Protein 4NBU (pdb70)

Structure (mmCIF, N/CA/C/O backbone):
data_4NBU
#
_entry.id   4NBU
#
_cell.length_a   63.412
_cell.length_b   68.774
_cell.length_c   70.000
_cell.angle_alpha   67.85
_cell.angle_beta   88.65
_cell.angle_gamma   62.64
#
_symmetry.space_group_name_H-M   'P 1'
#
loop_
_entity.id
_entity.type
_entity.pdbx_description
1 polymer '3-oxoacyl-(Acyl-carrier-protein) reductase'
2 non-polymer '1,4-DIHYDRONICOTINAMIDE ADENINE DINUCLEOTIDE'
3 non-polymer 'ACETOACETYL-COENZYME A'
4 water water
#
loop_
_atom_site.group_PDB
_atom_site.id
_atom_site.type_symbol
_atom_site.label_atom_id
_atom_site.label_alt_id
_atom_site.label_comp_id
_atom_site.label_asym_id
_atom_site.label_entity_id
_atom_site.label_seq_id
_atom_site.pdbx_PDB_ins_code
_atom_site.Cartn_x
_atom_site.Cartn_y
_atom_site.Cartn_z
_atom_site.occupancy
_atom_site.B_iso_or_equiv
_atom_site.auth_seq_id
_atom_site.auth_comp_id
_atom_site.auth_asym_id
_atom_site.auth_atom_id
_atom_site.pdbx_PDB_model_num
ATOM 1 N N . SER A 1 9 ? 58.915 39.116 46.326 1.00 40.46 9 SER A N 1
ATOM 2 C CA . SER A 1 9 ? 59.664 37.884 46.098 1.00 37.02 9 SER A CA 1
ATOM 3 C C . SER A 1 9 ? 61.106 38.007 46.588 1.00 29.66 9 SER A C 1
ATOM 4 O O . SER A 1 9 ? 62.058 37.733 45.858 1.00 28.90 9 SER A O 1
ATOM 7 N N . ARG A 1 10 ? 61.254 38.421 47.838 1.00 25.93 10 ARG A N 1
ATOM 8 C CA . ARG A 1 10 ? 62.570 38.594 48.441 1.00 23.88 10 ARG A CA 1
ATOM 9 C C . ARG A 1 10 ? 63.332 37.288 48.611 1.00 21.77 10 ARG A C 1
ATOM 10 O O . ARG A 1 10 ? 64.550 37.302 48.797 1.00 22.42 10 ARG A O 1
ATOM 18 N N . LEU A 1 11 ? 62.619 36.165 48.568 1.00 20.39 11 LEU A N 1
ATOM 19 C CA . LEU A 1 11 ? 63.250 34.862 48.755 1.00 19.48 11 LEU A CA 1
ATOM 20 C C . LEU A 1 11 ? 63.023 33.959 47.550 1.00 19.84 11 LEU A C 1
ATOM 21 O O . LEU A 1 11 ? 62.964 32.738 47.693 1.00 21.60 11 LEU A O 1
ATOM 26 N N . GLN A 1 12 ? 62.905 34.556 46.367 1.00 21.74 12 GLN A N 1
ATOM 27 C CA . GLN A 1 12 ? 62.549 33.800 45.170 1.00 23.67 12 GLN A CA 1
ATOM 28 C C . GLN A 1 12 ? 63.445 32.589 44.918 1.00 24.26 12 GLN A C 1
ATOM 29 O O . GLN A 1 12 ? 64.659 32.722 44.763 1.00 27.25 12 GLN A O 1
ATOM 35 N N . ASP A 1 13 ? 62.816 31.415 44.914 1.00 24.52 13 ASP A N 1
ATOM 36 C CA . ASP A 1 13 ? 63.459 30.128 44.628 1.00 29.93 13 ASP A CA 1
ATOM 37 C C . ASP A 1 13 ? 64.482 29.675 45.671 1.00 25.67 13 ASP A C 1
ATOM 38 O O . ASP A 1 13 ? 65.229 28.726 45.441 1.00 28.57 13 ASP A O 1
ATOM 43 N N . LYS A 1 14 ? 64.505 30.344 46.819 1.00 20.67 14 LYS A N 1
ATOM 44 C CA . LYS A 1 14 ? 65.386 29.942 47.905 1.00 18.57 14 LYS A CA 1
ATOM 45 C C . LYS A 1 14 ? 64.786 28.761 48.652 1.00 20.83 14 LYS A C 1
ATOM 46 O O . LYS A 1 14 ? 63.602 28.763 48.977 1.00 24.01 14 LYS A O 1
ATOM 52 N N . VAL A 1 15 ? 65.607 27.758 48.937 1.00 18.67 15 VAL A N 1
ATOM 53 C CA . VAL A 1 15 ? 65.138 26.609 49.712 1.00 20.09 15 VAL A CA 1
ATOM 54 C C . VAL A 1 15 ? 65.334 26.855 51.211 1.00 16.75 15 VAL A C 1
ATOM 55 O O . VAL A 1 15 ? 66.457 27.088 51.675 1.00 18.05 15 VAL A O 1
ATOM 59 N N . ALA A 1 16 ? 64.236 26.838 51.961 1.00 16.36 16 ALA A N 1
ATOM 60 C CA . ALA A 1 16 ? 64.286 27.101 53.400 1.00 15.76 16 ALA A CA 1
ATOM 61 C C . ALA A 1 16 ? 63.746 25.942 54.215 1.00 15.53 16 ALA A C 1
ATOM 62 O O . ALA A 1 16 ? 62.615 25.505 54.018 1.00 18.99 16 ALA A O 1
ATOM 64 N N . ILE A 1 17 ? 64.564 25.449 55.137 1.00 14.84 17 ILE A N 1
ATOM 65 C CA . ILE A 1 17 ? 64.115 24.472 56.118 1.00 15.80 17 ILE A CA 1
ATOM 66 C C . ILE A 1 17 ? 63.766 25.236 57.377 1.00 14.64 17 ILE A C 1
ATOM 67 O O . ILE A 1 17 ? 64.612 25.949 57.921 1.00 14.47 17 ILE A O 1
ATOM 72 N N . ILE A 1 18 ? 62.523 25.112 57.835 1.00 14.04 18 ILE A N 1
ATOM 73 C CA . ILE A 1 18 ? 62.103 25.752 59.071 1.00 13.39 18 ILE A CA 1
ATOM 74 C C . ILE A 1 18 ? 61.707 24.673 60.068 1.00 13.69 18 ILE A C 1
ATOM 75 O O . ILE A 1 18 ? 60.690 23.982 59.900 1.00 14.21 18 ILE A O 1
ATOM 80 N N . THR A 1 19 ? 62.520 24.493 61.099 1.00 13.00 19 THR A N 1
ATOM 81 C CA . THR A 1 19 ? 62.172 23.489 62.087 1.00 13.23 19 THR A CA 1
ATOM 82 C C . THR A 1 19 ? 61.069 24.022 62.992 1.00 13.23 19 THR A C 1
ATOM 83 O O . THR A 1 19 ? 60.987 25.227 63.260 1.00 14.04 19 THR A O 1
ATOM 87 N N . GLY A 1 20 ? 60.221 23.119 63.469 1.00 13.75 20 GLY A N 1
AT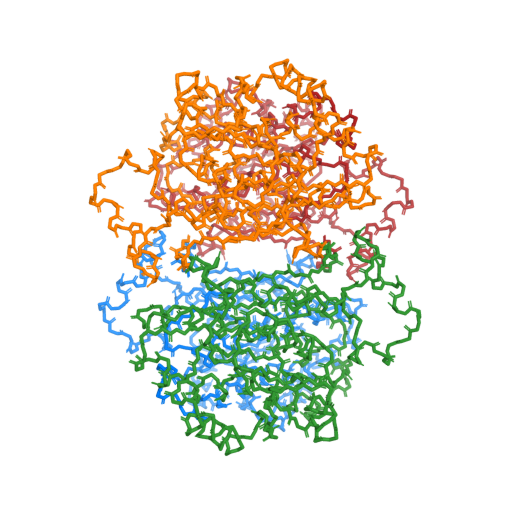OM 88 C CA . GLY A 1 20 ? 59.090 23.511 64.287 1.00 15.95 20 GLY A CA 1
ATOM 89 C C . GLY A 1 20 ? 58.002 24.290 63.575 1.00 15.08 20 GLY A C 1
ATOM 90 O O . GLY A 1 20 ? 57.218 24.980 64.226 1.00 16.25 20 GLY A O 1
ATOM 91 N N . ALA A 1 21 ? 57.912 24.167 62.248 1.00 14.46 21 ALA A N 1
ATOM 92 C CA . ALA A 1 21 ? 56.998 25.013 61.495 1.00 15.12 21 ALA A CA 1
ATOM 93 C C . ALA A 1 21 ? 55.601 24.433 61.283 1.00 16.05 21 ALA A C 1
ATOM 94 O O . ALA A 1 21 ? 54.855 24.933 60.445 1.00 16.30 21 ALA A O 1
ATOM 96 N N . ALA A 1 22 ? 55.233 23.399 62.036 1.00 16.16 22 ALA A N 1
ATOM 97 C CA . ALA A 1 22 ? 53.872 22.880 61.926 1.00 17.17 22 ALA A CA 1
ATOM 98 C C . ALA A 1 22 ? 52.868 23.703 62.741 1.00 17.20 22 ALA A C 1
ATOM 99 O O . ALA A 1 22 ? 51.659 23.579 62.563 1.00 19.83 22 ALA A O 1
ATOM 101 N N . ASN A 1 23 ? 53.382 24.555 63.623 1.00 16.84 23 ASN A N 1
ATOM 102 C CA . ASN A 1 23 ? 52.544 25.366 64.499 1.00 17.00 23 ASN A CA 1
ATOM 103 C C . ASN A 1 23 ? 53.184 26.723 64.747 1.00 15.49 23 ASN A C 1
ATOM 104 O O . ASN A 1 23 ? 54.374 26.899 64.507 1.00 15.36 23 ASN A O 1
ATOM 109 N N . GLY A 1 24 ? 52.382 27.661 65.249 1.00 17.82 24 GLY A N 1
ATOM 110 C CA . GLY A 1 24 ? 52.895 28.877 65.870 1.00 15.84 24 GLY A CA 1
ATOM 111 C C . GLY A 1 24 ? 53.740 29.775 64.992 1.00 16.30 24 GLY A C 1
ATOM 112 O O . GLY A 1 24 ? 53.395 30.043 63.830 1.00 17.57 24 GLY A O 1
ATOM 113 N N . ILE A 1 25 ? 54.838 30.260 65.556 1.00 15.08 25 ILE A N 1
ATOM 114 C CA . ILE A 1 25 ? 55.732 31.159 64.845 1.00 14.86 25 ILE A CA 1
ATOM 115 C C . ILE A 1 25 ? 56.245 30.536 63.545 1.00 15.42 25 ILE A C 1
ATOM 116 O O . ILE A 1 25 ? 56.232 31.170 62.492 1.00 14.97 25 ILE A O 1
ATOM 121 N N . GLY A 1 26 ? 56.684 29.285 63.627 1.00 15.04 26 GLY A N 1
ATOM 122 C CA . GLY A 1 26 ? 57.262 28.605 62.481 1.00 15.09 26 GLY A CA 1
ATOM 123 C C . GLY A 1 26 ? 56.284 28.438 61.334 1.00 14.12 26 GLY A C 1
ATOM 124 O O . GLY A 1 26 ? 56.650 28.615 60.167 1.00 14.70 26 GLY A O 1
ATOM 125 N N . LEU A 1 27 ? 55.040 28.093 61.668 1.00 14.77 27 LEU A N 1
ATOM 126 C CA . LEU A 1 27 ? 53.979 27.962 60.676 1.00 15.73 27 LEU A CA 1
ATOM 127 C C . LEU A 1 27 ? 53.739 29.295 59.975 1.00 16.71 27 LEU A C 1
ATOM 128 O O . LEU A 1 27 ? 53.606 29.352 58.748 1.00 16.65 27 LEU A O 1
ATOM 133 N N . GLU A 1 28 ? 53.692 30.378 60.743 1.00 15.87 28 GLU A N 1
ATOM 134 C CA . GLU A 1 28 ? 53.480 31.681 60.122 1.00 17.99 28 GLU A CA 1
ATOM 135 C C . GLU A 1 28 ? 54.678 32.052 59.249 1.00 16.41 28 GLU A C 1
ATOM 136 O O . GLU A 1 28 ? 54.505 32.614 58.173 1.00 16.83 28 GLU A O 1
ATOM 142 N N . ALA A 1 29 ? 55.887 31.710 59.691 1.00 14.96 29 ALA A N 1
ATOM 143 C CA . ALA A 1 29 ? 57.077 31.929 58.879 1.00 16.00 29 ALA A CA 1
ATOM 144 C C . ALA A 1 29 ? 57.039 31.131 57.570 1.00 16.59 29 ALA A C 1
ATOM 145 O O . ALA A 1 29 ? 57.429 31.646 56.516 1.00 15.11 29 ALA A O 1
ATOM 147 N N . ALA A 1 30 ? 56.566 29.887 57.634 1.00 15.13 30 ALA A N 1
ATOM 148 C CA . ALA A 1 30 ? 56.386 29.097 56.423 1.00 16.45 30 ALA A CA 1
ATOM 149 C C . ALA A 1 30 ? 55.490 29.824 55.436 1.00 19.34 30 ALA A C 1
ATOM 150 O O . ALA A 1 30 ? 55.806 29.924 54.249 1.00 18.63 30 ALA A O 1
ATOM 152 N N . ARG A 1 31 ? 54.376 30.353 55.931 1.00 17.49 31 ARG A N 1
ATOM 153 C CA . ARG A 1 31 ? 53.434 31.080 55.078 1.00 19.33 31 ARG A CA 1
ATOM 154 C C . ARG A 1 31 ? 54.036 32.359 54.484 1.00 19.80 31 ARG A C 1
ATOM 155 O O . ARG A 1 31 ? 53.880 32.640 53.297 1.00 20.49 31 ARG A O 1
ATOM 163 N N . VAL A 1 32 ? 54.726 33.127 55.314 1.00 18.23 32 VAL A N 1
ATOM 164 C CA . VAL A 1 32 ? 55.363 34.356 54.863 1.00 18.44 32 VAL A CA 1
ATOM 165 C C . VAL A 1 32 ? 56.441 34.050 53.827 1.00 18.17 32 VAL A C 1
ATOM 166 O O . VAL A 1 32 ? 56.534 34.721 52.791 1.00 19.52 32 VAL A O 1
ATOM 170 N N . PHE A 1 33 ? 57.244 33.025 54.101 1.00 16.63 33 PHE A N 1
ATOM 171 C CA . PHE A 1 33 ? 58.340 32.674 53.203 1.00 17.61 33 PHE A CA 1
ATOM 172 C C . PHE A 1 33 ? 57.836 32.207 51.843 1.00 18.21 33 PHE A C 1
ATOM 173 O O . PHE A 1 33 ? 58.394 32.570 50.815 1.00 18.90 33 PHE A O 1
ATOM 181 N N . MET A 1 34 ? 56.782 31.398 51.842 1.00 19.91 34 MET A N 1
ATOM 182 C CA . MET A 1 34 ? 56.164 30.975 50.588 1.00 20.42 34 MET A CA 1
ATOM 183 C C . MET A 1 34 ? 55.671 32.155 49.778 1.00 23.47 34 MET A C 1
ATOM 184 O O . MET A 1 34 ? 55.856 32.201 48.561 1.00 22.81 34 MET A O 1
ATOM 189 N N . LYS A 1 35 ? 55.033 33.104 50.458 1.00 22.13 35 LYS A N 1
ATOM 190 C CA . LYS A 1 35 ? 54.516 34.308 49.811 1.00 23.55 35 LYS A CA 1
ATOM 191 C C . LYS A 1 35 ? 55.651 35.063 49.124 1.00 23.62 35 LYS A C 1
ATOM 192 O O . LYS A 1 35 ? 55.464 35.660 48.063 1.00 26.04 35 LYS A O 1
ATOM 198 N N . GLU A 1 36 ? 56.832 35.009 49.734 1.00 21.05 36 GLU A N 1
ATOM 199 C CA . GLU A 1 36 ? 58.017 35.687 49.219 1.00 20.54 36 GLU A CA 1
ATOM 200 C C . GLU A 1 36 ? 58.843 34.843 48.255 1.00 21.72 36 GLU A C 1
ATOM 201 O O . GLU A 1 36 ? 59.983 35.189 47.932 1.00 21.31 36 GLU A O 1
ATOM 207 N N . GLY A 1 37 ? 58.264 33.740 47.790 1.00 20.78 37 GLY A N 1
ATOM 208 C CA . GLY A 1 37 ? 58.856 32.968 46.710 1.00 23.94 37 GLY A CA 1
ATOM 209 C C . GLY A 1 37 ? 59.714 31.782 47.121 1.00 21.06 37 GLY A C 1
ATOM 210 O O . GLY A 1 37 ? 60.259 31.092 46.263 1.00 24.16 37 GLY A O 1
ATOM 211 N N . ALA A 1 38 ? 59.850 31.539 48.419 1.00 19.72 38 ALA A N 1
ATOM 212 C CA . ALA A 1 38 ? 60.692 30.438 48.868 1.00 19.82 38 ALA A CA 1
ATOM 213 C C . ALA A 1 38 ? 60.043 29.074 48.666 1.00 19.61 38 ALA A C 1
ATOM 214 O O . ALA A 1 38 ? 58.822 28.946 48.667 1.00 22.70 38 ALA A O 1
ATOM 216 N N . LYS A 1 39 ? 60.888 28.062 48.503 1.00 19.82 39 LYS A N 1
ATOM 217 C CA . LYS A 1 39 ? 60.475 26.670 48.589 1.00 20.02 39 LYS A CA 1
ATOM 218 C C . LYS A 1 39 ? 60.662 26.261 50.045 1.00 20.49 39 LYS A C 1
ATOM 219 O O . LYS A 1 39 ? 61.794 26.133 50.527 1.00 21.39 39 LYS A O 1
ATOM 225 N N . VAL A 1 40 ? 59.557 26.106 50.762 1.00 18.75 40 VAL A N 1
ATOM 226 C CA . VAL A 1 40 ? 59.608 25.913 52.208 1.00 18.00 40 VAL A CA 1
ATOM 227 C C . VAL A 1 40 ? 59.423 24.456 52.610 1.00 18.14 40 VAL A C 1
ATOM 228 O O . VAL A 1 40 ? 58.481 23.790 52.173 1.00 19.41 40 VAL A O 1
ATOM 232 N N . VAL A 1 41 ? 60.337 23.979 53.449 1.00 17.49 41 VAL A N 1
ATOM 233 C CA . VAL A 1 41 ? 60.214 22.678 54.084 1.00 19.23 41 VAL A CA 1
ATOM 234 C C . VAL A 1 41 ? 59.920 22.883 55.559 1.00 16.92 41 VAL A C 1
ATOM 235 O O . VAL A 1 41 ? 60.738 23.439 56.294 1.00 16.96 41 VAL A O 1
ATOM 239 N N . ILE A 1 42 ? 58.732 22.462 55.976 1.00 17.43 42 ILE A N 1
ATOM 240 C CA . ILE A 1 42 ? 58.370 22.397 57.381 1.00 16.94 42 ILE A CA 1
ATOM 241 C C . ILE A 1 42 ? 58.910 21.091 57.942 1.00 17.03 42 ILE A C 1
ATOM 242 O O . ILE A 1 42 ? 58.573 20.006 57.453 1.00 17.98 42 ILE A O 1
ATOM 247 N N . ALA A 1 43 ? 59.747 21.196 58.966 1.00 16.60 43 ALA A N 1
ATOM 248 C CA . ALA A 1 43 ? 60.349 20.035 59.600 1.00 18.73 43 ALA A CA 1
ATOM 249 C C . ALA A 1 43 ? 59.900 20.009 61.051 1.00 17.79 43 ALA A C 1
ATOM 250 O O . ALA A 1 43 ? 60.278 20.877 61.824 1.00 17.27 43 ALA A O 1
ATOM 252 N N . ASP A 1 44 ? 59.093 19.024 61.423 1.00 17.80 44 ASP A N 1
ATOM 253 C CA . ASP A 1 44 ? 58.432 19.027 62.725 1.00 18.47 44 ASP A CA 1
ATOM 254 C C . ASP A 1 44 ? 58.096 17.577 63.073 1.00 19.14 44 ASP A C 1
ATOM 255 O O . ASP A 1 44 ? 58.003 16.732 62.184 1.00 19.04 44 ASP A O 1
ATOM 260 N N . PHE A 1 45 ? 57.938 17.261 64.358 1.00 18.96 45 PHE A N 1
ATOM 261 C CA . PHE A 1 45 ? 57.534 15.897 64.725 1.00 20.50 45 PHE A CA 1
ATOM 262 C C . PHE A 1 45 ? 56.023 15.696 64.674 1.00 21.40 45 PHE A C 1
ATOM 263 O O . PHE A 1 45 ? 55.536 14.567 64.628 1.00 22.65 45 PHE A O 1
ATOM 271 N N . ASN A 1 46 ? 55.288 16.800 64.730 1.00 20.33 46 ASN A N 1
ATOM 272 C CA . ASN A 1 46 ? 53.837 16.745 64.851 1.00 20.10 46 ASN A CA 1
ATOM 273 C C . ASN A 1 46 ? 53.218 16.478 63.483 1.00 22.07 46 ASN A C 1
ATOM 274 O O . ASN A 1 46 ? 53.011 17.405 62.694 1.00 21.32 46 ASN A O 1
ATOM 279 N N . GLU A 1 47 ? 52.922 15.208 63.220 1.00 22.97 47 GLU A N 1
ATOM 280 C CA . GLU A 1 47 ? 52.465 14.764 61.906 1.00 22.94 47 GLU A CA 1
ATOM 281 C C . GLU A 1 47 ? 51.117 15.337 61.508 1.00 24.63 47 GLU A C 1
ATOM 282 O O . GLU A 1 47 ? 50.945 15.777 60.371 1.00 23.86 47 GLU A O 1
ATOM 288 N N . ALA A 1 48 ? 50.157 15.338 62.426 1.00 23.85 48 ALA A N 1
ATOM 289 C CA . ALA A 1 48 ? 48.822 15.836 62.095 1.00 24.49 48 ALA A CA 1
ATOM 290 C C . ALA A 1 48 ? 48.869 17.326 61.752 1.00 23.53 48 ALA A C 1
ATOM 291 O O . ALA A 1 48 ? 48.221 17.774 60.809 1.00 24.73 48 ALA A O 1
ATOM 293 N N . ALA A 1 49 ? 49.639 18.089 62.513 1.00 22.31 49 ALA A N 1
ATOM 294 C CA . ALA A 1 49 ? 49.771 19.516 62.233 1.00 21.43 49 ALA A CA 1
ATOM 295 C C . ALA A 1 49 ? 50.558 19.759 60.943 1.00 21.12 49 ALA A C 1
ATOM 296 O O . ALA A 1 49 ? 50.232 20.662 60.163 1.00 21.13 49 ALA A O 1
ATOM 298 N N . GLY A 1 50 ? 51.583 18.945 60.706 1.00 20.97 50 GLY A N 1
ATOM 299 C CA . GLY A 1 50 ? 52.386 19.093 59.502 1.00 22.19 50 GLY A CA 1
ATOM 300 C C . GLY A 1 50 ? 51.559 18.821 58.260 1.00 23.75 50 GLY A C 1
ATOM 301 O O . GLY A 1 50 ? 51.615 19.567 57.271 1.00 23.73 50 GLY A O 1
ATOM 302 N N . LYS A 1 51 ? 50.774 17.751 58.300 1.00 23.05 51 LYS A N 1
ATOM 303 C CA . LYS A 1 51 ? 49.916 17.411 57.174 1.00 24.29 51 LYS A CA 1
ATOM 304 C C . LYS A 1 51 ? 48.842 18.472 56.962 1.00 25.32 51 LYS A C 1
ATOM 305 O O . LYS A 1 51 ? 48.505 18.797 55.818 1.00 25.49 51 LYS A O 1
ATOM 311 N N . GLU A 1 52 ? 48.305 19.007 58.055 1.00 24.10 52 GLU A N 1
ATOM 312 C CA . GLU A 1 52 ? 47.319 20.078 57.960 1.00 26.03 52 GLU A CA 1
ATOM 313 C C . GLU A 1 52 ? 47.921 21.311 57.298 1.00 23.49 52 GLU A C 1
ATOM 314 O O . GLU A 1 52 ? 47.268 21.948 56.476 1.00 24.84 52 GLU A O 1
ATOM 320 N N . ALA A 1 53 ? 49.157 21.644 57.665 1.00 22.27 53 ALA A N 1
ATOM 321 C CA . ALA A 1 53 ? 49.865 22.773 57.069 1.00 21.51 53 ALA A CA 1
ATOM 322 C C . ALA A 1 53 ? 49.993 22.597 55.560 1.00 23.53 53 ALA A C 1
ATOM 323 O O . ALA A 1 53 ? 49.803 23.548 54.801 1.00 25.19 53 ALA A O 1
ATOM 325 N N . VAL A 1 54 ? 50.304 21.385 55.118 1.00 23.65 54 VAL A N 1
ATOM 326 C CA . VAL A 1 54 ? 50.418 21.114 53.686 1.00 25.13 54 VAL A CA 1
ATOM 327 C C . VAL A 1 54 ? 49.084 21.311 52.977 1.00 25.36 54 VAL A C 1
ATOM 328 O O . VAL A 1 54 ? 49.025 21.940 51.919 1.00 29.01 54 VAL A O 1
ATOM 332 N N . GLU A 1 55 ? 48.010 20.784 53.556 1.00 25.51 55 GLU A N 1
ATOM 333 C CA . GLU A 1 55 ? 46.687 20.934 52.957 1.00 28.38 55 GLU A CA 1
ATOM 334 C C . GLU A 1 55 ? 46.244 22.397 52.903 1.00 26.53 55 GLU A C 1
ATOM 335 O O . GLU A 1 55 ? 45.603 22.825 51.942 1.00 28.39 55 GLU A O 1
ATOM 341 N N . ALA A 1 56 ? 46.590 23.161 53.931 1.00 25.36 56 ALA A N 1
ATOM 342 C CA . ALA A 1 56 ? 46.148 24.548 54.043 1.00 27.31 56 ALA A CA 1
ATOM 343 C C . ALA A 1 56 ? 47.028 25.509 53.246 1.00 27.35 56 ALA A C 1
ATOM 344 O O . ALA A 1 56 ? 46.634 26.644 52.978 1.00 30.58 56 ALA A O 1
ATOM 346 N N . ASN A 1 57 ? 48.220 25.056 52.879 1.00 26.66 57 ASN A N 1
ATOM 347 C CA . ASN A 1 57 ? 49.203 25.924 52.231 1.00 24.03 57 ASN A CA 1
ATOM 348 C C . ASN A 1 57 ? 49.868 25.213 51.067 1.00 24.61 57 ASN A C 1
ATOM 349 O O . ASN A 1 57 ? 51.031 24.838 51.162 1.00 24.97 57 ASN A O 1
ATOM 354 N N . PRO A 1 58 ? 49.131 25.019 49.965 1.00 26.60 58 PRO A N 1
ATOM 355 C CA . PRO A 1 58 ? 49.685 24.296 48.818 1.00 31.51 58 PRO A CA 1
ATOM 356 C C . PRO A 1 58 ? 51.028 24.871 48.376 1.00 33.46 58 PRO A C 1
ATOM 357 O O . PRO A 1 58 ? 51.181 26.088 48.260 1.00 30.95 58 PRO A O 1
ATOM 361 N N . GLY A 1 59 ? 51.996 23.991 48.150 1.00 28.14 59 GLY A N 1
ATOM 362 C CA . GLY A 1 59 ? 53.329 24.415 47.774 1.00 27.66 59 GLY A CA 1
ATOM 363 C C . GLY A 1 59 ? 54.335 24.120 48.868 1.00 31.67 59 GLY A C 1
ATOM 364 O O . GLY A 1 59 ? 55.521 23.940 48.598 1.00 37.36 59 GLY A O 1
ATOM 365 N N . VAL A 1 60 ? 53.870 24.074 50.111 1.00 28.40 60 VAL A N 1
ATOM 366 C CA . VAL A 1 60 ? 54.771 23.766 51.210 1.00 23.27 60 VAL A CA 1
ATOM 367 C C . VAL A 1 60 ? 55.010 22.261 51.293 1.00 22.25 60 VAL A C 1
ATOM 368 O O . VAL A 1 60 ? 54.148 21.465 50.932 1.00 24.57 60 VAL A O 1
ATOM 372 N N . VAL A 1 61 ? 56.193 21.876 51.755 1.00 22.62 61 VAL A N 1
ATOM 373 C CA . VAL A 1 61 ? 56.532 20.470 51.934 1.00 22.80 61 VAL A CA 1
ATOM 374 C C . VAL A 1 61 ? 56.710 20.172 53.418 1.00 21.65 61 VAL A C 1
ATOM 375 O O . VAL A 1 61 ? 57.303 20.961 54.131 1.00 19.65 61 VAL A O 1
ATOM 379 N N . PHE A 1 62 ? 56.176 19.049 53.885 1.00 21.35 62 PHE A N 1
ATOM 380 C CA . PHE A 1 62 ? 56.365 18.621 55.265 1.00 20.78 62 PHE A CA 1
ATOM 381 C C . PHE A 1 62 ? 57.236 17.378 55.313 1.00 21.39 62 PHE A C 1
ATOM 382 O O . PHE A 1 62 ? 56.967 16.386 54.625 1.00 22.62 62 PHE A O 1
ATOM 390 N N . ILE A 1 63 ? 58.296 17.446 56.111 1.00 22.02 63 ILE A N 1
ATOM 391 C CA . ILE A 1 63 ? 59.114 16.271 56.380 1.00 22.59 63 ILE A CA 1
ATOM 392 C C . ILE A 1 63 ? 59.196 16.089 57.882 1.00 20.11 63 ILE A C 1
ATOM 393 O O . ILE A 1 63 ? 59.552 17.013 58.609 1.00 19.16 63 ILE A O 1
ATOM 398 N N . ARG A 1 64 ? 58.834 14.904 58.349 1.00 21.69 64 ARG A N 1
ATOM 399 C CA . ARG A 1 64 ? 58.857 14.617 59.769 1.00 23.37 64 ARG A CA 1
ATOM 400 C C . ARG A 1 64 ? 60.298 14.582 60.260 1.00 21.35 64 ARG A C 1
ATOM 401 O O . ARG A 1 64 ? 61.170 13.986 59.629 1.00 27.72 64 ARG A O 1
ATOM 409 N N . VAL A 1 65 ? 60.543 15.249 61.381 1.00 20.55 65 VAL A N 1
ATOM 410 C CA . VAL A 1 65 ? 61.850 15.232 62.019 1.00 22.79 65 VAL A CA 1
ATOM 411 C C . VAL A 1 65 ? 61.676 15.377 63.518 1.00 19.43 65 VAL A C 1
ATOM 412 O O . VAL A 1 65 ? 60.740 16.027 63.990 1.00 22.70 65 VAL A O 1
ATOM 416 N N . ASP A 1 66 ? 62.571 14.740 64.260 1.00 18.16 66 ASP A N 1
ATOM 417 C CA . ASP A 1 66 ? 62.787 15.066 65.661 1.00 18.96 66 ASP A CA 1
ATOM 418 C C . ASP A 1 66 ? 64.182 15.678 65.709 1.00 18.29 66 ASP A C 1
ATOM 419 O O . ASP A 1 66 ? 65.168 14.974 65.482 1.00 19.49 66 ASP A O 1
ATOM 424 N N . VAL A 1 67 ? 64.275 16.977 65.984 1.00 15.74 67 VAL A N 1
ATOM 425 C CA . VAL A 1 67 ? 65.576 17.655 65.936 1.00 15.73 67 VAL A CA 1
ATOM 426 C C . VA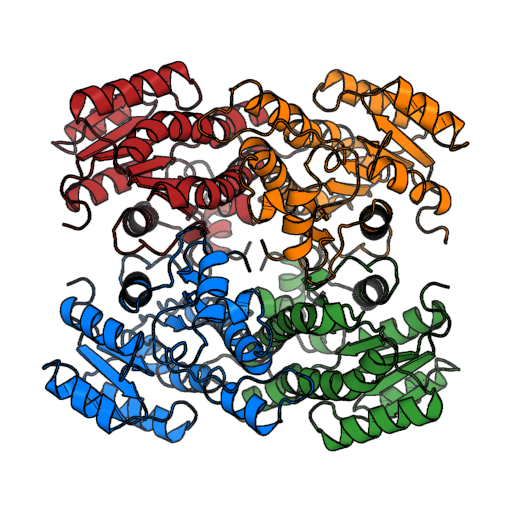L A 1 67 ? 66.564 17.154 66.982 1.00 17.97 67 VAL A C 1
ATOM 427 O O . VAL A 1 67 ? 67.763 17.374 66.854 1.00 17.02 67 VAL A O 1
ATOM 431 N N . SER A 1 68 ? 66.064 16.471 68.006 1.00 16.60 68 SER A N 1
ATOM 432 C CA . SER A 1 68 ? 66.930 15.925 69.043 1.00 19.09 68 SER A CA 1
ATOM 433 C C . SER A 1 68 ? 67.528 14.580 68.619 1.00 19.83 68 SER A C 1
ATOM 434 O O . SER A 1 68 ? 68.407 14.040 69.289 1.00 22.81 68 SER A O 1
ATOM 437 N N . ASP A 1 69 ? 67.034 14.041 67.506 1.00 18.98 69 ASP A N 1
ATOM 438 C CA . ASP A 1 69 ? 67.497 12.762 66.966 1.00 21.98 69 ASP A CA 1
ATOM 439 C C . ASP A 1 69 ? 68.391 13.044 65.759 1.00 23.48 69 ASP A C 1
ATOM 440 O O . ASP A 1 69 ? 67.904 13.392 64.684 1.00 20.60 69 ASP A O 1
ATOM 445 N N . ARG A 1 70 ? 69.697 12.873 65.944 1.00 20.39 70 ARG A N 1
ATOM 446 C CA . ARG A 1 70 ? 70.676 13.192 64.908 1.00 21.21 70 ARG A CA 1
ATOM 447 C C . ARG A 1 70 ? 70.429 12.447 63.601 1.00 21.17 70 ARG A C 1
ATOM 448 O O . ARG A 1 70 ? 70.608 12.999 62.515 1.00 20.81 70 ARG A O 1
ATOM 456 N N . GLU A 1 71 ? 70.020 11.189 63.703 1.00 23.49 71 GLU A N 1
ATOM 457 C CA . GLU A 1 71 ? 69.750 10.399 62.513 1.00 20.67 71 GLU A CA 1
ATOM 458 C C . GLU A 1 71 ? 68.534 10.939 61.760 1.00 20.65 71 GLU A C 1
ATOM 459 O O . GLU A 1 71 ? 68.542 11.017 60.531 1.00 23.55 71 GLU A O 1
ATOM 465 N N . SER A 1 72 ? 67.502 11.320 62.507 1.00 22.30 72 SER A N 1
ATOM 466 C CA . SER A 1 72 ? 66.304 11.909 61.916 1.00 22.35 72 SER A CA 1
ATOM 467 C C . SER A 1 72 ? 66.661 13.190 61.165 1.00 21.06 72 SER A C 1
ATOM 468 O O . SER A 1 72 ? 66.164 13.441 60.065 1.00 20.45 72 SER A O 1
ATOM 471 N N . VAL A 1 73 ? 67.541 13.987 61.767 1.00 20.64 73 VAL A N 1
ATOM 472 C CA . VAL A 1 73 ? 68.001 15.240 61.174 1.00 18.04 73 VAL A CA 1
ATOM 473 C C . VAL A 1 73 ? 68.763 15.004 59.873 1.00 18.39 73 VAL A C 1
ATOM 474 O O . VAL A 1 73 ? 68.549 15.702 58.883 1.00 21.34 73 VAL A O 1
ATOM 478 N N . HIS A 1 74 ? 69.634 14.005 59.855 1.00 20.00 74 HIS A N 1
ATOM 479 C CA . HIS A 1 74 ? 70.390 13.739 58.643 1.00 21.68 74 HIS A CA 1
ATOM 480 C C . HIS A 1 74 ? 69.505 13.219 57.514 1.00 22.37 74 HIS A C 1
ATOM 481 O O . HIS A 1 74 ? 69.694 13.591 56.356 1.00 23.88 74 HIS A O 1
ATOM 488 N N . ARG A 1 75 ? 68.514 12.400 57.854 1.00 21.32 75 ARG A N 1
ATOM 489 C CA . ARG A 1 75 ? 67.533 11.958 56.867 1.00 25.10 75 ARG A CA 1
ATOM 490 C C . ARG A 1 75 ? 66.778 13.158 56.290 1.00 22.46 75 ARG A C 1
ATOM 491 O O . ARG A 1 75 ? 66.542 13.226 55.084 1.00 24.21 75 ARG A O 1
ATOM 499 N N . LEU A 1 76 ? 66.412 14.104 57.150 1.00 22.66 76 LEU A N 1
ATOM 500 C CA . LEU A 1 76 ? 65.725 15.322 56.713 1.00 22.19 76 LEU A CA 1
ATOM 501 C C . LEU A 1 76 ? 66.552 16.085 55.683 1.00 21.24 76 LEU A C 1
ATOM 502 O O . LEU A 1 76 ? 66.082 16.414 54.589 1.00 21.50 76 LEU A O 1
ATOM 507 N N . VAL A 1 77 ? 67.793 16.373 56.044 1.00 20.66 77 VAL A N 1
ATOM 508 C CA . VAL A 1 77 ? 68.653 17.178 55.194 1.00 23.15 77 VAL A CA 1
ATOM 509 C C . VAL A 1 77 ? 68.977 16.475 53.872 1.00 24.11 77 VAL A C 1
ATOM 510 O O . VAL A 1 77 ? 68.997 17.110 52.818 1.00 25.13 77 VAL A O 1
ATOM 514 N N . GLU A 1 78 ? 69.203 15.164 53.923 1.00 24.54 78 GLU A N 1
ATOM 515 C CA . GLU A 1 78 ? 69.444 14.396 52.707 1.00 25.23 78 GLU A CA 1
ATOM 516 C C . GLU A 1 78 ? 68.230 14.463 51.789 1.00 27.98 78 GLU A C 1
ATOM 517 O O . GLU A 1 78 ? 68.364 14.637 50.585 1.00 30.01 78 GLU A O 1
ATOM 523 N N . ASN A 1 79 ? 67.049 14.332 52.382 1.00 25.74 79 ASN A N 1
ATOM 524 C CA . ASN A 1 79 ? 65.786 14.368 51.651 1.00 26.04 79 ASN A CA 1
ATOM 525 C C . ASN A 1 79 ? 65.617 15.712 50.933 1.00 25.14 79 ASN A C 1
ATOM 526 O O . ASN A 1 79 ? 65.323 15.767 49.744 1.00 27.10 79 ASN A O 1
ATOM 531 N N . VAL A 1 80 ? 65.830 16.799 51.665 1.00 21.93 80 VAL A N 1
ATOM 532 C CA . VAL A 1 80 ? 65.717 18.142 51.106 1.00 21.89 80 VAL A CA 1
ATOM 533 C C . VAL A 1 80 ? 66.705 18.384 49.967 1.00 24.88 80 VAL A C 1
ATOM 534 O O . VAL A 1 80 ? 66.341 18.914 48.915 1.00 25.31 80 VAL A O 1
ATOM 538 N N . ALA A 1 81 ? 67.955 17.993 50.182 1.00 26.86 81 ALA A N 1
ATOM 539 C CA . ALA A 1 81 ? 68.994 18.155 49.175 1.00 30.36 81 ALA A CA 1
ATOM 540 C C . ALA A 1 81 ? 68.677 17.364 47.909 1.00 30.15 81 ALA A C 1
ATOM 541 O O . ALA A 1 81 ? 68.871 17.855 46.800 1.00 35.38 81 ALA A O 1
ATOM 543 N N . GLU A 1 82 ? 68.194 16.139 48.077 1.00 29.88 82 GLU A N 1
ATOM 544 C CA . GLU A 1 82 ? 67.875 15.292 46.937 1.00 34.34 82 GLU A CA 1
ATOM 545 C C . GLU A 1 82 ? 66.714 15.863 46.132 1.00 31.36 82 GLU A C 1
ATOM 546 O O . GLU A 1 82 ? 66.668 15.728 44.910 1.00 34.48 82 GLU A O 1
ATOM 552 N N . ARG A 1 83 ? 65.783 16.521 46.814 1.00 25.26 83 ARG A N 1
ATOM 553 C CA . ARG A 1 83 ? 64.596 17.031 46.136 1.00 29.07 83 ARG A CA 1
ATOM 554 C C . ARG A 1 83 ? 64.793 18.412 45.516 1.00 28.92 83 ARG A C 1
ATOM 555 O O . ARG A 1 83 ? 64.279 18.693 44.434 1.00 29.74 83 ARG A O 1
ATOM 563 N N . PHE A 1 84 ? 65.550 19.267 46.194 1.00 26.92 84 PHE A N 1
ATOM 564 C CA . PHE A 1 84 ? 65.681 20.656 45.765 1.00 26.19 84 PHE A CA 1
ATOM 565 C C . PHE A 1 84 ? 67.078 21.036 45.278 1.00 28.04 84 PHE A C 1
ATOM 566 O O . PHE A 1 84 ? 67.253 22.073 44.635 1.00 34.79 84 PHE A O 1
ATOM 574 N N . GLY A 1 85 ? 68.071 20.210 45.590 1.00 27.96 85 GLY A N 1
ATOM 575 C CA . GLY A 1 85 ? 69.421 20.432 45.099 1.00 29.96 85 GLY A CA 1
ATOM 576 C C . GLY A 1 85 ? 70.263 21.425 45.887 1.00 32.59 85 GLY A C 1
ATOM 577 O O . GLY A 1 85 ? 71.446 21.608 45.594 1.00 35.75 85 GLY A O 1
ATOM 578 N N . LYS A 1 86 ? 69.664 22.063 46.888 1.00 26.47 86 LYS A N 1
ATOM 579 C CA . LYS A 1 86 ? 70.351 23.086 47.667 1.00 25.40 86 LYS A CA 1
ATOM 580 C C . LYS A 1 86 ? 69.588 23.357 48.947 1.00 20.35 86 LYS A C 1
ATOM 581 O O . LYS A 1 86 ? 68.407 23.025 49.058 1.00 21.77 86 LYS A O 1
ATOM 587 N N . ILE A 1 87 ? 70.274 23.963 49.908 1.00 19.07 87 ILE A N 1
ATOM 588 C CA . ILE A 1 87 ? 69.649 24.434 51.133 1.00 17.98 87 ILE A CA 1
ATOM 589 C C . ILE A 1 87 ? 70.154 25.851 51.380 1.00 18.48 87 ILE A C 1
ATOM 590 O O . ILE A 1 87 ? 71.321 26.057 51.704 1.00 19.39 87 ILE A O 1
ATOM 595 N N . ASP A 1 88 ? 69.273 26.829 51.212 1.00 17.00 88 ASP A N 1
ATOM 596 C CA . ASP A 1 88 ? 69.689 28.227 51.279 1.00 14.99 88 ASP A CA 1
ATOM 597 C C . ASP A 1 88 ? 69.542 28.836 52.663 1.00 14.74 88 ASP A C 1
ATOM 598 O O . ASP A 1 88 ? 70.341 29.687 53.072 1.00 16.16 88 ASP A O 1
ATOM 603 N N . ILE A 1 89 ? 68.512 28.405 53.381 1.00 14.28 89 ILE A N 1
ATOM 604 C CA . ILE A 1 89 ? 68.139 28.979 54.663 1.00 14.83 89 ILE A CA 1
ATOM 605 C C . ILE A 1 89 ? 67.781 27.867 55.638 1.00 14.58 89 ILE A C 1
ATOM 606 O O . ILE A 1 89 ? 67.040 26.952 55.286 1.00 14.03 89 ILE A O 1
ATOM 611 N N . LEU A 1 90 ? 68.324 27.935 56.848 1.00 12.93 90 LEU A N 1
ATOM 612 C CA . LEU A 1 90 ? 67.882 27.082 57.949 1.00 13.34 90 LEU A CA 1
ATOM 613 C C . LEU A 1 90 ? 67.412 27.961 59.084 1.00 12.95 90 LEU A C 1
ATOM 614 O O . LEU A 1 90 ? 68.158 28.822 59.551 1.00 12.46 90 LEU A O 1
ATOM 619 N N . ILE A 1 91 ? 66.168 27.766 59.506 1.00 13.26 91 ILE A N 1
ATOM 620 C CA A ILE A 1 91 ? 65.655 28.409 60.708 0.66 11.81 91 ILE A CA 1
ATOM 621 C CA B ILE A 1 91 ? 65.671 28.411 60.711 0.34 12.21 91 ILE A CA 1
ATOM 622 C C . ILE A 1 91 ? 65.480 27.368 61.806 1.00 12.17 91 ILE A C 1
ATOM 623 O O . ILE A 1 91 ? 64.624 26.474 61.697 1.00 12.26 91 ILE A O 1
ATOM 632 N N . ASN A 1 92 ? 66.306 27.462 62.840 1.00 11.82 92 ASN A N 1
ATOM 633 C CA . ASN A 1 92 ? 66.237 26.578 63.994 1.00 11.26 92 ASN A CA 1
ATOM 634 C C . ASN A 1 92 ? 65.213 27.123 64.971 1.00 12.28 92 ASN A C 1
ATOM 635 O O . ASN A 1 92 ? 65.560 27.811 65.944 1.00 13.39 92 ASN A O 1
ATOM 640 N N . ASN A 1 93 ? 63.949 26.828 64.694 1.00 12.17 93 ASN A N 1
ATOM 641 C CA . ASN A 1 93 ? 62.811 27.398 65.406 1.00 12.39 93 ASN A CA 1
ATOM 642 C C . ASN A 1 93 ? 62.130 26.391 66.350 1.00 12.39 93 ASN A C 1
ATOM 643 O O . ASN A 1 93 ? 61.424 26.795 67.271 1.00 12.84 93 ASN A O 1
ATOM 648 N N . ALA A 1 94 ? 62.332 25.093 66.123 1.00 13.52 94 ALA A N 1
ATOM 649 C CA . ALA A 1 94 ? 61.749 24.090 67.017 1.00 13.06 94 ALA A CA 1
ATOM 650 C C . ALA A 1 94 ? 62.164 24.329 68.466 1.00 14.15 94 ALA A C 1
ATOM 651 O O . ALA A 1 94 ? 63.324 24.610 68.753 1.00 14.08 94 ALA A O 1
ATOM 653 N N . GLY A 1 95 ? 61.209 24.228 69.383 1.00 12.71 95 GLY A N 1
ATOM 654 C CA . GLY A 1 95 ? 61.535 24.346 70.789 1.00 13.48 95 GLY A CA 1
ATOM 655 C C . GLY A 1 95 ? 60.415 23.852 71.669 1.00 14.92 95 GLY A C 1
ATOM 656 O O . GLY A 1 95 ? 59.266 23.778 71.244 1.00 16.25 95 GLY A O 1
ATOM 657 N N . ILE A 1 96 ? 60.779 23.500 72.904 1.00 13.49 96 ILE A N 1
ATOM 658 C CA . ILE A 1 96 ? 59.835 23.082 73.941 1.00 14.43 96 ILE A CA 1
ATOM 659 C C . ILE A 1 96 ? 60.143 23.768 75.268 1.00 13.00 96 ILE A C 1
ATOM 660 O O . ILE A 1 96 ? 61.240 24.301 75.478 1.00 12.99 96 ILE A O 1
ATOM 665 N N . THR A 1 97 ? 59.162 23.766 76.161 1.00 15.25 97 THR A N 1
ATOM 666 C CA . THR A 1 97 ? 59.405 24.146 77.552 1.00 15.09 97 THR A CA 1
ATOM 667 C C . THR A 1 97 ? 59.048 22.971 78.448 1.00 15.34 97 THR A C 1
ATOM 668 O O . THR A 1 97 ? 58.140 22.190 78.137 1.00 16.95 97 THR A O 1
ATOM 672 N N . ARG A 1 98 ? 59.791 22.825 79.538 1.00 15.05 98 ARG A N 1
ATOM 673 C CA . ARG A 1 98 ? 59.451 21.930 80.632 1.00 14.63 98 ARG A CA 1
ATOM 674 C C . ARG A 1 98 ? 59.751 22.706 81.921 1.00 12.99 98 ARG A C 1
ATOM 675 O O . ARG A 1 98 ? 60.773 22.479 82.584 1.00 14.22 98 ARG A O 1
ATOM 683 N N . ASP A 1 99 ? 58.857 23.631 82.269 1.00 14.15 99 ASP A N 1
ATOM 684 C CA . ASP A 1 99 ? 59.130 24.599 83.337 1.00 14.51 99 ASP A CA 1
ATOM 685 C C . ASP A 1 99 ? 59.060 23.974 84.721 1.00 13.75 99 ASP A C 1
ATOM 686 O O . ASP A 1 99 ? 58.287 23.053 84.959 1.00 15.90 99 ASP A O 1
ATOM 691 N N . SER A 1 100 ? 59.874 24.493 85.632 1.00 14.60 100 SER A N 1
ATOM 692 C CA . SER A 1 100 ? 59.848 24.139 87.045 1.00 14.59 100 SER A CA 1
ATOM 693 C C . SER A 1 100 ? 60.740 25.106 87.794 1.00 12.91 100 SER A C 1
ATOM 694 O O . SER A 1 100 ? 61.740 25.546 87.263 1.00 13.20 100 SER A O 1
ATOM 697 N N . MET A 1 101 ? 60.403 25.404 89.042 1.00 14.85 101 MET A N 1
ATOM 698 C CA . MET A 1 101 ? 61.348 26.110 89.893 1.00 14.72 101 MET A CA 1
ATOM 699 C C . MET A 1 101 ? 62.594 25.245 90.032 1.00 14.16 101 MET A C 1
ATOM 700 O O . MET A 1 101 ? 62.498 24.012 90.007 1.00 15.12 101 MET A O 1
ATOM 705 N N . LEU A 1 102 ? 63.755 25.873 90.188 1.00 14.11 102 LEU A N 1
ATOM 706 C CA . LEU A 1 102 ? 65.008 25.134 90.357 1.00 14.90 102 LEU A CA 1
ATOM 707 C C . LEU A 1 102 ? 64.903 24.062 91.440 1.00 16.24 102 LEU A C 1
ATOM 708 O O . LEU A 1 102 ? 65.379 22.943 91.262 1.00 16.22 102 LEU A O 1
ATOM 713 N N . SER A 1 103 ? 64.248 24.396 92.544 1.00 16.20 103 SER A N 1
ATOM 714 C CA . SER A 1 103 ? 64.172 23.492 93.685 1.00 17.39 103 SER A CA 1
ATOM 715 C C . SER A 1 103 ? 63.467 22.171 93.369 1.00 18.34 103 SER A C 1
ATOM 716 O O . SER A 1 103 ? 63.660 21.181 94.075 1.00 20.81 103 SER A O 1
ATOM 719 N N . LYS A 1 104 ? 62.663 22.160 92.309 1.00 15.41 104 LYS A N 1
ATOM 720 C CA . LYS A 1 104 ? 61.856 21.002 91.955 1.00 17.01 104 LYS A CA 1
ATOM 721 C C . LYS A 1 104 ? 62.164 20.433 90.570 1.00 15.65 104 LYS A C 1
ATOM 722 O O . LYS A 1 104 ? 61.591 19.417 90.184 1.00 17.46 104 LYS A O 1
ATOM 728 N N . MET A 1 105 ? 63.066 21.051 89.826 1.00 14.07 105 MET A N 1
ATOM 729 C CA . MET A 1 105 ? 63.311 20.635 88.448 1.00 12.95 105 MET A CA 1
ATOM 730 C C . MET A 1 105 ? 64.028 19.299 88.395 1.00 15.11 105 MET A C 1
ATOM 731 O O . MET A 1 105 ? 65.009 19.073 89.090 1.00 16.27 105 MET A O 1
ATOM 736 N N . THR A 1 106 ? 63.531 18.397 87.565 1.00 13.91 106 THR A N 1
ATOM 737 C CA . THR A 1 106 ? 64.187 17.109 87.421 1.00 14.75 106 THR A CA 1
ATOM 738 C C . THR A 1 106 ? 65.311 17.173 86.395 1.00 13.42 106 THR A C 1
ATOM 739 O O . THR A 1 106 ? 65.344 18.046 85.524 1.00 13.07 106 THR A O 1
ATOM 743 N N . VAL A 1 107 ? 66.226 16.219 86.502 1.00 14.10 107 VAL A N 1
ATOM 744 C CA . VAL A 1 107 ? 67.253 16.070 85.488 1.00 13.83 107 VAL A CA 1
ATOM 745 C C . VAL A 1 107 ? 66.602 15.772 84.136 1.00 13.44 107 VAL A C 1
ATOM 746 O O . VAL A 1 107 ? 67.036 16.279 83.103 1.00 13.42 107 VAL A O 1
ATOM 750 N N . ASP A 1 108 ? 65.528 14.991 84.152 1.00 15.04 108 ASP A N 1
ATOM 751 C CA . ASP A 1 108 ? 64.794 14.722 82.918 1.00 15.61 108 ASP A CA 1
ATOM 752 C C . ASP A 1 108 ? 64.278 16.001 82.245 1.00 14.11 108 ASP A C 1
ATOM 753 O O . ASP A 1 108 ? 64.448 16.177 81.034 1.00 14.41 108 ASP A O 1
ATOM 758 N N . GLN A 1 109 ? 63.655 16.891 83.016 1.00 12.86 109 GLN A N 1
ATOM 759 C CA . GLN A 1 109 ? 63.158 18.160 82.488 1.00 14.35 109 GLN A CA 1
ATOM 760 C C . GLN A 1 109 ? 64.307 19.002 81.950 1.00 12.11 109 GLN A C 1
ATOM 761 O O . GLN A 1 109 ? 64.185 19.657 80.909 1.00 13.16 109 GLN A O 1
ATOM 767 N N . PHE A 1 110 ? 65.414 19.022 82.689 1.00 12.26 110 PHE A N 1
ATOM 768 C CA . PHE A 1 110 ? 66.541 19.845 82.289 1.00 11.54 110 PHE A CA 1
ATOM 769 C C . PHE A 1 110 ? 67.082 19.314 80.968 1.00 10.63 110 PHE A C 1
ATOM 770 O O . PHE A 1 110 ? 67.225 20.063 79.993 1.00 12.56 110 PHE A O 1
ATOM 778 N N . GLN A 1 111 ? 67.321 18.012 80.918 1.00 13.00 111 GLN A N 1
ATOM 779 C CA . GLN A 1 111 ? 67.961 17.415 79.755 1.00 14.54 111 GLN A CA 1
ATOM 780 C C . GLN A 1 111 ? 67.081 17.381 78.513 1.00 15.75 111 GLN A C 1
ATOM 781 O O . GLN A 1 111 ? 67.593 17.568 77.411 1.00 15.00 111 GLN A O 1
ATOM 787 N N . GLN A 1 112 ? 65.775 17.172 78.672 1.00 14.10 112 GLN A N 1
ATOM 788 C CA . GLN A 1 112 ? 64.870 17.190 77.519 1.00 14.34 112 GLN A CA 1
ATOM 789 C C . GLN A 1 112 ? 64.953 18.530 76.808 1.00 13.36 112 GLN A C 1
ATOM 790 O O . GLN A 1 112 ? 65.028 18.611 75.578 1.00 14.29 112 GLN A O 1
ATOM 796 N N . VAL A 1 113 ? 64.939 19.597 77.591 1.00 11.91 113 VAL A N 1
ATOM 797 C CA . VAL A 1 113 ? 64.956 20.928 77.017 1.00 11.40 113 VAL A CA 1
ATOM 798 C C . VAL A 1 113 ? 66.309 21.246 76.373 1.00 12.89 113 VAL A C 1
ATOM 799 O O . VAL A 1 113 ? 66.362 21.848 75.288 1.00 12.93 113 VAL A O 1
ATOM 803 N N . ILE A 1 114 ? 67.404 20.855 77.019 1.00 12.99 114 ILE A N 1
ATOM 804 C CA . ILE A 1 114 ? 68.708 21.001 76.388 1.00 14.27 114 ILE A CA 1
ATOM 805 C C . ILE A 1 114 ? 68.766 20.219 75.065 1.00 13.09 114 ILE A C 1
ATOM 806 O O . ILE A 1 114 ? 69.221 20.746 74.043 1.00 12.17 114 ILE A O 1
ATOM 811 N N . ASN A 1 115 ? 68.256 18.995 75.061 1.00 13.98 115 ASN A N 1
ATOM 812 C CA A ASN A 1 115 ? 68.335 18.131 73.887 0.47 14.32 115 ASN A CA 1
ATOM 813 C CA B ASN A 1 115 ? 68.360 18.145 73.887 0.53 14.46 115 ASN A CA 1
ATOM 814 C C . ASN A 1 115 ? 67.672 18.746 72.667 1.00 13.74 115 ASN A C 1
ATOM 815 O O . ASN A 1 115 ? 68.216 18.700 71.567 1.00 15.22 115 ASN A O 1
ATOM 824 N N . VAL A 1 116 ? 66.488 19.319 72.871 1.00 12.34 116 VAL A N 1
ATOM 825 C CA . VAL A 1 116 ? 65.719 19.884 71.766 1.00 13.75 116 VAL A CA 1
ATOM 826 C C . VAL A 1 116 ? 66.186 21.294 71.442 1.00 13.04 116 VAL A C 1
ATOM 827 O O . VAL A 1 116 ? 66.462 21.617 70.286 1.00 13.12 116 VAL A O 1
ATOM 831 N N . ASN A 1 117 ? 66.280 22.138 72.465 1.00 12.09 117 ASN A N 1
ATOM 832 C CA . ASN A 1 117 ? 66.456 23.562 72.244 1.00 11.68 117 ASN A CA 1
ATOM 833 C C . ASN A 1 117 ? 67.909 23.976 72.033 1.00 11.77 117 ASN A C 1
ATOM 834 O O . ASN A 1 117 ? 68.171 25.083 71.553 1.00 13.65 117 ASN A O 1
ATOM 839 N N . LEU A 1 118 ? 68.851 23.126 72.423 1.00 11.31 118 LEU A N 1
ATOM 840 C CA . LEU A 1 118 ? 70.271 23.438 72.267 1.00 11.44 118 LEU A CA 1
ATOM 841 C C . LEU A 1 118 ? 70.955 22.428 71.347 1.00 11.63 118 LEU A C 1
ATOM 842 O O . LEU A 1 118 ? 71.409 22.776 70.248 1.00 12.84 118 LEU A O 1
ATOM 847 N N . THR A 1 119 ? 70.992 21.168 71.758 1.00 13.41 119 THR A N 1
ATOM 848 C CA . THR A 1 119 ? 71.658 20.155 70.955 1.00 11.98 119 THR A CA 1
ATOM 849 C C . THR A 1 119 ? 71.000 19.986 69.585 1.00 14.45 119 THR A C 1
ATOM 850 O O . THR A 1 119 ? 71.688 19.768 68.598 1.00 14.27 119 THR A O 1
ATOM 854 N N . GLY A 1 120 ? 69.677 20.114 69.521 1.00 13.77 120 GLY A N 1
ATOM 855 C CA . GLY A 1 120 ? 68.965 20.021 68.249 1.00 14.94 120 GLY A CA 1
ATOM 856 C C . GLY A 1 120 ? 69.400 21.096 67.260 1.00 14.34 120 GLY A C 1
ATOM 857 O O . GLY A 1 120 ? 69.475 20.866 66.049 1.00 15.10 120 GLY A O 1
ATOM 858 N N . VAL A 1 121 ? 69.689 22.285 67.772 1.00 12.73 121 VAL A N 1
ATOM 859 C CA . VAL A 1 121 ? 70.187 23.374 66.940 1.00 12.63 121 VAL A CA 1
ATOM 860 C C . VAL A 1 121 ? 71.574 23.017 66.392 1.00 13.21 121 VAL A C 1
ATOM 861 O O . VAL A 1 121 ? 71.869 23.232 65.210 1.00 13.81 121 VAL A O 1
ATOM 865 N N . PHE A 1 122 ? 72.413 22.447 67.254 1.00 12.73 122 PHE A N 1
ATOM 866 C CA . PHE A 1 122 ? 73.704 21.916 66.842 1.00 11.63 122 PHE A CA 1
ATOM 867 C C . PHE A 1 122 ? 73.543 20.848 65.748 1.00 13.60 122 PHE A C 1
ATOM 868 O O . PHE A 1 122 ? 74.211 20.912 64.718 1.00 14.12 122 PHE A O 1
ATOM 876 N N . HIS A 1 123 ? 72.648 19.882 65.943 1.00 13.36 123 HIS A N 1
ATOM 877 C CA . HIS A 1 123 ? 72.478 18.829 64.949 1.00 13.89 123 HIS A CA 1
ATOM 878 C C . HIS A 1 123 ? 72.075 19.390 63.592 1.00 14.28 123 HIS A C 1
ATOM 879 O O . HIS A 1 123 ? 72.644 19.020 62.557 1.00 15.04 123 HIS A O 1
ATOM 886 N N . CYS A 1 124 ? 71.063 20.248 63.596 1.00 13.86 124 CYS A N 1
ATOM 887 C CA . CYS A 1 124 ? 70.515 20.744 62.339 1.00 13.87 124 CYS A CA 1
ATOM 888 C C . CYS A 1 124 ? 71.524 21.606 61.594 1.00 13.93 124 CYS A C 1
ATOM 889 O O . CYS A 1 124 ? 71.636 21.524 60.364 1.00 15.01 124 CYS A O 1
ATOM 892 N N . THR A 1 125 ? 72.258 22.422 62.334 1.00 13.71 125 THR A N 1
ATOM 893 C CA . THR A 1 125 ? 73.226 23.309 61.714 1.00 13.55 125 THR A CA 1
ATOM 894 C C . THR A 1 125 ? 74.388 22.514 61.126 1.00 14.21 125 THR A C 1
ATOM 895 O O . THR A 1 125 ? 74.819 22.771 60.002 1.00 15.13 125 THR A O 1
ATOM 899 N N . GLN A 1 126 ? 74.892 21.534 61.871 1.00 15.45 126 GLN A N 1
ATOM 900 C CA A GLN A 1 126 ? 75.969 20.682 61.380 0.53 16.80 126 GLN A CA 1
ATOM 901 C CA B GLN A 1 126 ? 75.990 20.738 61.362 0.47 15.27 126 GLN A CA 1
ATOM 902 C C . GLN A 1 126 ? 75.562 19.994 60.094 1.00 16.68 126 GLN A C 1
ATOM 903 O O . GLN A 1 126 ? 76.357 19.830 59.161 1.00 18.55 126 GLN A O 1
ATOM 914 N N . ALA A 1 127 ? 74.307 19.565 60.052 1.00 17.10 127 ALA A N 1
ATOM 915 C CA . ALA A 1 127 ? 73.822 18.800 58.918 1.00 17.51 127 ALA A CA 1
ATOM 916 C C . ALA A 1 127 ? 73.688 19.640 57.647 1.00 17.06 127 ALA A C 1
ATOM 917 O O . ALA A 1 127 ? 73.998 19.156 56.560 1.00 19.56 127 ALA A O 1
ATOM 919 N N . VAL A 1 128 ? 73.237 20.887 57.776 1.00 16.24 128 VAL A N 1
ATOM 920 C CA . VAL A 1 128 ? 73.100 21.742 56.592 1.00 16.02 128 VAL A CA 1
ATOM 921 C C . VAL A 1 128 ? 74.422 22.364 56.142 1.00 17.23 128 VAL A C 1
ATOM 922 O O . VAL A 1 128 ? 74.575 22.718 54.965 1.00 18.53 128 VAL A O 1
ATOM 926 N N . LEU A 1 129 ? 75.367 22.480 57.068 1.00 17.65 129 LEU A N 1
ATOM 927 C CA . LEU A 1 129 ? 76.624 23.184 56.807 1.00 18.31 129 LEU A CA 1
ATOM 928 C C . LEU A 1 129 ? 77.366 22.789 55.522 1.00 18.47 129 LEU A C 1
ATOM 929 O O . LEU A 1 129 ? 77.755 23.669 54.753 1.00 17.97 129 LEU A O 1
ATOM 934 N N . PRO A 1 130 ? 77.552 21.479 55.266 1.00 17.88 130 PRO A N 1
ATOM 935 C CA . PRO A 1 130 ? 78.318 21.135 54.060 1.00 21.11 130 PRO A CA 1
ATOM 936 C C . PRO A 1 130 ? 77.663 21.638 52.776 1.00 22.74 130 PRO A C 1
ATOM 937 O O . PRO A 1 130 ? 78.364 21.949 51.809 1.00 21.94 130 PRO A O 1
ATOM 941 N N . TYR A 1 131 ? 76.336 21.722 52.773 1.00 18.48 131 TYR A N 1
ATOM 942 C CA . TYR A 1 131 ? 75.612 22.193 51.598 1.00 18.70 131 TYR A CA 1
ATOM 943 C C . TYR A 1 131 ? 75.819 23.692 51.415 1.00 18.42 131 TYR A C 1
ATOM 944 O O . TYR A 1 131 ? 76.109 24.155 50.314 1.00 18.64 131 TYR A O 1
ATOM 953 N N . MET A 1 132 ? 75.706 24.445 52.502 1.00 18.10 132 MET A N 1
ATOM 954 C CA . MET A 1 132 ? 75.893 25.885 52.433 1.00 17.62 132 MET A CA 1
ATOM 955 C C . MET A 1 132 ? 77.343 26.228 52.100 1.00 18.38 132 MET A C 1
ATOM 956 O O . MET A 1 132 ? 77.614 27.151 51.325 1.00 20.36 132 MET A O 1
ATOM 961 N N . ALA A 1 133 ? 78.274 25.472 52.673 1.00 18.95 133 ALA A N 1
ATOM 962 C CA . ALA A 1 133 ? 79.687 25.669 52.381 1.00 20.67 133 ALA A CA 1
ATOM 963 C C . ALA A 1 133 ? 79.995 25.429 50.897 1.00 23.17 133 ALA A C 1
ATOM 964 O O . ALA A 1 133 ? 80.778 26.164 50.297 1.00 23.07 133 ALA A O 1
ATOM 966 N N . GLU A 1 134 ? 79.376 24.408 50.306 1.00 22.19 134 GLU A N 1
ATOM 967 C CA . GLU A 1 134 ? 79.561 24.110 48.883 1.00 23.62 134 GLU A CA 1
ATOM 968 C C . GLU A 1 134 ? 79.013 25.231 48.006 1.00 21.55 134 GLU A C 1
ATOM 969 O O . GLU A 1 134 ? 79.614 25.596 46.988 1.00 25.05 134 GLU A O 1
ATOM 975 N N . GLN A 1 135 ? 77.865 25.766 48.408 1.00 20.48 135 GLN A N 1
ATOM 976 C CA . GLN A 1 135 ? 77.210 26.863 47.704 1.00 23.52 135 GLN A CA 1
ATOM 977 C C . GLN A 1 135 ? 77.967 28.174 47.895 1.00 22.46 135 GLN A C 1
ATOM 978 O O . GLN A 1 135 ? 77.843 29.094 47.086 1.00 21.97 135 GLN A O 1
ATOM 984 N N . GLY A 1 136 ? 78.742 28.255 48.972 1.00 22.66 136 GLY A N 1
ATOM 985 C CA . GLY A 1 136 ? 79.406 29.491 49.350 1.00 21.98 136 GLY A CA 1
ATOM 986 C C . GLY A 1 136 ? 78.403 30.551 49.758 1.00 18.63 136 GLY A C 1
ATOM 987 O O . GLY A 1 136 ? 78.651 31.748 49.622 1.00 19.84 136 GLY A O 1
ATOM 988 N N . LYS A 1 137 ? 77.263 30.111 50.274 1.00 20.41 137 LYS A N 1
ATOM 989 C CA . LYS A 1 137 ? 76.175 31.017 50.602 1.00 19.27 137 LYS A CA 1
ATOM 990 C C . LYS A 1 137 ? 75.182 30.284 51.480 1.00 18.99 137 LYS A C 1
ATOM 991 O O . LYS A 1 137 ? 74.915 29.106 51.266 1.00 23.17 137 LYS A O 1
ATOM 997 N N . GLY A 1 138 ? 74.637 30.977 52.466 1.00 16.29 138 GLY A N 1
ATOM 998 C CA . GLY A 1 138 ? 73.607 30.404 53.306 1.00 16.85 138 GLY A CA 1
ATOM 999 C C . GLY A 1 138 ? 73.196 31.368 54.399 1.00 15.62 138 GLY A C 1
ATOM 1000 O O . GLY A 1 138 ? 73.931 32.313 54.720 1.00 15.53 138 GLY A O 1
ATOM 1001 N N . LYS A 1 139 ? 72.010 31.144 54.949 1.00 14.34 139 LYS A N 1
ATOM 1002 C CA . LYS A 1 139 ? 71.488 31.926 56.067 1.00 13.64 139 LYS A CA 1
ATOM 1003 C C . LYS A 1 139 ? 71.061 30.964 57.164 1.00 13.55 139 LYS A C 1
ATOM 1004 O O . LYS A 1 139 ? 70.249 30.059 56.924 1.00 13.70 139 LYS A O 1
ATOM 1010 N N . ILE A 1 140 ? 71.629 31.140 58.348 1.00 12.71 140 ILE A N 1
ATOM 1011 C CA A ILE A 1 140 ? 71.251 30.394 59.543 0.30 11.61 140 ILE A CA 1
ATOM 1012 C CA B ILE A 1 140 ? 71.216 30.385 59.518 0.70 11.70 140 ILE A CA 1
ATOM 1013 C C . ILE A 1 140 ? 70.589 31.360 60.510 1.00 11.69 140 ILE A C 1
ATOM 1014 O O . ILE A 1 140 ? 71.170 32.397 60.844 1.00 12.71 140 ILE A O 1
ATOM 1023 N N . ILE A 1 141 ? 69.383 31.041 60.950 1.00 12.10 141 ILE A N 1
ATOM 1024 C CA . ILE A 1 141 ? 68.656 31.871 61.894 1.00 11.75 141 ILE A CA 1
ATOM 1025 C C . ILE A 1 141 ? 68.277 30.991 63.073 1.00 10.81 141 ILE A C 1
ATOM 1026 O O . ILE A 1 141 ? 67.563 29.997 62.918 1.00 12.06 141 ILE A O 1
ATOM 1031 N N . ASN A 1 142 ? 68.750 31.362 64.256 1.00 10.58 142 ASN A N 1
ATOM 1032 C CA . ASN A 1 142 ? 68.489 30.591 65.463 1.00 10.60 142 ASN A CA 1
ATOM 1033 C C . ASN A 1 142 ? 67.517 31.298 66.389 1.00 11.98 142 ASN A C 1
ATOM 1034 O O . ASN A 1 142 ? 67.692 32.468 66.703 1.00 14.49 142 ASN A O 1
ATOM 1039 N N . THR A 1 143 ? 66.512 30.588 66.871 1.00 11.25 143 THR A N 1
ATOM 1040 C CA . THR A 1 143 ? 65.523 31.197 67.735 1.00 10.98 143 THR A CA 1
ATOM 1041 C C . THR A 1 143 ? 65.949 31.076 69.193 1.00 10.85 143 THR A C 1
ATOM 1042 O O . THR A 1 143 ? 65.992 29.977 69.758 1.00 12.26 143 THR A O 1
ATOM 1046 N N . SER A 1 144 ? 66.294 32.209 69.792 1.00 10.57 144 SER A N 1
ATOM 1047 C CA . SER A 1 144 ? 66.565 32.284 71.215 1.00 10.95 144 SER A CA 1
ATOM 1048 C C . SER A 1 144 ? 65.276 32.733 71.927 1.00 11.96 144 SER A C 1
ATOM 1049 O O . SER A 1 144 ? 64.181 32.305 71.538 1.00 12.44 144 SER A O 1
ATOM 1052 N N . SER A 1 145 ? 65.395 33.586 72.940 1.00 11.18 145 SER A N 1
ATOM 1053 C CA . SER A 1 145 ? 64.247 34.079 73.701 1.00 11.30 145 SER A CA 1
ATOM 1054 C C . SER A 1 145 ? 64.705 35.168 74.648 1.00 10.86 145 SER A C 1
ATOM 1055 O O . SER A 1 145 ? 65.840 35.146 75.107 1.00 11.86 145 SER A O 1
ATOM 1058 N N . VAL A 1 146 ? 63.802 36.086 74.979 1.00 10.47 146 VAL A N 1
ATOM 1059 C CA . VAL A 1 146 ? 64.065 37.010 76.083 1.00 11.83 146 VAL A CA 1
ATOM 1060 C C . VAL A 1 146 ? 64.405 36.260 77.385 1.00 12.25 146 VAL A C 1
ATOM 1061 O O . VAL A 1 146 ? 65.106 36.795 78.248 1.00 12.48 146 VAL A O 1
ATOM 1065 N N . THR A 1 147 ? 63.931 35.025 77.546 1.00 11.02 147 THR A N 1
ATOM 1066 C CA . THR A 1 147 ? 64.286 34.242 78.721 1.00 11.75 147 THR A CA 1
ATOM 1067 C C . THR A 1 147 ? 65.769 33.885 78.719 1.00 11.97 147 THR A C 1
ATOM 1068 O O . THR A 1 147 ? 66.412 33.833 79.767 1.00 12.11 147 THR A O 1
ATOM 1072 N N . GLY A 1 148 ? 66.328 33.669 77.536 1.00 12.29 148 GLY A N 1
ATOM 1073 C CA . GLY A 1 148 ? 67.745 33.391 77.426 1.00 12.91 148 GLY A CA 1
ATOM 1074 C C . GLY A 1 148 ? 68.603 34.613 77.725 1.00 12.20 148 GLY A C 1
ATOM 1075 O O . GLY A 1 148 ? 69.649 34.492 78.359 1.00 14.29 148 GLY A O 1
ATOM 1076 N N . THR A 1 149 ? 68.153 35.790 77.283 1.00 10.99 149 THR A N 1
ATOM 1077 C CA . THR A 1 149 ? 68.933 37.012 77.446 1.00 11.56 149 THR A CA 1
ATOM 1078 C C . THR A 1 149 ? 68.777 37.585 78.847 1.00 12.83 149 THR A C 1
ATOM 1079 O O . THR A 1 149 ? 69.701 38.202 79.357 1.00 14.57 149 THR A O 1
ATOM 1083 N N . TYR A 1 150 ? 67.622 37.379 79.473 1.00 11.73 150 TYR A N 1
ATOM 1084 C CA . TYR A 1 150 ? 67.292 38.071 80.715 1.00 11.83 150 TYR A CA 1
ATOM 1085 C C . TYR A 1 150 ? 66.992 37.169 81.906 1.00 12.44 150 TYR A C 1
ATOM 1086 O O . TYR A 1 150 ? 66.883 37.660 83.030 1.00 13.73 150 TYR A O 1
ATOM 1095 N N . GLY A 1 151 ? 66.824 35.871 81.658 1.00 11.01 151 GLY A N 1
ATOM 1096 C CA . GLY A 1 151 ? 66.388 34.944 82.693 1.00 12.13 151 GLY A CA 1
ATOM 1097 C C . GLY A 1 151 ? 64.888 35.032 82.924 1.00 11.19 151 GLY A C 1
ATOM 1098 O O . GLY A 1 151 ? 64.262 36.051 82.638 1.00 12.71 151 GLY A O 1
ATOM 1099 N N . ASN A 1 152 ? 64.294 33.973 83.462 1.00 12.10 152 ASN A N 1
ATOM 1100 C CA . ASN A 1 152 ? 62.876 34.024 83.794 1.00 12.09 152 ASN A CA 1
ATOM 1101 C C . ASN A 1 152 ? 62.560 32.962 84.831 1.00 12.79 152 ASN A C 1
ATOM 1102 O O . ASN A 1 152 ? 62.971 31.818 84.674 1.00 12.55 152 ASN A O 1
ATOM 1107 N N . VAL A 1 153 ? 61.846 33.349 85.882 1.00 13.27 153 VAL A N 1
ATOM 1108 C CA . VAL A 1 153 ? 61.481 32.416 86.949 1.00 13.51 153 VAL A CA 1
ATOM 1109 C C . VAL A 1 153 ? 60.812 31.166 86.392 1.00 13.65 153 VAL A C 1
ATOM 1110 O O . VAL A 1 153 ? 59.949 31.244 85.506 1.00 13.85 153 VAL A O 1
ATOM 1114 N N . GLY A 1 154 ? 61.251 30.009 86.891 1.00 12.88 154 GLY A N 1
ATOM 1115 C CA . GLY A 1 154 ? 60.690 28.728 86.497 1.00 13.58 154 GLY A CA 1
ATOM 1116 C C . GLY A 1 154 ? 61.281 28.152 85.224 1.00 12.22 154 GLY A C 1
ATOM 1117 O O . GLY A 1 154 ? 60.834 27.098 84.745 1.00 12.64 154 GLY A O 1
ATOM 1118 N N . GLN A 1 155 ? 62.279 28.823 84.657 1.00 12.36 155 GLN A N 1
ATOM 1119 C CA . GLN A 1 155 ? 62.802 28.398 83.370 1.00 11.20 155 GLN A CA 1
ATOM 1120 C C . GLN A 1 155 ? 64.311 28.156 83.315 1.00 11.62 155 GLN A C 1
ATOM 1121 O O . GLN A 1 155 ? 64.941 28.425 82.300 1.00 13.11 155 GLN A O 1
ATOM 1127 N N . THR A 1 156 ? 64.883 27.613 84.387 1.00 11.42 156 THR A N 1
ATOM 1128 C CA . THR A 1 156 ? 66.316 27.296 84.417 1.00 10.98 156 THR A CA 1
ATOM 1129 C C . THR A 1 156 ? 66.811 26.611 83.148 1.00 11.27 156 THR A C 1
ATOM 1130 O O . THR A 1 156 ? 67.822 27.010 82.565 1.00 11.59 156 THR A O 1
ATOM 1134 N N . ASN A 1 157 ? 66.102 25.553 82.748 1.00 11.19 157 ASN A N 1
ATOM 1135 C CA . ASN A 1 157 ? 66.495 24.759 81.596 1.00 11.21 157 ASN A CA 1
ATOM 1136 C C . ASN A 1 157 ? 66.343 25.485 80.259 1.00 11.18 157 ASN A C 1
ATOM 1137 O O . ASN A 1 157 ? 67.238 25.447 79.418 1.00 11.07 157 ASN A O 1
ATOM 1142 N N . TYR A 1 158 ? 65.216 26.159 80.089 1.00 10.74 158 TYR A N 1
ATOM 1143 C CA . TYR A 1 158 ? 64.918 26.882 78.862 1.00 10.91 158 TYR A CA 1
ATOM 1144 C C . TYR A 1 158 ? 65.869 28.076 78.723 1.00 10.93 158 TYR A C 1
ATOM 1145 O O . TYR A 1 158 ? 66.372 28.346 77.631 1.00 10.54 158 TYR A O 1
ATOM 1154 N N . ALA A 1 159 ? 66.132 28.777 79.830 1.00 10.14 159 ALA A N 1
ATOM 1155 C CA . ALA A 1 159 ? 67.094 29.874 79.829 1.00 9.96 159 ALA A CA 1
ATOM 1156 C C . ALA A 1 159 ? 68.487 29.370 79.471 1.00 10.09 159 ALA A C 1
ATOM 1157 O O . ALA A 1 159 ? 69.193 29.998 78.681 1.00 10.36 159 ALA A O 1
ATOM 1159 N N . ALA A 1 160 ? 68.897 28.241 80.046 1.00 10.74 160 ALA A N 1
ATOM 1160 C CA . ALA A 1 160 ? 70.189 27.659 79.704 1.00 10.93 160 ALA A CA 1
ATOM 1161 C C . ALA A 1 160 ? 70.281 27.389 78.210 1.00 11.59 160 ALA A C 1
ATOM 1162 O O . ALA A 1 160 ? 71.256 27.753 77.559 1.00 10.62 160 ALA A O 1
ATOM 1164 N N . ALA A 1 161 ? 69.262 26.733 77.661 1.00 10.39 161 ALA A N 1
ATOM 1165 C CA . ALA A 1 161 ? 69.271 26.400 76.235 1.00 9.38 161 ALA A CA 1
ATOM 1166 C C . ALA A 1 161 ? 69.244 27.627 75.336 1.00 10.11 161 ALA A C 1
ATOM 1167 O O . ALA A 1 161 ? 70.020 27.719 74.395 1.00 10.93 161 ALA A O 1
ATOM 1169 N N . LYS A 1 162 ? 68.359 28.566 75.632 1.00 9.35 162 LYS A N 1
ATOM 1170 C CA . LYS A 1 162 ? 68.191 29.713 74.754 1.00 9.82 162 LYS A CA 1
ATOM 1171 C C . LYS A 1 162 ? 69.384 30.669 74.833 1.00 10.75 162 LYS A C 1
ATOM 1172 O O . LYS A 1 162 ? 69.751 31.288 73.835 1.00 10.88 162 LYS A O 1
ATOM 1178 N N . ALA A 1 163 ? 69.998 30.783 76.007 1.00 9.87 163 ALA A N 1
ATOM 1179 C CA . ALA A 1 163 ? 71.234 31.549 76.107 1.00 8.76 163 ALA A CA 1
ATOM 1180 C C . ALA A 1 163 ? 72.355 30.808 75.388 1.00 10.01 163 ALA A C 1
ATOM 1181 O O . ALA A 1 163 ? 73.139 31.419 74.673 1.00 10.37 163 ALA A O 1
ATOM 1183 N N . GLY A 1 164 ? 72.419 29.485 75.538 1.00 9.78 164 GLY A N 1
ATOM 1184 C CA . GLY A 1 164 ? 73.430 28.707 74.848 1.00 9.67 164 GLY A CA 1
ATOM 1185 C C . GLY A 1 164 ? 73.336 28.855 73.336 1.00 9.68 164 GLY A C 1
ATOM 1186 O O . GLY A 1 164 ? 74.364 28.888 72.651 1.00 11.20 164 GLY A O 1
ATOM 1187 N N . VAL A 1 165 ? 72.112 28.971 72.819 1.00 10.09 165 VAL A N 1
ATOM 1188 C CA . VAL A 1 165 ? 71.893 29.190 71.391 1.00 11.93 165 VAL A CA 1
ATOM 1189 C C . VAL A 1 165 ? 72.588 30.472 70.927 1.00 10.54 165 VAL A C 1
ATOM 1190 O O . VAL A 1 165 ? 73.148 30.513 69.833 1.00 11.35 165 VAL A O 1
ATOM 1194 N N . ILE A 1 166 ? 72.580 31.505 71.764 1.00 9.95 166 ILE A N 1
ATOM 1195 C CA . ILE A 1 166 ? 73.277 32.747 71.440 1.00 10.54 166 ILE A CA 1
ATOM 1196 C C . ILE A 1 166 ? 74.789 32.537 71.407 1.00 10.37 166 ILE A C 1
ATOM 1197 O O . ILE A 1 166 ? 75.475 33.034 70.512 1.00 10.68 166 ILE A O 1
ATOM 1202 N N . GLY A 1 167 ? 75.324 31.804 72.378 1.00 10.54 167 GLY A N 1
ATOM 1203 C CA . GLY A 1 167 ? 76.734 31.467 72.348 1.00 12.13 167 GLY A CA 1
ATOM 1204 C C . GLY A 1 167 ? 77.144 30.775 71.056 1.00 10.55 167 GLY A C 1
ATOM 1205 O O . GLY A 1 167 ? 78.184 31.093 70.458 1.00 10.77 167 GLY A O 1
ATOM 1206 N N . MET A 1 168 ? 76.343 29.802 70.636 1.00 10.60 168 MET A N 1
ATOM 1207 C CA . MET A 1 168 ? 76.625 29.098 69.397 1.00 10.81 168 MET A CA 1
ATOM 1208 C C . MET A 1 168 ? 76.497 30.018 68.192 1.00 11.87 168 MET A C 1
ATOM 1209 O O . MET A 1 168 ? 77.340 29.970 67.298 1.00 12.10 168 MET A O 1
ATOM 1214 N N . THR A 1 169 ? 75.463 30.860 68.185 1.00 10.04 169 THR A N 1
ATOM 1215 C CA . THR A 1 169 ? 75.249 31.821 67.101 1.00 10.30 169 THR A CA 1
ATOM 1216 C C . THR A 1 169 ? 76.481 32.688 66.875 1.00 10.35 169 THR A C 1
ATOM 1217 O O . THR A 1 169 ? 76.935 32.854 65.741 1.00 11.46 169 THR A O 1
ATOM 1221 N N . LYS A 1 170 ? 77.040 33.217 67.957 1.00 9.29 170 LYS A N 1
ATOM 1222 C CA . LYS A 1 170 ? 78.188 34.114 67.856 1.00 10.12 170 LYS A CA 1
ATOM 1223 C C . LYS A 1 170 ? 79.444 33.384 67.387 1.00 12.02 170 LYS A C 1
ATOM 1224 O O . LYS A 1 170 ? 80.252 33.913 66.612 1.00 12.63 170 LYS A O 1
ATOM 1230 N N . THR A 1 171 ? 79.606 32.154 67.861 1.00 11.19 171 THR A N 1
ATOM 1231 C CA . THR A 1 171 ? 80.719 31.325 67.427 1.00 11.09 171 THR A CA 1
ATOM 1232 C C . THR A 1 171 ? 80.625 31.006 65.935 1.00 11.64 171 THR A C 1
ATOM 1233 O O . THR A 1 171 ? 81.607 31.124 65.203 1.00 12.52 171 THR A O 1
ATOM 1237 N N . TRP A 1 172 ? 79.442 30.598 65.502 1.00 11.87 172 TRP A N 1
ATOM 1238 C CA . TRP A 1 172 ? 79.235 30.233 64.108 1.00 12.55 172 TRP A CA 1
ATOM 1239 C C . TRP A 1 172 ? 79.360 31.429 63.178 1.00 12.39 172 TRP A C 1
ATOM 1240 O O . TRP A 1 172 ? 79.876 31.302 62.070 1.00 13.39 172 TRP A O 1
ATOM 1251 N N . ALA A 1 173 ? 78.906 32.597 63.622 1.00 11.94 173 ALA A N 1
ATOM 1252 C CA . ALA A 1 173 ? 79.089 33.788 62.804 1.00 13.66 173 ALA A CA 1
ATOM 1253 C C . ALA A 1 173 ? 80.581 33.987 62.530 1.00 15.40 173 ALA A C 1
ATOM 1254 O O . ALA A 1 173 ? 80.979 34.260 61.398 1.00 17.69 173 ALA A O 1
ATOM 1256 N N . LYS A 1 174 ? 81.412 33.819 63.554 1.00 12.85 174 LYS A N 1
ATOM 1257 C CA . LYS A 1 174 ? 82.855 33.926 63.375 1.00 12.91 174 LYS A CA 1
ATOM 1258 C C . LYS A 1 174 ? 83.456 32.827 62.499 1.00 14.15 174 LYS A C 1
ATOM 1259 O O . LYS A 1 174 ? 84.313 33.104 61.666 1.00 15.73 174 LYS A O 1
ATOM 1265 N N . GLU A 1 175 ? 83.018 31.581 62.681 1.00 13.25 175 GLU A N 1
ATOM 1266 C CA . GLU A 1 175 ? 83.600 30.476 61.922 1.00 14.77 175 GLU A CA 1
ATOM 1267 C C . GLU A 1 175 ? 83.191 30.451 60.465 1.00 13.20 175 GLU A C 1
ATOM 1268 O O . GLU A 1 175 ? 83.968 30.034 59.614 1.00 16.50 175 GLU A O 1
ATOM 1274 N N . LEU A 1 176 ? 81.959 30.859 60.197 1.00 14.36 176 LEU A N 1
ATOM 1275 C CA . LEU A 1 176 ? 81.352 30.611 58.888 1.00 17.18 176 LEU A CA 1
ATOM 1276 C C . LEU A 1 176 ? 81.296 31.838 57.992 1.00 18.96 176 LEU A C 1
ATOM 1277 O O . LEU A 1 176 ? 80.885 31.747 56.833 1.00 19.91 176 LEU A O 1
ATOM 1282 N N . ALA A 1 177 ? 81.720 32.980 58.522 1.00 17.57 177 ALA A N 1
ATOM 1283 C CA . ALA A 1 177 ? 81.596 34.243 57.797 1.00 22.42 177 ALA A CA 1
ATOM 1284 C C . ALA A 1 177 ? 82.256 34.200 56.428 1.00 27.78 177 ALA A C 1
ATOM 1285 O O . ALA A 1 177 ? 81.619 34.498 55.418 1.00 29.99 177 ALA A O 1
ATOM 1287 N N . ARG A 1 178 ? 83.522 33.807 56.378 1.00 24.42 178 ARG A N 1
ATOM 1288 C CA . ARG A 1 178 ? 84.234 33.836 55.104 1.00 23.11 178 ARG A CA 1
ATOM 1289 C C . ARG A 1 178 ? 83.809 32.719 54.144 1.00 28.30 178 ARG A C 1
ATOM 1290 O O . ARG A 1 178 ? 84.397 32.549 53.073 1.00 29.41 178 ARG A O 1
ATOM 1298 N N . LYS A 1 179 ? 82.772 31.981 54.525 1.00 24.78 179 LYS A N 1
ATOM 1299 C CA . LYS A 1 179 ? 82.169 30.980 53.651 1.00 23.17 179 LYS A CA 1
ATOM 1300 C C . LYS A 1 179 ? 80.871 31.490 53.033 1.00 22.31 179 LYS A C 1
ATOM 1301 O O . LYS A 1 179 ? 80.142 30.729 52.392 1.00 21.57 179 LYS A O 1
ATOM 1307 N N . GLY A 1 180 ? 80.577 32.770 53.238 1.00 24.56 180 GLY A N 1
ATOM 1308 C CA . GLY A 1 180 ? 79.397 33.387 52.658 1.00 23.88 180 GLY A CA 1
ATOM 1309 C C . GLY A 1 180 ? 78.121 33.059 53.408 1.00 19.37 180 GLY A C 1
ATOM 1310 O O . GLY A 1 180 ? 77.019 33.213 52.885 1.00 20.25 180 GLY A O 1
ATOM 1311 N N . ILE A 1 181 ? 78.272 32.603 54.646 1.00 17.55 181 ILE A N 1
ATOM 1312 C CA . ILE A 1 181 ? 77.126 32.249 55.476 1.00 17.33 181 ILE A CA 1
ATOM 1313 C C . ILE A 1 181 ? 76.884 33.286 56.575 1.00 16.39 181 ILE A C 1
ATOM 1314 O O . ILE A 1 181 ? 77.821 33.684 57.276 1.00 22.63 181 ILE A O 1
ATOM 1319 N N . ASN A 1 182 ? 75.650 33.771 56.696 1.00 14.03 182 ASN A N 1
ATOM 1320 C CA . ASN A 1 182 ? 75.270 34.637 57.812 1.00 13.90 182 ASN A CA 1
ATOM 1321 C C . ASN A 1 182 ? 74.666 33.785 58.917 1.00 12.21 182 ASN A C 1
ATOM 1322 O O . ASN A 1 182 ? 73.899 32.869 58.633 1.00 14.52 182 ASN A O 1
ATOM 1327 N N . VAL A 1 183 ? 75.007 34.087 60.163 1.00 13.02 183 VAL A N 1
ATOM 1328 C CA . VAL A 1 183 ? 74.394 33.408 61.306 1.00 12.33 183 VAL A CA 1
ATOM 1329 C C . VAL A 1 183 ? 73.913 34.451 62.294 1.00 10.44 183 VAL A C 1
ATOM 1330 O O . VAL A 1 183 ? 74.701 35.266 62.787 1.00 11.03 183 VAL A O 1
ATOM 1334 N N . ASN A 1 184 ? 72.621 34.446 62.583 1.00 11.30 184 ASN A N 1
ATOM 1335 C CA . ASN A 1 184 ? 72.032 35.407 63.498 1.00 10.52 184 ASN A CA 1
ATOM 1336 C C . ASN A 1 184 ? 71.001 34.709 64.362 1.00 10.92 184 ASN A C 1
ATOM 1337 O O . ASN A 1 184 ? 70.585 33.587 64.059 1.00 11.28 184 ASN A O 1
ATOM 1342 N N . ALA A 1 185 ? 70.567 35.405 65.408 1.00 11.87 185 ALA A N 1
ATOM 1343 C CA . ALA A 1 185 ? 69.525 34.882 66.287 1.00 11.25 185 ALA A CA 1
ATOM 1344 C C . ALA A 1 185 ? 68.383 35.874 66.424 1.00 12.13 185 ALA A C 1
ATOM 1345 O O . ALA A 1 185 ? 68.562 37.079 66.223 1.00 11.99 185 ALA A O 1
ATOM 1347 N N . VAL A 1 186 ? 67.207 35.358 66.774 1.00 12.49 186 VAL A N 1
ATOM 1348 C CA . VAL A 1 186 ? 66.068 36.202 67.104 1.00 11.74 186 VAL A CA 1
ATOM 1349 C C . VAL A 1 186 ? 65.714 35.903 68.548 1.00 11.04 186 VAL A C 1
ATOM 1350 O O . VAL A 1 186 ? 65.683 34.741 68.947 1.00 12.76 186 VAL A O 1
ATOM 1354 N N . ALA A 1 187 ? 65.498 36.948 69.341 1.00 11.44 187 ALA A N 1
ATOM 1355 C CA . ALA A 1 187 ? 64.986 36.782 70.692 1.00 11.36 187 ALA A CA 1
ATOM 1356 C C . ALA A 1 187 ? 63.563 37.327 70.726 1.00 11.23 187 ALA A C 1
ATOM 1357 O O . ALA A 1 187 ? 63.350 38.514 70.945 1.00 11.96 187 ALA A O 1
ATOM 1359 N N . PRO A 1 188 ? 62.573 36.447 70.486 1.00 11.80 188 PRO A N 1
ATOM 1360 C CA . PRO A 1 188 ? 61.195 36.903 70.637 1.00 12.63 188 PRO A CA 1
ATOM 1361 C C . PRO A 1 188 ? 60.884 37.202 72.095 1.00 12.09 188 PRO A C 1
ATOM 1362 O O . PRO A 1 188 ? 61.388 36.532 73.018 1.00 12.03 188 PRO A O 1
ATOM 1366 N N . GLY A 1 189 ? 60.034 38.205 72.292 1.00 12.98 189 GLY A N 1
ATOM 1367 C CA . GLY A 1 189 ? 59.378 38.384 73.573 1.00 14.20 189 GLY A CA 1
ATOM 1368 C C . GLY A 1 189 ? 58.202 37.433 73.658 1.00 15.74 189 GLY A C 1
ATOM 1369 O O . GLY A 1 189 ? 58.029 36.556 72.793 1.00 18.08 189 GLY A O 1
ATOM 1370 N N . PHE A 1 190 ? 57.384 37.592 74.687 1.00 14.98 190 PHE A N 1
ATOM 1371 C CA . PHE A 1 190 ? 56.220 36.730 74.839 1.00 17.09 190 PHE A CA 1
ATOM 1372 C C . PHE A 1 190 ? 55.270 36.918 73.663 1.00 17.16 190 PHE A C 1
ATOM 1373 O O . PHE A 1 190 ? 54.912 38.049 73.310 1.00 18.15 190 PHE A O 1
ATOM 1381 N N . THR A 1 191 ? 54.915 35.800 73.037 1.00 17.31 191 THR A N 1
ATOM 1382 C CA . THR A 1 191 ? 54.218 35.796 71.754 1.00 16.63 191 THR A CA 1
ATOM 1383 C C . THR A 1 191 ? 53.047 34.831 71.815 1.00 19.16 191 THR A C 1
ATOM 1384 O O . THR A 1 191 ? 53.164 33.739 72.366 1.00 19.31 191 THR A O 1
ATOM 1388 N N . GLU A 1 192 ? 51.917 35.238 71.244 1.00 19.12 192 GLU A N 1
ATOM 1389 C CA . GLU A 1 192 ? 50.693 34.441 71.261 1.00 23.55 192 GLU A CA 1
ATOM 1390 C C . GLU A 1 192 ? 50.776 33.152 70.439 1.00 26.01 192 GLU A C 1
ATOM 1391 O O . GLU A 1 192 ? 50.420 33.134 69.259 1.00 28.27 192 GLU A O 1
ATOM 1397 N N . THR A 1 193 ? 51.229 32.074 71.078 1.00 23.58 193 THR A N 1
ATOM 1398 C CA . THR A 1 193 ? 51.254 30.739 70.482 1.00 23.43 193 THR A CA 1
ATOM 1399 C C . THR A 1 193 ? 50.850 29.735 71.549 1.00 25.32 193 THR A C 1
ATOM 1400 O O . THR A 1 193 ? 50.543 30.110 72.683 1.00 26.53 193 THR A O 1
ATOM 1404 N N . ALA A 1 194 ? 50.855 28.453 71.192 1.00 24.76 194 ALA A N 1
ATOM 1405 C CA . ALA A 1 194 ? 50.543 27.401 72.148 1.00 26.17 194 ALA A CA 1
ATOM 1406 C C . ALA A 1 194 ? 51.506 27.397 73.333 1.00 26.88 194 ALA A C 1
ATOM 1407 O O . ALA A 1 194 ? 51.150 26.941 74.420 1.00 32.79 194 ALA A O 1
ATOM 1409 N N . MET A 1 195 ? 52.714 27.915 73.131 1.00 30.82 195 MET A N 1
ATOM 1410 C CA . MET A 1 195 ? 53.705 27.929 74.202 1.00 29.08 195 MET A CA 1
ATOM 1411 C C . MET A 1 195 ? 53.258 28.809 75.376 1.00 35.42 195 MET A C 1
ATOM 1412 O O . MET A 1 195 ? 53.649 28.580 76.520 1.00 39.58 195 MET A O 1
ATOM 1417 N N . VAL A 1 196 ? 52.409 29.790 75.085 1.00 35.53 196 VAL A N 1
ATOM 1418 C CA . VAL A 1 196 ? 51.891 30.705 76.099 1.00 38.70 196 VAL A CA 1
ATOM 1419 C C . VAL A 1 196 ? 50.422 30.378 76.430 1.00 45.81 196 VAL A C 1
ATOM 1420 O O . VAL A 1 196 ? 49.849 30.909 77.382 1.00 46.25 196 VAL A O 1
ATOM 1424 N N . ALA A 1 197 ? 49.837 29.462 75.662 1.00 50.58 197 ALA A N 1
ATOM 1425 C CA . ALA A 1 197 ? 48.409 29.130 75.764 1.00 53.87 197 ALA A CA 1
ATOM 1426 C C . ALA A 1 197 ? 47.888 28.790 77.169 1.00 57.73 197 ALA A C 1
ATOM 1427 O O . ALA A 1 197 ? 46.843 29.294 77.582 1.00 61.70 197 ALA A O 1
ATOM 1429 N N . GLU A 1 198 ? 48.601 27.935 77.894 1.00 54.81 198 GLU A N 1
ATOM 1430 C CA . GLU A 1 198 ? 48.136 27.507 79.214 1.00 58.17 198 GLU A CA 1
ATOM 1431 C C . GLU A 1 198 ? 48.635 28.396 80.356 1.00 57.79 198 GLU A C 1
ATOM 1432 O O . GLU A 1 198 ? 48.697 27.967 81.509 1.00 58.96 198 GLU A O 1
ATOM 1438 N N . VAL A 1 199 ? 48.987 29.633 80.027 1.00 51.79 199 VAL A N 1
ATOM 1439 C CA . VAL A 1 199 ? 49.331 30.630 81.032 1.00 49.84 199 VAL A CA 1
ATOM 1440 C C . VAL A 1 199 ? 48.048 31.318 81.493 1.00 52.79 199 VAL A C 1
ATOM 1441 O O . VAL A 1 199 ? 47.253 31.761 80.663 1.00 54.15 199 VAL A O 1
ATOM 1445 N N . PRO A 1 200 ? 47.836 31.396 82.819 1.00 52.43 200 PRO A N 1
ATOM 1446 C CA . PRO A 1 200 ? 46.639 32.024 83.397 1.00 50.92 200 PRO A CA 1
ATOM 1447 C C . PRO A 1 200 ? 46.444 33.454 82.899 1.00 49.52 200 PRO A C 1
ATOM 1448 O O . PRO A 1 200 ? 47.427 34.133 82.605 1.00 45.60 200 PRO A O 1
ATOM 1452 N N . GLU A 1 201 ? 45.195 33.899 82.806 1.00 51.86 201 GLU A N 1
ATOM 1453 C CA . GLU A 1 201 ? 44.898 35.231 82.284 1.00 54.49 201 GLU A CA 1
ATOM 1454 C C . GLU A 1 201 ? 45.527 36.330 83.140 1.00 54.85 201 GLU A C 1
ATOM 1455 O O . GLU A 1 201 ? 45.910 37.384 82.629 1.00 52.46 201 GLU A O 1
ATOM 1461 N N . LYS A 1 202 ? 45.639 36.072 84.439 1.00 55.64 202 LYS A N 1
ATOM 1462 C CA . LYS A 1 202 ? 46.227 37.031 85.368 1.00 54.51 202 LYS A CA 1
ATOM 1463 C C . LYS A 1 202 ? 47.724 37.185 85.110 1.00 51.70 202 LYS A C 1
ATOM 1464 O O . LYS A 1 202 ? 48.283 38.275 85.249 1.00 51.13 202 LYS A O 1
ATOM 1470 N N . VAL A 1 203 ? 48.368 36.088 84.725 1.00 45.48 203 VAL A N 1
ATOM 1471 C CA . VAL A 1 203 ? 49.793 36.104 84.423 1.00 44.39 203 VAL A CA 1
ATOM 1472 C C . VAL A 1 203 ? 50.037 36.712 83.040 1.00 37.96 203 VAL A C 1
ATOM 1473 O O . VAL A 1 203 ? 51.059 37.365 82.804 1.00 39.79 203 VAL A O 1
ATOM 1477 N N . ILE A 1 204 ? 49.091 36.500 82.129 1.00 37.24 204 ILE A N 1
ATOM 1478 C CA . ILE A 1 204 ? 49.154 37.119 80.808 1.00 33.47 204 ILE A CA 1
ATOM 1479 C C . ILE A 1 204 ? 49.158 38.638 80.931 1.00 35.17 204 ILE A C 1
ATOM 1480 O O . ILE A 1 204 ? 49.931 39.319 80.264 1.00 31.06 204 ILE A O 1
ATOM 1485 N N . GLU A 1 205 ? 48.294 39.164 81.793 1.00 35.99 205 GLU A N 1
ATOM 1486 C CA . GLU A 1 205 ? 48.236 40.602 82.017 1.00 41.98 205 GLU A CA 1
ATOM 1487 C C . GLU A 1 205 ? 49.525 41.113 82.656 1.00 42.86 205 GLU A C 1
ATOM 1488 O O . GLU A 1 205 ? 49.960 42.232 82.381 1.00 36.57 205 GLU A O 1
ATOM 1494 N N . LYS A 1 206 ? 50.136 40.283 83.497 1.00 41.42 206 LYS A N 1
ATOM 1495 C CA . LYS A 1 206 ? 51.407 40.626 84.127 1.00 44.21 206 LYS A CA 1
ATOM 1496 C C . LYS A 1 206 ? 52.516 40.746 83.084 1.00 42.87 206 LYS A C 1
ATOM 1497 O O . LYS A 1 206 ? 53.350 41.655 83.148 1.00 40.30 206 LYS A O 1
ATOM 1503 N N . MET A 1 207 ? 52.518 39.828 82.122 1.00 35.91 207 MET A N 1
ATOM 1504 C CA . MET A 1 207 ? 53.489 39.858 81.033 1.00 34.72 207 MET A CA 1
ATOM 1505 C C . MET A 1 207 ? 53.286 41.081 80.146 1.00 30.55 207 MET A C 1
ATOM 1506 O O . MET A 1 207 ? 54.251 41.747 79.760 1.00 27.37 207 MET A O 1
ATOM 1511 N N . LYS A 1 208 ? 52.028 41.379 79.834 1.00 29.55 208 LYS A N 1
ATOM 1512 C CA . LYS A 1 208 ? 51.697 42.556 79.041 1.00 29.33 208 LYS A CA 1
ATOM 1513 C C . LYS A 1 208 ? 52.131 43.832 79.750 1.00 26.34 208 LYS A C 1
ATOM 1514 O O . LYS A 1 208 ? 52.558 44.791 79.111 1.00 24.38 208 LYS A O 1
ATOM 1520 N N . ALA A 1 209 ? 52.019 43.835 81.075 1.00 27.48 209 ALA A N 1
ATOM 1521 C CA . ALA A 1 209 ? 52.367 45.003 81.879 1.00 29.01 209 ALA A CA 1
ATOM 1522 C C . ALA A 1 209 ? 53.854 45.329 81.791 1.00 26.66 209 ALA A C 1
ATOM 1523 O O . ALA A 1 209 ? 54.258 46.473 82.002 1.00 30.29 209 ALA A O 1
ATOM 1525 N N . GLN A 1 210 ? 54.666 44.326 81.475 1.00 22.09 210 GLN A N 1
ATOM 1526 C CA . GLN A 1 210 ? 56.106 44.533 81.325 1.00 22.17 210 GLN A CA 1
ATOM 1527 C C . GLN A 1 210 ? 56.481 45.031 79.925 1.00 17.83 210 GLN A C 1
ATOM 1528 O O . GLN A 1 210 ? 57.629 45.403 79.670 1.00 17.80 210 GLN A O 1
ATOM 1534 N N . VAL A 1 211 ? 55.515 45.027 79.011 1.00 17.85 211 VAL A N 1
ATOM 1535 C CA . VAL A 1 211 ? 55.758 45.460 77.642 1.00 16.59 211 VAL A CA 1
ATOM 1536 C C . VAL A 1 211 ? 55.190 46.859 77.460 1.00 17.26 211 VAL A C 1
ATOM 1537 O O . VAL A 1 211 ? 53.990 47.058 77.582 1.00 18.74 211 VAL A O 1
ATOM 1541 N N . PRO A 1 212 ? 56.050 47.848 77.187 1.00 17.03 212 PRO A N 1
ATOM 1542 C CA . PRO A 1 212 ? 55.493 49.200 77.065 1.00 18.81 212 PRO A CA 1
ATOM 1543 C C . PRO A 1 212 ? 54.478 49.341 75.920 1.00 19.28 212 PRO A C 1
ATOM 1544 O O . PRO A 1 212 ? 53.593 50.191 76.005 1.00 21.44 212 PRO A O 1
ATOM 1548 N N . MET A 1 213 ? 54.595 48.511 74.887 1.00 19.80 213 MET A N 1
ATOM 1549 C CA . MET A 1 213 ? 53.617 48.506 73.798 1.00 19.60 213 MET A CA 1
ATOM 1550 C C . MET A 1 213 ? 52.253 47.934 74.217 1.00 21.54 213 MET A C 1
ATOM 1551 O O . MET A 1 213 ? 51.263 48.098 73.504 1.00 23.25 213 MET A O 1
ATOM 1556 N N . GLY A 1 214 ? 52.208 47.264 75.367 1.00 19.26 214 GLY A N 1
ATOM 1557 C CA . GLY A 1 214 ? 50.949 46.835 75.957 1.00 20.66 214 GLY A CA 1
ATOM 1558 C C . GLY A 1 214 ? 50.299 45.615 75.330 1.00 20.79 214 GLY A C 1
ATOM 1559 O O . GLY A 1 214 ? 49.122 45.336 75.579 1.00 23.50 214 GLY A O 1
ATOM 1560 N N . ARG A 1 215 ? 51.063 44.885 74.529 1.00 19.29 215 ARG A N 1
ATOM 1561 C CA . ARG A 1 215 ? 50.555 43.682 73.889 1.00 19.43 215 ARG A CA 1
ATOM 1562 C C . ARG A 1 215 ? 51.651 42.641 73.803 1.00 18.06 215 ARG A C 1
ATOM 1563 O O . ARG A 1 215 ? 52.835 42.961 73.909 1.00 16.82 215 ARG A O 1
ATOM 1571 N N . LEU A 1 216 ? 51.242 41.387 73.632 1.00 18.49 216 LEU A N 1
ATOM 1572 C CA . LEU A 1 216 ? 52.169 40.314 73.330 1.00 17.40 216 LEU A CA 1
ATOM 1573 C C . LEU A 1 216 ? 52.490 40.323 71.841 1.00 16.39 216 LEU A C 1
ATOM 1574 O O . LEU A 1 216 ? 51.772 40.927 71.041 1.00 17.20 216 LEU A O 1
ATOM 1579 N N . GLY A 1 217 ? 53.559 39.639 71.466 1.00 15.71 217 GLY A N 1
ATOM 1580 C CA . GLY A 1 217 ? 53.891 39.478 70.064 1.00 15.83 217 GLY A CA 1
ATOM 1581 C C . GLY A 1 217 ? 52.896 38.594 69.341 1.00 15.75 217 GLY A C 1
ATOM 1582 O O . GLY A 1 217 ? 52.187 37.797 69.950 1.00 18.39 217 GLY A O 1
ATOM 1583 N N . LYS A 1 218 ? 52.829 38.769 68.027 1.00 19.80 218 LYS A N 1
ATOM 1584 C CA . LYS A 1 218 ? 52.073 37.873 67.174 1.00 19.88 218 LYS A CA 1
ATOM 1585 C C . LYS A 1 218 ? 53.053 37.011 66.402 1.00 15.42 218 LYS A C 1
ATOM 1586 O O . LYS A 1 218 ? 54.168 37.435 66.142 1.00 15.93 218 LYS A O 1
ATOM 1592 N N . PRO A 1 219 ? 52.625 35.792 66.014 1.00 16.47 219 PRO A N 1
ATOM 1593 C CA . PRO A 1 219 ? 53.514 34.961 65.189 1.00 16.87 219 PRO A CA 1
ATOM 1594 C C . PRO A 1 219 ? 54.033 35.715 63.958 1.00 15.76 219 PRO A C 1
ATOM 1595 O O . PRO A 1 219 ? 55.208 35.578 63.622 1.00 16.11 219 PRO A O 1
ATOM 1599 N N . GLU A 1 220 ? 53.184 36.523 63.329 1.00 17.56 220 GLU A N 1
ATOM 1600 C CA . GLU A 1 220 ? 53.621 37.313 62.181 1.00 19.36 220 GLU A CA 1
ATOM 1601 C C . GLU A 1 220 ? 54.773 38.266 62.489 1.00 17.97 220 GLU A C 1
ATOM 1602 O O . GLU A 1 220 ? 55.635 38.487 61.635 1.00 17.25 220 GLU A O 1
ATOM 1608 N N . ASP A 1 221 ? 54.822 38.816 63.706 1.00 15.99 221 ASP A N 1
ATOM 1609 C CA . ASP A 1 221 ? 55.899 39.736 64.063 1.00 14.81 221 ASP A CA 1
ATOM 1610 C C . ASP A 1 221 ? 57.226 38.994 64.034 1.00 14.19 221 ASP A C 1
ATOM 1611 O O . ASP A 1 221 ? 58.234 39.498 63.540 1.00 14.80 221 ASP A O 1
ATOM 1616 N N . ILE A 1 222 ? 57.230 37.783 64.580 1.00 13.76 222 ILE A N 1
ATOM 1617 C CA . ILE A 1 222 ? 58.473 37.033 64.669 1.00 13.71 222 ILE A CA 1
ATOM 1618 C C . ILE A 1 222 ? 58.846 36.518 63.282 1.00 14.07 222 ILE A C 1
ATOM 1619 O O . ILE A 1 222 ? 60.008 36.579 62.881 1.00 14.20 222 ILE A O 1
ATOM 1624 N N . ALA A 1 223 ? 57.855 36.041 62.543 1.00 15.39 223 ALA A N 1
ATOM 1625 C CA . ALA A 1 223 ? 58.072 35.609 61.170 1.00 15.05 223 ALA A CA 1
ATOM 1626 C C . ALA A 1 223 ? 58.690 36.719 60.318 1.00 17.35 223 ALA A C 1
ATOM 1627 O O . ALA A 1 223 ? 59.547 36.452 59.476 1.00 14.94 223 ALA A O 1
ATOM 1629 N N . ASN A 1 224 ? 58.267 37.961 60.550 1.00 13.76 224 ASN A N 1
ATOM 1630 C CA . ASN A 1 224 ? 58.813 39.097 59.804 1.00 14.64 224 ASN A CA 1
ATOM 1631 C C . ASN A 1 224 ? 60.294 39.310 60.088 1.00 15.34 224 ASN A C 1
ATOM 1632 O O . ASN A 1 224 ? 61.053 39.694 59.200 1.00 14.50 224 ASN A O 1
ATOM 1637 N N . ALA A 1 225 ? 60.712 39.047 61.325 1.00 12.55 225 ALA A N 1
ATOM 1638 C CA . ALA A 1 225 ? 62.119 39.141 61.681 1.00 12.98 225 ALA A CA 1
ATOM 1639 C C . ALA A 1 225 ? 62.905 38.012 61.031 1.00 12.89 225 ALA A C 1
ATOM 1640 O O . ALA A 1 225 ? 64.026 38.226 60.566 1.00 13.58 225 ALA A O 1
ATOM 1642 N N . TYR A 1 226 ? 62.330 36.808 61.006 1.00 12.19 226 TYR A N 1
ATOM 1643 C CA . TYR A 1 226 ? 62.966 35.714 60.281 1.00 12.23 226 TYR A CA 1
ATOM 1644 C C . TYR A 1 226 ? 63.170 36.100 58.811 1.00 14.08 226 TYR A C 1
ATOM 1645 O O . TYR A 1 226 ? 64.221 35.827 58.239 1.00 14.28 226 TYR A O 1
ATOM 1654 N N . LEU A 1 227 ? 62.157 36.718 58.207 1.00 12.97 227 LEU A N 1
ATOM 1655 C CA . LEU A 1 227 ? 62.228 37.119 56.803 1.00 13.71 227 LEU A CA 1
ATOM 1656 C C . LEU A 1 227 ? 63.363 38.118 56.586 1.00 14.63 227 LEU A C 1
ATOM 1657 O O . LEU A 1 227 ? 64.140 37.970 55.651 1.00 15.06 227 LEU A O 1
ATOM 1662 N N . PHE A 1 228 ? 63.482 39.098 57.476 1.00 12.31 228 PHE A N 1
ATOM 1663 C CA . PHE A 1 228 ? 64.562 40.083 57.373 1.00 13.12 228 PHE A CA 1
ATOM 1664 C C . PHE A 1 228 ? 65.908 39.378 57.383 1.00 12.71 228 PHE A C 1
ATOM 1665 O O . PHE A 1 228 ? 66.742 39.611 56.494 1.00 14.10 228 PHE A O 1
ATOM 1673 N N . LEU A 1 229 ? 66.103 38.495 58.361 1.00 12.10 229 LEU A N 1
ATOM 1674 C CA . LEU A 1 229 ? 67.381 37.820 58.531 1.00 12.65 229 LEU A CA 1
ATOM 1675 C C . LEU A 1 229 ? 67.676 36.750 57.483 1.00 14.08 229 LEU A C 1
ATOM 1676 O O . LEU A 1 229 ? 68.818 36.304 57.381 1.00 16.34 229 LEU A O 1
ATOM 1681 N N . ALA A 1 230 ? 66.660 36.327 56.728 1.00 13.96 230 ALA A N 1
ATOM 1682 C CA . ALA A 1 230 ? 66.836 35.347 55.660 1.00 14.38 230 ALA A CA 1
ATOM 1683 C C . ALA A 1 230 ? 67.100 35.999 54.310 1.00 14.36 230 ALA A C 1
ATOM 1684 O O . ALA A 1 230 ? 67.520 35.338 53.362 1.00 18.82 230 ALA A O 1
ATOM 1686 N N . SER A 1 231 ? 66.835 37.299 54.219 1.00 15.97 231 SER A N 1
ATOM 1687 C CA . SER A 1 231 ? 66.863 37.979 52.938 1.00 15.22 231 SER A CA 1
ATOM 1688 C C . SER A 1 231 ? 68.175 38.718 52.722 1.00 14.71 231 SER A C 1
ATOM 1689 O O . SER A 1 231 ? 68.970 38.864 53.648 1.00 16.14 231 SER A O 1
ATOM 1692 N N . HIS A 1 232 ? 68.387 39.199 51.505 1.00 16.71 232 HIS A N 1
ATOM 1693 C CA A HIS A 1 232 ? 69.589 39.962 51.184 0.50 17.43 232 HIS A CA 1
ATOM 1694 C CA B HIS A 1 232 ? 69.595 39.954 51.188 0.50 17.43 232 HIS A CA 1
ATOM 1695 C C . HIS A 1 232 ? 69.623 41.293 51.925 1.00 17.57 232 HIS A C 1
ATOM 1696 O O . HIS A 1 232 ? 70.665 41.937 52.012 1.00 17.88 232 HIS A O 1
ATOM 1709 N N . GLU A 1 233 ? 68.479 41.715 52.451 1.00 15.32 233 GLU A N 1
ATOM 1710 C CA . GLU A 1 233 ? 68.420 42.995 53.158 1.00 18.14 233 GLU A CA 1
ATOM 1711 C C . GLU A 1 233 ? 69.145 42.987 54.506 1.00 16.17 233 GLU A C 1
ATOM 1712 O O . GLU A 1 233 ? 69.297 44.033 55.143 1.00 15.55 233 GLU A O 1
ATOM 1718 N N . SER A 1 234 ? 69.607 41.812 54.927 1.00 13.59 234 SER A N 1
ATOM 1719 C CA . SER A 1 234 ? 70.388 41.669 56.153 1.00 12.93 234 SER A CA 1
ATOM 1720 C C . SER A 1 234 ? 71.757 41.037 55.892 1.00 11.27 234 SER A C 1
ATOM 1721 O O . SER A 1 234 ? 72.358 40.477 56.798 1.00 11.71 234 SER A O 1
ATOM 1724 N N . ASP A 1 235 ? 72.260 41.152 54.667 1.00 13.66 235 ASP A N 1
ATOM 1725 C CA . ASP A 1 235 ? 73.531 40.514 54.318 1.00 14.62 235 ASP A CA 1
ATOM 1726 C C . ASP A 1 235 ? 74.736 40.944 55.165 1.00 13.98 235 ASP A C 1
ATOM 1727 O O . ASP A 1 235 ? 75.686 40.178 55.289 1.00 15.51 235 ASP A O 1
ATOM 1732 N N . TYR A 1 236 ? 74.714 42.153 55.734 1.00 13.50 236 TYR A N 1
ATOM 1733 C CA . TYR A 1 236 ? 75.821 42.597 56.595 1.00 13.27 236 TYR A CA 1
ATOM 1734 C C . TYR A 1 236 ? 75.461 42.527 58.080 1.00 12.94 236 TYR A C 1
ATOM 1735 O O . TYR A 1 236 ? 76.201 43.040 58.919 1.00 13.92 236 TYR A O 1
ATOM 1744 N N . VAL A 1 237 ? 74.323 41.918 58.401 1.00 12.40 237 VAL A N 1
ATOM 1745 C CA . VAL A 1 237 ? 73.980 41.629 59.785 1.00 12.17 237 VAL A CA 1
ATOM 1746 C C . VAL A 1 237 ? 74.532 40.240 60.072 1.00 11.14 237 VAL A C 1
ATOM 1747 O O . VAL A 1 237 ? 74.193 39.285 59.382 1.00 11.92 237 VAL A O 1
ATOM 1751 N N . ASN A 1 238 ? 75.408 40.132 61.063 1.00 11.04 238 ASN A N 1
ATOM 1752 C CA . ASN A 1 238 ? 76.005 38.844 61.383 1.00 11.80 238 ASN A CA 1
ATOM 1753 C C . ASN A 1 238 ? 76.341 38.778 62.859 1.00 10.35 238 ASN A C 1
ATOM 1754 O O . ASN A 1 238 ? 76.854 39.742 63.432 1.00 11.14 238 ASN A O 1
ATOM 1759 N N . GLY A 1 239 ? 76.018 37.652 63.476 1.00 9.91 239 GLY A N 1
ATOM 1760 C CA . GLY A 1 239 ? 76.338 37.438 64.879 1.00 11.15 239 GLY A CA 1
ATOM 1761 C C . GLY A 1 239 ? 75.468 38.267 65.788 1.00 12.98 239 GLY A C 1
ATOM 1762 O O . GLY A 1 239 ? 75.826 38.518 66.940 1.00 13.61 239 GLY A O 1
ATOM 1763 N N . HIS A 1 240 ? 74.325 38.703 65.283 1.00 11.37 240 HIS A N 1
ATOM 1764 C CA . HIS A 1 240 ? 73.470 39.617 66.020 1.00 9.93 240 HIS A CA 1
ATOM 1765 C C . HIS A 1 240 ? 72.264 38.903 66.621 1.00 10.69 240 HIS A C 1
ATOM 1766 O O . HIS A 1 240 ? 71.709 37.980 66.015 1.00 12.01 240 HIS A O 1
ATOM 1773 N N . VAL A 1 241 ? 71.854 39.350 67.805 1.00 11.33 241 VAL A N 1
ATOM 1774 C CA . VAL A 1 241 ? 70.625 38.888 68.441 1.00 11.08 241 VAL A CA 1
ATOM 1775 C C . VAL A 1 241 ? 69.559 39.965 68.245 1.00 10.40 241 VAL A C 1
ATOM 1776 O O . VAL A 1 241 ? 69.602 41.026 68.868 1.00 10.95 241 VAL A O 1
ATOM 1780 N N . LEU A 1 242 ? 68.631 39.703 67.334 1.00 11.38 242 LEU A N 1
ATOM 1781 C CA . LEU A 1 242 ? 67.570 40.645 67.024 1.00 10.55 242 LEU A CA 1
ATOM 1782 C C . LEU A 1 242 ? 66.390 40.414 67.961 1.00 10.43 242 LEU A C 1
ATOM 1783 O O . LEU A 1 242 ? 65.715 39.382 67.878 1.00 11.19 242 LEU A O 1
ATOM 1788 N N . HIS A 1 243 ? 66.146 41.370 68.853 1.00 11.20 243 HIS A N 1
ATOM 1789 C CA . HIS A 1 243 ? 65.021 41.270 69.785 1.00 11.59 243 HIS A CA 1
ATOM 1790 C C . HIS A 1 243 ? 63.743 41.726 69.122 1.00 10.76 243 HIS A C 1
ATOM 1791 O O . HIS A 1 243 ? 63.713 42.772 68.471 1.00 11.92 243 HIS A O 1
ATOM 1798 N N . VAL A 1 244 ? 62.687 40.936 69.297 1.00 11.65 244 VAL A N 1
ATOM 1799 C CA . VAL A 1 244 ? 61.353 41.277 68.800 1.00 11.32 244 VAL A CA 1
ATOM 1800 C C . VAL A 1 244 ? 60.431 41.089 69.993 1.00 11.63 244 VAL A C 1
ATOM 1801 O O . VAL A 1 244 ? 59.733 40.077 70.127 1.00 11.91 244 VAL A O 1
ATOM 1805 N N . ASP A 1 245 ? 60.472 42.067 70.889 1.00 11.02 245 ASP A N 1
ATOM 1806 C CA . ASP A 1 245 ? 59.907 41.882 72.222 1.00 11.37 245 ASP A CA 1
ATOM 1807 C C . ASP A 1 245 ? 59.088 43.072 72.724 1.00 11.37 245 ASP A C 1
ATOM 1808 O O . ASP A 1 245 ? 58.752 43.143 73.907 1.00 12.94 245 ASP A O 1
ATOM 1813 N N . GLY A 1 246 ? 58.788 44.016 71.833 1.00 11.45 246 GLY A N 1
ATOM 1814 C CA . GLY A 1 246 ? 58.012 45.184 72.214 1.00 14.19 246 GLY A CA 1
ATOM 1815 C C . GLY A 1 246 ? 58.695 46.118 73.204 1.00 12.51 246 GLY A C 1
ATOM 1816 O O . GLY A 1 246 ? 58.046 47.000 73.778 1.00 14.85 246 GLY A O 1
ATOM 1817 N N . GLY A 1 247 ? 59.998 45.932 73.401 1.00 12.62 247 GLY A N 1
ATOM 1818 C CA . GLY A 1 247 ? 60.744 46.709 74.381 1.00 12.91 247 GLY A CA 1
ATOM 1819 C C . GLY A 1 247 ? 60.511 46.248 75.808 1.00 14.23 247 GLY A C 1
ATOM 1820 O O . GLY A 1 247 ? 60.557 47.046 76.741 1.00 15.07 247 GLY A O 1
ATOM 1821 N N . ILE A 1 248 ? 60.270 44.950 75.978 1.00 15.70 248 ILE A N 1
ATOM 1822 C CA . ILE A 1 248 ? 59.933 44.382 77.285 1.00 14.59 248 ILE A CA 1
ATOM 1823 C C . ILE A 1 248 ? 60.943 44.727 78.381 1.00 15.21 248 ILE A C 1
ATOM 1824 O O . ILE A 1 248 ? 62.151 44.781 78.148 1.00 20.47 248 ILE A O 1
ATOM 1829 N N . MET A 1 249 ? 60.414 45.005 79.564 1.00 14.68 249 MET A N 1
ATOM 1830 C CA . MET A 1 249 ? 61.220 45.261 80.748 1.00 15.36 249 MET A CA 1
ATOM 1831 C C . MET A 1 249 ? 61.311 43.961 81.518 1.00 18.97 249 MET A C 1
ATOM 1832 O O . MET A 1 249 ? 60.303 43.437 81.998 1.00 21.03 249 MET A O 1
ATOM 1837 N N . MET A 1 250 ? 62.525 43.431 81.599 1.00 17.52 250 MET A N 1
ATOM 1838 C CA . MET A 1 250 ? 62.746 42.091 82.115 1.00 20.35 250 MET A CA 1
ATOM 1839 C C . MET A 1 250 ? 64.143 42.032 82.719 1.00 24.14 250 MET A C 1
ATOM 1840 O O . MET A 1 250 ? 64.571 41.023 83.271 1.00 21.86 250 MET A O 1
ATOM 1846 N N . HIS B 1 7 ? 87.194 46.677 108.176 1.00 39.64 7 HIS B N 1
ATOM 1847 C CA . HIS B 1 7 ? 87.871 47.380 107.090 1.00 35.06 7 HIS B CA 1
ATOM 1848 C C . HIS B 1 7 ? 89.325 46.940 106.986 1.00 33.69 7 HIS B C 1
ATOM 1849 O O . HIS B 1 7 ? 89.920 46.491 107.962 1.00 40.93 7 HIS B O 1
ATOM 1856 N N . MET B 1 8 ? 89.889 47.076 105.793 1.00 32.23 8 MET B N 1
ATOM 1857 C CA . MET B 1 8 ? 91.286 46.738 105.564 1.00 34.20 8 MET B CA 1
ATOM 1858 C C . MET B 1 8 ? 92.048 48.015 105.246 1.00 28.96 8 MET B C 1
ATOM 1859 O O . MET B 1 8 ? 91.604 49.104 105.611 1.00 30.22 8 MET B O 1
ATOM 1864 N N . SER B 1 9 ? 93.186 47.884 104.569 1.00 27.14 9 SER B N 1
ATOM 1865 C CA . SER B 1 9 ? 93.963 49.043 104.139 1.00 22.59 9 SER B CA 1
ATOM 1866 C C . SER B 1 9 ? 94.271 48.945 102.645 1.00 23.17 9 SER B C 1
ATOM 1867 O O . SER B 1 9 ? 95.394 49.188 102.201 1.00 24.07 9 SER B O 1
ATOM 1870 N N . ARG B 1 10 ? 93.251 48.594 101.873 1.00 18.74 10 ARG B N 1
ATOM 1871 C CA . ARG B 1 10 ? 93.413 48.318 100.451 1.00 19.30 10 ARG B CA 1
ATOM 1872 C C . ARG B 1 10 ? 93.837 49.512 99.615 1.00 19.03 10 ARG B C 1
ATOM 1873 O O . ARG B 1 10 ? 94.331 49.340 98.498 1.00 19.44 10 ARG B O 1
ATOM 1881 N N . LEU B 1 11 ? 93.623 50.715 100.141 1.00 15.87 11 LEU B N 1
ATOM 1882 C CA . LEU B 1 11 ? 93.962 51.939 99.409 1.00 14.66 11 LEU B CA 1
ATOM 1883 C C . LEU B 1 11 ? 94.995 52.771 100.161 1.00 14.85 11 LEU B C 1
ATOM 1884 O O . LEU B 1 11 ? 95.000 53.994 100.057 1.00 16.02 11 LEU B O 1
ATOM 1889 N N . GLN B 1 12 ? 95.868 52.112 100.913 1.00 17.04 12 GLN B N 1
ATOM 1890 C CA . GLN B 1 12 ? 96.803 52.825 101.780 1.00 16.61 12 GLN B CA 1
ATOM 1891 C C . GLN B 1 12 ? 97.626 53.858 101.017 1.00 20.25 12 GLN B C 1
ATOM 1892 O O . GLN B 1 12 ? 98.324 53.526 100.065 1.00 20.49 12 GLN B O 1
ATOM 1898 N N . ASP B 1 13 ? 97.495 55.108 101.452 1.00 16.53 13 ASP B N 1
ATOM 1899 C CA . ASP B 1 13 ? 98.238 56.261 100.923 1.00 19.08 13 ASP B CA 1
ATOM 1900 C C . ASP B 1 13 ? 97.904 56.646 99.482 1.00 20.21 13 ASP B C 1
ATOM 1901 O O . ASP B 1 13 ? 98.576 57.486 98.888 1.00 20.63 13 ASP B O 1
ATOM 1906 N N . LYS B 1 14 ? 96.856 56.059 98.924 1.00 15.79 14 LYS B N 1
ATOM 1907 C CA . LYS B 1 14 ? 96.420 56.427 97.587 1.00 13.93 14 LYS B CA 1
ATOM 1908 C C . LYS B 1 14 ? 95.616 57.715 97.661 1.00 16.13 14 LYS B C 1
ATOM 1909 O O . LYS B 1 14 ? 94.805 57.896 98.568 1.00 18.99 14 LYS B O 1
ATOM 1915 N N . VAL B 1 15 ? 95.836 58.615 96.705 1.00 13.17 15 VAL B N 1
ATOM 1916 C CA . VAL B 1 15 ? 95.081 59.860 96.655 1.00 13.66 15 VAL B CA 1
ATOM 1917 C C . VAL B 1 15 ? 93.881 59.703 95.737 1.00 12.52 15 VAL B C 1
ATOM 1918 O O . VAL B 1 15 ? 94.033 59.370 94.564 1.00 13.90 15 VAL B O 1
ATOM 1922 N N . ALA B 1 16 ? 92.686 59.913 96.286 1.00 11.65 16 ALA B N 1
ATOM 1923 C CA . ALA B 1 16 ? 91.454 59.722 95.537 1.00 11.75 16 ALA B CA 1
ATOM 1924 C C . ALA B 1 16 ? 90.645 60.997 95.508 1.00 12.90 16 ALA B C 1
ATOM 1925 O O . ALA B 1 16 ? 90.329 61.568 96.549 1.00 15.05 16 ALA B O 1
ATOM 1927 N N . ILE B 1 17 ? 90.323 61.447 94.300 1.00 10.94 17 ILE B N 1
ATOM 1928 C CA . ILE B 1 17 ? 89.400 62.551 94.124 1.00 11.87 17 ILE B CA 1
ATOM 1929 C C . ILE B 1 17 ? 88.049 61.928 93.828 1.00 11.31 17 ILE B C 1
ATOM 1930 O O . ILE B 1 17 ? 87.915 61.154 92.880 1.00 11.64 17 ILE B O 1
ATOM 1935 N N . ILE B 1 18 ? 87.053 62.238 94.649 1.00 11.14 18 ILE B N 1
ATOM 1936 C CA . ILE B 1 18 ? 85.698 61.763 94.424 1.00 11.71 18 ILE B CA 1
ATOM 1937 C C . ILE B 1 18 ? 84.786 62.956 94.194 1.00 10.54 18 ILE B C 1
ATOM 1938 O O . ILE B 1 18 ? 84.537 63.745 95.108 1.00 11.79 18 ILE B O 1
ATOM 1943 N N . THR B 1 19 ? 84.313 63.115 92.962 1.00 10.39 19 THR B N 1
ATOM 1944 C CA . THR B 1 19 ? 83.438 64.251 92.683 1.00 11.15 19 THR B CA 1
ATOM 1945 C C . THR B 1 19 ? 82.051 63.926 93.206 1.00 10.10 19 THR B C 1
ATOM 1946 O O . THR B 1 19 ? 81.638 62.754 93.248 1.00 11.13 19 THR B O 1
ATOM 1950 N N . GLY B 1 20 ? 81.324 64.960 93.617 1.00 11.90 20 GLY B N 1
ATOM 1951 C CA . GLY B 1 20 ? 79.999 64.787 94.181 1.00 12.76 20 GLY B CA 1
ATOM 1952 C C . GLY B 1 20 ? 79.975 64.114 95.546 1.00 12.60 20 GLY B C 1
ATOM 1953 O O . GLY B 1 20 ? 78.944 63.576 95.951 1.00 12.69 20 GLY B O 1
ATOM 1954 N N . ALA B 1 21 ? 81.087 64.162 96.279 1.00 11.19 21 ALA B N 1
ATOM 1955 C CA . ALA B 1 21 ? 81.183 63.382 97.506 1.00 12.09 21 ALA B CA 1
ATOM 1956 C C . ALA B 1 21 ? 80.780 64.114 98.785 1.00 11.87 21 ALA B C 1
ATOM 1957 O O . ALA B 1 21 ? 81.071 63.643 99.874 1.00 12.91 21 ALA B O 1
ATOM 1959 N N . ALA B 1 22 ? 80.075 65.237 98.671 1.00 12.95 22 ALA B N 1
ATOM 1960 C CA . ALA B 1 22 ? 79.573 65.905 99.875 1.00 13.08 22 ALA B CA 1
ATOM 1961 C C . ALA B 1 22 ? 78.255 65.301 100.372 1.00 13.40 22 ALA B C 1
ATOM 1962 O O . ALA B 1 22 ? 77.816 65.584 101.483 1.00 16.76 22 ALA B O 1
ATOM 1964 N N . ASN B 1 23 ? 77.637 64.465 99.539 1.00 13.49 23 ASN B N 1
ATOM 1965 C CA . ASN B 1 23 ? 76.369 63.822 99.872 1.00 15.29 23 ASN B CA 1
ATOM 1966 C C . ASN B 1 23 ? 76.288 62.418 99.290 1.00 12.62 23 ASN B C 1
ATOM 1967 O O . ASN B 1 23 ? 77.069 62.057 98.410 1.00 13.05 23 ASN B O 1
ATOM 1972 N N . GLY B 1 24 ? 75.338 61.642 99.794 1.00 14.94 24 GLY B N 1
ATOM 1973 C CA . GLY B 1 24 ? 74.885 60.448 99.101 1.00 14.37 24 GLY B CA 1
ATOM 1974 C C . GLY B 1 24 ? 75.955 59.400 98.897 1.00 14.60 24 GLY B C 1
ATOM 1975 O O . GLY B 1 24 ? 76.740 59.095 99.806 1.00 14.19 24 GLY B O 1
ATOM 1976 N N . ILE B 1 25 ? 75.943 58.804 97.713 1.00 13.48 25 ILE B N 1
ATOM 1977 C CA . ILE B 1 25 ? 76.865 57.732 97.382 1.00 13.93 25 ILE B CA 1
ATOM 1978 C C . ILE B 1 25 ? 78.307 58.183 97.530 1.00 13.97 25 ILE B C 1
ATOM 1979 O O . ILE B 1 25 ? 79.137 57.476 98.100 1.00 13.61 25 ILE B O 1
ATOM 1984 N N . GLY B 1 26 ? 78.602 59.369 97.020 1.00 11.59 26 GLY B N 1
ATOM 1985 C CA . GLY B 1 26 ? 79.957 59.875 97.074 1.00 12.19 26 GLY B CA 1
ATOM 1986 C C . GLY B 1 26 ? 80.486 60.089 98.482 1.00 11.68 26 GLY B C 1
ATOM 1987 O O . GLY B 1 26 ? 81.649 59.788 98.751 1.00 12.76 26 GLY B O 1
ATOM 1988 N N . LEU B 1 27 ? 79.635 60.606 99.362 1.00 11.82 27 LEU B N 1
ATOM 1989 C CA . LEU B 1 27 ? 80.016 60.802 100.761 1.00 12.48 27 LEU B CA 1
ATOM 1990 C C . LEU B 1 27 ? 80.346 59.467 101.411 1.00 13.18 27 LEU B C 1
ATOM 1991 O O . LEU B 1 27 ? 81.353 59.342 102.114 1.00 14.68 27 LEU B O 1
ATOM 1996 N N . GLU B 1 28 ? 79.508 58.454 101.190 1.00 13.67 28 GLU B N 1
ATOM 1997 C CA . GLU B 1 28 ? 79.774 57.154 101.782 1.00 14.64 28 GLU B CA 1
ATOM 1998 C C . GLU B 1 28 ? 81.068 56.569 101.212 1.00 14.75 28 GLU B C 1
ATOM 1999 O O . GLU B 1 28 ? 81.840 55.940 101.942 1.00 15.33 28 GLU B O 1
ATOM 2005 N N . ALA B 1 29 ? 81.302 56.777 99.921 1.00 13.65 29 ALA B N 1
ATOM 2006 C CA . ALA B 1 29 ? 82.543 56.323 99.310 1.00 12.98 29 ALA B CA 1
ATOM 2007 C C . ALA B 1 29 ? 83.750 57.017 99.935 1.00 13.43 29 ALA B C 1
ATOM 2008 O O . ALA B 1 29 ? 84.773 56.378 100.187 1.00 13.87 29 ALA B O 1
ATOM 2010 N N . ALA B 1 30 ? 83.643 58.321 100.184 1.00 12.42 30 ALA B N 1
ATOM 2011 C CA . ALA B 1 30 ? 84.714 59.026 100.876 1.00 12.29 30 ALA B CA 1
ATOM 2012 C C . ALA B 1 30 ? 85.024 58.380 102.220 1.00 13.64 30 ALA B C 1
ATOM 2013 O O . ALA B 1 30 ? 86.187 58.161 102.563 1.00 13.98 30 ALA B O 1
ATOM 2015 N N . ARG B 1 31 ? 83.984 58.043 102.969 1.00 13.10 31 ARG B N 1
ATOM 2016 C CA A ARG B 1 31 ? 84.167 57.432 104.285 0.57 13.99 31 ARG B CA 1
ATOM 2017 C CA B ARG B 1 31 ? 84.178 57.444 104.278 0.43 14.15 31 ARG B CA 1
ATOM 2018 C C . ARG B 1 31 ? 84.813 56.056 104.183 1.00 15.85 31 ARG B C 1
ATOM 2019 O O . ARG B 1 31 ? 85.729 55.734 104.941 1.00 17.69 31 ARG B O 1
ATOM 2034 N N . VAL B 1 32 ? 84.327 55.241 103.252 1.00 14.63 32 VAL B N 1
ATOM 2035 C CA . VAL B 1 32 ? 84.869 53.903 103.052 1.00 16.24 32 VAL B CA 1
ATOM 2036 C C . VAL B 1 32 ? 86.330 53.986 102.610 1.00 14.20 32 VAL B C 1
ATOM 2037 O O . VAL B 1 32 ? 87.180 53.237 103.108 1.00 15.65 32 VAL B O 1
ATOM 2041 N N . PHE B 1 33 ? 86.624 54.902 101.696 1.00 13.56 33 PHE B N 1
ATOM 2042 C CA . PHE B 1 33 ? 87.983 55.034 101.188 1.00 13.34 33 PHE B CA 1
ATOM 2043 C C . PHE B 1 33 ? 88.949 55.490 102.283 1.00 15.46 33 PHE B C 1
ATOM 2044 O O . PHE B 1 33 ? 90.068 54.996 102.355 1.00 16.06 33 PHE B O 1
ATOM 2052 N N . MET B 1 34 ? 88.508 56.418 103.130 1.00 13.94 34 MET B N 1
ATOM 2053 C CA . MET B 1 34 ? 89.322 56.820 104.282 1.00 14.88 34 MET B CA 1
ATOM 2054 C C . MET B 1 34 ? 89.637 55.654 105.193 1.00 18.72 34 MET B C 1
ATOM 2055 O O . MET B 1 34 ? 90.765 55.507 105.660 1.00 18.66 34 MET B O 1
ATOM 2060 N N . LYS B 1 35 ? 88.642 54.814 105.451 1.00 16.61 35 LYS B N 1
ATOM 2061 C CA . LYS B 1 35 ? 88.842 53.680 106.339 1.00 18.01 35 LYS B CA 1
ATOM 2062 C C . LYS B 1 35 ? 89.818 52.672 105.743 1.00 17.72 35 LYS B C 1
ATOM 2063 O O . LYS B 1 35 ? 90.482 51.933 106.467 1.00 21.84 35 LYS B O 1
ATOM 2069 N N . GLU B 1 36 ? 89.912 52.677 104.415 1.00 16.13 36 GLU B N 1
ATOM 2070 C CA . GLU B 1 36 ? 90.828 51.799 103.706 1.00 17.92 36 GLU B CA 1
ATOM 2071 C C . GLU B 1 36 ? 92.185 52.450 103.432 1.00 17.20 36 GLU B C 1
ATOM 2072 O O . GLU B 1 36 ? 93.003 51.906 102.693 1.00 17.23 36 GLU B O 1
ATOM 2078 N N . GLY B 1 37 ? 92.424 53.601 104.055 1.00 16.68 37 GLY B N 1
ATOM 2079 C CA . GLY B 1 37 ? 93.750 54.196 104.079 1.00 17.65 37 GLY B CA 1
ATOM 2080 C C . GLY B 1 37 ? 94.018 55.260 103.036 1.00 16.60 37 GLY B C 1
ATOM 2081 O O . GLY B 1 37 ? 95.140 55.761 102.951 1.00 17.32 37 GLY B O 1
ATOM 2082 N N . ALA B 1 38 ? 93.008 55.607 102.241 1.00 13.60 38 ALA B N 1
ATOM 2083 C CA . ALA B 1 38 ? 93.193 56.602 101.193 1.00 13.76 38 ALA B CA 1
ATOM 2084 C C . ALA B 1 38 ? 93.240 58.017 101.743 1.00 15.75 38 ALA B C 1
ATOM 2085 O O . ALA B 1 38 ? 92.655 58.319 102.779 1.00 16.67 38 ALA B O 1
ATOM 2087 N N . LYS B 1 39 ? 93.935 58.883 101.012 1.00 15.76 39 LYS B N 1
ATOM 2088 C CA . LYS B 1 39 ? 93.840 60.320 101.213 1.00 16.16 39 LYS B CA 1
ATOM 2089 C C . LYS B 1 39 ? 92.738 60.817 100.289 1.00 13.19 39 LYS B C 1
ATOM 2090 O O . LYS B 1 39 ? 92.879 60.800 99.065 1.00 14.70 39 LYS B O 1
ATOM 2096 N N . VAL B 1 40 ? 91.617 61.221 100.872 1.00 13.93 40 VAL B N 1
ATOM 2097 C CA . VAL B 1 40 ? 90.421 61.479 100.087 1.00 14.06 40 VAL B CA 1
ATOM 2098 C C . VAL B 1 40 ? 90.163 62.970 99.941 1.00 12.37 40 VAL B C 1
ATOM 2099 O O . VAL B 1 40 ? 90.173 63.716 100.910 1.00 13.80 40 VAL B O 1
ATOM 2103 N N . VAL B 1 41 ? 89.919 63.364 98.699 1.00 12.13 41 VAL B N 1
ATOM 2104 C CA . VAL B 1 41 ? 89.468 64.702 98.381 1.00 13.00 41 VAL B CA 1
ATOM 2105 C C . VAL B 1 41 ? 88.025 64.642 97.911 1.00 12.17 41 VAL B C 1
ATOM 2106 O O . VAL B 1 41 ? 87.724 64.040 96.871 1.00 13.63 41 VAL B O 1
ATOM 2110 N N . ILE B 1 42 ? 87.138 65.239 98.698 1.00 12.97 42 ILE B N 1
ATOM 2111 C CA . ILE B 1 42 ? 85.755 65.448 98.298 1.00 13.43 42 ILE B CA 1
ATOM 2112 C C . ILE B 1 42 ? 85.716 66.690 97.424 1.00 11.73 42 ILE B C 1
ATOM 2113 O O . ILE B 1 42 ? 86.125 67.774 97.858 1.00 13.69 42 ILE B O 1
ATOM 2118 N N . ALA B 1 43 ? 85.247 66.535 96.190 1.00 11.89 43 ALA B N 1
ATOM 2119 C CA . ALA B 1 43 ? 85.166 67.665 95.270 1.00 13.02 43 ALA B CA 1
ATOM 2120 C C . ALA B 1 43 ? 83.706 67.853 94.915 1.00 11.89 43 ALA B C 1
ATOM 2121 O O . ALA B 1 43 ? 83.124 67.007 94.231 1.00 14.02 43 ALA B O 1
ATOM 2123 N N . ASP B 1 44 ? 83.098 68.935 95.379 1.00 11.69 44 ASP B N 1
ATOM 2124 C CA . ASP B 1 44 ? 81.648 69.086 95.270 1.00 13.19 44 ASP B CA 1
ATOM 2125 C C . ASP B 1 44 ? 81.319 70.562 95.129 1.00 13.70 44 ASP B C 1
ATOM 2126 O O . ASP B 1 44 ? 82.066 71.424 95.600 1.00 14.22 44 ASP B O 1
ATOM 2131 N N . PHE B 1 45 ? 80.204 70.849 94.470 1.00 13.58 45 PHE B N 1
ATOM 2132 C CA . PHE B 1 45 ? 79.735 72.216 94.267 1.00 15.69 45 PHE B CA 1
ATOM 2133 C C . PHE B 1 45 ? 79.095 72.819 95.517 1.00 15.56 45 PHE B C 1
ATOM 2134 O O . PHE B 1 45 ? 79.035 74.031 95.667 1.00 16.61 45 PHE B O 1
ATOM 2142 N N . ASN B 1 46 ? 78.617 71.954 96.408 1.00 16.06 46 ASN B N 1
ATOM 2143 C CA . ASN B 1 46 ? 77.873 72.366 97.591 1.00 17.66 46 ASN B CA 1
ATOM 2144 C C . ASN B 1 46 ? 78.844 72.656 98.737 1.00 18.14 46 ASN B C 1
ATOM 2145 O O . ASN B 1 46 ? 79.298 71.740 99.425 1.00 18.70 46 ASN B O 1
ATOM 2150 N N . GLU B 1 47 ? 79.155 73.935 98.935 1.00 18.55 47 GLU B N 1
ATOM 2151 C CA . GLU B 1 47 ? 80.117 74.367 99.943 1.00 22.29 47 GLU B CA 1
ATOM 2152 C C . GLU B 1 47 ? 79.738 73.959 101.355 1.00 21.49 47 GLU B C 1
ATOM 2153 O O . GLU B 1 47 ? 80.575 73.471 102.116 1.00 21.61 47 GLU B O 1
ATOM 2159 N N . ALA B 1 48 ? 78.480 74.191 101.710 1.00 19.49 48 ALA B N 1
ATOM 2160 C CA . ALA B 1 48 ? 78.014 73.930 103.063 1.00 21.67 48 ALA B CA 1
ATOM 2161 C C . ALA B 1 48 ? 78.104 72.441 103.362 1.00 19.43 48 ALA B C 1
ATOM 2162 O O . ALA B 1 48 ? 78.561 72.048 104.433 1.00 20.31 48 ALA B O 1
ATOM 2164 N N . ALA B 1 49 ? 77.664 71.619 102.421 1.00 18.40 49 ALA B N 1
ATOM 2165 C CA . ALA B 1 49 ? 77.733 70.175 102.608 1.00 17.46 49 ALA B CA 1
ATOM 2166 C C . ALA B 1 49 ? 79.185 69.709 102.666 1.00 18.68 49 ALA B C 1
ATOM 2167 O O . ALA B 1 49 ? 79.525 68.822 103.446 1.00 17.37 49 ALA B O 1
ATOM 2169 N N . GLY B 1 50 ? 80.046 70.328 101.863 1.00 17.27 50 GLY B N 1
ATOM 2170 C CA . GLY B 1 50 ? 81.456 69.982 101.864 1.00 15.64 50 GLY B CA 1
ATOM 2171 C C . GLY B 1 50 ? 82.095 70.243 103.219 1.00 16.58 50 GLY B C 1
ATOM 2172 O O . GLY B 1 50 ? 82.819 69.388 103.743 1.00 18.37 50 GLY B O 1
ATOM 2173 N N . LYS B 1 51 ? 81.827 71.420 103.778 1.00 18.60 51 LYS B N 1
ATOM 2174 C CA . LYS B 1 51 ? 82.352 71.798 105.083 1.00 18.73 51 LYS B CA 1
ATOM 2175 C C . LYS B 1 51 ? 81.843 70.868 106.177 1.00 20.20 51 LYS B C 1
ATOM 2176 O O . LYS B 1 51 ? 82.581 70.509 107.094 1.00 19.63 51 LYS B O 1
ATOM 2182 N N . GLU B 1 52 ? 80.575 70.485 106.080 1.00 18.64 52 GLU B N 1
ATOM 2183 C CA . GLU B 1 52 ? 79.987 69.582 107.065 1.00 20.92 52 GLU B CA 1
ATOM 2184 C C . GLU B 1 52 ? 80.660 68.215 106.989 1.00 17.86 52 GLU B C 1
ATOM 2185 O O . GLU B 1 52 ? 80.944 67.609 108.022 1.00 18.79 52 GLU B O 1
ATOM 2191 N N . ALA B 1 53 ? 80.933 67.756 105.771 1.00 17.56 53 ALA B N 1
ATOM 2192 C CA . ALA B 1 53 ? 81.621 66.488 105.575 1.00 15.83 53 ALA B CA 1
ATOM 2193 C C . ALA B 1 53 ? 83.015 66.481 106.209 1.00 18.07 53 ALA B C 1
ATOM 2194 O O . ALA B 1 53 ? 83.426 65.491 106.819 1.00 17.64 53 ALA B O 1
ATOM 2196 N N . VAL B 1 54 ? 83.734 67.590 106.089 1.00 16.60 54 VAL B N 1
ATOM 2197 C CA . VAL B 1 54 ? 85.052 67.688 106.697 1.00 18.85 54 VAL B CA 1
ATOM 2198 C C . VAL B 1 54 ? 84.959 67.602 108.219 1.00 20.14 54 VAL B C 1
ATOM 2199 O O . VAL B 1 54 ? 85.723 66.876 108.856 1.00 21.20 54 VAL B O 1
ATOM 2203 N N . GLU B 1 55 ? 84.011 68.328 108.800 1.00 17.93 55 GLU B N 1
ATOM 2204 C CA . GLU B 1 55 ? 83.820 68.297 110.242 1.00 19.45 55 GLU B CA 1
ATOM 2205 C C . GLU B 1 55 ? 83.473 66.894 110.738 1.00 19.38 55 GLU B C 1
ATOM 2206 O O . GLU B 1 55 ? 83.982 66.450 111.772 1.00 21.17 55 GLU B O 1
ATOM 2212 N N . ALA B 1 56 ? 82.619 66.202 109.992 1.00 18.98 56 ALA B N 1
ATOM 2213 C CA . ALA B 1 56 ? 82.143 64.876 110.394 1.00 20.11 56 ALA B CA 1
ATOM 2214 C C . ALA B 1 56 ? 83.142 63.758 110.107 1.00 20.20 56 ALA B C 1
ATOM 2215 O O . ALA B 1 56 ? 82.996 62.641 110.618 1.00 21.69 56 ALA B O 1
ATOM 2217 N N . ASN B 1 57 ? 84.151 64.050 109.295 1.00 19.22 57 ASN B N 1
ATOM 2218 C CA . ASN B 1 57 ? 85.097 63.031 108.844 1.00 17.33 57 ASN B CA 1
ATOM 2219 C C . ASN B 1 57 ? 86.523 63.542 108.867 1.00 21.25 57 ASN B C 1
ATOM 2220 O O . ASN B 1 57 ? 87.101 63.812 107.819 1.00 20.49 57 ASN B O 1
ATOM 2225 N N . PRO B 1 58 ? 87.098 63.674 110.069 1.00 20.88 58 PRO B N 1
ATOM 2226 C CA . PRO B 1 58 ? 88.461 64.192 110.212 1.00 23.68 58 PRO B CA 1
ATOM 2227 C C . PRO B 1 58 ? 89.458 63.462 109.321 1.00 22.46 58 PRO B C 1
ATOM 2228 O O . PRO B 1 58 ? 89.484 62.234 109.292 1.00 24.30 58 PRO B O 1
ATOM 2232 N N . GLY B 1 59 ? 90.266 64.228 108.598 1.00 22.40 59 GLY B N 1
ATOM 2233 C CA . GLY B 1 59 ? 91.237 63.655 107.687 1.00 23.19 59 GLY B CA 1
ATOM 2234 C C . GLY B 1 59 ? 90.831 63.840 106.239 1.00 22.64 59 GLY B C 1
ATOM 2235 O O . GLY B 1 59 ? 91.680 63.829 105.349 1.00 25.00 59 GLY B O 1
ATOM 2236 N N . VAL B 1 60 ? 89.536 63.998 105.990 1.00 18.32 60 VAL B N 1
ATOM 2237 C CA . VAL B 1 60 ? 89.080 64.248 104.627 1.00 16.81 60 VAL B CA 1
ATOM 2238 C C . VAL B 1 60 ? 89.339 65.699 104.241 1.00 16.10 60 VAL B C 1
ATOM 2239 O O . VAL B 1 60 ? 89.343 66.585 105.094 1.00 19.77 60 VAL B O 1
ATOM 2243 N N . VAL B 1 61 ? 89.558 65.921 102.947 1.00 15.37 61 VAL B N 1
ATOM 2244 C CA . VAL B 1 61 ? 89.780 67.264 102.412 1.00 16.37 61 VAL B CA 1
ATOM 2245 C C . VAL B 1 61 ? 88.619 67.614 101.494 1.00 15.62 61 VAL B C 1
ATOM 2246 O O . VAL B 1 61 ? 88.176 66.785 100.714 1.00 15.77 61 VAL B O 1
ATOM 2250 N N . PHE B 1 62 ? 88.104 68.830 101.614 1.00 14.89 62 PHE B N 1
ATOM 2251 C CA . PHE B 1 62 ? 87.085 69.327 100.702 1.00 14.42 62 PHE B CA 1
ATOM 2252 C C . PHE B 1 62 ? 87.648 70.451 99.853 1.00 14.62 62 PHE B C 1
ATOM 2253 O O . PHE B 1 62 ? 88.237 71.400 100.366 1.00 16.70 62 PHE B O 1
ATOM 2261 N N . ILE B 1 63 ? 87.456 70.314 98.542 1.00 13.68 63 ILE B N 1
ATOM 2262 C CA . ILE B 1 63 ? 87.759 71.398 97.609 1.00 15.02 63 ILE B CA 1
ATOM 2263 C C . ILE B 1 63 ? 86.532 71.599 96.731 1.00 12.89 63 ILE B C 1
ATOM 2264 O O . ILE B 1 63 ? 86.037 70.654 96.114 1.00 14.08 63 ILE B O 1
ATOM 2269 N N . ARG B 1 64 ? 86.014 72.816 96.711 1.00 14.97 64 ARG B N 1
ATOM 2270 C CA . ARG B 1 64 ? 84.840 73.108 95.916 1.00 15.55 64 ARG B CA 1
ATOM 2271 C C . ARG B 1 64 ? 85.169 73.001 94.433 1.00 15.24 64 ARG B C 1
ATOM 2272 O O . ARG B 1 64 ? 86.233 73.429 93.990 1.00 17.46 64 ARG B O 1
ATOM 2280 N N . VAL B 1 65 ? 84.259 72.405 93.680 1.00 12.95 65 VAL B N 1
ATOM 2281 C CA . VAL B 1 65 ? 84.391 72.349 92.226 1.00 14.35 65 VAL B CA 1
ATOM 2282 C C . VAL B 1 65 ? 83.010 72.366 91.605 1.00 13.36 65 VAL B C 1
ATOM 2283 O O . VAL B 1 65 ? 82.045 71.882 92.205 1.00 13.82 65 VAL B O 1
ATOM 2287 N N . ASP B 1 66 ? 82.923 72.933 90.413 1.00 12.95 66 ASP B N 1
ATOM 2288 C CA . ASP B 1 66 ? 81.788 72.707 89.520 1.00 14.32 66 ASP B CA 1
ATOM 2289 C C . ASP B 1 66 ? 82.351 71.891 88.361 1.00 12.17 66 ASP B C 1
ATOM 2290 O O . ASP B 1 66 ? 83.107 72.417 87.544 1.00 13.14 66 ASP B O 1
ATOM 2295 N N . VAL B 1 67 ? 81.998 70.607 88.286 1.00 11.79 67 VAL B N 1
ATOM 2296 C CA . VAL B 1 67 ? 82.605 69.750 87.261 1.00 12.45 67 VAL B CA 1
ATOM 2297 C C . VAL B 1 67 ? 82.255 70.161 85.829 1.00 11.39 67 VAL B C 1
ATOM 2298 O O . VAL B 1 67 ? 82.961 69.800 84.888 1.00 13.03 67 VAL B O 1
ATOM 2302 N N . SER B 1 68 ? 81.194 70.944 85.657 1.00 12.18 68 SER B N 1
ATOM 2303 C CA . SER B 1 68 ? 80.816 71.405 84.327 1.00 13.32 68 SER B CA 1
ATOM 2304 C C . SER B 1 68 ? 81.658 72.597 83.878 1.00 14.23 68 SER B C 1
ATOM 2305 O O . SER B 1 68 ? 81.609 72.982 82.725 1.00 17.80 68 SER B O 1
ATOM 2308 N N . ASP B 1 69 ? 82.414 73.172 84.811 1.00 15.16 69 ASP B N 1
ATOM 2309 C CA . ASP B 1 69 ? 83.236 74.339 84.529 1.00 17.32 69 ASP B CA 1
ATOM 2310 C C . ASP B 1 69 ? 84.700 73.926 84.466 1.00 15.29 69 ASP B C 1
ATOM 2311 O O . ASP B 1 69 ? 85.312 73.605 85.482 1.00 14.61 69 ASP B O 1
ATOM 2316 N N . ARG B 1 70 ? 85.262 73.949 83.262 1.00 13.27 70 ARG B N 1
ATOM 2317 C CA . ARG B 1 70 ? 86.602 73.417 83.044 1.00 13.54 70 ARG B CA 1
ATOM 2318 C C . ARG B 1 70 ? 87.659 74.131 83.886 1.00 12.61 70 ARG B C 1
ATOM 2319 O O . ARG B 1 70 ? 88.572 73.496 84.417 1.00 13.37 70 ARG B O 1
ATOM 2327 N N . GLU B 1 71 ? 87.526 75.441 84.030 1.00 13.13 71 GLU B N 1
ATOM 2328 C CA . GLU B 1 71 ? 88.476 76.194 84.820 1.00 14.57 71 GLU B CA 1
ATOM 2329 C C . GLU B 1 71 ? 88.415 75.763 86.290 1.00 15.38 71 GLU B C 1
ATOM 2330 O O . GLU B 1 71 ? 89.455 75.622 86.945 1.00 14.71 71 GLU B O 1
ATOM 2336 N N . SER B 1 72 ? 87.203 75.556 86.798 1.00 14.01 72 SER B N 1
ATOM 2337 C CA . SER B 1 72 ? 87.016 75.057 88.166 1.00 14.25 72 SER B CA 1
ATOM 2338 C C . SER B 1 72 ? 87.679 73.696 88.358 1.00 12.25 72 SER B C 1
ATOM 2339 O O . SER B 1 72 ? 88.335 73.445 89.375 1.00 13.47 72 SER B O 1
ATOM 2342 N N . VAL B 1 73 ? 87.508 72.825 87.373 1.00 12.57 73 VAL B N 1
ATOM 2343 C CA . VAL B 1 73 ? 88.125 71.508 87.394 1.00 11.82 73 VAL B CA 1
ATOM 2344 C C . VAL B 1 73 ? 89.653 71.584 87.451 1.00 12.48 73 VAL B C 1
ATOM 2345 O O . VAL B 1 73 ? 90.296 70.839 88.202 1.00 12.74 73 VAL B O 1
ATOM 2349 N N . HIS B 1 74 ? 90.246 72.484 86.680 1.00 12.64 74 HIS B N 1
ATOM 2350 C CA . HIS B 1 74 ? 91.693 72.603 86.727 1.00 12.66 74 HIS B CA 1
ATOM 2351 C C . HIS B 1 74 ? 92.193 73.207 88.020 1.00 13.19 74 HIS B C 1
ATOM 2352 O O . HIS B 1 74 ? 93.257 72.818 88.490 1.00 14.02 74 HIS B O 1
ATOM 2359 N N . ARG B 1 75 ? 91.431 74.133 88.601 1.00 13.80 75 ARG B N 1
ATOM 2360 C CA . ARG B 1 75 ? 91.746 74.637 89.943 1.00 15.04 75 ARG B CA 1
ATOM 2361 C C . ARG B 1 75 ? 91.793 73.462 90.930 1.00 13.03 75 ARG B C 1
ATOM 2362 O O . ARG B 1 75 ? 92.738 73.324 91.700 1.00 14.35 75 ARG B O 1
ATOM 2370 N N . LEU B 1 76 ? 90.773 72.621 90.893 1.00 12.48 76 LEU B N 1
ATOM 2371 C CA . LEU B 1 76 ? 90.711 71.448 91.771 1.00 13.11 76 LEU B CA 1
ATOM 2372 C C . LEU B 1 76 ? 91.936 70.551 91.610 1.00 12.61 76 LEU B C 1
ATOM 2373 O O . LEU B 1 76 ? 92.615 70.229 92.589 1.00 13.24 76 LEU B O 1
ATOM 2378 N N . VAL B 1 77 ? 92.230 70.148 90.381 1.00 11.82 77 VAL B N 1
ATOM 2379 C CA . VAL B 1 77 ? 93.284 69.174 90.165 1.00 12.52 77 VAL B CA 1
ATOM 2380 C C . VAL B 1 77 ? 94.673 69.730 90.491 1.00 13.29 77 VAL B C 1
ATOM 2381 O O . VAL B 1 77 ? 95.515 69.042 91.077 1.00 13.49 77 VAL B O 1
ATOM 2385 N N . GLU B 1 78 ? 94.920 70.988 90.147 1.00 12.90 78 GLU B N 1
ATOM 2386 C CA . GLU B 1 78 ? 96.199 71.586 90.482 1.00 13.59 78 GLU B CA 1
ATOM 2387 C C . GLU B 1 78 ? 96.361 71.698 91.998 1.00 13.51 78 GLU B C 1
ATOM 2388 O O . GLU B 1 78 ? 97.451 71.508 92.512 1.00 15.95 78 GLU B O 1
ATOM 2394 N N . ASN B 1 79 ? 95.270 71.991 92.703 1.00 14.08 79 ASN B N 1
ATOM 2395 C CA . ASN B 1 79 ? 95.295 72.083 94.170 1.00 15.27 79 ASN B CA 1
ATOM 2396 C C . ASN B 1 79 ? 95.626 70.705 94.767 1.00 14.32 79 ASN B C 1
ATOM 2397 O O . ASN B 1 79 ? 96.463 70.608 95.665 1.00 15.26 79 ASN B O 1
ATOM 2402 N N . VAL B 1 80 ? 94.983 69.656 94.265 1.00 13.06 80 VAL B N 1
ATOM 2403 C CA . VAL B 1 80 ? 95.249 68.310 94.768 1.00 13.31 80 VAL B CA 1
ATOM 2404 C C . VAL B 1 80 ? 96.691 67.907 94.508 1.00 14.15 80 VAL B C 1
ATOM 2405 O O . VAL B 1 80 ? 97.363 67.399 95.402 1.00 14.47 80 VAL B O 1
ATOM 2409 N N . ALA B 1 81 ? 97.180 68.151 93.299 1.00 15.10 81 ALA B N 1
ATOM 2410 C CA . ALA B 1 81 ? 98.565 67.836 92.976 1.00 15.43 81 ALA B CA 1
ATOM 2411 C C . ALA B 1 81 ? 99.553 68.600 93.855 1.00 17.51 81 ALA B C 1
ATOM 2412 O O . ALA B 1 81 ? 100.549 68.038 94.311 1.00 20.15 81 ALA B O 1
ATOM 2414 N N . GLU B 1 82 ? 99.292 69.885 94.085 1.00 17.05 82 GLU B N 1
ATOM 2415 C CA . GLU B 1 82 ? 100.163 70.687 94.938 1.00 18.26 82 GLU B CA 1
ATOM 2416 C C . GLU B 1 82 ? 100.218 70.119 96.354 1.00 18.23 82 GLU B C 1
ATOM 2417 O O . GLU B 1 82 ? 101.285 70.073 96.974 1.00 20.58 82 GLU B O 1
ATOM 2423 N N . ARG B 1 83 ? 99.066 69.685 96.859 1.00 17.11 83 ARG B N 1
ATOM 2424 C CA . ARG B 1 83 ? 98.981 69.225 98.243 1.00 17.60 83 ARG B CA 1
ATOM 2425 C C . ARG B 1 83 ? 99.529 67.812 98.443 1.00 16.33 83 ARG B C 1
ATOM 2426 O O . ARG B 1 83 ? 100.177 67.541 99.458 1.00 18.80 83 ARG B O 1
ATOM 2434 N N . PHE B 1 84 ? 99.280 66.929 97.480 1.00 16.84 84 PHE B N 1
ATOM 2435 C CA . PHE B 1 84 ? 99.540 65.497 97.659 1.00 16.39 84 PHE B CA 1
ATOM 2436 C C . PHE B 1 84 ? 100.572 64.906 96.704 1.00 18.95 84 PHE B C 1
ATOM 2437 O O . PHE B 1 84 ? 101.042 63.786 96.920 1.00 25.64 84 PHE B O 1
ATOM 2445 N N . GLY B 1 85 ? 100.885 65.619 95.631 1.00 18.92 85 GLY B N 1
ATOM 2446 C CA . GLY B 1 85 ? 101.935 65.204 94.717 1.00 20.46 85 GLY B CA 1
ATOM 2447 C C . GLY B 1 85 ? 101.554 64.148 93.692 1.00 20.48 85 GLY B C 1
ATOM 2448 O O . GLY B 1 85 ? 102.342 63.826 92.805 1.00 25.06 85 GLY B O 1
ATOM 2449 N N . LYS B 1 86 ? 100.347 63.605 93.806 1.00 17.62 86 LYS B N 1
ATOM 2450 C CA . LYS B 1 86 ? 99.915 62.519 92.935 1.00 18.94 86 LYS B CA 1
ATOM 2451 C C . LYS B 1 86 ? 98.404 62.430 92.966 1.00 15.23 86 LYS B C 1
ATOM 2452 O O . LYS B 1 86 ? 97.766 62.929 93.893 1.00 16.87 86 LYS B O 1
ATOM 2458 N N . ILE B 1 87 ? 97.832 61.805 91.942 1.00 13.32 87 ILE B N 1
ATOM 2459 C CA . ILE B 1 87 ? 96.414 61.501 91.922 1.00 13.60 87 ILE B CA 1
ATOM 2460 C C . ILE B 1 87 ? 96.296 60.059 91.463 1.00 15.04 87 ILE B C 1
ATOM 2461 O O . ILE B 1 87 ? 96.618 59.738 90.317 1.00 15.83 87 ILE B O 1
ATOM 2466 N N . ASP B 1 88 ? 95.865 59.182 92.359 1.00 13.79 88 ASP B N 1
ATOM 2467 C CA . ASP B 1 88 ? 95.825 57.758 92.049 1.00 12.78 88 ASP B CA 1
ATOM 2468 C C . ASP B 1 88 ? 94.485 57.286 91.527 1.00 14.63 88 ASP B C 1
ATOM 2469 O O . ASP B 1 88 ? 94.420 56.354 90.720 1.00 14.15 88 ASP B O 1
ATOM 2474 N N . ILE B 1 89 ? 93.419 57.917 92.002 1.00 12.63 89 ILE B N 1
ATOM 2475 C CA . ILE B 1 89 ? 92.065 57.467 91.725 1.00 11.73 89 ILE B CA 1
ATOM 2476 C C . ILE B 1 89 ? 91.190 58.682 91.459 1.00 10.67 89 ILE B C 1
ATOM 2477 O O . ILE B 1 89 ? 91.252 59.658 92.213 1.00 12.02 89 ILE B O 1
ATOM 2482 N N . LEU B 1 90 ? 90.409 58.641 90.384 1.00 10.36 90 LEU B N 1
ATOM 2483 C CA . LEU B 1 90 ? 89.364 59.629 90.141 1.00 9.91 90 LEU B CA 1
ATOM 2484 C C . LEU B 1 90 ? 88.039 58.906 90.043 1.00 10.68 90 LEU B C 1
ATOM 2485 O O . LEU B 1 90 ? 87.888 57.971 89.228 1.00 10.73 90 LEU B O 1
ATOM 2490 N N . ILE B 1 91 ? 87.075 59.328 90.851 1.00 9.89 91 ILE B N 1
ATOM 2491 C CA . ILE B 1 91 ? 85.708 58.822 90.748 1.00 11.34 91 ILE B CA 1
ATOM 2492 C C . ILE B 1 91 ? 84.810 59.948 90.266 1.00 10.78 91 ILE B C 1
ATOM 2493 O O . ILE B 1 91 ? 84.611 60.940 90.986 1.00 10.71 91 ILE B O 1
ATOM 2498 N N . ASN B 1 92 ? 84.304 59.802 89.046 1.00 10.08 92 ASN B N 1
ATOM 2499 C CA . ASN B 1 92 ? 83.385 60.762 88.441 1.00 10.00 92 ASN B CA 1
ATOM 2500 C C . ASN B 1 92 ? 81.961 60.466 88.878 1.00 10.38 92 ASN B C 1
ATOM 2501 O O . ASN B 1 92 ? 81.182 59.853 88.132 1.00 11.04 92 ASN B O 1
ATOM 2506 N N . ASN B 1 93 ? 81.631 60.888 90.094 1.00 9.51 93 ASN B N 1
ATOM 2507 C CA . ASN B 1 93 ? 80.382 60.543 90.747 1.00 9.88 93 ASN B CA 1
ATOM 2508 C C . ASN B 1 93 ? 79.384 61.711 90.790 1.00 9.67 93 ASN B C 1
ATOM 2509 O O . ASN B 1 93 ? 78.192 61.495 90.975 1.00 12.05 93 ASN B O 1
ATOM 2514 N N . ALA B 1 94 ? 79.852 62.947 90.603 1.00 10.64 94 ALA B N 1
ATOM 2515 C CA . ALA B 1 94 ? 78.911 64.068 90.595 1.00 11.14 94 ALA B CA 1
ATOM 2516 C C . ALA B 1 94 ? 77.845 63.892 89.520 1.00 12.46 94 ALA B C 1
ATOM 2517 O O . ALA B 1 94 ? 78.141 63.477 88.402 1.00 12.51 94 ALA B O 1
ATOM 2519 N N . GLY B 1 95 ? 76.605 64.232 89.856 1.00 11.70 95 GLY B N 1
ATOM 2520 C CA . GLY B 1 95 ? 75.537 64.150 88.876 1.00 12.24 95 GLY B CA 1
ATOM 2521 C C . GLY B 1 95 ? 74.306 64.904 89.336 1.00 13.99 95 GLY B C 1
ATOM 2522 O O . GLY B 1 95 ? 74.107 65.132 90.528 1.00 15.80 95 GLY B O 1
ATOM 2523 N N . ILE B 1 96 ? 73.488 65.301 88.363 1.00 13.17 96 ILE B N 1
ATOM 2524 C CA . ILE B 1 96 ? 72.196 65.925 88.626 1.00 13.52 96 ILE B CA 1
ATOM 2525 C C . ILE B 1 96 ? 71.118 65.282 87.761 1.00 12.59 96 ILE B C 1
ATOM 2526 O O . ILE B 1 96 ? 71.418 64.600 86.781 1.00 12.65 96 ILE B O 1
ATOM 2531 N N . THR B 1 97 ? 69.867 65.517 88.150 1.00 15.10 97 THR B N 1
ATOM 2532 C CA . THR B 1 97 ? 68.721 65.224 87.296 1.00 14.67 97 THR B CA 1
ATOM 2533 C C . THR B 1 97 ? 67.911 66.490 87.038 1.00 14.64 97 THR B C 1
ATOM 2534 O O . THR B 1 97 ? 67.803 67.366 87.899 1.00 16.22 97 THR B O 1
ATOM 2538 N N . ARG B 1 98 ? 67.346 66.580 85.838 1.00 14.65 98 ARG B N 1
ATOM 2539 C CA . ARG B 1 98 ? 66.372 67.610 85.510 1.00 14.91 98 ARG B CA 1
ATOM 2540 C C . ARG B 1 98 ? 65.301 66.899 84.693 1.00 15.98 98 ARG B C 1
ATOM 2541 O O . ARG B 1 98 ? 65.241 67.028 83.463 1.00 15.38 98 ARG B O 1
ATOM 2549 N N . ASP B 1 99 ? 64.471 66.118 85.381 1.00 15.50 99 ASP B N 1
ATOM 2550 C CA . ASP B 1 99 ? 63.560 65.190 84.711 1.00 14.15 99 ASP B CA 1
ATOM 2551 C C . ASP B 1 99 ? 62.407 65.910 84.025 1.00 16.37 99 ASP B C 1
ATOM 2552 O O . ASP B 1 99 ? 61.899 66.919 84.528 1.00 18.24 99 ASP B O 1
ATOM 2557 N N . SER B 1 100 ? 61.986 65.363 82.889 1.00 15.70 100 SER B N 1
ATOM 2558 C CA . SER B 1 100 ? 60.833 65.864 82.151 1.00 17.06 100 SER B CA 1
ATOM 2559 C C . SER B 1 100 ? 60.484 64.866 81.066 1.00 15.69 100 SER B C 1
ATOM 2560 O O . SER B 1 100 ? 61.366 64.216 80.524 1.00 14.93 100 SER B O 1
ATOM 2563 N N . MET B 1 101 ? 59.201 64.741 80.751 1.00 16.12 101 MET B N 1
ATOM 2564 C CA . MET B 1 101 ? 58.821 63.976 79.578 1.00 17.64 101 MET B CA 1
ATOM 2565 C C . MET B 1 101 ? 59.434 64.664 78.374 1.00 16.74 101 MET B C 1
ATOM 2566 O O . MET B 1 101 ? 59.620 65.888 78.384 1.00 17.37 101 MET B O 1
ATOM 2571 N N . LEU B 1 102 ? 59.758 63.885 77.346 1.00 16.29 102 LEU B N 1
ATOM 2572 C CA . LEU B 1 102 ? 60.320 64.448 76.121 1.00 15.78 102 LEU B CA 1
ATOM 2573 C C . LEU B 1 102 ? 59.484 65.611 75.592 1.00 17.24 102 LEU B C 1
ATOM 2574 O O . LEU B 1 102 ? 60.027 66.640 75.183 1.00 17.81 102 LEU B O 1
ATOM 2579 N N . SER B 1 103 ? 58.163 65.454 75.629 1.00 17.91 103 SER B N 1
ATOM 2580 C CA . SER B 1 103 ? 57.252 66.440 75.059 1.00 19.29 103 SER B CA 1
ATOM 2581 C C . SER B 1 103 ? 57.342 67.811 75.728 1.00 20.12 103 SER B C 1
ATOM 2582 O O . SER B 1 103 ? 56.927 68.814 75.139 1.00 25.85 103 SER B O 1
ATOM 2585 N N . LYS B 1 104 ? 57.877 67.859 76.949 1.00 18.60 104 LYS B N 1
ATOM 2586 C CA . LYS B 1 104 ? 57.928 69.101 77.712 1.00 21.88 104 LYS B CA 1
ATOM 2587 C C . LYS B 1 104 ? 59.337 69.555 78.074 1.00 20.16 104 LYS B C 1
ATOM 2588 O O . LYS B 1 104 ? 59.506 70.624 78.659 1.00 21.73 104 LYS B O 1
ATOM 2594 N N . MET B 1 105 ? 60.342 68.757 77.725 1.00 17.12 105 MET B N 1
ATOM 2595 C CA . MET B 1 105 ? 61.706 69.020 78.188 1.00 15.56 105 MET B CA 1
ATOM 2596 C C . MET B 1 105 ? 62.287 70.256 77.517 1.00 17.32 105 MET B C 1
ATOM 2597 O O . MET B 1 105 ? 62.217 70.407 76.300 1.00 17.95 105 MET B O 1
ATOM 2602 N N . THR B 1 106 ? 62.854 71.154 78.310 1.00 16.74 106 THR B N 1
ATOM 2603 C CA . THR B 1 106 ? 63.438 72.356 77.743 1.00 15.80 106 THR B CA 1
ATOM 2604 C C . THR B 1 106 ? 64.884 72.115 77.332 1.00 16.60 106 THR B C 1
ATOM 2605 O O . THR B 1 106 ? 65.530 71.177 77.792 1.00 15.52 106 THR B O 1
ATOM 2609 N N . VAL B 1 107 ? 65.389 72.972 76.454 1.00 18.60 107 VAL B N 1
ATOM 2610 C CA . VAL B 1 107 ? 66.783 72.876 76.047 1.00 19.36 107 VAL B CA 1
ATOM 2611 C C . VAL B 1 107 ? 67.697 73.052 77.255 1.00 17.16 107 VAL B C 1
ATOM 2612 O O . VAL B 1 107 ? 68.703 72.361 77.377 1.00 17.17 107 VAL B O 1
ATOM 2616 N N . ASP B 1 108 ? 67.328 73.955 78.159 1.00 18.81 108 ASP B N 1
ATOM 2617 C CA A ASP B 1 108 ? 68.102 74.150 79.383 0.59 17.74 108 ASP B CA 1
ATOM 2618 C CA B ASP B 1 108 ? 68.095 74.153 79.386 0.41 18.10 108 ASP B CA 1
ATOM 2619 C C . ASP B 1 108 ? 68.151 72.887 80.243 1.00 17.50 108 ASP B C 1
ATOM 2620 O O . ASP B 1 108 ? 69.206 72.519 80.759 1.00 16.80 108 ASP B O 1
ATOM 2629 N N . GLN B 1 109 ? 67.015 72.212 80.397 1.00 16.75 109 GLN B N 1
ATOM 2630 C CA . GLN B 1 109 ? 67.013 70.973 81.173 1.00 15.17 109 GLN B CA 1
ATOM 2631 C C . GLN B 1 109 ? 67.919 69.929 80.532 1.00 15.04 109 GLN B C 1
ATOM 2632 O O . GLN B 1 109 ? 68.638 69.203 81.219 1.00 14.46 109 GLN B O 1
ATOM 2638 N N . PHE B 1 110 ? 67.870 69.845 79.207 1.00 14.88 110 PHE B N 1
ATOM 2639 C CA . PHE B 1 110 ? 68.681 68.871 78.493 1.00 13.61 110 PHE B CA 1
ATOM 2640 C C . PHE B 1 110 ? 70.156 69.219 78.640 1.00 13.59 110 PHE B C 1
ATOM 2641 O O . PHE B 1 110 ? 70.974 68.388 79.060 1.00 13.23 110 PHE B O 1
ATOM 2649 N N . GLN B 1 111 ? 70.493 70.457 78.311 1.00 14.00 111 GLN B N 1
ATOM 2650 C CA . GLN B 1 111 ? 71.888 70.861 78.296 1.00 14.17 111 GLN B CA 1
ATOM 2651 C C . GLN B 1 111 ? 72.539 70.874 79.671 1.00 13.53 111 GLN B C 1
ATOM 2652 O O . GLN B 1 111 ? 73.711 70.530 79.787 1.00 15.00 111 GLN B O 1
ATOM 2658 N N . GLN B 1 112 ? 71.799 71.262 80.707 1.00 14.44 112 GLN B N 1
ATOM 2659 C CA . GLN B 1 112 ? 72.394 71.291 82.040 1.00 14.18 112 GLN B CA 1
ATOM 2660 C C . GLN B 1 112 ? 72.840 69.902 82.471 1.00 14.40 112 GLN B C 1
ATOM 2661 O O . GLN B 1 112 ? 73.920 69.733 83.032 1.00 14.51 112 GLN B O 1
ATOM 2667 N N . VAL B 1 113 ? 72.015 68.898 82.185 1.00 12.30 113 VAL B N 1
ATOM 2668 C CA . VAL B 1 113 ? 72.339 67.536 82.557 1.00 12.21 113 VAL B CA 1
ATOM 2669 C C . VAL B 1 113 ? 73.506 67.007 81.726 1.00 12.08 113 VAL B C 1
ATOM 2670 O O . VAL B 1 113 ? 74.397 66.339 82.256 1.00 12.03 113 VAL B O 1
ATOM 2674 N N . ILE B 1 114 ? 73.528 67.312 80.429 1.00 11.94 114 ILE B N 1
ATOM 2675 C CA . ILE B 1 114 ? 74.690 66.948 79.620 1.00 11.54 114 ILE B CA 1
ATOM 2676 C C . ILE B 1 114 ? 75.977 67.595 80.170 1.00 11.98 114 ILE B C 1
ATOM 2677 O O . ILE B 1 114 ? 77.012 66.927 80.296 1.00 11.81 114 ILE B O 1
ATOM 2682 N N . ASN B 1 115 ? 75.891 68.878 80.512 1.00 12.58 115 ASN B N 1
ATOM 2683 C CA . ASN B 1 115 ? 77.057 69.626 80.990 1.00 13.21 115 ASN B CA 1
ATOM 2684 C C . ASN B 1 115 ? 77.685 69.008 82.235 1.00 13.20 115 ASN B C 1
ATOM 2685 O O . ASN B 1 115 ? 78.902 68.873 82.316 1.00 13.48 115 ASN B O 1
ATOM 2690 N N . VAL B 1 116 ? 76.848 68.623 83.194 1.00 11.89 116 VAL B N 1
ATOM 2691 C CA . VAL B 1 116 ? 77.344 68.077 84.448 1.00 13.06 116 VAL B CA 1
ATOM 2692 C C . VAL B 1 116 ? 77.672 66.596 84.311 1.00 12.05 116 VAL B C 1
ATOM 2693 O O . VAL B 1 116 ? 78.762 66.146 84.684 1.00 12.37 116 VAL B O 1
ATOM 2697 N N . ASN B 1 117 ? 76.731 65.834 83.757 1.00 10.33 117 ASN B N 1
ATOM 2698 C CA . ASN B 1 117 ? 76.807 64.382 83.827 1.00 10.99 117 ASN B CA 1
ATOM 2699 C C . ASN B 1 117 ? 77.626 63.745 82.713 1.00 11.18 117 ASN B C 1
ATOM 2700 O O . ASN B 1 117 ? 78.007 62.577 82.817 1.00 13.08 117 ASN B O 1
ATOM 2705 N N . LEU B 1 118 ? 77.861 64.485 81.632 1.00 10.07 118 LEU B N 1
ATOM 2706 C CA . LEU B 1 118 ? 78.641 63.951 80.525 1.00 10.31 118 LEU B CA 1
ATOM 2707 C C . LEU B 1 118 ? 79.915 64.782 80.327 1.00 10.64 118 LEU B C 1
ATOM 2708 O O . LEU B 1 118 ? 81.032 64.283 80.502 1.00 11.44 118 LEU B O 1
ATOM 2713 N N . THR B 1 119 ? 79.754 66.051 79.971 1.00 11.07 119 THR B N 1
ATOM 2714 C CA . THR B 1 119 ? 80.923 66.896 79.730 1.00 10.84 119 THR B CA 1
ATOM 2715 C C . THR B 1 119 ? 81.793 67.043 80.985 1.00 12.39 119 THR B C 1
ATOM 2716 O O . THR B 1 119 ? 83.018 67.061 80.888 1.00 12.76 119 THR B O 1
ATOM 2720 N N . GLY B 1 120 ? 81.166 67.102 82.154 1.00 11.22 120 GLY B N 1
ATOM 2721 C CA . GLY B 1 120 ? 81.921 67.195 83.397 1.00 12.13 120 GLY B CA 1
ATOM 2722 C C . GLY B 1 120 ? 82.850 66.007 83.605 1.00 12.26 120 GLY B C 1
ATOM 2723 O O . GLY B 1 120 ? 83.949 66.130 84.135 1.00 12.65 120 GLY B O 1
ATOM 2724 N N . VAL B 1 121 ? 82.397 64.828 83.204 1.00 11.34 121 VAL B N 1
ATOM 2725 C CA . VAL B 1 121 ? 83.218 63.627 83.292 1.00 11.48 121 VAL B CA 1
ATOM 2726 C C . VAL B 1 121 ? 84.424 63.734 82.349 1.00 11.98 121 VAL B C 1
ATOM 2727 O O . VAL B 1 121 ? 85.553 63.374 82.702 1.00 10.76 121 VAL B O 1
ATOM 2731 N N . PHE B 1 122 ? 84.187 64.255 81.150 1.00 10.20 122 PHE B N 1
ATOM 2732 C CA . PHE B 1 122 ? 85.261 64.554 80.222 1.00 10.18 122 PHE B CA 1
ATOM 2733 C C . PHE B 1 122 ? 86.266 65.547 80.818 1.00 10.92 122 PHE B C 1
ATOM 2734 O O . PHE B 1 122 ? 87.477 65.298 80.773 1.00 11.19 122 PHE B O 1
ATOM 2742 N N . HIS B 1 123 ? 85.783 66.648 81.397 1.00 10.82 123 HIS B N 1
ATOM 2743 C CA . HIS B 1 123 ? 86.706 67.649 81.938 1.00 10.42 123 HIS B CA 1
ATOM 2744 C C . HIS B 1 123 ? 87.580 67.058 83.037 1.00 10.96 123 HIS B C 1
ATOM 2745 O O . HIS B 1 123 ? 88.804 67.236 83.043 1.00 11.46 123 HIS B O 1
ATOM 2752 N N . CYS B 1 124 ? 86.957 66.356 83.981 1.00 10.95 124 CYS B N 1
ATOM 2753 C CA . CYS B 1 124 ? 87.716 65.846 85.117 1.00 10.32 124 CYS B CA 1
ATOM 2754 C C . CYS B 1 124 ? 88.732 64.798 84.686 1.00 11.36 124 CYS B C 1
ATOM 2755 O O . CYS B 1 124 ? 89.860 64.775 85.183 1.00 12.13 124 CYS B O 1
ATOM 2758 N N . THR B 1 125 ? 88.329 63.925 83.767 1.00 11.42 125 THR B N 1
ATOM 2759 C CA . THR B 1 125 ? 89.224 62.873 83.312 1.00 11.04 125 THR B CA 1
ATOM 2760 C C . THR B 1 125 ? 90.403 63.451 82.541 1.00 11.86 125 THR B C 1
ATOM 2761 O O . THR B 1 125 ? 91.561 63.073 82.765 1.00 11.89 125 THR B O 1
ATOM 2765 N N . GLN B 1 126 ? 90.136 64.400 81.652 1.00 11.52 126 GLN B N 1
ATOM 2766 C CA A GLN B 1 126 ? 91.229 65.033 80.941 0.51 12.55 126 GLN B CA 1
ATOM 2767 C CA B GLN B 1 126 ? 91.216 65.075 80.942 0.49 13.05 126 GLN B CA 1
ATOM 2768 C C . GLN B 1 126 ? 92.199 65.729 81.898 1.00 12.27 126 GLN B C 1
ATOM 2769 O O . GLN B 1 126 ? 93.405 65.722 81.665 1.00 14.29 126 GLN B O 1
ATOM 2780 N N . ALA B 1 127 ? 91.666 66.306 82.970 1.00 11.42 127 ALA B N 1
ATOM 2781 C CA . ALA B 1 127 ? 92.485 67.066 83.892 1.00 12.34 127 ALA B CA 1
ATOM 2782 C C . ALA B 1 127 ? 93.400 66.165 84.709 1.00 12.99 127 ALA B C 1
ATOM 2783 O O . ALA B 1 127 ? 94.550 66.528 84.976 1.00 14.06 127 ALA B O 1
ATOM 2785 N N . VAL B 1 128 ? 92.904 64.993 85.103 1.00 11.77 128 VAL B N 1
ATOM 2786 C CA . VAL B 1 128 ? 93.737 64.096 85.895 1.00 12.15 128 VAL B CA 1
ATOM 2787 C C . VAL B 1 128 ? 94.691 63.262 85.050 1.00 13.55 128 VAL B C 1
ATOM 2788 O O . VAL B 1 128 ? 95.722 62.811 85.549 1.00 13.53 128 VAL B O 1
ATOM 2792 N N . LEU B 1 129 ? 94.358 63.069 83.772 1.00 12.21 129 LEU B N 1
ATOM 2793 C CA . LEU B 1 129 ? 95.138 62.180 82.912 1.00 12.77 129 LEU B CA 1
ATOM 2794 C C . LEU B 1 129 ? 96.659 62.399 82.905 1.00 14.10 129 LEU B C 1
ATOM 2795 O O . LEU B 1 129 ? 97.414 61.434 83.019 1.00 15.18 129 LEU B O 1
ATOM 2800 N N . PRO B 1 130 ? 97.124 63.658 82.781 1.00 14.11 130 PRO B N 1
ATOM 2801 C CA . PRO B 1 130 ? 98.581 63.828 82.716 1.00 13.86 130 PRO B CA 1
ATOM 2802 C C . PRO B 1 130 ? 99.310 63.323 83.972 1.00 13.31 130 PRO B C 1
ATOM 2803 O O . PRO B 1 130 ? 100.445 62.847 83.875 1.00 16.42 130 PRO B O 1
ATOM 2807 N N . TYR B 1 131 ? 98.660 63.426 85.124 1.00 13.94 131 TYR B N 1
ATOM 2808 C CA . TYR B 1 131 ? 99.239 62.935 86.376 1.00 14.21 131 TYR B CA 1
ATOM 2809 C C . TYR B 1 131 ? 99.336 61.417 86.366 1.00 13.22 131 TYR B C 1
ATOM 2810 O O . TYR B 1 131 ? 100.388 60.850 86.655 1.00 15.15 131 TYR B O 1
ATOM 2819 N N . MET B 1 132 ? 98.239 60.765 86.001 1.00 13.87 132 MET B N 1
ATOM 2820 C CA . MET B 1 132 ? 98.219 59.317 85.927 1.00 14.25 132 MET B CA 1
ATOM 2821 C C . MET B 1 132 ? 99.183 58.785 84.871 1.00 14.32 132 MET B C 1
ATOM 2822 O O . MET B 1 132 ? 99.870 57.791 85.112 1.00 16.41 132 MET B O 1
ATOM 2827 N N . ALA B 1 133 ? 99.245 59.447 83.714 1.00 14.96 133 ALA B N 1
ATOM 2828 C CA . ALA B 1 133 ? 100.157 59.019 82.662 1.00 16.45 133 ALA B CA 1
ATOM 2829 C C . ALA B 1 133 ? 101.610 59.119 83.123 1.00 19.71 133 ALA B C 1
ATOM 2830 O O . ALA B 1 133 ? 102.410 58.214 82.878 1.00 21.01 133 ALA B O 1
ATOM 2832 N N . GLU B 1 134 ? 101.951 60.205 83.814 1.00 18.23 134 GLU B N 1
ATOM 2833 C CA . GLU B 1 134 ? 103.306 60.375 84.331 1.00 21.27 134 GLU B CA 1
ATOM 2834 C C . GLU B 1 134 ? 103.658 59.311 85.381 1.00 21.91 134 GLU B C 1
ATOM 2835 O O . GLU B 1 134 ? 104.794 58.832 85.429 1.00 23.85 134 GLU B O 1
ATOM 2841 N N . GLN B 1 135 ? 102.674 58.952 86.205 1.00 18.29 135 GLN B N 1
ATOM 2842 C CA . GLN B 1 135 ? 102.818 57.932 87.255 1.00 17.98 135 GLN B CA 1
ATOM 2843 C C . GLN B 1 135 ? 102.893 56.528 86.651 1.00 19.04 135 GLN B C 1
ATOM 2844 O O . GLN B 1 135 ? 103.412 55.597 87.271 1.00 22.25 135 GLN B O 1
ATOM 2850 N N . GLY B 1 136 ? 102.345 56.374 85.453 1.00 17.48 136 GLY B N 1
ATOM 2851 C CA . GLY B 1 136 ? 102.201 55.066 84.838 1.00 19.48 136 GLY B CA 1
ATOM 2852 C C . GLY B 1 136 ? 101.187 54.192 85.551 1.00 16.22 136 GLY B C 1
ATOM 2853 O O . GLY B 1 136 ? 101.247 52.966 85.470 1.00 18.36 136 GLY B O 1
ATOM 2854 N N . LYS B 1 137 ? 100.239 54.821 86.236 1.00 16.49 137 LYS B N 1
ATOM 2855 C CA . LYS B 1 137 ? 99.214 54.084 86.968 1.00 15.51 137 LYS B CA 1
ATOM 2856 C C . LYS B 1 137 ? 98.073 55.007 87.360 1.00 15.25 137 LYS B C 1
ATOM 2857 O O . LYS B 1 137 ? 98.271 56.199 87.600 1.00 19.07 137 LYS B O 1
ATOM 2863 N N . GLY B 1 138 ? 96.867 54.467 87.398 1.00 14.47 138 GLY B N 1
ATOM 2864 C CA . GLY B 1 138 ? 95.724 55.243 87.813 1.00 13.95 138 GLY B CA 1
ATOM 2865 C C . GLY B 1 138 ? 94.472 54.413 87.697 1.00 12.88 138 GLY B C 1
ATOM 2866 O O . GLY B 1 138 ? 94.445 53.423 86.963 1.00 14.56 138 GLY B O 1
ATOM 2867 N N . LYS B 1 139 ? 93.441 54.816 88.427 1.00 11.54 139 LYS B N 1
ATOM 2868 C CA . LYS B 1 139 ? 92.124 54.192 88.359 1.00 11.78 139 LYS B CA 1
ATOM 2869 C C . LYS B 1 139 ? 91.105 55.286 88.094 1.00 12.51 139 LYS B C 1
ATOM 2870 O O . LYS B 1 139 ? 91.067 56.299 88.811 1.00 13.33 139 LYS B O 1
ATOM 2876 N N . ILE B 1 140 ? 90.302 55.109 87.054 1.00 11.13 140 ILE B N 1
ATOM 2877 C CA . ILE B 1 140 ? 89.199 56.013 86.758 1.00 10.86 140 ILE B CA 1
ATOM 2878 C C . ILE B 1 140 ? 87.915 55.214 86.873 1.00 11.69 140 ILE B C 1
ATOM 2879 O O . ILE B 1 140 ? 87.797 54.130 86.293 1.00 11.88 140 ILE B O 1
ATOM 2884 N N . ILE B 1 141 ? 86.974 55.720 87.664 1.00 9.56 141 ILE B N 1
ATOM 2885 C CA . ILE B 1 141 ? 85.691 55.055 87.877 1.00 9.33 141 ILE B CA 1
ATOM 2886 C C . ILE B 1 141 ? 84.603 56.053 87.548 1.00 11.07 141 ILE B C 1
ATOM 2887 O O . ILE B 1 141 ? 84.520 57.119 88.168 1.00 10.77 141 ILE B O 1
ATOM 2892 N N . ASN B 1 142 ? 83.783 55.729 86.555 1.00 9.83 142 ASN B N 1
ATOM 2893 C CA . ASN B 1 142 ? 82.740 56.643 86.101 1.00 9.76 142 ASN B CA 1
ATOM 2894 C C . ASN B 1 142 ? 81.371 56.151 86.515 1.00 9.81 142 ASN B C 1
ATOM 2895 O O . ASN B 1 142 ? 81.049 54.981 86.321 1.00 12.38 142 ASN B O 1
ATOM 2900 N N . THR B 1 143 ? 80.538 57.017 87.064 1.00 10.06 143 THR B N 1
ATOM 2901 C CA . THR B 1 143 ? 79.226 56.603 87.525 1.00 10.73 143 THR B CA 1
ATOM 2902 C C . THR B 1 143 ? 78.203 56.780 86.424 1.00 10.20 143 THR B C 1
ATOM 2903 O O . THR B 1 143 ? 77.895 57.905 86.018 1.00 11.62 143 THR B O 1
ATOM 2907 N N . SER B 1 144 ? 77.689 55.658 85.927 1.00 10.14 144 SER B N 1
ATOM 2908 C CA . SER B 1 144 ? 76.594 55.664 84.974 1.00 10.08 144 SER B CA 1
ATOM 2909 C C . SER B 1 144 ? 75.304 55.434 85.774 1.00 10.92 144 SER B C 1
ATOM 2910 O O . SER B 1 144 ? 75.170 55.950 86.892 1.00 12.53 144 SER B O 1
ATOM 2913 N N . SER B 1 145 ? 74.374 54.654 85.230 1.00 10.27 145 SER B N 1
ATOM 2914 C CA . SER B 1 145 ? 73.085 54.400 85.868 1.00 10.90 145 SER B CA 1
ATOM 2915 C C . SER B 1 145 ? 72.350 53.348 85.073 1.00 10.47 145 SER B C 1
ATOM 2916 O O . SER B 1 145 ? 72.522 53.261 83.857 1.00 11.44 145 SER B O 1
ATOM 2919 N N . VAL B 1 146 ? 71.496 52.579 85.741 1.00 11.48 146 VAL B N 1
ATOM 2920 C CA . VAL B 1 146 ? 70.565 51.719 85.020 1.00 10.64 146 VAL B CA 1
ATOM 2921 C C . VAL B 1 146 ? 69.717 52.521 84.018 1.00 12.01 146 VAL B C 1
ATOM 2922 O O . VAL B 1 146 ? 69.259 51.977 83.016 1.00 12.68 146 VAL B O 1
ATOM 2926 N N . THR B 1 147 ? 69.508 53.810 84.264 1.00 11.73 147 THR B N 1
ATOM 2927 C CA . THR B 1 147 ? 68.782 54.619 83.292 1.00 11.75 147 THR B CA 1
ATOM 2928 C C . THR B 1 147 ? 69.578 54.761 81.995 1.00 11.09 147 THR B C 1
ATOM 2929 O O . THR B 1 147 ? 69.004 54.803 80.899 1.00 11.81 147 THR B O 1
ATOM 2933 N N . GLY B 1 148 ? 70.900 54.797 82.107 1.00 12.29 148 GLY B N 1
ATOM 2934 C CA . GLY B 1 148 ? 71.742 54.852 80.923 1.00 12.25 148 GLY B CA 1
ATOM 2935 C C . GLY B 1 148 ? 71.713 53.556 80.127 1.00 12.05 148 GLY B C 1
ATOM 2936 O O . GLY B 1 148 ? 71.701 53.581 78.896 1.00 13.44 148 GLY B O 1
ATOM 2937 N N . THR B 1 149 ? 71.688 52.427 80.827 1.00 12.48 149 THR B N 1
ATOM 2938 C CA . THR B 1 149 ? 71.752 51.134 80.168 1.00 12.13 149 THR B CA 1
ATOM 2939 C C . THR B 1 149 ? 70.391 50.690 79.649 1.00 11.87 149 THR B C 1
ATOM 2940 O O . THR B 1 149 ? 70.326 49.976 78.654 1.00 14.91 149 THR B O 1
ATOM 2944 N N . TYR B 1 150 ? 69.312 51.124 80.300 1.00 11.05 150 TYR B N 1
ATOM 2945 C CA . TYR B 1 150 ? 67.986 50.572 80.018 1.00 12.29 150 TYR B CA 1
ATOM 2946 C C . TYR B 1 150 ? 66.942 51.614 79.601 1.00 12.18 150 TYR B C 1
ATOM 2947 O O . TYR B 1 150 ? 65.844 51.258 79.176 1.00 13.42 150 TYR B O 1
ATOM 2956 N N . GLY B 1 151 ? 67.273 52.891 79.760 1.00 11.83 151 GLY B N 1
ATOM 2957 C CA . GLY B 1 151 ? 66.300 53.956 79.567 1.00 13.46 151 GLY B CA 1
ATOM 2958 C C . GLY B 1 151 ? 65.339 54.073 80.744 1.00 11.97 151 GLY B C 1
ATOM 2959 O O . GLY B 1 151 ? 65.168 53.130 81.526 1.00 13.37 151 GLY B O 1
ATOM 2960 N N . ASN B 1 152 ? 64.697 55.227 80.889 1.00 12.66 152 ASN B N 1
ATOM 2961 C CA . ASN B 1 152 ? 63.717 55.412 81.955 1.00 13.06 152 ASN B CA 1
ATOM 2962 C C . ASN B 1 152 ? 62.833 56.592 81.604 1.00 13.69 152 ASN B C 1
ATOM 2963 O O . ASN B 1 152 ? 63.340 57.647 81.246 1.00 12.76 152 ASN B O 1
ATOM 2968 N N . VAL B 1 153 ? 61.521 56.400 81.697 1.00 13.39 153 VAL B N 1
ATOM 2969 C CA . VAL B 1 153 ? 60.553 57.461 81.405 1.00 13.21 153 VAL B CA 1
ATOM 2970 C C . VAL B 1 153 ? 60.868 58.744 82.174 1.00 16.16 153 VAL B C 1
ATOM 2971 O O . VAL B 1 153 ? 61.176 58.715 83.376 1.00 15.81 153 VAL B O 1
ATOM 2975 N N . GLY B 1 154 ? 60.830 59.865 81.458 1.00 15.15 154 GLY B N 1
ATOM 2976 C CA . GLY B 1 154 ? 61.054 61.169 82.054 1.00 15.79 154 GLY B CA 1
ATOM 2977 C C . GLY B 1 154 ? 62.512 61.562 82.162 1.00 14.24 154 GLY B C 1
ATOM 2978 O O . GLY B 1 154 ? 62.835 62.608 82.737 1.00 14.90 154 GLY B O 1
ATOM 2979 N N . GLN B 1 155 ? 63.405 60.738 81.615 1.00 12.23 155 GLN B N 1
ATOM 2980 C CA . GLN B 1 155 ? 64.834 60.981 81.786 1.00 12.98 155 GLN B CA 1
ATOM 2981 C C . GLN B 1 155 ? 65.643 61.014 80.491 1.00 13.15 155 GLN B C 1
ATOM 2982 O O . GLN B 1 155 ? 66.778 60.549 80.465 1.00 13.02 155 GLN B O 1
ATOM 2988 N N . THR B 1 156 ? 65.076 61.586 79.430 1.00 12.39 156 THR B N 1
ATOM 2989 C CA . THR B 1 156 ? 65.785 61.688 78.155 1.00 12.51 156 THR B CA 1
ATOM 2990 C C . THR B 1 156 ? 67.219 62.186 78.311 1.00 10.84 156 THR B C 1
ATOM 2991 O O . THR B 1 156 ? 68.162 61.599 77.766 1.00 11.58 156 THR B O 1
ATOM 2995 N N . ASN B 1 157 ? 67.373 63.271 79.064 1.00 11.66 157 ASN B N 1
ATOM 2996 C CA . ASN B 1 157 ? 68.668 63.923 79.217 1.00 11.41 157 ASN B CA 1
ATOM 2997 C C . ASN B 1 157 ? 69.650 63.117 80.070 1.00 10.75 157 ASN B C 1
ATOM 2998 O O . ASN B 1 157 ? 70.815 62.931 79.701 1.00 11.61 157 ASN B O 1
ATOM 3003 N N . TYR B 1 158 ? 69.153 62.610 81.191 1.00 11.11 158 TYR B N 1
ATOM 3004 C CA . TYR B 1 158 ? 69.941 61.825 82.122 1.00 11.82 158 TYR B CA 1
ATOM 3005 C C . TYR B 1 158 ? 70.359 60.498 81.484 1.00 11.04 158 TYR B C 1
ATOM 3006 O O . TYR B 1 158 ? 71.500 60.070 81.627 1.00 10.95 158 TYR B O 1
ATOM 3015 N N . ALA B 1 159 ? 69.448 59.863 80.744 1.00 10.97 159 ALA B N 1
ATOM 3016 C CA . ALA B 1 159 ? 69.794 58.652 79.994 1.00 11.56 159 ALA B CA 1
ATOM 3017 C C . ALA B 1 159 ? 70.850 58.923 78.927 1.00 10.39 159 ALA B C 1
ATOM 3018 O O . ALA B 1 159 ? 71.787 58.141 78.761 1.00 10.62 159 ALA B O 1
ATOM 3020 N N . ALA B 1 160 ? 70.714 60.031 78.196 1.00 10.63 160 ALA B N 1
ATOM 3021 C CA . ALA B 1 160 ? 71.727 60.400 77.215 1.00 10.70 160 ALA B CA 1
ATOM 3022 C C . ALA B 1 160 ? 73.091 60.529 77.878 1.00 11.54 160 ALA B C 1
ATOM 3023 O O . ALA B 1 160 ? 74.080 59.976 77.392 1.00 10.58 160 ALA B O 1
ATOM 3025 N N . ALA B 1 161 ? 73.147 61.267 78.984 1.00 10.62 161 ALA B N 1
ATOM 3026 C CA . ALA B 1 161 ? 74.418 61.501 79.647 1.00 11.46 161 ALA B CA 1
ATOM 3027 C C . ALA B 1 161 ? 75.013 60.220 80.213 1.00 10.02 161 ALA B C 1
ATOM 3028 O O . ALA B 1 161 ? 76.192 59.942 80.005 1.00 10.52 161 ALA B O 1
ATOM 3030 N N . LYS B 1 162 ? 74.194 59.433 80.902 1.00 10.11 162 LYS B N 1
ATOM 3031 C CA . LYS B 1 162 ? 74.705 58.245 81.575 1.00 9.90 162 LYS B CA 1
ATOM 3032 C C . LYS B 1 162 ? 75.089 57.146 80.582 1.00 9.68 162 LYS B C 1
ATOM 3033 O O . LYS B 1 162 ? 76.050 56.417 80.804 1.00 10.18 162 LYS B O 1
ATOM 3039 N N . ALA B 1 163 ? 74.372 57.043 79.465 1.00 9.32 163 ALA B N 1
ATOM 3040 C CA . ALA B 1 163 ? 74.789 56.131 78.417 1.00 10.29 163 ALA B CA 1
ATOM 3041 C C . ALA B 1 163 ? 76.074 56.649 77.779 1.00 9.39 163 ALA B C 1
ATOM 3042 O O . ALA B 1 163 ? 77.000 55.884 77.521 1.00 9.54 163 ALA B O 1
ATOM 3044 N N . GLY B 1 164 ? 76.137 57.957 77.539 1.00 9.19 164 GLY B N 1
ATOM 3045 C CA . GLY B 1 164 ? 77.348 58.568 77.001 1.00 9.65 164 GLY B CA 1
ATOM 3046 C C . GLY B 1 164 ? 78.583 58.293 77.842 1.00 8.50 164 GLY B C 1
ATOM 3047 O O . GLY B 1 164 ? 79.670 58.060 77.305 1.00 9.84 164 GLY B O 1
ATOM 3048 N N . VAL B 1 165 ? 78.405 58.283 79.158 1.00 8.73 165 VAL B N 1
ATOM 3049 C CA . VAL B 1 165 ? 79.497 57.979 80.079 1.00 11.29 165 VAL B CA 1
ATOM 3050 C C . VAL B 1 165 ? 80.062 56.583 79.820 1.00 10.92 165 VAL B C 1
ATOM 3051 O O . VAL B 1 165 ? 81.267 56.370 79.914 1.00 10.65 165 VAL B O 1
ATOM 3055 N N . ILE B 1 166 ? 79.202 55.641 79.455 1.00 9.14 166 ILE B N 1
ATOM 3056 C CA . ILE B 1 166 ? 79.673 54.296 79.137 1.00 10.83 166 ILE B CA 1
ATOM 3057 C C . ILE B 1 166 ? 80.486 54.283 77.840 1.00 9.15 166 ILE B C 1
ATOM 3058 O O . ILE B 1 166 ? 81.528 53.639 77.742 1.00 9.62 166 ILE B O 1
ATOM 3063 N N . GLY B 1 167 ? 80.014 55.001 76.824 1.00 9.95 167 GLY B N 1
ATOM 3064 C CA . GLY B 1 167 ? 80.782 55.111 75.603 1.00 10.45 167 GLY B CA 1
ATOM 3065 C C . GLY B 1 167 ? 82.174 55.677 75.836 1.00 7.90 167 GLY B C 1
ATOM 3066 O O . GLY B 1 167 ? 83.159 55.179 75.272 1.00 8.57 167 GLY B O 1
ATOM 3067 N N . MET B 1 168 ? 82.263 56.701 76.676 1.00 9.14 168 MET B N 1
ATOM 3068 C CA . MET B 1 168 ? 83.568 57.271 77.004 1.00 9.88 168 MET B CA 1
ATOM 3069 C C . MET B 1 168 ? 84.410 56.284 77.806 1.00 9.32 168 MET B C 1
ATOM 3070 O O . MET B 1 168 ? 85.593 56.120 77.532 1.00 10.08 168 MET B O 1
ATOM 3075 N N . THR B 1 169 ? 83.775 55.566 78.735 1.00 8.92 169 THR B N 1
ATOM 3076 C CA . THR B 1 169 ? 84.480 54.602 79.571 1.00 11.11 169 THR B CA 1
ATOM 3077 C C . THR B 1 169 ? 85.144 53.536 78.703 1.00 10.47 169 THR B C 1
ATOM 3078 O O . THR B 1 169 ? 86.317 53.209 78.886 1.00 10.19 169 THR B O 1
ATOM 3082 N N . LYS B 1 170 ? 84.407 53.016 77.725 1.00 9.23 170 LYS B N 1
ATOM 3083 C CA . LYS B 1 170 ? 84.956 51.964 76.884 1.00 11.14 170 LYS B CA 1
ATOM 3084 C C . LYS B 1 170 ? 86.073 52.475 75.974 1.00 10.53 170 LYS B C 1
ATOM 3085 O O . LYS B 1 170 ? 87.057 51.785 75.717 1.00 11.27 170 LYS B O 1
ATOM 3091 N N . THR B 1 171 ? 85.911 53.703 75.486 1.00 9.46 171 THR B N 1
ATOM 3092 C CA . THR B 1 171 ? 86.953 54.341 74.697 1.00 11.60 171 THR B CA 1
ATOM 3093 C C . THR B 1 171 ? 88.236 54.539 75.512 1.00 9.55 171 THR B C 1
ATOM 3094 O O . THR B 1 171 ? 89.336 54.210 75.054 1.00 11.01 171 THR B O 1
ATOM 3098 N N . TRP B 1 172 ? 88.077 55.047 76.719 1.00 10.11 172 TRP B N 1
ATOM 3099 C CA . TRP B 1 172 ? 89.222 55.344 77.572 1.00 10.87 172 TRP B CA 1
ATOM 3100 C C . TRP B 1 172 ? 89.933 54.078 78.038 1.00 11.52 172 TRP B C 1
ATOM 3101 O O . TRP B 1 172 ? 91.156 54.046 78.133 1.00 11.78 172 TRP B O 1
ATOM 3112 N N . ALA B 1 173 ? 89.169 53.027 78.300 1.00 10.24 173 ALA B N 1
ATOM 3113 C CA . ALA B 1 173 ? 89.792 51.754 78.646 1.00 11.21 173 ALA B CA 1
ATOM 3114 C C . ALA B 1 173 ? 90.723 51.305 77.519 1.00 13.91 173 ALA B C 1
ATOM 3115 O O . ALA B 1 173 ? 91.831 50.827 77.770 1.00 19.27 173 ALA B O 1
ATOM 3117 N N . LYS B 1 174 ? 90.290 51.478 76.268 1.00 10.53 174 LYS B N 1
ATOM 3118 C CA . LYS B 1 174 ? 91.149 51.147 75.140 1.00 12.50 174 LYS B CA 1
ATOM 3119 C C . LYS B 1 174 ? 92.350 52.084 74.976 1.00 11.99 174 LYS B C 1
ATOM 3120 O O . LYS B 1 174 ? 93.454 51.631 74.676 1.00 14.65 174 LYS B O 1
ATOM 3126 N N . GLU B 1 175 ? 92.130 53.383 75.157 1.00 12.96 175 GLU B N 1
ATOM 3127 C CA . GLU B 1 175 ? 93.189 54.370 74.940 1.00 14.25 175 GLU B CA 1
ATOM 3128 C C . GLU B 1 175 ? 94.248 54.357 76.018 1.00 12.49 175 GLU B C 1
ATOM 3129 O O . GLU B 1 175 ? 95.430 54.574 75.744 1.00 15.56 175 GLU B O 1
ATOM 3135 N N . LEU B 1 176 ? 93.819 54.123 77.252 1.00 11.88 176 LEU B N 1
ATOM 3136 C CA . LEU B 1 176 ? 94.665 54.392 78.403 1.00 14.92 176 LEU B CA 1
ATOM 3137 C C . LEU B 1 176 ? 95.280 53.156 79.023 1.00 16.80 176 LEU B C 1
ATOM 3138 O O . LEU B 1 176 ? 96.089 53.273 79.943 1.00 16.39 176 LEU B O 1
ATOM 3143 N N . ALA B 1 177 ? 94.913 51.979 78.530 1.00 17.39 177 ALA B N 1
ATOM 3144 C CA . ALA B 1 177 ? 95.436 50.746 79.112 1.00 20.86 177 ALA B CA 1
ATOM 3145 C C . ALA B 1 177 ? 96.961 50.714 79.039 1.00 21.71 177 ALA B C 1
ATOM 3146 O O . ALA B 1 177 ? 97.630 50.362 80.012 1.00 23.62 177 ALA B O 1
ATOM 3148 N N . ARG B 1 178 ? 97.506 51.126 77.899 1.00 22.70 178 ARG B N 1
ATOM 3149 C CA . ARG B 1 178 ? 98.954 51.166 77.692 1.00 28.58 178 ARG B CA 1
ATOM 3150 C C . ARG B 1 178 ? 99.683 52.079 78.681 1.00 28.46 178 ARG B C 1
ATOM 3151 O O . ARG B 1 178 ? 100.905 51.991 78.825 1.00 27.44 178 ARG B O 1
ATOM 3159 N N . LYS B 1 179 ? 98.936 52.957 79.347 1.00 24.04 179 LYS B N 1
ATOM 3160 C CA . LYS B 1 179 ? 99.503 53.896 80.315 1.00 20.22 179 LYS B CA 1
ATOM 3161 C C . LYS B 1 179 ? 99.408 53.373 81.749 1.00 20.95 179 LYS B C 1
ATOM 3162 O O . LYS B 1 179 ? 99.740 54.094 82.689 1.00 19.39 179 LYS B O 1
ATOM 3168 N N . GLY B 1 180 ? 98.945 52.140 81.922 1.00 22.33 180 GLY B N 1
ATOM 3169 C CA . GLY B 1 180 ? 98.802 51.559 83.244 1.00 20.98 180 GLY B CA 1
ATOM 3170 C C . GLY B 1 180 ? 97.560 52.021 83.988 1.00 18.86 180 GLY B C 1
ATOM 3171 O O . GLY B 1 180 ? 97.471 51.913 85.216 1.00 19.51 180 GLY B O 1
ATOM 3172 N N . ILE B 1 181 ? 96.591 52.533 83.240 1.00 16.56 181 ILE B N 1
ATOM 3173 C CA . ILE B 1 181 ? 95.372 53.075 83.816 1.00 14.79 181 ILE B CA 1
ATOM 3174 C C . ILE B 1 181 ? 94.184 52.146 83.551 1.00 15.37 181 ILE B C 1
ATOM 3175 O O . ILE B 1 181 ? 94.002 51.684 82.425 1.00 19.47 181 ILE B O 1
ATOM 3180 N N . ASN B 1 182 ? 93.396 51.850 84.584 1.00 12.67 182 ASN B N 1
ATOM 3181 C CA . ASN B 1 182 ? 92.138 51.106 84.426 1.00 13.03 182 ASN B CA 1
ATOM 3182 C C . ASN B 1 182 ? 90.998 52.100 84.375 1.00 12.98 182 ASN B C 1
ATOM 3183 O O . ASN B 1 182 ? 90.998 53.072 85.127 1.00 13.99 182 ASN B O 1
ATOM 3188 N N . VAL B 1 183 ? 90.025 51.848 83.503 1.00 11.29 183 VAL B N 1
ATOM 3189 C CA . VAL B 1 183 ? 88.841 52.699 83.403 1.00 11.55 183 VAL B CA 1
ATOM 3190 C C . VAL B 1 183 ? 87.613 51.821 83.386 1.00 9.85 183 VAL B C 1
ATOM 3191 O O . VAL B 1 183 ? 87.477 50.962 82.518 1.00 11.84 183 VAL B O 1
ATOM 3195 N N . ASN B 1 184 ? 86.729 52.018 84.353 1.00 9.06 184 ASN B N 1
ATOM 3196 C CA . ASN B 1 184 ? 85.517 51.225 84.463 1.00 9.80 184 ASN B CA 1
ATOM 3197 C C . ASN B 1 184 ? 84.359 52.124 84.837 1.00 9.33 184 ASN B C 1
ATOM 3198 O O . ASN B 1 184 ? 84.560 53.283 85.237 1.00 10.40 184 ASN B O 1
ATOM 3203 N N . ALA B 1 185 ? 83.153 51.579 84.732 1.00 10.55 185 ALA B N 1
ATOM 3204 C CA . ALA B 1 185 ? 81.954 52.311 85.122 1.00 10.52 1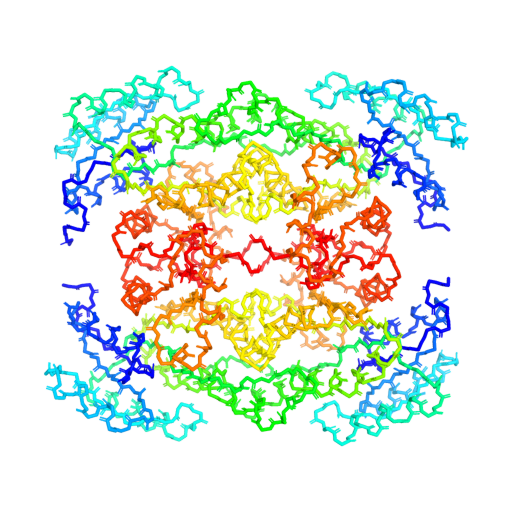85 ALA B CA 1
ATOM 3205 C C . ALA B 1 185 ? 81.153 51.488 86.116 1.00 10.83 185 ALA B C 1
ATOM 3206 O O . ALA B 1 185 ? 81.263 50.257 86.165 1.00 10.64 185 ALA B O 1
ATOM 3208 N N . VAL B 1 186 ? 80.341 52.184 86.902 1.00 11.15 186 VAL B N 1
ATOM 3209 C CA . VAL B 1 186 ? 79.364 51.530 87.761 1.00 11.34 186 VAL B CA 1
ATOM 3210 C C . VAL B 1 186 ? 77.989 51.996 87.319 1.00 10.32 186 VAL B C 1
ATOM 3211 O O . VAL B 1 186 ? 77.781 53.182 87.050 1.00 11.90 186 VAL B O 1
ATOM 3215 N N . ALA B 1 187 ? 77.055 51.052 87.226 1.00 10.37 187 ALA B N 1
ATOM 3216 C CA . ALA B 1 187 ? 75.670 51.394 86.964 1.00 10.42 187 ALA B CA 1
ATOM 3217 C C . ALA B 1 187 ? 74.867 51.042 88.208 1.00 11.40 187 ALA B C 1
ATOM 3218 O O . ALA B 1 187 ? 74.421 49.907 88.371 1.00 11.23 187 ALA B O 1
ATOM 3220 N N . PRO B 1 188 ? 74.683 52.015 89.106 1.00 9.90 188 PRO B N 1
ATOM 3221 C CA . PRO B 1 188 ? 73.825 51.770 90.265 1.00 11.03 188 PRO B CA 1
ATOM 3222 C C . PRO B 1 188 ? 72.376 51.636 89.832 1.00 10.18 188 PRO B C 1
ATOM 3223 O O . PRO B 1 188 ? 71.943 52.308 88.876 1.00 10.88 188 PRO B O 1
ATOM 3227 N N . GLY B 1 189 ? 71.644 50.770 90.532 1.00 11.20 189 GLY B N 1
ATOM 3228 C CA . GLY B 1 189 ? 70.200 50.801 90.476 1.00 12.63 189 GLY B CA 1
ATOM 3229 C C . GLY B 1 189 ? 69.695 51.930 91.351 1.00 12.96 189 GLY B C 1
ATOM 3230 O O . GLY B 1 189 ? 70.468 52.786 91.817 1.00 14.05 189 GLY B O 1
ATOM 3231 N N . PHE B 1 190 ? 68.392 51.958 91.574 1.00 13.70 190 PHE B N 1
ATOM 3232 C CA . PHE B 1 190 ? 67.812 52.986 92.419 1.00 15.80 190 PHE B CA 1
ATOM 3233 C C . PHE B 1 190 ? 68.327 52.833 93.837 1.00 14.96 190 PHE B C 1
ATOM 3234 O O . PHE B 1 190 ? 68.242 51.754 94.430 1.00 15.59 190 PHE B O 1
ATOM 3242 N N . THR B 1 191 ? 68.877 53.926 94.358 1.00 15.22 191 THR B N 1
ATOM 3243 C CA . THR B 1 191 ? 69.629 53.925 95.610 1.00 15.11 191 THR B CA 1
ATOM 3244 C C . THR B 1 191 ? 69.127 55.037 96.516 1.00 18.08 191 THR B C 1
ATOM 3245 O O . THR B 1 191 ? 68.803 56.125 96.049 1.00 17.58 191 THR B O 1
ATOM 3249 N N . GLU B 1 192 ? 69.059 54.759 97.815 1.00 17.47 192 GLU B N 1
ATOM 3250 C CA . GLU B 1 192 ? 68.497 55.704 98.771 1.00 19.33 192 GLU B CA 1
ATOM 3251 C C . GLU B 1 192 ? 69.392 56.919 99.025 1.00 20.76 192 GLU B C 1
ATOM 3252 O O . GLU B 1 192 ? 70.206 56.917 99.943 1.00 23.14 192 GLU B O 1
ATOM 3258 N N . THR B 1 193 ? 69.217 57.951 98.203 1.00 19.94 193 THR B N 1
ATOM 3259 C CA . THR B 1 193 ? 69.901 59.233 98.374 1.00 20.54 193 THR B CA 1
ATOM 3260 C C . THR B 1 193 ? 68.906 60.342 98.089 1.00 22.42 193 THR B C 1
ATOM 3261 O O . THR B 1 193 ? 67.738 60.088 97.787 1.00 23.23 193 THR B O 1
ATOM 3265 N N . ALA B 1 194 ? 69.380 61.581 98.157 1.00 23.30 194 ALA B N 1
ATOM 3266 C CA . ALA B 1 194 ? 68.551 62.734 97.840 1.00 25.29 194 ALA B CA 1
ATOM 3267 C C . ALA B 1 194 ? 67.982 62.669 96.421 1.00 24.99 194 ALA B C 1
ATOM 3268 O O . ALA B 1 194 ? 66.928 63.246 96.149 1.00 29.57 194 ALA B O 1
ATOM 3270 N N . MET B 1 195 ? 68.673 61.971 95.526 1.00 23.73 195 MET B N 1
ATOM 3271 C CA . MET B 1 195 ? 68.239 61.906 94.134 1.00 27.88 195 MET B CA 1
ATOM 3272 C C . MET B 1 195 ? 66.920 61.144 94.008 1.00 29.94 195 MET B C 1
ATOM 3273 O O . MET B 1 195 ? 66.092 61.444 93.147 1.00 33.96 195 MET B O 1
ATOM 3278 N N . VAL B 1 196 ? 66.724 60.176 94.895 1.00 33.09 196 VAL B N 1
ATOM 3279 C CA . VAL B 1 196 ? 65.526 59.347 94.891 1.00 37.67 196 VAL B CA 1
ATOM 3280 C C . VAL B 1 196 ? 64.450 59.903 95.827 1.00 41.00 196 VAL B C 1
ATOM 3281 O O . VAL B 1 196 ? 63.256 59.806 95.542 1.00 44.99 196 VAL B O 1
ATOM 3285 N N . ALA B 1 197 ? 64.881 60.526 96.922 1.00 42.45 197 ALA B N 1
ATOM 3286 C CA . ALA B 1 197 ? 63.968 61.028 97.949 1.00 43.59 197 ALA B CA 1
ATOM 3287 C C . ALA B 1 197 ? 62.900 61.995 97.428 1.00 47.69 197 ALA B C 1
ATOM 3288 O O . ALA B 1 197 ? 61.923 62.279 98.120 1.00 46.90 197 ALA B O 1
ATOM 3290 N N . GLU B 1 198 ? 63.083 62.491 96.209 1.00 54.83 198 GLU B N 1
ATOM 3291 C CA . GLU B 1 198 ? 62.146 63.443 95.625 1.00 61.97 198 GLU B CA 1
ATOM 3292 C C . GLU B 1 198 ? 61.071 62.771 94.771 1.00 65.67 198 GLU B C 1
ATOM 3293 O O . GLU B 1 198 ? 60.640 63.324 93.759 1.00 69.14 198 GLU B O 1
ATOM 3299 N N . VAL B 1 199 ? 60.648 61.577 95.178 1.00 61.63 199 VAL B N 1
ATOM 3300 C CA . VAL B 1 199 ? 59.541 60.888 94.519 1.00 58.40 199 VAL B CA 1
ATOM 3301 C C . VAL B 1 199 ? 58.547 60.389 95.568 1.00 60.58 199 VAL B C 1
ATOM 3302 O O . VAL B 1 199 ? 58.936 60.088 96.699 1.00 61.73 199 VAL B O 1
ATOM 3306 N N . PRO B 1 200 ? 57.253 60.322 95.205 1.00 61.14 200 PRO B N 1
ATOM 3307 C CA . PRO B 1 200 ? 56.235 59.825 96.139 1.00 62.16 200 PRO B CA 1
ATOM 3308 C C . PRO B 1 200 ? 56.512 58.379 96.525 1.00 61.09 200 PRO B C 1
ATOM 3309 O O . PRO B 1 200 ? 56.866 57.581 95.656 1.00 57.80 200 PRO B O 1
ATOM 3313 N N . GLU B 1 201 ? 56.348 58.044 97.803 1.00 64.75 201 GLU B N 1
ATOM 3314 C CA . GLU B 1 201 ? 56.651 56.697 98.285 1.00 64.58 201 GLU B CA 1
ATOM 3315 C C . GLU B 1 201 ? 55.828 55.638 97.556 1.00 65.86 201 GLU B C 1
ATOM 3316 O O . GLU B 1 201 ? 56.163 54.457 97.582 1.00 65.06 201 GLU B O 1
ATOM 3322 N N . LYS B 1 202 ? 54.755 56.075 96.904 1.00 68.12 202 LYS B N 1
ATOM 3323 C CA . LYS B 1 202 ? 53.901 55.188 96.127 1.00 68.17 202 LYS B CA 1
ATOM 3324 C C . LYS B 1 202 ? 54.625 54.690 94.875 1.00 65.98 202 LYS B C 1
ATOM 3325 O O . LYS B 1 202 ? 54.447 53.544 94.460 1.00 69.00 202 LYS B O 1
ATOM 3331 N N . VAL B 1 203 ? 55.448 55.549 94.278 1.00 58.37 203 VAL B N 1
ATOM 3332 C CA . VAL B 1 203 ? 56.230 55.151 93.111 1.00 56.98 203 VAL B CA 1
ATOM 3333 C C . VAL B 1 203 ? 57.554 54.520 93.547 1.00 56.32 203 VAL B C 1
ATOM 3334 O O . VAL B 1 203 ? 58.257 53.902 92.746 1.00 59.00 203 VAL B O 1
ATOM 3338 N N . ILE B 1 204 ? 57.887 54.678 94.826 1.00 54.25 204 ILE B N 1
ATOM 3339 C CA . ILE B 1 204 ? 59.039 53.997 95.406 1.00 48.58 204 ILE B CA 1
ATOM 3340 C C . ILE B 1 204 ? 58.796 52.494 95.385 1.00 49.04 204 ILE B C 1
ATOM 3341 O O . ILE B 1 204 ? 59.691 51.716 95.054 1.00 44.70 204 ILE B O 1
ATOM 3346 N N . GLU B 1 205 ? 57.571 52.094 95.721 1.00 51.80 205 GLU B N 1
ATOM 3347 C CA . GLU B 1 205 ? 57.201 50.684 95.722 1.00 54.14 205 GLU B CA 1
ATOM 3348 C C . GLU B 1 205 ? 57.278 50.114 94.311 1.00 50.37 205 GLU B C 1
ATOM 3349 O O . GLU B 1 205 ? 57.594 48.940 94.126 1.00 50.61 205 GLU B O 1
ATOM 3355 N N . LYS B 1 206 ? 56.990 50.955 93.321 1.00 47.39 206 LYS B N 1
ATOM 3356 C CA . LYS B 1 206 ? 57.011 50.534 91.925 1.00 47.82 206 LYS B CA 1
ATOM 3357 C C . LYS B 1 206 ? 58.417 50.155 91.475 1.00 46.05 206 LYS B C 1
ATOM 3358 O O . LYS B 1 206 ? 58.624 49.090 90.889 1.00 44.94 206 LYS B O 1
ATOM 3364 N N . MET B 1 207 ? 59.384 51.025 91.744 1.00 43.66 207 MET B N 1
ATOM 3365 C CA . MET B 1 207 ? 60.765 50.711 91.408 1.00 39.29 207 MET B CA 1
ATOM 3366 C C . MET B 1 207 ? 61.277 49.579 92.298 1.00 33.08 207 MET B C 1
ATOM 3367 O O . MET B 1 207 ? 62.070 48.749 91.857 1.00 33.29 207 MET B O 1
ATOM 3372 N N . LYS B 1 208 ? 60.800 49.530 93.539 1.00 33.70 208 LYS B N 1
ATOM 3373 C CA . LYS B 1 208 ? 61.128 48.421 94.428 1.00 30.60 208 LYS B CA 1
ATOM 3374 C C . LYS B 1 208 ? 60.583 47.099 93.896 1.00 28.18 208 LYS B C 1
ATOM 3375 O O . LYS B 1 208 ? 61.236 46.062 94.013 1.00 27.40 208 LYS B O 1
ATOM 3381 N N . ALA B 1 209 ? 59.390 47.143 93.306 1.00 29.43 209 ALA B N 1
ATOM 3382 C CA . ALA B 1 209 ? 58.742 45.936 92.802 1.00 29.82 209 ALA B CA 1
ATOM 3383 C C . ALA B 1 209 ? 59.479 45.350 91.599 1.00 28.49 209 ALA B C 1
ATOM 3384 O O . ALA B 1 209 ? 59.312 44.173 91.275 1.00 31.88 209 ALA B O 1
ATOM 3386 N N . GLN B 1 210 ? 60.282 46.174 90.936 1.00 27.05 210 GLN B N 1
ATOM 3387 C CA . GLN B 1 210 ? 61.075 45.716 89.798 1.00 27.21 210 GLN B CA 1
ATOM 3388 C C . GLN B 1 210 ? 62.392 45.085 90.242 1.00 22.64 210 GLN B C 1
ATOM 3389 O O . GLN B 1 210 ? 63.134 44.539 89.429 1.00 20.99 210 GLN B O 1
ATOM 3395 N N . VAL B 1 211 ? 62.700 45.184 91.531 1.00 19.38 211 VAL B N 1
ATOM 3396 C CA . VAL B 1 211 ? 63.945 44.629 92.047 1.00 17.34 211 VAL B CA 1
ATOM 3397 C C . VAL B 1 211 ? 63.643 43.319 92.760 1.00 18.36 211 VAL B C 1
ATOM 3398 O O . VAL B 1 211 ? 62.934 43.314 93.754 1.00 21.57 211 VAL B O 1
ATOM 3402 N N . PRO B 1 212 ? 64.163 42.195 92.240 1.00 19.82 212 PRO B N 1
ATOM 3403 C CA . PRO B 1 212 ? 63.814 40.918 92.877 1.00 21.93 212 PRO B CA 1
ATOM 3404 C C . PRO B 1 212 ? 64.285 40.824 94.332 1.00 22.84 212 PRO B C 1
ATOM 3405 O O . PRO B 1 212 ? 63.670 40.107 95.117 1.00 22.66 212 PRO B O 1
ATOM 3409 N N . MET B 1 213 ? 65.330 41.561 94.688 1.00 20.29 213 MET B N 1
ATOM 3410 C CA . MET B 1 213 ? 65.789 41.621 96.078 1.00 24.70 213 MET B CA 1
ATOM 3411 C C . MET B 1 213 ? 64.832 42.384 96.996 1.00 23.63 213 MET B C 1
ATOM 3412 O O . MET B 1 213 ? 64.924 42.271 98.219 1.00 25.90 213 MET B O 1
ATOM 3417 N N . GLY B 1 214 ? 63.926 43.164 96.415 1.00 19.45 214 GLY B N 1
ATOM 3418 C CA . GLY B 1 214 ? 62.850 43.773 97.180 1.00 21.23 214 GLY B CA 1
ATOM 3419 C C . GLY B 1 214 ? 63.241 45.032 97.940 1.00 21.16 214 GLY B C 1
ATOM 3420 O O . GLY B 1 214 ? 62.508 45.474 98.831 1.00 22.77 214 GLY B O 1
ATOM 3421 N N . ARG B 1 215 ? 64.383 45.610 97.591 1.00 19.49 215 ARG B N 1
ATOM 3422 C CA . ARG B 1 215 ? 64.840 46.818 98.260 1.00 19.47 215 ARG B CA 1
ATOM 3423 C C . ARG B 1 215 ? 65.611 47.691 97.295 1.00 18.02 215 ARG B C 1
ATOM 3424 O O . ARG B 1 215 ? 66.088 47.229 96.264 1.00 16.79 215 ARG B O 1
ATOM 3432 N N . LEU B 1 216 ? 65.738 48.963 97.650 1.00 18.37 216 LEU B N 1
ATOM 3433 C CA . LEU B 1 216 ? 66.600 49.875 96.917 1.00 17.18 216 LEU B CA 1
ATOM 3434 C C . LEU B 1 216 ? 68.030 49.694 97.395 1.00 15.92 216 LEU B C 1
ATOM 3435 O O . LEU B 1 216 ? 68.264 49.101 98.453 1.00 16.44 216 LEU B O 1
ATOM 3440 N N . GLY B 1 217 ? 68.982 50.207 96.629 1.00 15.02 217 GLY B N 1
ATOM 3441 C CA . GLY B 1 217 ? 70.371 50.176 97.042 1.00 15.12 217 GLY B CA 1
ATOM 3442 C C . GLY B 1 217 ? 70.627 51.131 98.185 1.00 14.59 217 GLY B C 1
ATOM 3443 O O . GLY B 1 217 ? 69.841 52.042 98.454 1.00 15.75 217 GLY B O 1
ATOM 3444 N N . LYS B 1 218 ? 71.717 50.878 98.892 1.00 16.30 218 LYS B N 1
ATOM 3445 C CA . LYS B 1 218 ? 72.195 51.792 99.916 1.00 14.88 218 LYS B CA 1
ATOM 3446 C C . LYS B 1 218 ? 73.453 52.454 99.381 1.00 13.86 218 LYS B C 1
ATOM 3447 O O . LYS B 1 218 ? 74.173 51.856 98.588 1.00 14.17 218 LYS B O 1
ATOM 3453 N N . PRO B 1 219 ? 73.741 53.682 99.839 1.00 15.36 219 PRO B N 1
ATOM 3454 C CA . PRO B 1 219 ? 75.008 54.293 99.432 1.00 15.39 219 PRO B CA 1
ATOM 3455 C C . PRO B 1 219 ? 76.210 53.380 99.689 1.00 14.39 219 PRO B C 1
ATOM 3456 O O . PRO B 1 219 ? 77.102 53.313 98.850 1.00 14.42 219 PRO B O 1
ATOM 3460 N N . GLU B 1 220 ? 76.210 52.645 100.797 1.00 15.94 220 GLU B N 1
ATOM 3461 C CA . GLU B 1 220 ? 77.315 51.729 101.075 1.00 17.05 220 GLU B CA 1
ATOM 3462 C C . GLU B 1 220 ? 77.486 50.656 100.006 1.00 14.63 220 GLU B C 1
ATOM 3463 O O . GLU B 1 220 ? 78.615 50.268 99.689 1.00 14.37 220 GLU B O 1
ATOM 3469 N N . ASP B 1 221 ? 76.381 50.182 99.428 1.00 13.95 221 ASP B N 1
ATOM 3470 C CA . ASP B 1 221 ? 76.485 49.189 98.360 1.00 14.27 221 ASP B CA 1
ATOM 3471 C C . ASP B 1 221 ? 77.267 49.734 97.174 1.00 12.97 221 ASP B C 1
ATOM 3472 O O . ASP B 1 221 ? 78.132 49.059 96.601 1.00 12.76 221 ASP B O 1
ATOM 3477 N N . ILE B 1 222 ? 76.962 50.968 96.786 1.00 12.03 222 ILE B N 1
ATOM 3478 C CA . ILE B 1 222 ? 77.614 51.542 95.618 1.00 12.98 222 ILE B CA 1
ATOM 3479 C C . ILE B 1 222 ? 79.062 51.881 95.965 1.00 12.61 222 ILE B C 1
ATOM 3480 O O . ILE B 1 222 ? 79.971 51.629 95.166 1.00 12.85 222 ILE B O 1
ATOM 3485 N N . ALA B 1 223 ? 79.271 52.420 97.163 1.00 12.49 223 ALA B N 1
ATOM 3486 C CA . ALA B 1 223 ? 80.611 52.739 97.638 1.00 13.08 223 ALA B CA 1
ATOM 3487 C C . ALA B 1 223 ? 81.495 51.490 97.633 1.00 13.59 223 ALA B C 1
ATOM 3488 O O . ALA B 1 223 ? 82.673 51.563 97.304 1.00 12.95 223 ALA B O 1
ATOM 3490 N N . ASN B 1 224 ? 80.923 50.341 97.991 1.00 11.81 224 ASN B N 1
ATOM 3491 C CA . ASN B 1 224 ? 81.681 49.096 97.964 1.00 12.16 224 ASN B CA 1
ATOM 3492 C C . ASN B 1 224 ? 82.122 48.708 96.556 1.00 11.91 224 ASN B C 1
ATOM 3493 O O . ASN B 1 224 ? 83.203 48.141 96.378 1.00 13.32 224 ASN B O 1
ATOM 3498 N N . ALA B 1 225 ? 81.294 48.993 95.550 1.00 10.18 225 ALA B N 1
ATOM 3499 C CA . ALA B 1 225 ? 81.699 48.747 94.173 1.00 12.45 225 ALA B CA 1
ATOM 3500 C C . ALA B 1 225 ? 82.798 49.716 93.727 1.00 12.47 225 ALA B C 1
ATOM 3501 O O . ALA B 1 225 ? 83.729 49.324 93.012 1.00 11.75 225 ALA B O 1
ATOM 3503 N N . TYR B 1 226 ? 82.711 50.975 94.159 1.00 10.46 226 TYR B N 1
ATOM 3504 C CA . TYR B 1 226 ? 83.783 51.927 93.874 1.00 10.77 226 TYR B CA 1
ATOM 3505 C C . TYR B 1 226 ? 85.099 51.419 94.472 1.00 12.42 226 TYR B C 1
ATOM 3506 O O . TYR B 1 226 ? 86.153 51.503 93.833 1.00 12.07 226 TYR B O 1
ATOM 3515 N N . LEU B 1 227 ? 85.036 50.891 95.696 1.00 11.11 227 LEU B N 1
ATOM 3516 C CA . LEU B 1 227 ? 86.218 50.380 96.361 1.00 12.48 227 LEU B CA 1
ATOM 3517 C C . LEU B 1 227 ? 86.826 49.219 95.588 1.00 12.10 227 LEU B C 1
ATOM 3518 O O . LEU B 1 227 ? 88.035 49.181 95.362 1.00 12.64 227 LEU B O 1
ATOM 3523 N N . PHE B 1 228 ? 85.985 48.285 95.149 1.00 11.67 228 PHE B N 1
ATOM 3524 C CA . PHE B 1 228 ? 86.475 47.177 94.335 1.00 12.12 228 PHE B CA 1
ATOM 3525 C C . PHE B 1 228 ? 87.222 47.696 93.108 1.00 12.01 228 PHE B C 1
ATOM 3526 O O . PHE B 1 228 ? 88.364 47.291 92.859 1.00 12.80 228 PHE B O 1
ATOM 3534 N N . LEU B 1 229 ? 86.590 48.607 92.376 1.00 11.35 229 LEU B N 1
ATOM 3535 C CA . LEU B 1 229 ? 87.153 49.106 91.126 1.00 11.48 229 LEU B CA 1
ATOM 3536 C C . LEU B 1 229 ? 88.366 50.020 91.308 1.00 13.36 229 LEU B C 1
ATOM 3537 O O . LEU B 1 229 ? 89.095 50.267 90.350 1.00 13.74 229 LEU B O 1
ATOM 3542 N N . ALA B 1 230 ? 88.576 50.523 92.524 1.00 12.23 230 ALA B N 1
ATOM 3543 C CA . ALA B 1 230 ? 89.702 51.398 92.818 1.00 12.66 230 ALA B CA 1
ATOM 3544 C C . ALA B 1 230 ? 90.906 50.639 93.361 1.00 12.21 230 ALA B C 1
ATOM 3545 O O . ALA B 1 230 ? 92.012 51.157 93.414 1.00 15.32 230 ALA B O 1
ATOM 3547 N N . SER B 1 231 ? 90.676 49.409 93.803 1.00 14.39 231 SER B N 1
ATOM 3548 C CA . SER B 1 231 ? 91.714 48.621 94.451 1.00 14.91 231 SER B CA 1
ATOM 3549 C C . SER B 1 231 ? 92.433 47.685 93.477 1.00 12.56 231 SER B C 1
ATOM 3550 O O . SER B 1 231 ? 91.996 47.495 92.339 1.00 12.96 231 SER B O 1
ATOM 3553 N N . HIS B 1 232 ? 93.503 47.058 93.949 1.00 15.42 232 HIS B N 1
ATOM 3554 C CA A HIS B 1 232 ? 94.269 46.121 93.137 0.57 15.46 232 HIS B CA 1
ATOM 3555 C CA B HIS B 1 232 ? 94.259 46.122 93.128 0.43 15.82 232 HIS B CA 1
ATOM 3556 C C . HIS B 1 232 ? 93.460 44.860 92.843 1.00 15.83 232 HIS B C 1
ATOM 3557 O O . HIS B 1 232 ? 93.803 44.091 91.945 1.00 15.81 232 HIS B O 1
ATOM 3570 N N . GLU B 1 233 ? 92.388 44.651 93.599 1.00 15.16 233 GLU B N 1
ATOM 3571 C CA . GLU B 1 233 ? 91.574 43.443 93.416 1.00 15.54 233 GLU B CA 1
ATOM 3572 C C . GLU B 1 233 ? 90.779 43.447 92.111 1.00 13.64 233 GLU B C 1
ATOM 3573 O O . GLU B 1 233 ? 90.193 42.436 91.730 1.00 13.92 233 GLU B O 1
ATOM 3579 N N . SER B 1 234 ? 90.782 44.579 91.417 1.00 12.03 234 SER B N 1
ATOM 3580 C CA . SER B 1 234 ? 90.134 44.696 90.114 1.00 12.09 234 SER B CA 1
ATOM 3581 C C . SER B 1 234 ? 91.127 45.081 89.010 1.00 11.41 234 SER B C 1
ATOM 3582 O O . SER B 1 234 ? 90.727 45.629 87.985 1.00 11.67 234 SER B O 1
ATOM 3585 N N . ASP B 1 235 ? 92.410 44.782 89.198 1.00 12.18 235 ASP B N 1
ATOM 3586 C CA . ASP B 1 235 ? 93.413 45.200 88.218 1.00 13.18 235 ASP B CA 1
ATOM 3587 C C . ASP B 1 235 ? 93.196 44.673 86.793 1.00 13.04 235 ASP B C 1
ATOM 3588 O O . ASP B 1 235 ? 93.607 45.332 85.845 1.00 14.12 235 ASP B O 1
ATOM 3593 N N . TYR B 1 236 ? 92.564 43.513 86.626 1.00 12.71 236 TYR B N 1
ATOM 3594 C CA . TYR B 1 236 ? 92.305 43.011 85.271 1.00 13.71 236 TYR B CA 1
ATOM 3595 C C . TYR B 1 236 ? 90.869 43.272 84.826 1.00 11.80 236 TYR B C 1
ATOM 3596 O O . TYR B 1 236 ? 90.427 42.736 83.811 1.00 13.03 236 TYR B O 1
ATOM 3605 N N . VAL B 1 237 ? 90.136 44.064 85.603 1.00 11.10 237 VAL B N 1
ATOM 3606 C CA . VAL B 1 237 ? 88.818 44.536 85.195 1.00 11.50 237 VAL B CA 1
ATOM 3607 C C . VAL B 1 237 ? 89.046 45.849 84.464 1.00 10.43 237 VAL B C 1
ATOM 3608 O O . VAL B 1 237 ? 89.585 46.792 85.036 1.00 10.96 237 VAL B O 1
ATOM 3612 N N . ASN B 1 238 ? 88.642 45.911 83.201 1.00 10.22 238 ASN B N 1
ATOM 3613 C CA . ASN B 1 238 ? 88.860 47.121 82.414 1.00 11.05 238 ASN B CA 1
ATOM 3614 C C . ASN B 1 238 ? 87.777 47.260 81.358 1.00 10.09 238 ASN B C 1
ATOM 3615 O O . ASN B 1 238 ? 87.423 46.280 80.694 1.00 11.07 238 ASN B O 1
ATOM 3620 N N . GLY B 1 239 ? 87.229 48.461 81.223 1.00 9.75 239 GLY B N 1
ATOM 3621 C CA . GLY B 1 239 ? 86.203 48.723 80.223 1.00 10.49 239 GLY B CA 1
ATOM 3622 C C . GLY B 1 239 ? 84.873 48.091 80.567 1.00 11.89 239 GLY B C 1
ATOM 3623 O O . GLY B 1 239 ? 84.032 47.895 79.692 1.00 12.51 239 GLY B O 1
ATOM 3624 N N . HIS B 1 240 ? 84.681 47.765 81.836 1.00 10.57 240 HIS B N 1
ATOM 3625 C CA . HIS B 1 240 ? 83.490 47.056 82.279 1.00 9.46 240 HIS B CA 1
ATOM 3626 C C . HIS B 1 240 ? 82.474 47.982 82.941 1.00 10.19 240 HIS B C 1
ATOM 3627 O O . HIS B 1 240 ? 82.842 48.928 83.651 1.00 11.40 240 HIS B O 1
ATOM 3634 N N . VAL B 1 241 ? 81.193 47.677 82.735 1.00 10.39 241 VAL B N 1
ATOM 3635 C CA . VAL B 1 241 ? 80.109 48.366 83.418 1.00 10.81 241 VAL B CA 1
ATOM 3636 C C . VAL B 1 241 ? 79.595 47.449 84.526 1.00 9.41 241 VAL B C 1
ATOM 3637 O O . VAL B 1 241 ? 78.922 46.448 84.263 1.00 10.77 241 VAL B O 1
ATOM 3641 N N . LEU B 1 242 ? 79.967 47.757 85.763 1.00 9.75 242 LEU B N 1
ATOM 3642 C CA . LEU B 1 242 ? 79.582 46.937 86.908 1.00 10.56 242 LEU B CA 1
ATOM 3643 C C . LEU B 1 242 ? 78.223 47.397 87.430 1.00 9.75 242 LEU B C 1
ATOM 3644 O O . LEU B 1 242 ? 78.103 48.500 87.966 1.00 10.74 242 LEU B O 1
ATOM 3649 N N . HIS B 1 243 ? 77.202 46.558 87.259 1.00 10.59 243 HIS B N 1
ATOM 3650 C CA . HIS B 1 243 ? 75.865 46.877 87.752 1.00 10.14 243 HIS B CA 1
ATOM 3651 C C . HIS B 1 243 ? 75.742 46.552 89.222 1.00 11.07 243 HIS B C 1
ATOM 3652 O O . HIS B 1 243 ? 76.137 45.464 89.653 1.00 11.61 243 HIS B O 1
ATOM 3659 N N . VAL B 1 244 ? 75.178 47.487 89.984 1.00 10.92 244 VAL B N 1
ATOM 3660 C CA . VAL B 1 244 ? 74.896 47.285 91.407 1.00 11.63 244 VAL B CA 1
ATOM 3661 C C . VAL B 1 244 ? 73.443 47.703 91.576 1.00 10.66 244 VAL B C 1
ATOM 3662 O O . VAL B 1 244 ? 73.132 48.813 92.028 1.00 11.18 244 VAL B O 1
ATOM 3666 N N . ASP B 1 245 ? 72.549 46.804 91.178 1.00 10.07 245 ASP B N 1
ATOM 3667 C CA . ASP B 1 245 ? 71.150 47.177 90.976 1.00 10.59 245 ASP B CA 1
ATOM 3668 C C . ASP B 1 245 ? 70.140 46.157 91.487 1.00 11.04 245 ASP B C 1
ATOM 3669 O O . ASP B 1 245 ? 68.949 46.242 91.192 1.00 12.39 245 ASP B O 1
ATOM 3674 N N . GLY B 1 246 ? 70.617 45.193 92.278 1.00 11.35 246 GLY B N 1
ATOM 3675 C CA . GLY B 1 246 ? 69.749 44.172 92.847 1.00 12.52 246 GLY B CA 1
ATOM 3676 C C . GLY B 1 246 ? 69.103 43.242 91.832 1.00 13.00 246 GLY B C 1
ATOM 3677 O O . GLY B 1 246 ? 68.173 42.513 92.168 1.00 14.88 246 GLY B O 1
ATOM 3678 N N . GLY B 1 247 ? 69.614 43.259 90.606 1.00 13.53 247 GLY B N 1
ATOM 3679 C CA . GLY B 1 247 ? 69.044 42.463 89.535 1.00 14.63 247 GLY B CA 1
ATOM 3680 C C . GLY B 1 247 ? 67.782 43.077 88.964 1.00 14.08 247 GLY B C 1
ATOM 3681 O O . GLY B 1 247 ? 66.908 42.368 88.497 1.00 15.81 247 GLY B O 1
ATOM 3682 N N . ILE B 1 248 ? 67.707 44.407 88.982 1.00 14.44 248 ILE B N 1
ATOM 3683 C CA . ILE B 1 248 ? 66.480 45.105 88.591 1.00 14.30 248 ILE B CA 1
ATOM 3684 C C . ILE B 1 248 ? 66.004 44.746 87.184 1.00 18.45 248 ILE B C 1
ATOM 3685 O O . ILE B 1 248 ? 66.804 44.556 86.267 1.00 22.77 248 ILE B O 1
ATOM 3690 N N . MET B 1 249 ? 64.694 44.641 87.042 1.00 15.68 249 MET B N 1
ATOM 3691 C CA . MET B 1 249 ? 64.071 44.358 85.758 1.00 16.52 249 MET B CA 1
ATOM 3692 C C . MET B 1 249 ? 63.630 45.676 85.162 1.00 21.69 249 MET B C 1
ATOM 3693 O O . MET B 1 249 ? 62.740 46.342 85.685 1.00 23.46 249 MET B O 1
ATOM 3698 N N . MET B 1 250 ? 64.272 46.039 84.061 1.00 21.53 250 MET B N 1
ATOM 3699 C CA . MET B 1 250 ? 64.121 47.361 83.486 1.00 21.64 250 MET B CA 1
ATOM 3700 C C . MET B 1 250 ? 64.224 47.270 81.970 1.00 28.96 250 MET B C 1
ATOM 3701 O O . MET B 1 250 ? 64.004 48.245 81.254 1.00 24.66 250 MET B O 1
ATOM 3707 N N . SER C 1 9 ? 87.591 39.314 109.226 1.00 38.59 9 SER C N 1
ATOM 3708 C CA . SER C 1 9 ? 87.911 39.016 107.834 1.00 27.94 9 SER C CA 1
ATOM 3709 C C . SER C 1 9 ? 86.647 38.887 106.985 1.00 25.81 9 SER C C 1
ATOM 3710 O O . SER C 1 9 ? 85.574 38.567 107.496 1.00 27.50 9 SER C O 1
ATOM 3713 N N . ARG C 1 10 ? 86.783 39.128 105.685 1.00 22.29 10 ARG C N 1
ATOM 3714 C CA . ARG C 1 10 ? 85.621 39.294 104.814 1.00 19.96 10 ARG C CA 1
ATOM 3715 C C . ARG C 1 10 ? 84.719 38.076 104.716 1.00 17.94 10 ARG C C 1
ATOM 3716 O O . ARG C 1 10 ? 83.510 38.216 104.521 1.00 21.85 10 ARG C O 1
ATOM 3724 N N . LEU C 1 11 ? 85.302 36.888 104.847 1.00 16.78 11 LEU C N 1
ATOM 3725 C CA . LEU C 1 11 ? 84.539 35.648 104.720 1.00 16.58 11 LEU C CA 1
ATOM 3726 C C . LEU C 1 11 ? 84.610 34.827 105.994 1.00 16.70 11 LEU C C 1
ATOM 3727 O O . LEU C 1 11 ? 84.526 33.598 105.958 1.00 17.21 11 LEU C O 1
ATOM 3732 N N . GLN C 1 12 ? 84.780 35.498 107.123 1.00 18.26 12 GLN C N 1
ATOM 3733 C CA . GLN C 1 12 ? 84.985 34.784 108.380 1.00 19.43 12 GLN C CA 1
ATOM 3734 C C . GLN C 1 12 ? 83.890 33.771 108.719 1.00 22.99 12 GLN C C 1
ATOM 3735 O O . GLN C 1 12 ? 82.708 34.109 108.775 1.00 23.51 12 GLN C O 1
ATOM 3741 N N . ASP C 1 13 ? 84.322 32.526 108.915 1.00 21.99 13 ASP C N 1
ATOM 3742 C CA . ASP C 1 13 ? 83.460 31.395 109.285 1.00 28.30 13 ASP C CA 1
ATOM 3743 C C . ASP C 1 13 ? 82.461 30.964 108.207 1.00 24.01 13 ASP C C 1
ATOM 3744 O O . ASP C 1 13 ? 81.600 30.123 108.459 1.00 26.25 13 ASP C O 1
ATOM 3749 N N . LYS C 1 14 ? 82.583 31.527 107.012 1.00 18.90 14 LYS C N 1
ATOM 3750 C CA . LYS C 1 14 ? 81.733 31.132 105.890 1.00 16.44 14 LYS C CA 1
ATOM 3751 C C . LYS C 1 14 ? 82.241 29.842 105.268 1.00 17.84 14 LYS C C 1
ATOM 3752 O O . LYS C 1 14 ? 83.436 29.687 105.013 1.00 22.22 14 LYS C O 1
ATOM 3758 N N . VAL C 1 15 ? 81.330 28.914 104.999 1.00 16.39 15 VAL C N 1
ATOM 3759 C CA . VAL C 1 15 ? 81.710 27.672 104.342 1.00 16.46 15 VAL C CA 1
ATOM 3760 C C . VAL C 1 15 ? 81.545 27.814 102.834 1.00 14.07 15 VAL C C 1
ATOM 3761 O O . VAL C 1 15 ? 80.456 28.123 102.354 1.00 16.03 15 VAL C O 1
ATOM 3765 N N . ALA C 1 16 ? 82.635 27.606 102.100 1.00 12.35 16 ALA C N 1
ATOM 3766 C CA . ALA C 1 16 ? 82.645 27.785 100.652 1.00 13.00 16 ALA C CA 1
ATOM 3767 C C . ALA C 1 16 ? 83.033 26.501 99.936 1.00 17.10 16 ALA C C 1
ATOM 3768 O O . ALA C 1 16 ? 84.099 25.940 100.187 1.00 17.40 16 ALA C O 1
ATOM 3770 N N . ILE C 1 17 ? 82.156 26.026 99.057 1.00 13.59 17 ILE C N 1
ATOM 3771 C CA . ILE C 1 17 ? 82.507 24.952 98.135 1.00 14.74 17 ILE C CA 1
ATOM 3772 C C . ILE C 1 17 ? 82.963 25.572 96.820 1.00 12.21 17 ILE C C 1
ATOM 3773 O O . ILE C 1 17 ? 82.227 26.348 96.211 1.00 13.52 17 ILE C O 1
ATOM 3778 N N . ILE C 1 18 ? 84.181 25.253 96.398 1.00 12.10 18 ILE C N 1
ATOM 3779 C CA . ILE C 1 18 ? 84.696 25.746 95.125 1.00 12.48 18 ILE C CA 1
ATOM 3780 C C . ILE C 1 18 ? 84.972 24.551 94.222 1.00 11.57 18 ILE C C 1
ATOM 3781 O O . ILE C 1 18 ? 85.897 23.761 94.476 1.00 13.24 18 ILE C O 1
ATOM 3786 N N . THR C 1 19 ? 84.166 24.394 93.183 1.00 11.96 19 THR C N 1
ATOM 3787 C CA . THR C 1 19 ? 84.376 23.266 92.297 1.00 13.13 19 THR C CA 1
ATOM 3788 C C . THR C 1 19 ? 85.538 23.592 91.377 1.00 12.91 19 THR C C 1
ATOM 3789 O O . THR C 1 19 ? 85.772 24.755 91.036 1.00 13.31 19 THR C O 1
ATOM 3793 N N . GLY C 1 20 ? 86.282 22.569 90.987 1.00 13.85 20 GLY C N 1
ATOM 3794 C CA . GLY C 1 20 ? 87.452 22.761 90.155 1.00 13.66 20 GLY C CA 1
ATOM 3795 C C . GLY C 1 20 ? 88.613 23.461 90.837 1.00 12.75 20 GLY C C 1
ATOM 3796 O O . GLY C 1 20 ? 89.495 23.994 90.159 1.00 14.66 20 GLY C O 1
ATOM 3797 N N . ALA C 1 21 ? 88.662 23.419 92.170 1.00 12.60 21 ALA C N 1
ATOM 3798 C CA . ALA C 1 21 ? 89.649 24.220 92.891 1.00 14.49 21 ALA C CA 1
ATOM 3799 C C . ALA C 1 21 ? 90.960 23.496 93.189 1.00 14.75 21 ALA C C 1
ATOM 3800 O O . ALA C 1 21 ? 91.749 23.971 94.011 1.00 15.39 21 ALA C O 1
ATOM 3802 N N . ALA C 1 22 ? 91.216 22.360 92.540 1.00 14.48 22 ALA C N 1
ATOM 3803 C CA . ALA C 1 22 ? 92.501 21.678 92.738 1.00 16.25 22 ALA C CA 1
ATOM 3804 C C . ALA C 1 22 ? 93.618 22.291 91.887 1.00 16.80 22 ALA C C 1
ATOM 3805 O O . ALA C 1 22 ? 94.798 22.004 92.098 1.00 19.06 22 ALA C O 1
ATOM 3807 N N . ASN C 1 23 ? 93.236 23.132 90.932 1.00 15.03 23 ASN C N 1
ATOM 3808 C CA . ASN C 1 23 ? 94.178 23.765 90.012 1.00 16.72 23 ASN C CA 1
ATOM 3809 C C . ASN C 1 23 ? 93.729 25.166 89.634 1.00 14.07 23 ASN C C 1
ATOM 3810 O O . ASN C 1 23 ? 92.576 25.536 89.840 1.00 15.17 23 ASN C O 1
ATOM 3815 N N . GLY C 1 24 ? 94.656 25.934 89.076 1.00 16.67 24 GLY C N 1
ATOM 3816 C CA . GLY C 1 24 ? 94.312 27.141 88.346 1.00 15.80 24 GLY C CA 1
ATOM 3817 C C . GLY C 1 24 ? 93.582 28.208 89.134 1.00 14.37 24 GLY C C 1
ATOM 3818 O O . GLY C 1 24 ? 93.930 28.500 90.294 1.00 15.67 24 GLY C O 1
ATOM 3819 N N . ILE C 1 25 ? 92.577 28.796 88.495 1.00 14.48 25 ILE C N 1
ATOM 3820 C CA . ILE C 1 25 ? 91.787 29.862 89.098 1.00 13.12 25 ILE C CA 1
ATOM 3821 C C . ILE C 1 25 ? 91.185 29.413 90.421 1.00 16.24 25 ILE C C 1
ATOM 3822 O O . ILE C 1 25 ? 91.256 30.118 91.426 1.00 15.20 25 ILE C O 1
ATOM 3827 N N . GLY C 1 26 ? 90.593 28.224 90.420 1.00 13.14 26 GLY C N 1
ATOM 3828 C CA . GLY C 1 26 ? 89.915 27.721 91.597 1.00 13.39 26 GLY C CA 1
ATOM 3829 C C . GLY C 1 26 ? 90.846 27.505 92.773 1.00 14.04 26 GLY C C 1
ATOM 3830 O O . GLY C 1 26 ? 90.474 27.780 93.912 1.00 13.56 26 GLY C O 1
ATOM 3831 N N . LEU C 1 27 ? 92.043 26.988 92.505 1.00 12.60 27 LEU C N 1
ATOM 3832 C CA . LEU C 1 27 ? 93.034 26.789 93.555 1.00 12.97 27 LEU C CA 1
ATOM 3833 C C . LEU C 1 27 ? 93.421 28.119 94.176 1.00 14.58 27 LEU C C 1
ATOM 3834 O O . LEU C 1 27 ? 93.548 28.226 95.403 1.00 15.44 27 LEU C O 1
ATOM 3839 N N . GLU C 1 28 ? 93.626 29.133 93.346 1.00 14.95 28 GLU C N 1
ATOM 3840 C CA . GLU C 1 28 ? 94.020 30.423 93.887 1.00 13.57 28 GLU C CA 1
ATOM 3841 C C . GLU C 1 28 ? 92.862 31.012 94.688 1.00 16.19 28 GLU C C 1
ATOM 3842 O O . GLU C 1 28 ? 93.072 31.611 95.742 1.00 16.29 28 GLU C O 1
ATOM 3848 N N . ALA C 1 29 ? 91.636 30.790 94.224 1.00 13.96 29 ALA C N 1
ATOM 3849 C CA . ALA C 1 29 ? 90.467 31.256 94.959 1.00 12.81 29 ALA C CA 1
ATOM 3850 C C . ALA C 1 29 ? 90.364 30.575 96.319 1.00 14.29 29 ALA C C 1
ATOM 3851 O O . ALA C 1 29 ? 90.013 31.206 97.309 1.00 14.83 29 ALA C O 1
ATOM 3853 N N . ALA C 1 30 ? 90.664 29.282 96.367 1.00 12.98 30 ALA C N 1
ATOM 3854 C CA . ALA C 1 30 ? 90.663 28.579 97.635 1.00 14.00 30 ALA C CA 1
ATOM 3855 C C . ALA C 1 30 ? 91.613 29.253 98.611 1.00 15.62 30 ALA C C 1
ATOM 3856 O O . ALA C 1 30 ? 91.258 29.505 99.765 1.00 15.08 30 ALA C O 1
ATOM 3858 N N . ARG C 1 31 ? 92.818 29.566 98.146 1.00 13.75 31 ARG C N 1
ATOM 3859 C CA . ARG C 1 31 ? 93.806 30.204 99.005 1.00 15.99 31 ARG C CA 1
ATOM 3860 C C . ARG C 1 31 ? 93.386 31.613 99.444 1.00 15.32 31 ARG C C 1
ATOM 3861 O O . ARG C 1 31 ? 93.517 31.980 100.615 1.00 16.58 31 ARG C O 1
ATOM 3869 N N . VAL C 1 32 ? 92.881 32.402 98.503 1.00 14.86 32 VAL C N 1
ATOM 3870 C CA . VAL C 1 32 ? 92.398 33.736 98.823 1.00 15.61 32 VAL C CA 1
ATOM 3871 C C . VAL C 1 32 ? 91.255 33.665 99.842 1.00 14.30 32 VAL C C 1
ATOM 3872 O O . VAL C 1 32 ? 91.219 34.452 100.800 1.00 16.20 32 VAL C O 1
ATOM 3876 N N . PHE C 1 33 ? 90.328 32.732 99.633 1.00 14.60 33 PHE C N 1
ATOM 3877 C CA . PHE C 1 33 ? 89.185 32.603 100.522 1.00 13.30 33 PHE C CA 1
ATOM 3878 C C . PHE C 1 33 ? 89.627 32.174 101.922 1.00 15.09 33 PHE C C 1
ATOM 3879 O O . PHE C 1 33 ? 89.104 32.668 102.914 1.00 14.67 33 PHE C O 1
ATOM 3887 N N . MET C 1 34 ? 90.602 31.274 102.005 1.00 15.01 34 MET C N 1
ATOM 3888 C CA . MET C 1 34 ? 91.143 30.874 103.303 1.00 14.51 34 MET C CA 1
ATOM 3889 C C . MET C 1 34 ? 91.780 32.060 104.021 1.00 16.29 34 MET C C 1
ATOM 3890 O O . MET C 1 34 ? 91.589 32.255 105.224 1.00 17.02 34 MET C O 1
ATOM 3895 N N . LYS C 1 35 ? 92.523 32.878 103.278 1.00 16.78 35 LYS C N 1
ATOM 3896 C CA . LYS C 1 35 ? 93.141 34.067 103.849 1.00 18.06 35 LYS C CA 1
ATOM 3897 C C . LYS C 1 35 ? 92.097 35.041 104.380 1.00 16.85 35 LYS C C 1
ATOM 3898 O O . LYS C 1 35 ? 92.357 35.803 105.305 1.00 20.11 35 LYS C O 1
ATOM 3904 N N . GLU C 1 36 ? 90.911 35.012 103.776 1.00 17.75 36 GLU C N 1
ATOM 3905 C CA . GLU C 1 36 ? 89.820 35.876 104.206 1.00 19.11 36 GLU C CA 1
ATOM 3906 C C . GLU C 1 36 ? 88.900 35.218 105.233 1.00 19.28 36 GLU C C 1
ATOM 3907 O O . GLU C 1 36 ? 87.828 35.737 105.526 1.00 20.63 36 GLU C O 1
ATOM 3913 N N . GLY C 1 37 ? 89.333 34.090 105.796 1.00 17.61 37 GLY C N 1
ATOM 3914 C CA . GLY C 1 37 ? 88.646 33.504 106.932 1.00 20.12 37 GLY C CA 1
ATOM 3915 C C . GLY C 1 37 ? 87.638 32.409 106.639 1.00 17.18 37 GLY C C 1
ATOM 3916 O O . GLY C 1 37 ? 87.018 31.890 107.575 1.00 19.48 37 GLY C O 1
ATOM 3917 N N . ALA C 1 38 ? 87.470 32.051 105.368 1.00 16.50 38 ALA C N 1
ATOM 3918 C CA . ALA C 1 38 ? 86.496 31.027 104.996 1.00 14.65 38 ALA C CA 1
ATOM 3919 C C . ALA C 1 38 ? 86.977 29.615 105.303 1.00 16.96 38 ALA C C 1
ATOM 3920 O O . ALA C 1 38 ? 88.176 29.345 105.340 1.00 19.37 38 ALA C O 1
ATOM 3922 N N . LYS C 1 39 ? 86.020 28.717 105.506 1.00 15.97 39 LYS C N 1
ATOM 3923 C CA . LYS C 1 39 ? 86.289 27.286 105.549 1.00 17.32 39 LYS C CA 1
ATOM 3924 C C . LYS C 1 39 ? 86.071 26.797 104.126 1.00 17.06 39 LYS C C 1
ATOM 3925 O O . LYS C 1 39 ? 84.952 26.857 103.611 1.00 18.94 39 LYS C O 1
ATOM 3931 N N . VAL C 1 40 ? 87.138 26.352 103.475 1.00 14.91 40 VAL C N 1
ATOM 3932 C CA . VAL C 1 40 ? 87.079 26.060 102.046 1.00 14.84 40 VAL C CA 1
ATOM 3933 C C . VAL C 1 40 ? 87.100 24.570 101.751 1.00 15.52 40 VAL C C 1
ATOM 3934 O O . VAL C 1 40 ? 87.951 23.829 102.245 1.00 16.28 40 VAL C O 1
ATOM 3938 N N . VAL C 1 41 ? 86.140 24.152 100.929 1.00 14.12 41 VAL C N 1
ATOM 3939 C CA . VAL C 1 41 ? 86.111 22.797 100.407 1.00 15.67 41 VAL C CA 1
ATOM 3940 C C . VAL C 1 41 ? 86.459 22.858 98.926 1.00 14.24 41 VAL C C 1
ATOM 3941 O O . VAL C 1 41 ? 85.732 23.458 98.122 1.00 15.62 41 VAL C O 1
ATOM 3945 N N . ILE C 1 42 ? 87.587 22.259 98.570 1.00 15.14 42 ILE C N 1
ATOM 3946 C CA . ILE C 1 42 ? 87.960 22.071 97.174 1.00 15.36 42 ILE C CA 1
ATOM 3947 C C . ILE C 1 42 ? 87.254 20.818 96.682 1.00 14.55 42 ILE C C 1
ATOM 3948 O O . ILE C 1 42 ? 87.473 19.718 97.210 1.00 15.40 42 ILE C O 1
ATOM 3953 N N . ALA C 1 43 ? 86.388 20.985 95.689 1.00 14.19 43 ALA C N 1
ATOM 3954 C CA . ALA C 1 43 ? 85.658 19.862 95.111 1.00 17.02 43 ALA C CA 1
ATOM 3955 C C . ALA C 1 43 ? 86.131 19.679 93.680 1.00 16.09 43 ALA C C 1
ATOM 3956 O O . ALA C 1 43 ? 85.827 20.509 92.826 1.00 16.51 43 ALA C O 1
ATOM 3958 N N . ASP C 1 44 ? 86.865 18.611 93.401 1.00 15.05 44 ASP C N 1
ATOM 3959 C CA . ASP C 1 44 ? 87.537 18.465 92.108 1.00 16.68 44 ASP C CA 1
ATOM 3960 C C . ASP C 1 44 ? 87.647 16.990 91.758 1.00 17.81 44 ASP C C 1
ATOM 3961 O O . ASP C 1 44 ? 87.650 16.131 92.653 1.00 18.95 44 ASP C O 1
ATOM 3966 N N . PHE C 1 45 ? 87.725 16.697 90.462 1.00 18.93 45 PHE C N 1
ATOM 3967 C CA . PHE C 1 45 ? 87.833 15.329 89.952 1.00 22.91 45 PHE C CA 1
ATOM 3968 C C . PHE C 1 45 ? 89.274 14.817 90.004 1.00 21.92 45 PHE C C 1
ATOM 3969 O O . PHE C 1 45 ? 89.513 13.612 89.960 1.00 25.22 45 PHE C O 1
ATOM 3977 N N . ASN C 1 46 ? 90.222 15.749 90.118 1.00 20.48 46 ASN C N 1
ATOM 3978 C CA . ASN C 1 46 ? 91.651 15.432 90.112 1.00 21.63 46 ASN C CA 1
ATOM 3979 C C . ASN C 1 46 ? 92.147 15.148 91.529 1.00 21.41 46 ASN C C 1
ATOM 3980 O O . ASN C 1 46 ? 92.442 16.078 92.286 1.00 21.93 46 ASN C O 1
ATOM 3985 N N . GLU C 1 47 ? 92.246 13.869 91.871 1.00 24.15 47 GLU C N 1
ATOM 3986 C CA . GLU C 1 47 ? 92.621 13.446 93.216 1.00 27.56 47 GLU C CA 1
ATOM 3987 C C . GLU C 1 47 ? 94.039 13.830 93.591 1.00 25.68 47 GLU C C 1
ATOM 3988 O O . GLU C 1 47 ? 94.275 14.327 94.691 1.00 27.70 47 GLU C O 1
ATOM 3994 N N . ALA C 1 48 ? 94.981 13.587 92.686 1.00 26.85 48 ALA C N 1
ATOM 3995 C CA . ALA C 1 48 ? 96.381 13.908 92.948 1.00 28.91 48 ALA C CA 1
ATOM 3996 C C . ALA C 1 48 ? 96.555 15.392 93.258 1.00 26.17 48 ALA C C 1
ATOM 3997 O O . ALA C 1 48 ? 97.211 15.756 94.239 1.00 29.63 48 ALA C O 1
ATOM 3999 N N . ALA C 1 49 ? 95.962 16.242 92.426 1.00 23.72 49 ALA C N 1
ATOM 4000 C CA . ALA C 1 49 ? 96.047 17.681 92.634 1.00 21.55 49 ALA C CA 1
ATOM 4001 C C . ALA C 1 49 ? 95.328 18.090 93.916 1.00 22.14 49 ALA C C 1
ATOM 4002 O O . ALA C 1 49 ? 95.801 18.959 94.647 1.00 22.56 49 ALA C O 1
ATOM 4004 N N . GLY C 1 50 ? 94.196 17.449 94.191 1.00 22.11 50 GLY C N 1
ATOM 4005 C CA . GLY C 1 50 ? 93.438 17.730 95.399 1.00 21.71 50 GLY C CA 1
ATOM 4006 C C . GLY C 1 50 ? 94.243 17.435 96.653 1.00 23.86 50 GLY C C 1
ATOM 4007 O O . GLY C 1 50 ? 94.284 18.244 97.578 1.00 22.13 50 GLY C O 1
ATOM 4008 N N . LYS C 1 51 ? 94.898 16.281 96.680 1.00 23.14 51 LYS C N 1
ATOM 4009 C CA . LYS C 1 51 ? 95.712 15.913 97.830 1.00 22.98 51 LYS C CA 1
ATOM 4010 C C . LYS C 1 51 ? 96.906 16.852 97.978 1.00 25.94 51 LYS C C 1
ATOM 4011 O O . LYS C 1 51 ? 97.305 17.186 99.095 1.00 26.37 51 LYS C O 1
ATOM 4017 N N . GLU C 1 52 ? 97.471 17.287 96.856 1.00 22.95 52 GLU C N 1
ATOM 4018 C CA . GLU C 1 52 ? 98.589 18.225 96.900 1.00 26.77 52 GLU C CA 1
ATOM 4019 C C . GLU C 1 52 ? 98.172 19.564 97.506 1.00 22.72 52 GLU C C 1
ATOM 4020 O O . GLU C 1 52 ? 98.940 20.168 98.259 1.00 26.39 52 GLU C O 1
ATOM 4026 N N . ALA C 1 53 ? 96.961 20.014 97.184 1.00 21.42 53 ALA C N 1
ATOM 4027 C CA . ALA C 1 53 ? 96.432 21.261 97.732 1.00 19.87 53 ALA C CA 1
ATOM 4028 C C . ALA C 1 53 ? 96.249 21.151 99.239 1.00 21.31 53 ALA C C 1
ATOM 4029 O O . ALA C 1 53 ? 96.532 22.094 99.977 1.00 20.58 53 ALA C O 1
ATOM 4031 N N . VAL C 1 54 ? 95.788 19.992 99.695 1.00 21.85 54 VAL C N 1
ATOM 4032 C CA . VAL C 1 54 ? 95.612 19.751 101.123 1.00 20.29 54 VAL C CA 1
ATOM 4033 C C . VAL C 1 54 ? 96.933 19.852 101.872 1.00 23.52 54 VAL C C 1
ATOM 4034 O O . VAL C 1 54 ? 97.007 20.478 102.929 1.00 26.79 54 VAL C O 1
ATOM 4038 N N . GLU C 1 55 ? 97.976 19.239 101.321 1.00 21.88 55 GLU C N 1
ATOM 4039 C CA . GLU C 1 55 ? 99.303 19.290 101.923 1.00 24.75 55 GLU C CA 1
ATOM 4040 C C . GLU C 1 55 ? 99.892 20.698 101.934 1.00 24.47 55 GLU C C 1
ATOM 4041 O O . GLU C 1 55 ? 100.617 21.069 102.858 1.00 27.27 55 GLU C O 1
ATOM 4047 N N . ALA C 1 56 ? 99.581 21.476 100.906 1.00 24.15 56 ALA C N 1
ATOM 4048 C CA . ALA C 1 56 ? 100.188 22.791 100.739 1.00 22.55 56 ALA C CA 1
ATOM 4049 C C . ALA C 1 56 ? 99.477 23.873 101.549 1.00 21.93 56 ALA C C 1
ATOM 4050 O O . ALA C 1 56 ? 100.055 24.926 101.841 1.00 25.74 56 ALA C O 1
ATOM 4052 N N . ASN C 1 57 ? 98.231 23.606 101.919 1.00 19.19 57 ASN C N 1
ATOM 4053 C CA . ASN C 1 57 ? 97.391 24.604 102.565 1.00 18.05 57 ASN C CA 1
ATOM 4054 C C . ASN C 1 57 ? 96.663 24.025 103.759 1.00 17.75 57 ASN C C 1
ATOM 4055 O O . ASN C 1 57 ? 95.487 23.685 103.655 1.00 18.21 57 ASN C O 1
ATOM 4060 N N . PRO C 1 58 ? 97.355 23.916 104.898 1.00 18.67 58 PRO C N 1
ATOM 4061 C CA . PRO C 1 58 ? 96.756 23.378 106.118 1.00 20.62 58 PRO C CA 1
ATOM 4062 C C . PRO C 1 58 ? 95.411 24.013 106.419 1.00 19.00 58 PRO C C 1
ATOM 4063 O O . PRO C 1 58 ? 95.307 25.240 106.463 1.00 20.01 58 PRO C O 1
ATOM 4067 N N . GLY C 1 59 ? 94.387 23.187 106.603 1.00 17.55 59 GLY C N 1
ATOM 4068 C CA . GLY C 1 59 ? 93.055 23.692 106.878 1.00 19.27 59 GLY C CA 1
ATOM 4069 C C . GLY C 1 59 ? 92.073 23.551 105.724 1.00 17.56 59 GLY C C 1
ATOM 4070 O O . GLY C 1 59 ? 90.861 23.559 105.943 1.00 19.72 59 GLY C O 1
ATOM 4071 N N . VAL C 1 60 ? 92.571 23.418 104.499 1.00 15.20 60 VAL C N 1
ATOM 4072 C CA . VAL C 1 60 ? 91.672 23.223 103.371 1.00 16.43 60 VAL C CA 1
ATOM 4073 C C . VAL C 1 60 ? 91.160 21.786 103.374 1.00 15.39 60 VAL C C 1
ATOM 4074 O O . VAL C 1 60 ? 91.854 20.859 103.808 1.00 19.64 60 VAL C O 1
ATOM 4078 N N . VAL C 1 61 ? 89.925 21.615 102.922 1.00 15.68 61 VAL C N 1
ATOM 4079 C CA . VAL C 1 61 ? 89.325 20.292 102.805 1.00 17.38 61 VAL C CA 1
ATOM 4080 C C . VAL C 1 61 ? 89.214 19.933 101.333 1.00 15.03 61 VAL C C 1
ATOM 4081 O O . VAL C 1 61 ? 88.805 20.759 100.534 1.00 15.89 61 VAL C O 1
ATOM 4085 N N . PHE C 1 62 ? 89.585 18.712 100.964 1.00 16.99 62 PHE C N 1
ATOM 4086 C CA . PHE C 1 62 ? 89.376 18.224 99.604 1.00 16.25 62 PHE C CA 1
ATOM 4087 C C . PHE C 1 62 ? 88.381 17.080 99.599 1.00 18.01 62 PHE C C 1
ATOM 4088 O O . PHE C 1 62 ? 88.526 16.119 100.361 1.00 21.40 62 PHE C O 1
ATOM 4096 N N . ILE C 1 63 ? 87.379 17.194 98.736 1.00 17.10 63 ILE C N 1
ATOM 4097 C CA . ILE C 1 63 ? 86.441 16.103 98.491 1.00 18.06 63 ILE C CA 1
ATOM 4098 C C . ILE C 1 63 ? 86.370 15.860 96.990 1.00 17.65 63 ILE C C 1
ATOM 4099 O O . ILE C 1 63 ? 86.107 16.779 96.218 1.00 17.31 63 ILE C O 1
ATOM 4104 N N . ARG C 1 64 ? 86.622 14.632 96.565 1.00 20.21 64 ARG C N 1
ATOM 4105 C CA . ARG C 1 64 ? 86.559 14.325 95.148 1.00 19.71 64 ARG C CA 1
ATOM 4106 C C . ARG C 1 64 ? 85.122 14.396 94.663 1.00 18.88 64 ARG C C 1
ATOM 4107 O O . ARG C 1 64 ? 84.217 13.855 95.302 1.00 22.08 64 ARG C O 1
ATOM 4115 N N . VAL C 1 65 ? 84.917 15.068 93.536 1.00 17.34 65 VAL C N 1
ATOM 4116 C CA . VAL C 1 65 ? 83.613 15.107 92.892 1.00 19.40 65 VAL C CA 1
ATOM 4117 C C . VAL C 1 65 ? 83.783 15.106 91.380 1.00 17.19 65 VAL C C 1
ATOM 4118 O O . VAL C 1 65 ? 84.783 15.597 90.851 1.00 18.27 65 VAL C O 1
ATOM 4122 N N . ASP C 1 66 ? 82.816 14.517 90.693 1.00 16.51 66 ASP C N 1
ATOM 4123 C CA . ASP C 1 66 ? 82.629 14.741 89.268 1.00 17.93 66 ASP C CA 1
ATOM 4124 C C . ASP C 1 66 ? 81.343 15.549 89.171 1.00 16.29 66 ASP C C 1
ATOM 4125 O O . ASP C 1 66 ? 80.266 15.015 89.430 1.00 17.64 66 ASP C O 1
ATOM 4130 N N . VAL C 1 67 ? 81.450 16.834 88.832 1.00 16.00 67 VAL C N 1
ATOM 4131 C CA . VAL C 1 67 ? 80.261 17.686 88.825 1.00 16.99 67 VAL C CA 1
ATOM 4132 C C . VAL C 1 67 ? 79.209 17.255 87.805 1.00 15.41 67 VAL C C 1
ATOM 4133 O O . VAL C 1 67 ? 78.046 17.620 87.934 1.00 17.39 67 VAL C O 1
ATOM 4137 N N . SER C 1 68 ? 79.606 16.464 86.809 1.00 16.22 68 SER C N 1
ATOM 4138 C CA . SER C 1 68 ? 78.664 15.982 85.798 1.00 18.29 68 SER C CA 1
ATOM 4139 C C . SER C 1 68 ? 77.876 14.774 86.290 1.00 18.56 68 SER C C 1
ATOM 4140 O O . SER C 1 68 ? 76.976 14.288 85.597 1.00 23.15 68 SER C O 1
ATOM 4143 N N . ASP C 1 69 ? 78.232 14.265 87.463 1.00 18.09 69 ASP C N 1
ATOM 4144 C CA . ASP C 1 69 ? 77.596 13.069 88.012 1.00 22.11 69 ASP C CA 1
ATOM 4145 C C . ASP C 1 69 ? 76.753 13.453 89.219 1.00 20.96 69 ASP C C 1
ATOM 4146 O O . ASP C 1 69 ? 77.287 13.825 90.259 1.00 20.05 69 ASP C O 1
ATOM 4151 N N . ARG C 1 70 ? 75.435 13.361 89.078 1.00 21.15 70 ARG C N 1
ATOM 4152 C CA . ARG C 1 70 ? 74.531 13.848 90.115 1.00 22.51 70 ARG C CA 1
ATOM 4153 C C . ARG C 1 70 ? 74.737 13.153 91.461 1.00 22.28 70 ARG C C 1
ATOM 4154 O O . ARG C 1 70 ? 74.644 13.788 92.506 1.00 21.56 70 ARG C O 1
ATOM 4162 N N . GLU C 1 71 ? 75.028 11.856 91.423 1.00 24.22 71 GLU C N 1
ATOM 4163 C CA . GLU C 1 71 ? 75.274 11.088 92.645 1.00 25.68 71 GLU C CA 1
ATOM 4164 C C . GLU C 1 71 ? 76.525 11.583 93.355 1.00 23.69 71 GLU C C 1
ATOM 4165 O O . GLU C 1 71 ? 76.543 11.741 94.582 1.00 23.89 71 GLU C O 1
ATOM 4171 N N . SER C 1 72 ? 77.577 11.809 92.578 1.00 22.21 72 SER C N 1
ATOM 4172 C CA . SER C 1 72 ? 78.825 12.340 93.113 1.00 21.29 72 SER C CA 1
ATOM 4173 C C . SER C 1 72 ? 78.607 13.691 93.800 1.00 18.91 72 SER C C 1
ATOM 4174 O O . SER C 1 72 ? 79.131 13.952 94.887 1.00 19.10 72 SER C O 1
ATOM 4177 N N . VAL C 1 73 ? 77.832 14.552 93.150 1.00 17.83 73 VAL C N 1
ATOM 4178 C CA . VAL C 1 73 ? 77.501 15.864 93.692 1.00 16.48 73 VAL C CA 1
ATOM 4179 C C . VAL C 1 73 ? 76.664 15.758 94.975 1.00 17.66 73 VAL C C 1
ATOM 4180 O O . VAL C 1 73 ? 76.886 16.495 95.933 1.00 17.78 73 VAL C O 1
ATOM 4184 N N . HIS C 1 74 ? 75.707 14.838 94.984 1.00 19.72 74 HIS C N 1
ATOM 4185 C CA . HIS C 1 74 ? 74.886 14.587 96.170 1.00 21.60 74 HIS C CA 1
ATOM 4186 C C . HIS C 1 74 ? 75.770 14.199 97.355 1.00 22.06 74 HIS C C 1
ATOM 4187 O O . HIS C 1 74 ? 75.597 14.708 98.459 1.00 22.33 74 HIS C O 1
ATOM 4194 N N . ARG C 1 75 ? 76.731 13.315 97.107 1.00 22.45 75 ARG C N 1
ATOM 4195 C CA . ARG C 1 75 ? 77.633 12.861 98.159 1.00 23.38 75 ARG C CA 1
ATOM 4196 C C . ARG C 1 75 ? 78.501 14.014 98.650 1.00 21.42 75 ARG C C 1
ATOM 4197 O O . ARG C 1 75 ? 78.718 14.166 99.850 1.00 22.21 75 ARG C O 1
ATOM 4205 N N . LEU C 1 76 ? 78.978 14.840 97.724 1.00 19.28 76 LEU C N 1
ATOM 4206 C CA . LEU C 1 76 ? 79.793 15.996 98.086 1.00 18.36 76 LEU C CA 1
ATOM 4207 C C . LEU C 1 76 ? 79.069 16.895 99.081 1.00 20.45 76 LEU C C 1
ATOM 4208 O O . LEU C 1 76 ? 79.597 17.232 100.144 1.00 20.00 76 LEU C O 1
ATOM 4213 N N . VAL C 1 77 ? 77.848 17.269 98.734 1.00 17.76 77 VAL C N 1
ATOM 4214 C CA . VAL C 1 77 ? 77.097 18.235 99.518 1.00 19.53 77 VAL C CA 1
ATOM 4215 C C . VAL C 1 77 ? 76.674 17.666 100.879 1.00 23.46 77 VAL C C 1
ATOM 4216 O O . VAL C 1 77 ? 76.737 18.360 101.899 1.00 23.94 77 VAL C O 1
ATOM 4220 N N . GLU C 1 78 ? 76.277 16.396 100.909 1.00 22.33 78 GLU C N 1
ATOM 4221 C CA . GLU C 1 78 ? 75.965 15.739 102.168 1.00 25.40 78 GLU C CA 1
ATOM 4222 C C . GLU C 1 78 ? 77.180 15.731 103.083 1.00 25.78 78 GLU C C 1
ATOM 4223 O O . GLU C 1 78 ? 77.066 15.958 104.287 1.00 28.62 78 GLU C O 1
ATOM 4229 N N . ASN C 1 79 ? 78.340 15.457 102.496 1.00 23.45 79 ASN C N 1
ATOM 4230 C CA . ASN C 1 79 ? 79.598 15.394 103.230 1.00 25.60 79 ASN C CA 1
ATOM 4231 C C . ASN C 1 79 ? 79.928 16.759 103.847 1.00 23.09 79 ASN C C 1
ATOM 4232 O O . ASN C 1 79 ? 80.295 16.839 105.028 1.00 24.64 79 ASN C O 1
ATOM 4237 N N . VAL C 1 80 ? 79.790 17.824 103.061 1.00 21.26 80 VAL C N 1
ATOM 4238 C CA . VAL C 1 80 ? 80.070 19.168 103.554 1.00 20.37 80 VAL C CA 1
ATOM 4239 C C . VAL C 1 80 ? 79.103 19.564 104.661 1.00 21.99 80 VAL C C 1
ATOM 4240 O O . VAL C 1 80 ? 79.512 20.070 105.711 1.00 23.67 80 VAL C O 1
ATOM 4244 N N . ALA C 1 81 ? 77.822 19.301 104.430 1.00 27.19 81 ALA C N 1
ATOM 4245 C CA . ALA C 1 81 ? 76.782 19.604 105.403 1.00 31.11 81 ALA C CA 1
ATOM 4246 C C . ALA C 1 81 ? 77.005 18.872 106.724 1.00 32.04 81 ALA C C 1
ATOM 4247 O O . ALA C 1 81 ? 76.779 19.435 107.795 1.00 35.40 81 ALA C O 1
ATOM 4249 N N . GLU C 1 82 ? 77.443 17.617 106.652 1.00 33.02 82 GLU C N 1
ATOM 4250 C CA . GLU C 1 82 ? 77.715 16.841 107.861 1.00 31.63 82 GLU C CA 1
ATOM 4251 C C . GLU C 1 82 ? 78.882 17.436 108.636 1.00 32.33 82 GLU C C 1
ATOM 4252 O O . GLU C 1 82 ? 78.872 17.471 109.870 1.00 34.12 82 GLU C O 1
ATOM 4258 N N . ARG C 1 83 ? 79.892 17.898 107.909 1.00 30.06 83 ARG C N 1
ATOM 4259 C CA . ARG C 1 83 ? 81.090 18.425 108.545 1.00 31.98 83 ARG C CA 1
ATOM 4260 C C . ARG C 1 83 ? 80.838 19.787 109.169 1.00 28.80 83 ARG C C 1
ATOM 4261 O O . ARG C 1 83 ? 81.213 20.038 110.311 1.00 31.68 83 ARG C O 1
ATOM 4269 N N . PHE C 1 84 ? 80.205 20.671 108.404 1.00 26.77 84 PHE C N 1
ATOM 4270 C CA . PHE C 1 84 ? 80.159 22.075 108.791 1.00 26.76 84 PHE C CA 1
ATOM 4271 C C . PHE C 1 84 ? 78.776 22.598 109.161 1.00 28.50 84 PHE C C 1
ATOM 4272 O O . PHE C 1 84 ? 78.654 23.672 109.752 1.00 33.92 84 PHE C O 1
ATOM 4280 N N . GLY C 1 85 ? 77.737 21.852 108.808 1.00 26.14 85 GLY C N 1
ATOM 4281 C CA . GLY C 1 85 ? 76.387 22.217 109.195 1.00 26.35 85 GLY C CA 1
ATOM 4282 C C . GLY C 1 85 ? 75.742 23.296 108.349 1.00 25.95 85 GLY C C 1
ATOM 4283 O O . GLY C 1 85 ? 74.577 23.631 108.549 1.00 31.73 85 GLY C O 1
ATOM 4284 N N . LYS C 1 86 ? 76.495 23.846 107.402 1.00 22.95 86 LYS C N 1
ATOM 4285 C CA . LYS C 1 86 ? 75.984 24.905 106.550 1.00 22.99 86 LYS C CA 1
ATOM 4286 C C . LYS C 1 86 ? 76.821 25.000 105.295 1.00 18.65 86 LYS C C 1
ATOM 4287 O O . LYS C 1 86 ? 77.953 24.513 105.247 1.00 20.02 86 LYS C O 1
ATOM 4293 N N . ILE C 1 87 ? 76.253 25.632 104.279 1.00 18.17 87 ILE C N 1
ATOM 4294 C CA . ILE C 1 87 ? 76.981 25.949 103.060 1.00 17.80 87 ILE C CA 1
ATOM 4295 C C . ILE C 1 87 ? 76.630 27.383 102.698 1.00 17.65 87 ILE C C 1
ATOM 4296 O O . ILE C 1 87 ? 75.486 27.681 102.371 1.00 19.97 87 ILE C O 1
ATOM 4301 N N . ASP C 1 88 ? 77.614 28.272 102.774 1.00 15.94 88 ASP C N 1
ATOM 4302 C CA . ASP C 1 88 ? 77.370 29.698 102.597 1.00 14.51 88 ASP C CA 1
ATOM 4303 C C . ASP C 1 88 ? 77.619 30.192 101.179 1.00 15.66 88 ASP C C 1
ATOM 4304 O O . ASP C 1 88 ? 76.973 31.143 100.713 1.00 14.79 88 ASP C O 1
ATOM 4309 N N . ILE C 1 89 ? 78.569 29.560 100.499 1.00 13.13 89 ILE C N 1
ATOM 4310 C CA . ILE C 1 89 ? 79.036 30.017 99.196 1.00 13.39 89 ILE C CA 1
ATOM 4311 C C . ILE C 1 89 ? 79.270 28.808 98.301 1.00 12.89 89 ILE C C 1
ATOM 4312 O O . ILE C 1 89 ? 79.893 27.832 98.735 1.00 13.08 89 ILE C O 1
ATOM 4317 N N . LEU C 1 90 ? 78.763 28.860 97.073 1.00 11.26 90 LEU C N 1
ATOM 4318 C CA . LEU C 1 90 ? 79.122 27.886 96.055 1.00 11.78 90 LEU C CA 1
ATOM 4319 C C . LEU C 1 90 ? 79.717 28.614 94.862 1.00 11.84 90 LEU C C 1
ATOM 4320 O O . LEU C 1 90 ? 79.100 29.529 94.316 1.00 11.69 90 LEU C O 1
ATOM 4325 N N . ILE C 1 91 ? 80.918 28.210 94.463 1.00 11.61 91 ILE C N 1
ATOM 4326 C CA . ILE C 1 91 ? 81.523 28.710 93.236 1.00 12.80 91 ILE C CA 1
ATOM 4327 C C . ILE C 1 91 ? 81.569 27.572 92.228 1.00 12.08 91 ILE C C 1
ATOM 4328 O O . ILE C 1 91 ? 82.282 26.578 92.441 1.00 12.36 91 ILE C O 1
ATOM 4333 N N . ASN C 1 92 ? 80.813 27.719 91.147 1.00 11.30 92 ASN C N 1
ATOM 4334 C CA . ASN C 1 92 ? 80.771 26.721 90.084 1.00 11.59 92 ASN C CA 1
ATOM 4335 C C . ASN C 1 92 ? 81.860 27.030 89.078 1.00 11.03 92 ASN C C 1
ATOM 4336 O O . ASN C 1 92 ? 81.606 27.663 88.047 1.00 12.40 92 ASN C O 1
ATOM 4341 N N . ASN C 1 93 ? 83.070 26.601 89.400 1.00 11.29 93 ASN C N 1
ATOM 4342 C CA . ASN C 1 93 ? 84.278 26.947 88.662 1.00 12.55 93 ASN C CA 1
ATOM 4343 C C . ASN C 1 93 ? 84.849 25.798 87.824 1.00 11.82 93 ASN C C 1
ATOM 4344 O O . ASN C 1 93 ? 85.618 26.037 86.900 1.00 13.33 93 ASN C O 1
ATOM 4349 N N . ALA C 1 94 ? 84.456 24.560 88.109 1.00 13.42 94 ALA C N 1
ATOM 4350 C CA . ALA C 1 94 ? 84.943 23.438 87.314 1.00 12.08 94 ALA C CA 1
ATOM 4351 C C . ALA C 1 94 ? 84.550 23.593 85.847 1.00 12.74 94 ALA C C 1
ATOM 4352 O O . ALA C 1 94 ? 83.436 23.998 85.541 1.00 13.57 94 ALA C O 1
ATOM 4354 N N . GLY C 1 95 ? 85.470 23.259 84.949 1.00 11.98 95 GLY C N 1
ATOM 4355 C CA . GLY C 1 95 ? 85.174 23.326 83.528 1.00 12.36 95 GLY C CA 1
ATOM 4356 C C . GLY C 1 95 ? 86.207 22.580 82.705 1.00 12.95 95 GLY C C 1
ATOM 4357 O O . GLY C 1 95 ? 87.330 22.346 83.149 1.00 15.73 95 GLY C O 1
ATOM 4358 N N . ILE C 1 96 ? 85.806 22.208 81.491 1.00 13.32 96 ILE C N 1
ATOM 4359 C CA . ILE C 1 96 ? 86.688 21.555 80.526 1.00 14.76 96 ILE C CA 1
ATOM 4360 C C . ILE C 1 96 ? 86.464 22.180 79.153 1.00 14.50 96 ILE C C 1
ATOM 4361 O O . ILE C 1 96 ? 85.475 22.872 78.929 1.00 14.15 96 ILE C O 1
ATOM 4366 N N . THR C 1 97 ? 87.400 21.922 78.246 1.00 15.99 97 THR C N 1
ATOM 4367 C CA . THR C 1 97 ? 87.213 22.242 76.836 1.00 14.57 97 THR C CA 1
ATOM 4368 C C . THR C 1 97 ? 87.407 20.989 75.994 1.00 14.78 97 THR C C 1
ATOM 4369 O O . THR C 1 97 ? 88.191 20.105 76.341 1.00 18.20 97 THR C O 1
ATOM 4373 N N . ARG C 1 98 ? 86.672 20.914 74.888 1.00 15.76 98 ARG C N 1
ATOM 4374 C CA . ARG C 1 98 ? 86.869 19.876 73.888 1.00 16.40 98 ARG C CA 1
ATOM 4375 C C . ARG C 1 98 ? 86.676 20.574 72.542 1.00 16.09 98 ARG C C 1
ATOM 4376 O O . ARG C 1 98 ? 85.639 20.437 71.887 1.00 17.16 98 ARG C O 1
ATOM 4384 N N . ASP C 1 99 ? 87.691 21.339 72.149 1.00 15.00 99 ASP C N 1
ATOM 4385 C CA . ASP C 1 99 ? 87.585 22.253 71.019 1.00 15.57 99 ASP C CA 1
ATOM 4386 C C . ASP C 1 99 ? 87.560 21.532 69.681 1.00 17.66 99 ASP C C 1
ATOM 4387 O O . ASP C 1 99 ? 88.256 20.533 69.484 1.00 19.42 99 ASP C O 1
ATOM 4392 N N . SER C 1 100 ? 86.765 22.068 68.759 1.00 16.36 100 SER C N 1
ATOM 4393 C CA . SER C 1 100 ? 86.699 21.604 67.375 1.00 15.78 100 SER C CA 1
ATOM 4394 C C . SER C 1 100 ? 85.926 22.625 66.554 1.00 15.56 100 SER C C 1
ATOM 4395 O O . SER C 1 100 ? 85.008 23.265 67.060 1.00 14.66 100 SER C O 1
ATOM 4398 N N . MET C 1 101 ? 86.289 22.774 65.287 1.00 17.53 101 MET C N 1
ATOM 4399 C CA . MET C 1 101 ? 85.449 23.531 64.371 1.00 16.19 101 MET C CA 1
ATOM 4400 C C . MET C 1 101 ? 84.091 22.844 64.292 1.00 17.87 101 MET C C 1
ATOM 4401 O O . MET C 1 101 ? 84.000 21.619 64.431 1.00 16.77 101 MET C O 1
ATOM 4406 N N . LEU C 1 102 ? 83.036 23.621 64.071 1.00 14.95 102 LEU C N 1
ATOM 4407 C CA . LEU C 1 102 ? 81.696 23.049 63.942 1.00 16.77 102 LEU C CA 1
ATOM 4408 C C . LEU C 1 102 ? 81.644 21.909 62.928 1.00 18.79 102 LEU C C 1
ATOM 4409 O O . LEU C 1 102 ? 81.017 20.882 63.186 1.00 18.64 102 LEU C O 1
ATOM 4414 N N . SER C 1 103 ? 82.332 22.066 61.802 1.00 16.34 103 SER C N 1
ATOM 4415 C CA . SER C 1 103 ? 82.281 21.071 60.736 1.00 18.80 103 SER C CA 1
ATOM 4416 C C . SER C 1 103 ? 82.838 19.707 61.147 1.00 20.03 103 SER C C 1
ATOM 4417 O O . SER C 1 103 ? 82.531 18.695 60.520 1.00 25.30 103 SER C O 1
ATOM 4420 N N . LYS C 1 104 ? 83.654 19.687 62.197 1.00 19.74 104 LYS C N 1
ATOM 4421 C CA . LYS C 1 104 ? 84.313 18.455 62.633 1.00 20.75 104 LYS C CA 1
ATOM 4422 C C . LYS C 1 104 ? 83.891 17.989 64.027 1.00 18.27 104 LYS C C 1
ATOM 4423 O O . LYS C 1 104 ? 84.297 16.912 64.460 1.00 22.40 104 LYS C O 1
ATOM 4429 N N . MET C 1 105 ? 83.081 18.771 64.726 1.00 15.60 105 MET C N 1
ATOM 4430 C CA . MET C 1 105 ? 82.791 18.475 66.131 1.00 17.23 105 MET C CA 1
ATOM 4431 C C . MET C 1 105 ? 81.909 17.243 66.276 1.00 16.17 105 MET C C 1
ATOM 4432 O O . MET C 1 105 ? 80.884 17.118 65.612 1.00 19.49 105 MET C O 1
ATOM 4437 N N . THR C 1 106 ? 82.326 16.320 67.138 1.00 17.99 106 THR C N 1
ATOM 4438 C CA . THR C 1 106 ? 81.558 15.103 67.352 1.00 16.84 106 THR C CA 1
ATOM 4439 C C . THR C 1 106 ? 80.504 15.361 68.415 1.00 15.84 106 THR C C 1
ATOM 4440 O O . THR C 1 106 ? 80.621 16.296 69.204 1.00 16.37 106 THR C O 1
ATOM 4444 N N . VAL C 1 107 ? 79.484 14.510 68.442 1.00 18.33 107 VAL C N 1
ATOM 4445 C CA . VAL C 1 107 ? 78.456 14.606 69.470 1.00 19.07 107 VAL C CA 1
ATOM 4446 C C . VAL C 1 107 ? 79.060 14.413 70.859 1.00 17.42 107 VAL C C 1
ATOM 4447 O O . VAL C 1 107 ? 78.676 15.088 71.806 1.00 18.12 107 VAL C O 1
ATOM 4451 N N . ASP C 1 108 ? 80.021 13.499 70.964 1.00 18.71 108 ASP C N 1
ATOM 4452 C CA . ASP C 1 108 ? 80.714 13.278 72.229 1.00 20.14 108 ASP C CA 1
ATOM 4453 C C . ASP C 1 108 ? 81.445 14.533 72.720 1.00 18.76 108 ASP C C 1
ATOM 4454 O O . ASP C 1 108 ? 81.349 14.899 73.895 1.00 17.92 108 ASP C O 1
ATOM 4459 N N . GLN C 1 109 ? 82.152 15.219 71.824 1.00 17.67 109 GLN C N 1
ATOM 4460 C CA . GLN C 1 109 ? 82.818 16.456 72.219 1.00 15.90 109 GLN C CA 1
ATOM 4461 C C . GLN C 1 109 ? 81.809 17.492 72.691 1.00 15.12 109 GLN C C 1
ATOM 4462 O O . GLN C 1 109 ? 82.048 18.207 73.664 1.00 15.20 109 GLN C O 1
ATOM 4468 N N . PHE C 1 110 ? 80.686 17.587 71.990 1.00 15.26 110 PHE C N 1
ATOM 4469 C CA . PHE C 1 110 ? 79.659 18.549 72.356 1.00 14.19 110 PHE C CA 1
ATOM 4470 C C . PHE C 1 110 ? 79.062 18.214 73.719 1.00 12.74 110 PHE C C 1
ATOM 4471 O O . PHE C 1 110 ? 79.055 19.039 74.645 1.00 13.51 110 PHE C O 1
ATOM 4479 N N . GLN C 1 111 ? 78.600 16.978 73.849 1.00 14.85 111 GLN C N 1
ATOM 4480 C CA . GLN C 1 111 ? 77.893 16.569 75.048 1.00 15.08 111 GLN C CA 1
ATOM 4481 C C . GLN C 1 111 ? 78.771 16.552 76.298 1.00 15.54 111 GLN C C 1
ATOM 4482 O O . GLN C 1 111 ? 78.290 16.876 77.374 1.00 15.86 111 GLN C O 1
ATOM 4488 N N . GLN C 1 112 ? 80.040 16.170 76.163 1.00 15.16 112 GLN C N 1
ATOM 4489 C CA . GLN C 1 112 ? 80.950 16.150 77.316 1.00 16.35 112 GLN C CA 1
ATOM 4490 C C . GLN C 1 112 ? 81.051 17.532 77.941 1.00 14.56 112 GLN C C 1
ATOM 4491 O O . GLN C 1 112 ? 81.002 17.700 79.164 1.00 15.72 112 GLN C O 1
ATOM 4497 N N . VAL C 1 113 ? 81.215 18.539 77.087 1.00 13.66 113 VAL C N 1
ATOM 4498 C CA . VAL C 1 113 ? 81.354 19.904 77.562 1.00 12.38 113 VAL C CA 1
ATOM 4499 C C . VAL C 1 113 ? 80.046 20.414 78.163 1.00 12.52 113 VAL C C 1
ATOM 4500 O O . VAL C 1 113 ? 80.052 21.077 79.209 1.00 14.08 113 VAL C O 1
ATOM 4504 N N . ILE C 1 114 ? 78.916 20.091 77.538 1.00 12.79 114 ILE C N 1
ATOM 4505 C CA . ILE C 1 114 ? 77.634 20.457 78.138 1.00 12.93 114 ILE C CA 1
ATOM 4506 C C . ILE C 1 114 ? 77.471 19.805 79.516 1.00 13.57 114 ILE C C 1
ATOM 4507 O O . ILE C 1 114 ? 77.081 20.476 80.479 1.00 13.54 114 ILE C O 1
ATOM 4512 N N . ASN C 1 115 ? 77.811 18.526 79.612 1.00 13.45 115 ASN C N 1
ATOM 4513 C CA . ASN C 1 115 ? 77.653 17.786 80.862 1.00 14.13 115 ASN C CA 1
ATOM 4514 C C . ASN C 1 115 ? 78.396 18.421 82.033 1.00 15.48 115 ASN C C 1
ATOM 4515 O O . ASN C 1 115 ? 77.834 18.575 83.116 1.00 14.54 115 ASN C O 1
ATOM 4520 N N . VAL C 1 116 ? 79.651 18.796 81.808 1.00 13.47 116 VAL C N 1
ATOM 4521 C CA . VAL C 1 116 ? 80.471 19.373 82.868 1.00 14.46 116 VAL C CA 1
ATOM 4522 C C . VAL C 1 116 ? 80.184 20.856 83.076 1.00 13.62 116 VAL C C 1
ATOM 4523 O O . VAL C 1 116 ? 79.945 21.299 84.203 1.00 13.54 116 VAL C O 1
ATOM 4527 N N . ASN C 1 117 ? 80.189 21.618 81.984 1.00 11.97 117 ASN C N 1
ATOM 4528 C CA . ASN C 1 117 ? 80.199 23.071 82.086 1.00 11.66 117 ASN C CA 1
ATOM 4529 C C . ASN C 1 117 ? 78.810 23.677 82.227 1.00 10.92 117 ASN C C 1
ATOM 4530 O O . ASN C 1 117 ? 78.693 24.846 82.604 1.00 14.36 117 ASN C O 1
ATOM 4535 N N . LEU C 1 118 ? 77.767 22.919 81.896 1.00 11.97 118 LEU C N 1
ATOM 4536 C CA . LEU C 1 118 ? 76.407 23.436 81.997 1.00 11.93 118 LEU C CA 1
ATOM 4537 C C . LEU C 1 118 ? 75.600 22.615 83.002 1.00 11.99 118 LEU C C 1
ATOM 4538 O O . LEU C 1 118 ? 75.173 23.127 84.048 1.00 12.30 118 LEU C O 1
ATOM 4543 N N . THR C 1 119 ? 75.401 21.338 82.703 1.00 12.92 119 THR C N 1
ATOM 4544 C CA . THR C 1 119 ? 74.606 20.491 83.581 1.00 11.92 119 THR C CA 1
ATOM 4545 C C . THR C 1 119 ? 75.238 20.377 84.977 1.00 14.00 119 THR C C 1
ATOM 4546 O O . THR C 1 119 ? 74.526 20.331 85.979 1.00 14.37 119 THR C O 1
ATOM 4550 N N . GLY C 1 120 ? 76.569 20.361 85.037 1.00 12.85 120 GLY C N 1
ATOM 4551 C CA . GLY C 1 120 ? 77.267 20.273 86.314 1.00 13.99 120 GLY C CA 1
ATOM 4552 C C . GLY C 1 120 ? 76.971 21.458 87.214 1.00 13.03 120 GLY C C 1
ATOM 4553 O O . GLY C 1 120 ? 76.875 21.326 88.430 1.00 14.40 120 GLY C O 1
ATOM 4554 N N . VAL C 1 121 ? 76.838 22.631 86.609 1.00 12.25 121 VAL C N 1
ATOM 4555 C CA . VAL C 1 121 ? 76.477 23.833 87.338 1.00 12.59 121 VAL C CA 1
ATOM 4556 C C . VAL C 1 121 ? 75.059 23.699 87.884 1.00 12.56 121 VAL C C 1
ATOM 4557 O O . VAL C 1 121 ? 74.779 24.043 89.033 1.00 13.07 121 VAL C O 1
ATOM 4561 N N . PHE C 1 122 ? 74.163 23.164 87.063 1.00 12.32 122 PHE C N 1
ATOM 4562 C CA . PHE C 1 122 ? 72.816 22.836 87.520 1.00 11.74 122 PHE C CA 1
ATOM 4563 C C . PHE C 1 122 ? 72.840 21.844 88.699 1.00 12.96 122 PHE C C 1
ATOM 4564 O O . PHE C 1 122 ? 72.168 22.070 89.707 1.00 13.48 122 PHE C O 1
ATOM 4572 N N . HIS C 1 123 ? 73.602 20.759 88.577 1.00 12.93 123 HIS C N 1
ATOM 4573 C CA . HIS C 1 123 ? 73.634 19.757 89.642 1.00 13.44 123 HIS C CA 1
ATOM 4574 C C . HIS C 1 123 ? 74.105 20.371 90.958 1.00 13.17 123 HIS C C 1
ATOM 4575 O O . HIS C 1 123 ? 73.488 20.173 92.006 1.00 13.61 123 HIS C O 1
ATOM 4582 N N . CYS C 1 124 ? 75.213 21.098 90.910 1.00 12.96 124 CYS C N 1
ATOM 4583 C CA . CYS C 1 124 ? 75.809 21.598 92.148 1.00 12.96 124 CYS C CA 1
ATOM 4584 C C . CYS C 1 124 ? 74.907 22.629 92.800 1.00 11.80 124 CYS C C 1
ATOM 4585 O O . CYS C 1 124 ? 74.740 22.643 94.019 1.00 13.64 124 CYS C O 1
ATOM 4588 N N . THR C 1 125 ? 74.313 23.490 91.987 1.00 12.31 125 THR C N 1
ATOM 4589 C CA . THR C 1 125 ? 73.472 24.543 92.526 1.00 13.08 125 THR C CA 1
ATOM 4590 C C . THR C 1 125 ? 72.199 23.967 93.133 1.00 13.53 125 THR C C 1
ATOM 4591 O O . THR C 1 125 ? 71.796 24.355 94.231 1.00 14.03 125 THR C O 1
ATOM 4595 N N . GLN C 1 126 ? 71.568 23.026 92.439 1.00 12.73 126 GLN C N 1
ATOM 4596 C CA . GLN C 1 126 ? 70.388 22.397 93.010 1.00 13.75 126 GLN C CA 1
ATOM 4597 C C . GLN C 1 126 ? 70.702 21.700 94.337 1.00 15.54 126 GLN C C 1
ATOM 4598 O O . GLN C 1 126 ? 69.890 21.699 95.251 1.00 17.30 126 GLN C O 1
ATOM 4604 N N . ALA C 1 127 ? 71.881 21.097 94.428 1.00 15.62 127 ALA C N 1
ATOM 4605 C CA . ALA C 1 127 ? 72.249 20.340 95.614 1.00 16.04 127 ALA C CA 1
ATOM 4606 C C . ALA C 1 127 ? 72.487 21.253 96.817 1.00 16.28 127 ALA C C 1
ATOM 4607 O O . ALA C 1 127 ? 72.114 20.900 97.930 1.00 16.74 127 ALA C O 1
ATOM 4609 N N . VAL C 1 128 ? 73.098 22.421 96.610 1.00 15.36 128 VAL C N 1
ATOM 4610 C CA . VAL C 1 128 ? 73.341 23.318 97.749 1.00 15.24 128 VAL C CA 1
ATOM 4611 C C . VAL C 1 128 ? 72.103 24.132 98.139 1.00 15.87 128 VAL C C 1
ATOM 4612 O O . VAL C 1 128 ? 71.978 24.564 99.284 1.00 16.80 128 VAL C O 1
ATOM 4616 N N . LEU C 1 129 ? 71.188 24.322 97.190 1.00 16.00 129 LEU C N 1
ATOM 4617 C CA . LEU C 1 129 ? 70.040 25.208 97.402 1.00 15.87 129 LEU C CA 1
ATOM 4618 C C . LEU C 1 129 ? 69.242 24.990 98.695 1.00 17.60 129 LEU C C 1
ATOM 4619 O O . LEU C 1 129 ? 68.955 25.953 99.401 1.00 18.58 129 LEU C O 1
ATOM 4624 N N . PRO C 1 130 ? 68.883 23.732 99.021 1.00 17.54 130 PRO C N 1
ATOM 4625 C CA . PRO C 1 130 ? 68.049 23.606 100.222 1.00 18.36 130 PRO C CA 1
ATOM 4626 C C . PRO C 1 130 ? 68.758 24.051 101.506 1.00 17.86 130 PRO C C 1
ATOM 4627 O O . PRO C 1 130 ? 68.099 24.518 102.439 1.00 20.56 130 PRO C O 1
ATOM 4631 N N . TYR C 1 131 ? 70.082 23.944 101.535 1.00 18.86 131 TYR C N 1
ATOM 4632 C CA . TYR C 1 131 ? 70.848 24.438 102.683 1.00 19.52 131 TYR C CA 1
ATOM 4633 C C . TYR C 1 131 ? 70.815 25.963 102.755 1.00 18.48 131 TYR C C 1
ATOM 4634 O O . TYR C 1 131 ? 70.555 26.537 103.803 1.00 20.88 131 TYR C O 1
ATOM 4643 N N . MET C 1 132 ? 71.067 26.619 101.632 1.00 17.33 132 MET C N 1
ATOM 4644 C CA . MET C 1 132 ? 71.015 28.071 101.594 1.00 17.20 132 MET C CA 1
ATOM 4645 C C . MET C 1 132 ? 69.608 28.583 101.893 1.00 19.73 132 MET C C 1
ATOM 4646 O O . MET C 1 132 ? 69.444 29.566 102.608 1.00 20.17 132 MET C O 1
ATOM 4651 N N . ALA C 1 133 ? 68.595 27.907 101.357 1.00 18.70 133 ALA C N 1
ATOM 4652 C CA . ALA C 1 133 ? 67.213 28.303 101.593 1.00 19.54 133 ALA C CA 1
ATOM 4653 C C . ALA C 1 133 ? 66.854 28.220 103.077 1.00 25.73 133 ALA C C 1
ATOM 4654 O O . ALA C 1 133 ? 66.195 29.110 103.617 1.00 26.06 133 ALA C O 1
ATOM 4656 N N . GLU C 1 134 ? 67.296 27.153 103.736 1.00 22.17 134 GLU C N 1
ATOM 4657 C CA . GLU C 1 134 ? 67.051 26.987 105.166 1.00 25.04 134 GLU C CA 1
ATOM 4658 C C . GLU C 1 134 ? 67.726 28.099 105.979 1.00 25.78 134 GLU C C 1
ATOM 4659 O O . GLU C 1 134 ? 67.156 28.613 106.948 1.00 29.04 134 GLU C O 1
ATOM 4665 N N . 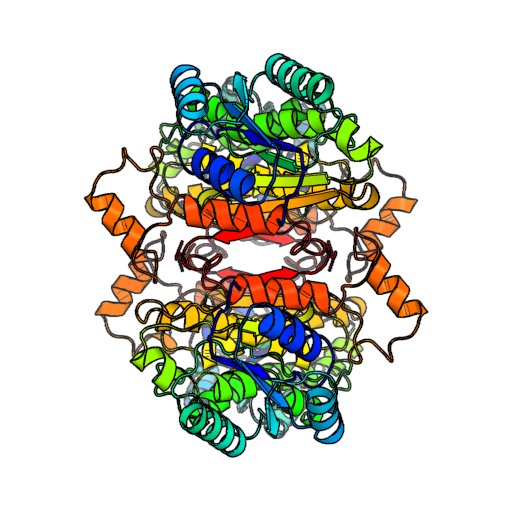GLN C 1 135 ? 68.940 28.459 105.571 1.00 23.80 135 GLN C N 1
ATOM 4666 C CA . GLN C 1 135 ? 69.723 29.509 106.217 1.00 22.51 135 GLN C CA 1
ATOM 4667 C C . GLN C 1 135 ? 69.129 30.888 105.940 1.00 22.75 135 GLN C C 1
ATOM 4668 O O . GLN C 1 135 ? 69.317 31.825 106.716 1.00 24.98 135 GLN C O 1
ATOM 4674 N N . GLY C 1 136 ? 68.433 31.013 104.814 1.00 21.32 136 GLY C N 1
ATOM 4675 C CA . GLY C 1 136 ? 67.945 32.303 104.360 1.00 22.59 136 GLY C CA 1
ATOM 4676 C C . GLY C 1 136 ? 69.076 33.193 103.880 1.00 19.50 136 GLY C C 1
ATOM 4677 O O . GLY C 1 136 ? 68.957 34.424 103.866 1.00 21.34 136 GLY C O 1
ATOM 4678 N N . LYS C 1 137 ? 70.173 32.574 103.458 1.00 19.72 137 LYS C N 1
ATOM 4679 C CA . LYS C 1 137 ? 71.336 33.324 103.005 1.00 20.25 137 LYS C CA 1
ATOM 4680 C C . LYS C 1 137 ? 72.234 32.426 102.170 1.00 20.51 137 LYS C C 1
ATOM 4681 O O . LYS C 1 137 ? 72.347 31.231 102.432 1.00 22.33 137 LYS C O 1
ATOM 4687 N N . GLY C 1 138 ? 72.863 32.991 101.148 1.00 17.20 138 GLY C N 1
ATOM 4688 C CA . GLY C 1 138 ? 73.814 32.237 100.360 1.00 15.55 138 GLY C CA 1
ATOM 4689 C C . GLY C 1 138 ? 74.357 33.067 99.218 1.00 15.74 138 GLY C C 1
ATOM 4690 O O . GLY C 1 138 ? 73.745 34.054 98.816 1.00 16.52 138 GLY C O 1
ATOM 4691 N N . LYS C 1 139 ? 75.515 32.670 98.703 1.00 12.52 139 LYS C N 1
ATOM 4692 C CA . LYS C 1 139 ? 76.097 33.291 97.518 1.00 13.31 139 LYS C CA 1
ATOM 4693 C C . LYS C 1 139 ? 76.428 32.194 96.522 1.00 12.93 139 LYS C C 1
ATOM 4694 O O . LYS C 1 139 ? 77.073 31.194 96.862 1.00 14.14 139 LYS C O 1
ATOM 4700 N N . ILE C 1 140 ? 75.958 32.372 95.297 1.00 11.40 140 ILE C N 1
ATOM 4701 C CA A ILE C 1 140 ? 76.266 31.481 94.187 0.27 12.09 140 ILE C CA 1
ATOM 4702 C CA B ILE C 1 140 ? 76.299 31.471 94.213 0.73 12.36 140 ILE C CA 1
ATOM 4703 C C . ILE C 1 140 ? 77.049 32.280 93.158 1.00 11.71 140 ILE C C 1
ATOM 4704 O O . ILE C 1 140 ? 76.612 33.360 92.757 1.00 12.02 140 ILE C O 1
ATOM 4713 N N . ILE C 1 141 ? 78.195 31.763 92.736 1.00 9.47 141 ILE C N 1
ATOM 4714 C CA . ILE C 1 141 ? 79.029 32.428 91.743 1.00 10.27 141 ILE C CA 1
ATOM 4715 C C . ILE C 1 141 ? 79.313 31.416 90.648 1.00 10.53 141 ILE C C 1
ATOM 4716 O O . ILE C 1 141 ? 79.903 30.365 90.911 1.00 11.87 141 ILE C O 1
ATOM 4721 N N . ASN C 1 142 ? 78.890 31.730 89.431 1.00 10.81 142 ASN C N 1
ATOM 4722 C CA . ASN C 1 142 ? 79.051 30.831 88.305 1.00 11.62 142 ASN C CA 1
ATOM 4723 C C . ASN C 1 142 ? 80.107 31.332 87.348 1.00 10.59 142 ASN C C 1
ATOM 4724 O O . ASN C 1 142 ? 80.104 32.505 86.970 1.00 12.57 142 ASN C O 1
ATOM 4729 N N . THR C 1 143 ? 81.003 30.457 86.933 1.00 10.49 143 THR C N 1
ATOM 4730 C CA . THR C 1 143 ? 82.062 30.856 86.015 1.00 11.30 143 THR C CA 1
ATOM 4731 C C . THR C 1 143 ? 81.651 30.683 84.563 1.00 11.08 143 THR C C 1
ATOM 4732 O O . THR C 1 143 ? 81.477 29.563 84.088 1.00 11.43 143 THR C O 1
ATOM 4736 N N . SER C 1 144 ? 81.491 31.800 83.862 1.00 11.63 144 SER C N 1
ATOM 4737 C CA . SER C 1 144 ? 81.221 31.788 82.433 1.00 11.48 144 SER C CA 1
ATOM 4738 C C . SER C 1 144 ? 82.554 32.009 81.722 1.00 12.01 144 SER C C 1
ATOM 4739 O O . SER C 1 144 ? 83.581 31.482 82.159 1.00 12.37 144 SER C O 1
ATOM 4742 N N . SER C 1 145 ? 82.548 32.787 80.643 1.00 11.52 145 SER C N 1
ATOM 4743 C CA . SER C 1 145 ? 83.748 33.074 79.862 1.00 11.73 145 SER C CA 1
ATOM 4744 C C . SER C 1 145 ? 83.413 34.125 78.832 1.00 11.16 145 SER C C 1
ATOM 4745 O O . SER C 1 145 ? 82.266 34.216 78.397 1.00 11.41 145 SER C O 1
ATOM 4748 N N . VAL C 1 146 ? 84.417 34.884 78.414 1.00 10.36 146 VAL C N 1
ATOM 4749 C CA . VAL C 1 146 ? 84.259 35.753 77.251 1.00 11.41 146 VAL C CA 1
ATOM 4750 C C . VAL C 1 146 ? 83.829 34.956 76.017 1.00 14.18 146 VAL C C 1
ATOM 4751 O O . VAL C 1 146 ? 83.177 35.495 75.125 1.00 12.77 146 VAL C O 1
ATOM 4755 N N . THR C 1 147 ? 84.171 33.673 75.964 1.00 13.02 147 THR C N 1
ATOM 4756 C CA . THR C 1 147 ? 83.707 32.839 74.855 1.00 12.95 147 THR C CA 1
ATOM 4757 C C . THR C 1 147 ? 82.186 32.679 74.879 1.00 11.47 147 THR C C 1
ATOM 4758 O O . THR C 1 147 ? 81.533 32.645 73.831 1.00 12.48 147 THR C O 1
ATOM 4762 N N . GLY C 1 148 ? 81.618 32.605 76.077 1.00 12.31 148 GLY C N 1
ATOM 4763 C CA . GLY C 1 148 ? 80.171 32.545 76.208 1.00 14.41 148 GLY C CA 1
ATOM 4764 C C . GLY C 1 148 ? 79.490 33.844 75.788 1.00 13.92 148 GLY C C 1
ATOM 4765 O O . GLY C 1 148 ? 78.413 33.818 75.185 1.00 14.59 148 GLY C O 1
ATOM 4766 N N . THR C 1 149 ? 80.118 34.980 76.090 1.00 11.89 149 THR C N 1
ATOM 4767 C CA . THR C 1 149 ? 79.505 36.275 75.821 1.00 12.48 149 THR C CA 1
ATOM 4768 C C . THR C 1 149 ? 79.713 36.722 74.375 1.00 11.95 149 THR C C 1
ATOM 4769 O O . THR C 1 149 ? 78.896 37.452 73.823 1.00 15.44 149 THR C O 1
ATOM 4773 N N . TYR C 1 150 ? 80.808 36.284 73.759 1.00 11.61 150 TYR C N 1
ATOM 4774 C CA . TYR C 1 150 ? 81.223 36.832 72.474 1.00 13.11 150 TYR C CA 1
ATOM 4775 C C . TYR C 1 150 ? 81.382 35.781 71.377 1.00 13.17 150 TYR C C 1
ATOM 4776 O O . TYR C 1 150 ? 81.523 36.132 70.208 1.00 14.14 150 TYR C O 1
ATOM 4785 N N . GLY C 1 151 ? 81.371 34.506 71.754 1.00 12.76 151 GLY C N 1
ATOM 4786 C CA . GLY C 1 151 ? 81.673 33.443 70.807 1.00 14.19 151 GLY C CA 1
ATOM 4787 C C . GLY C 1 151 ? 83.173 33.330 70.570 1.00 12.99 151 GLY C C 1
ATOM 4788 O O . GLY C 1 151 ? 83.924 34.274 70.825 1.00 14.07 151 GLY C O 1
ATOM 4789 N N . ASN C 1 152 ? 83.624 32.174 70.098 1.00 13.40 152 ASN C N 1
ATOM 4790 C CA . ASN C 1 152 ? 85.039 31.986 69.786 1.00 13.01 152 ASN C CA 1
ATOM 4791 C C . ASN C 1 152 ? 85.203 30.814 68.829 1.00 14.06 152 ASN C C 1
ATOM 4792 O O . ASN C 1 152 ? 84.650 29.740 69.068 1.00 13.55 152 ASN C O 1
ATOM 4797 N N . VAL C 1 153 ? 85.935 31.036 67.741 1.00 15.36 153 VAL C N 1
ATOM 4798 C CA . VAL C 1 153 ? 86.200 29.993 66.752 1.00 15.06 153 VAL C CA 1
ATOM 4799 C C . VAL C 1 153 ? 86.707 28.717 67.428 1.00 16.03 153 VAL C C 1
ATOM 4800 O O . VAL C 1 153 ? 87.596 28.759 68.284 1.00 15.63 153 VAL C O 1
ATOM 4804 N N . GLY C 1 154 ? 86.100 27.591 67.064 1.00 15.09 154 GLY C N 1
ATOM 4805 C CA . GLY C 1 154 ? 86.507 26.290 67.567 1.00 15.72 154 GLY C CA 1
ATOM 4806 C C . GLY C 1 154 ? 85.849 25.869 68.869 1.00 14.92 154 GLY C C 1
ATOM 4807 O O . GLY C 1 154 ? 86.182 24.816 69.430 1.00 14.68 154 GLY C O 1
ATOM 4808 N N . GLN C 1 155 ? 84.919 26.682 69.364 1.00 12.72 155 GLN C N 1
ATOM 4809 C CA . GLN C 1 155 ? 84.365 26.443 70.683 1.00 12.16 155 GLN C CA 1
ATOM 4810 C C . GLN C 1 155 ? 82.844 26.438 70.725 1.00 12.58 155 GLN C C 1
ATOM 4811 O O . GLN C 1 155 ? 82.258 26.912 71.691 1.00 13.14 155 GLN C O 1
ATOM 4817 N N . THR C 1 156 ? 82.206 25.866 69.704 1.00 12.72 156 THR C N 1
ATOM 4818 C CA . THR C 1 156 ? 80.749 25.755 69.684 1.00 12.60 156 THR C CA 1
ATOM 4819 C C . THR C 1 156 ? 80.190 25.260 71.013 1.00 10.54 156 THR C C 1
ATOM 4820 O O . THR C 1 156 ? 79.258 25.852 71.559 1.00 11.99 156 THR C O 1
ATOM 4824 N N . ASN C 1 157 ? 80.756 24.158 71.508 1.00 11.50 157 ASN C N 1
ATOM 4825 C CA . ASN C 1 157 ? 80.272 23.509 72.722 1.00 11.69 157 ASN C CA 1
ATOM 4826 C C . ASN C 1 157 ? 80.532 24.325 73.984 1.00 11.91 157 ASN C C 1
ATOM 4827 O O . ASN C 1 157 ? 79.654 24.471 74.823 1.00 11.41 157 ASN C O 1
ATOM 4832 N N . TYR C 1 158 ? 81.733 24.871 74.091 1.00 11.73 158 TYR C N 1
ATOM 4833 C CA . TYR C 1 158 ? 82.133 25.640 75.263 1.00 12.17 158 TYR C CA 1
ATOM 4834 C C . TYR C 1 158 ? 81.358 26.958 75.298 1.00 11.22 158 TYR C C 1
ATOM 4835 O O . TYR C 1 158 ? 80.893 27.381 76.358 1.00 11.24 158 TYR C O 1
ATOM 4844 N N . ALA C 1 159 ? 81.183 27.588 74.134 1.00 10.31 159 ALA C N 1
ATOM 4845 C CA . ALA C 1 159 ? 80.368 28.793 74.054 1.00 10.50 159 ALA C CA 1
ATOM 4846 C C . ALA C 1 159 ? 78.921 28.510 74.449 1.00 10.79 159 ALA C C 1
ATOM 4847 O O . ALA C 1 159 ? 78.300 29.294 75.170 1.00 10.83 159 ALA C O 1
ATOM 4849 N N . ALA C 1 160 ? 78.376 27.390 73.978 1.00 10.85 160 ALA C N 1
ATOM 4850 C CA . ALA C 1 160 ? 77.008 27.024 74.339 1.00 10.42 160 ALA C CA 1
ATOM 4851 C C . ALA C 1 160 ? 76.881 26.900 75.847 1.00 9.98 160 ALA C C 1
ATOM 4852 O O . ALA C 1 160 ? 75.957 27.440 76.443 1.00 10.99 160 ALA C O 1
ATOM 4854 N N . ALA C 1 161 ? 77.815 26.187 76.456 1.00 10.19 161 ALA C N 1
ATOM 4855 C CA . ALA C 1 161 ? 77.751 25.939 77.883 1.00 10.90 161 ALA C CA 1
ATOM 4856 C C . ALA C 1 161 ? 77.929 27.211 78.691 1.00 10.92 161 ALA C C 1
ATOM 4857 O O . ALA C 1 161 ? 77.157 27.483 79.607 1.00 12.06 161 ALA C O 1
ATOM 4859 N N . LYS C 1 162 ? 78.926 28.014 78.332 1.00 10.35 162 LYS C N 1
ATOM 4860 C CA . LYS C 1 162 ? 79.249 29.190 79.115 1.00 10.10 162 LYS C CA 1
ATOM 4861 C C . LYS C 1 162 ? 78.187 30.270 78.948 1.00 10.34 162 LYS C C 1
ATOM 4862 O O . LYS C 1 162 ? 77.893 30.993 79.898 1.00 11.11 162 LYS C O 1
ATOM 4868 N N . ALA C 1 163 ? 77.599 30.374 77.756 1.00 9.71 163 ALA C N 1
ATOM 4869 C CA . ALA C 1 163 ? 76.458 31.259 77.591 1.00 9.65 163 ALA C CA 1
ATOM 4870 C C . ALA C 1 163 ? 75.261 30.740 78.376 1.00 9.66 163 ALA C C 1
ATOM 4871 O O . ALA C 1 163 ? 74.553 31.509 79.026 1.00 10.61 163 ALA C O 1
ATOM 4873 N N . GLY C 1 164 ? 75.034 29.433 78.319 1.00 10.18 164 GLY C N 1
ATOM 4874 C CA . GLY C 1 164 ? 73.951 28.822 79.077 1.00 10.96 164 GLY C CA 1
ATOM 4875 C C . GLY C 1 164 ? 74.053 29.094 80.567 1.00 8.98 164 GLY C C 1
ATOM 4876 O O . GLY C 1 164 ? 73.032 29.322 81.230 1.00 10.73 164 GLY C O 1
ATOM 4877 N N . VAL C 1 165 ? 75.283 29.121 81.081 1.00 10.10 165 VAL C N 1
ATOM 4878 C CA . VAL C 1 165 ? 75.524 29.434 82.483 1.00 11.41 165 VAL C CA 1
ATOM 4879 C C . VAL C 1 165 ? 74.998 30.828 82.821 1.00 11.77 165 VAL C C 1
ATOM 4880 O O . VAL C 1 165 ? 74.452 31.042 83.900 1.00 11.11 165 VAL C O 1
ATOM 4884 N N . ILE C 1 166 ? 75.129 31.768 81.889 1.00 10.08 166 ILE C N 1
ATOM 4885 C CA . ILE C 1 166 ? 74.607 33.107 82.126 1.00 10.94 166 ILE C CA 1
ATOM 4886 C C . ILE C 1 166 ? 73.074 33.112 82.187 1.00 10.31 166 ILE C C 1
ATOM 4887 O O . ILE C 1 166 ? 72.474 33.754 83.052 1.00 10.49 166 ILE C O 1
ATOM 4892 N N . GLY C 1 167 ? 72.432 32.376 81.287 1.00 10.26 167 GLY C N 1
ATOM 4893 C CA . GLY C 1 167 ? 70.986 32.273 81.328 1.00 11.87 167 GLY C CA 1
ATOM 4894 C C . GLY C 1 167 ? 70.498 31.697 82.655 1.00 8.42 167 GLY C C 1
ATOM 4895 O O . GLY C 1 167 ? 69.506 32.170 83.207 1.00 10.06 167 GLY C O 1
ATOM 4896 N N . MET C 1 168 ? 71.183 30.675 83.152 1.00 9.67 168 MET C N 1
ATOM 4897 C CA . MET C 1 168 ? 70.812 30.115 84.449 1.00 10.40 168 MET C CA 1
ATOM 4898 C C . MET C 1 168 ? 71.066 31.109 85.573 1.00 10.10 168 MET C C 1
ATOM 4899 O O . MET C 1 168 ? 70.233 31.249 86.470 1.00 10.83 168 MET C O 1
ATOM 4904 N N . THR C 1 169 ? 72.188 31.824 85.499 1.00 9.56 169 THR C N 1
ATOM 4905 C CA . THR C 1 169 ? 72.537 32.806 86.517 1.00 10.35 169 THR C CA 1
ATOM 4906 C C . THR C 1 169 ? 71.439 33.855 86.661 1.00 10.66 169 THR C C 1
ATOM 4907 O O . THR C 1 169 ? 71.015 34.186 87.765 1.00 10.79 169 THR C O 1
ATOM 4911 N N . LYS C 1 170 ? 70.960 34.357 85.529 1.00 9.16 170 LYS C N 1
ATOM 4912 C CA . LYS C 1 170 ? 69.944 35.391 85.545 1.00 10.10 170 LYS C CA 1
ATOM 4913 C C . LYS C 1 170 ? 68.612 34.870 86.055 1.00 10.64 170 LYS C C 1
ATOM 4914 O O . LYS C 1 170 ? 67.882 35.560 86.757 1.00 11.97 170 LYS C O 1
ATOM 4920 N N . THR C 1 171 ? 68.287 33.640 85.677 1.00 9.87 171 THR C N 1
ATOM 4921 C CA . THR C 1 171 ? 67.072 33.002 86.165 1.00 11.51 171 THR C CA 1
ATOM 4922 C C . THR C 1 171 ? 67.136 32.820 87.686 1.00 9.89 171 THR C C 1
ATOM 4923 O O . THR C 1 171 ? 66.185 33.143 88.392 1.00 11.58 171 THR C O 1
ATOM 4927 N N . TRP C 1 172 ? 68.255 32.305 88.169 1.00 10.71 172 TRP C N 1
ATOM 4928 C CA . TRP C 1 172 ? 68.401 32.034 89.591 1.00 11.25 172 TRP C CA 1
ATOM 4929 C C . TRP C 1 172 ? 68.437 33.305 90.434 1.00 11.82 172 TRP C C 1
ATOM 4930 O O . TRP C 1 172 ? 67.914 33.327 91.543 1.00 12.43 172 TRP C O 1
ATOM 4941 N N . ALA C 1 173 ? 69.028 34.365 89.899 1.00 11.05 173 ALA C N 1
ATOM 4942 C CA . ALA C 1 173 ? 68.990 35.643 90.591 1.00 11.78 173 ALA C CA 1
ATOM 4943 C C . ALA C 1 173 ? 67.541 36.053 90.844 1.00 13.67 173 ALA C C 1
ATOM 4944 O O . ALA C 1 173 ? 67.181 36.477 91.946 1.00 18.65 173 ALA C O 1
ATOM 4946 N N . LYS C 1 174 ? 66.693 35.876 89.834 1.00 11.43 174 LYS C N 1
ATOM 4947 C CA . LYS C 1 174 ? 65.277 36.203 89.978 1.00 12.56 174 LYS C CA 1
ATOM 4948 C C . LYS C 1 174 ? 64.544 35.263 90.942 1.00 13.31 174 LYS C C 1
ATOM 4949 O O . LYS C 1 174 ? 63.741 35.701 91.760 1.00 15.08 174 LYS C O 1
ATOM 4955 N N . GLU C 1 175 ? 64.806 33.966 90.821 1.00 13.22 175 GLU C N 1
ATOM 4956 C CA . GLU C 1 175 ? 64.098 32.972 91.628 1.00 14.50 175 GLU C CA 1
ATOM 4957 C C . GLU C 1 175 ? 64.473 32.983 93.094 1.00 13.48 175 GLU C C 1
ATOM 4958 O O . GLU C 1 175 ? 63.636 32.732 93.960 1.00 15.36 175 GLU C O 1
ATOM 4964 N N . LEU C 1 176 ? 65.753 33.221 93.358 1.00 12.67 176 LEU C N 1
ATOM 4965 C CA . LEU C 1 176 ? 66.308 32.977 94.683 1.00 13.61 176 LEU C CA 1
ATOM 4966 C C . LEU C 1 176 ? 66.494 34.223 95.520 1.00 17.54 176 LEU C C 1
ATOM 4967 O O . LEU C 1 176 ? 66.873 34.126 96.690 1.00 18.41 176 LEU C O 1
ATOM 4972 N N . ALA C 1 177 ? 66.230 35.389 94.936 1.00 17.07 177 ALA C N 1
ATOM 4973 C CA . ALA C 1 177 ? 66.426 36.643 95.661 1.00 16.88 177 ALA C CA 1
ATOM 4974 C C . ALA C 1 177 ? 65.622 36.677 96.956 1.00 21.76 177 ALA C C 1
ATOM 4975 O O . ALA C 1 177 ? 66.133 37.072 98.004 1.00 25.48 177 ALA C O 1
ATOM 4977 N N . ARG C 1 178 ? 64.375 36.234 96.890 1.00 24.30 178 ARG C N 1
ATOM 4978 C CA . ARG C 1 178 ? 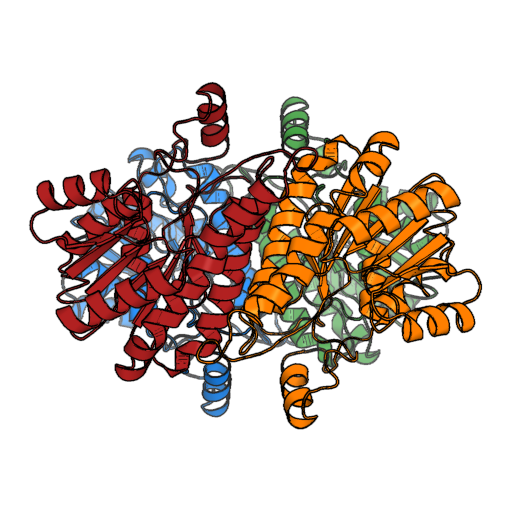63.501 36.234 98.060 1.00 30.92 178 ARG C CA 1
ATOM 4979 C C . ARG C 1 178 ? 63.979 35.278 99.157 1.00 31.95 178 ARG C C 1
ATOM 4980 O O . ARG C 1 178 ? 63.467 35.313 100.277 1.00 27.63 178 ARG C O 1
ATOM 4988 N N . LYS C 1 179 ? 64.950 34.428 98.833 1.00 27.87 179 LYS C N 1
ATOM 4989 C CA . LYS C 1 179 ? 65.518 33.491 99.802 1.00 21.55 179 LYS C CA 1
ATOM 4990 C C . LYS C 1 179 ? 66.791 34.036 100.455 1.00 24.38 179 LYS C C 1
ATOM 4991 O O . LYS C 1 179 ? 67.457 33.329 101.214 1.00 21.98 179 LYS C O 1
ATOM 4997 N N . GLY C 1 180 ? 67.138 35.283 100.157 1.00 25.32 180 GLY C N 1
ATOM 4998 C CA . GLY C 1 180 ? 68.350 35.879 100.688 1.00 20.03 180 GLY C CA 1
ATOM 4999 C C . GLY C 1 180 ? 69.623 35.443 99.986 1.00 21.09 180 GLY C C 1
ATOM 5000 O O . GLY C 1 180 ? 70.721 35.590 100.528 1.00 22.51 180 GLY C O 1
ATOM 5001 N N . ILE C 1 181 ? 69.479 34.937 98.766 1.00 17.35 181 ILE C N 1
ATOM 5002 C CA . ILE C 1 181 ? 70.597 34.390 98.010 1.00 15.30 181 ILE C CA 1
ATOM 5003 C C . ILE C 1 181 ? 70.975 35.314 96.841 1.00 16.73 181 ILE C C 1
ATOM 5004 O O . ILE C 1 181 ? 70.103 35.740 96.085 1.00 22.48 181 ILE C O 1
ATOM 5009 N N . ASN C 1 182 ? 72.263 35.628 96.704 1.00 14.05 182 ASN C N 1
ATOM 5010 C CA . ASN C 1 182 ? 72.769 36.365 95.538 1.00 13.13 182 ASN C CA 1
ATOM 5011 C C . ASN C 1 182 ? 73.310 35.368 94.536 1.00 13.27 182 ASN C C 1
ATOM 5012 O O . ASN C 1 182 ? 73.941 34.381 94.921 1.00 14.74 182 ASN C O 1
ATOM 5017 N N . VAL C 1 183 ? 73.051 35.620 93.259 1.00 12.68 183 VAL C N 1
ATOM 5018 C CA . VAL C 1 183 ? 73.564 34.769 92.190 1.00 11.46 183 VAL C CA 1
ATOM 5019 C C . VAL C 1 183 ? 74.171 35.648 91.105 1.00 10.97 183 VAL C C 1
ATOM 5020 O O . VAL C 1 183 ? 73.495 36.518 90.560 1.00 11.70 183 VAL C O 1
ATOM 5024 N N . ASN C 1 184 ? 75.449 35.432 90.811 1.00 10.74 184 ASN C N 1
ATOM 5025 C CA . ASN C 1 184 ? 76.156 36.238 89.816 1.00 9.94 184 ASN C CA 1
ATOM 5026 C C . ASN C 1 184 ? 77.102 35.350 89.047 1.00 11.30 184 ASN C C 1
ATOM 5027 O O . ASN C 1 184 ? 77.363 34.199 89.458 1.00 11.71 184 ASN C O 1
ATOM 5032 N N . ALA C 1 185 ? 77.633 35.886 87.954 1.00 11.92 185 ALA C N 1
ATOM 5033 C CA . ALA C 1 185 ? 78.602 35.151 87.160 1.00 12.05 185 ALA C CA 1
ATOM 5034 C C . AL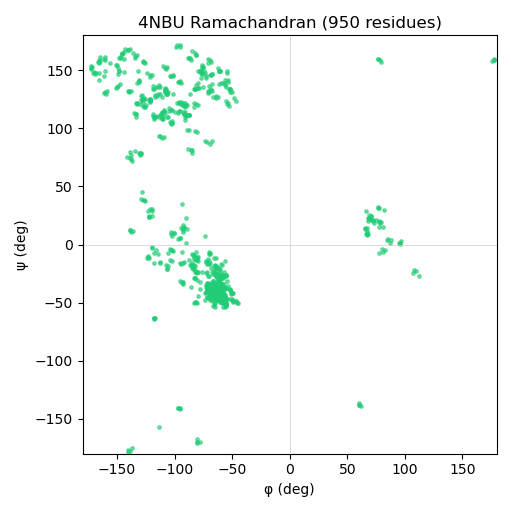A C 1 185 ? 79.849 35.982 86.946 1.00 10.92 185 ALA C C 1
ATOM 5035 O O . ALA C 1 185 ? 79.812 37.214 87.037 1.00 11.45 185 ALA C O 1
ATOM 5037 N N . VAL C 1 186 ? 80.950 35.292 86.679 1.00 11.48 186 VAL C N 1
ATOM 5038 C CA . VAL C 1 186 ? 82.186 35.941 86.261 1.00 12.83 186 VAL C CA 1
ATOM 5039 C C . VAL C 1 186 ? 82.497 35.473 84.852 1.00 12.15 186 VAL C C 1
ATOM 5040 O O . VAL C 1 186 ? 82.367 34.281 84.544 1.00 12.69 186 VAL C O 1
ATOM 5044 N N . ALA C 1 187 ? 82.878 36.405 83.991 1.00 11.54 187 ALA C N 1
ATOM 5045 C CA . ALA C 1 187 ? 83.351 36.063 82.657 1.00 11.63 187 ALA C CA 1
ATOM 5046 C C . ALA C 1 187 ? 84.838 36.412 82.598 1.00 11.29 187 ALA C C 1
ATOM 5047 O O . ALA C 1 187 ? 85.197 37.557 82.302 1.00 12.70 187 ALA C O 1
ATOM 5049 N N . PRO C 1 188 ? 85.714 35.437 82.887 1.00 10.25 188 PRO C N 1
ATOM 5050 C CA . PRO C 1 188 ? 87.146 35.701 82.733 1.00 11.57 188 PRO C CA 1
ATOM 5051 C C . PRO C 1 188 ? 87.502 35.833 81.267 1.00 11.26 188 PRO C C 1
ATOM 5052 O O . PRO C 1 188 ? 86.906 35.181 80.395 1.00 12.06 188 PRO C O 1
ATOM 5056 N N . GLY C 1 189 ? 88.470 36.698 80.988 1.00 12.32 189 GLY C N 1
ATOM 5057 C CA . GLY C 1 189 ? 89.132 36.674 79.710 1.00 16.08 189 GLY C CA 1
ATOM 5058 C C . GLY C 1 189 ? 90.163 35.572 79.762 1.00 15.09 189 GLY C C 1
ATOM 5059 O O . GLY C 1 189 ? 90.193 34.777 80.707 1.00 15.86 189 GLY C O 1
ATOM 5060 N N . PHE C 1 190 ? 91.014 35.521 78.756 1.00 16.72 190 PHE C N 1
ATOM 5061 C CA . PHE C 1 190 ? 92.034 34.483 78.699 1.00 19.97 190 PHE C CA 1
ATOM 5062 C C . PHE C 1 190 ? 92.996 34.645 79.866 1.00 18.31 190 PHE C C 1
ATOM 5063 O O . PHE C 1 190 ? 93.539 35.726 80.097 1.00 18.57 190 PHE C O 1
ATOM 5071 N N . THR C 1 191 ? 93.186 33.555 80.606 1.00 18.36 191 THR C N 1
ATOM 5072 C CA . THR C 1 191 ? 93.882 33.572 81.886 1.00 18.38 191 THR C CA 1
ATOM 5073 C C . THR C 1 191 ? 94.929 32.465 81.906 1.00 20.51 191 THR C C 1
ATOM 5074 O O . THR C 1 191 ? 94.683 31.369 81.413 1.00 21.15 191 THR C O 1
ATOM 5078 N N . GLU C 1 192 ? 96.094 32.762 82.470 1.00 21.90 192 GLU C N 1
ATOM 5079 C CA . GLU C 1 192 ? 97.211 31.820 82.502 1.00 24.42 192 GLU C CA 1
ATOM 5080 C C . GLU C 1 192 ? 96.966 30.627 83.423 1.00 24.31 192 GLU C C 1
ATOM 5081 O O . GLU C 1 192 ? 97.354 30.645 84.592 1.00 25.61 192 GLU C O 1
ATOM 5087 N N . THR C 1 193 ? 96.326 29.593 82.886 1.00 24.31 193 THR C N 1
ATOM 5088 C CA . THR C 1 193 ? 96.132 28.336 83.601 1.00 24.79 193 THR C CA 1
ATOM 5089 C C . THR C 1 193 ? 96.407 27.192 82.643 1.00 27.03 193 THR C C 1
ATOM 5090 O O . THR C 1 193 ? 96.809 27.410 81.498 1.00 28.24 193 THR C O 1
ATOM 5094 N N . ALA C 1 194 ? 96.173 25.968 83.107 1.00 27.84 194 ALA C N 1
ATOM 5095 C CA . ALA C 1 194 ? 96.358 24.792 82.266 1.00 30.23 194 ALA C CA 1
ATOM 5096 C C . ALA C 1 194 ? 95.428 24.811 81.056 1.00 29.43 194 ALA C C 1
ATOM 5097 O O . ALA C 1 194 ? 95.734 24.205 80.029 1.00 31.62 194 ALA C O 1
ATOM 5099 N N . MET C 1 195 ? 94.302 25.509 81.172 1.00 28.53 195 MET C N 1
ATOM 5100 C CA . MET C 1 195 ? 93.321 25.539 80.088 1.00 28.06 195 MET C CA 1
ATOM 5101 C C . MET C 1 195 ? 93.883 26.236 78.844 1.00 34.44 195 MET C C 1
ATOM 5102 O O . MET C 1 195 ? 93.443 25.986 77.719 1.00 34.74 195 MET C O 1
ATOM 5107 N N . VAL C 1 196 ? 94.884 27.082 79.059 1.00 33.56 196 VAL C N 1
ATOM 5108 C CA . VAL C 1 196 ? 95.517 27.843 77.989 1.00 37.92 196 VAL C CA 1
ATOM 5109 C C . VAL C 1 196 ? 96.870 27.219 77.606 1.00 42.35 196 VAL C C 1
ATOM 5110 O O . VAL C 1 196 ? 97.422 27.491 76.539 1.00 40.58 196 VAL C O 1
ATOM 5114 N N . ALA C 1 197 ? 97.368 26.329 78.461 1.00 45.80 197 ALA C N 1
ATOM 5115 C CA . ALA C 1 197 ? 98.700 25.738 78.299 1.00 50.25 197 ALA C CA 1
ATOM 5116 C C . ALA C 1 197 ? 98.980 25.082 76.940 1.00 51.85 197 ALA C C 1
ATOM 5117 O O . ALA C 1 197 ? 100.103 25.146 76.438 1.00 52.24 197 ALA C O 1
ATOM 5119 N N . GLU C 1 198 ? 97.970 24.453 76.347 1.00 53.44 198 GLU C N 1
ATOM 5120 C CA . GLU C 1 198 ? 98.174 23.715 75.102 1.00 60.03 198 GLU C CA 1
ATOM 5121 C C . GLU C 1 198 ? 97.963 24.550 73.841 1.00 58.79 198 GLU C C 1
ATOM 5122 O O . GLU C 1 198 ? 98.080 24.039 72.728 1.00 61.58 198 GLU C O 1
ATOM 5128 N N . VAL C 1 199 ? 97.655 25.832 74.007 1.00 53.76 199 VAL C N 1
ATOM 5129 C CA . VAL C 1 199 ? 97.510 26.704 72.848 1.00 49.64 199 VAL C CA 1
ATOM 5130 C C . VAL C 1 199 ? 98.892 27.165 72.377 1.00 51.54 199 VAL C C 1
ATOM 5131 O O . VAL C 1 199 ? 99.763 27.470 73.196 1.00 52.53 199 VAL C O 1
ATOM 5135 N N . PRO C 1 200 ? 99.112 27.169 71.051 1.00 53.16 200 PRO C N 1
ATOM 5136 C CA . PRO C 1 200 ? 100.406 27.533 70.460 1.00 55.38 200 PRO C CA 1
ATOM 5137 C C . PRO C 1 200 ? 100.901 28.902 70.920 1.00 58.94 200 PRO C C 1
ATOM 5138 O O . PRO C 1 200 ? 100.089 29.788 71.182 1.00 48.02 200 PRO C O 1
ATOM 5142 N N . GLU C 1 201 ? 102.219 29.060 71.018 1.00 56.30 201 GLU C N 1
ATOM 5143 C CA . GLU C 1 201 ? 102.829 30.330 71.405 1.00 62.23 201 GLU C CA 1
ATOM 5144 C C . GLU C 1 201 ? 102.347 31.452 70.494 1.00 67.52 201 GLU C C 1
ATOM 5145 O O . GLU C 1 201 ? 102.235 32.607 70.909 1.00 68.09 201 GLU C O 1
ATOM 5151 N N . LYS C 1 202 ? 102.062 31.091 69.247 1.00 68.49 202 LYS C N 1
ATOM 5152 C CA . LYS C 1 202 ? 101.617 32.038 68.235 1.00 64.05 202 LYS C CA 1
ATOM 5153 C C . LYS C 1 202 ? 100.251 32.632 68.565 1.00 59.70 202 LYS C C 1
ATOM 5154 O O . LYS C 1 202 ? 100.074 33.846 68.507 1.00 60.87 202 LYS C O 1
ATOM 5160 N N . VAL C 1 203 ? 99.291 31.781 68.918 1.00 52.89 203 VAL C N 1
ATOM 5161 C CA . VAL C 1 203 ? 97.946 32.258 69.236 1.00 50.79 203 VAL C CA 1
ATOM 5162 C C . VAL C 1 203 ? 97.926 33.036 70.560 1.00 47.51 203 VAL C C 1
ATOM 5163 O O . VAL C 1 203 ? 97.086 33.913 70.758 1.00 45.94 203 VAL C O 1
ATOM 5167 N N . ILE C 1 204 ? 98.866 32.721 71.449 1.00 44.09 204 ILE C N 1
ATOM 5168 C CA . ILE C 1 204 ? 99.005 33.439 72.714 1.00 39.42 204 ILE C CA 1
ATOM 5169 C C . ILE C 1 204 ? 99.246 34.924 72.482 1.00 39.34 204 ILE C C 1
ATOM 5170 O O . ILE C 1 204 ? 98.615 35.769 73.116 1.00 34.63 204 ILE C O 1
ATOM 5175 N N . GLU C 1 205 ? 100.159 35.238 71.569 1.00 37.60 205 GLU C N 1
ATOM 5176 C CA . GLU C 1 205 ? 100.464 36.628 71.260 1.00 40.57 205 GLU C CA 1
ATOM 5177 C C . GLU C 1 205 ? 99.273 37.310 70.602 1.00 41.92 205 GLU C C 1
ATOM 5178 O O . GLU C 1 205 ? 99.039 38.500 70.806 1.00 39.05 205 GLU C O 1
ATOM 5184 N N . LYS C 1 206 ? 98.516 36.542 69.824 1.00 44.33 206 LYS C N 1
ATOM 5185 C CA . LYS C 1 206 ? 97.318 37.059 69.172 1.00 43.49 206 LYS C CA 1
ATOM 5186 C C . LYS C 1 206 ? 96.255 37.379 70.214 1.00 38.21 206 LYS C C 1
ATOM 5187 O O . LYS C 1 206 ? 95.583 38.404 70.131 1.00 35.00 206 LYS C O 1
ATOM 5193 N N . MET C 1 207 ? 96.112 36.494 71.196 1.00 37.79 207 MET C N 1
ATOM 5194 C CA . MET C 1 207 ? 95.179 36.710 72.295 1.00 35.35 207 MET C CA 1
ATOM 5195 C C . MET C 1 207 ? 95.547 37.954 73.092 1.00 31.00 207 MET C C 1
ATOM 5196 O O . MET C 1 207 ? 94.680 38.762 73.421 1.00 28.71 207 MET C O 1
ATOM 5201 N N . LYS C 1 208 ? 96.834 38.107 73.395 1.00 27.72 208 LYS C N 1
ATOM 5202 C CA . LYS C 1 208 ? 97.319 39.296 74.089 1.00 26.82 208 LYS C CA 1
ATOM 5203 C C . LYS C 1 208 ? 97.057 40.557 73.276 1.00 26.52 208 LYS C C 1
ATOM 5204 O O . LYS C 1 208 ? 96.779 41.618 73.833 1.00 26.71 208 LYS C O 1
ATOM 5210 N N . ALA C 1 209 ? 97.153 40.437 71.955 1.00 29.33 209 ALA C N 1
ATOM 5211 C CA . ALA C 1 209 ? 96.966 41.579 71.067 1.00 29.98 209 ALA C CA 1
ATOM 5212 C C . ALA C 1 209 ? 95.531 42.089 71.105 1.00 29.30 209 ALA C C 1
ATOM 5213 O O . ALA C 1 209 ? 95.277 43.258 70.825 1.00 29.66 209 ALA C O 1
ATOM 5215 N N . GLN C 1 210 ? 94.595 41.211 71.451 1.00 24.90 210 GLN C N 1
ATOM 5216 C CA . GLN C 1 210 ? 93.191 41.600 71.566 1.00 24.36 210 GLN C CA 1
ATOM 5217 C C . GLN C 1 210 ? 92.895 42.280 72.901 1.00 21.70 210 GLN C C 1
ATOM 5218 O O . GLN C 1 210 ? 91.811 42.813 73.098 1.00 20.85 210 GLN C O 1
ATOM 5224 N N . VAL C 1 211 ? 93.847 42.235 73.828 1.00 20.80 211 VAL C N 1
ATOM 5225 C CA . VAL C 1 211 ? 93.643 42.820 75.150 1.00 18.82 211 VAL C CA 1
ATOM 5226 C C . VAL C 1 211 ? 94.407 44.131 75.261 1.00 19.14 211 VAL C C 1
ATOM 5227 O O . VAL C 1 211 ? 95.626 44.133 75.171 1.00 20.16 211 VAL C O 1
ATOM 5231 N N . PRO C 1 212 ? 93.692 45.250 75.455 1.00 18.46 212 PRO C N 1
ATOM 5232 C CA . PRO C 1 212 ? 94.385 46.547 75.510 1.00 19.88 212 PRO C CA 1
ATOM 5233 C C . PRO C 1 212 ? 95.411 46.612 76.644 1.00 20.59 212 PRO C C 1
ATOM 5234 O O . PRO C 1 212 ? 96.414 47.312 76.514 1.00 24.08 212 PRO C O 1
ATOM 5238 N N . MET C 1 213 ? 95.179 45.881 77.726 1.00 18.62 213 MET C N 1
ATOM 5239 C CA . MET C 1 213 ? 96.155 45.828 78.817 1.00 20.99 213 MET C CA 1
ATOM 5240 C C . MET C 1 213 ? 97.420 45.048 78.451 1.00 22.62 213 MET C C 1
ATOM 5241 O O . MET C 1 213 ? 98.415 45.113 79.172 1.00 25.21 213 MET C O 1
ATOM 5246 N N . GLY C 1 214 ? 97.380 44.311 77.342 1.00 19.28 214 GLY C N 1
ATOM 5247 C CA . GLY C 1 214 ? 98.563 43.655 76.809 1.00 21.76 214 GLY C CA 1
ATOM 5248 C C . GLY C 1 214 ? 99.056 42.440 77.571 1.00 20.51 214 GLY C C 1
ATOM 5249 O O . GLY C 1 214 ? 100.207 42.020 77.410 1.00 23.33 214 GLY C O 1
ATOM 5250 N N . ARG C 1 215 ? 98.189 41.863 78.395 1.00 19.00 215 ARG C N 1
ATOM 5251 C CA . ARG C 1 215 ? 98.552 40.672 79.145 1.00 18.93 215 ARG C CA 1
ATOM 5252 C C . ARG C 1 215 ? 97.343 39.782 79.314 1.00 17.96 215 ARG C C 1
ATOM 5253 O O . ARG C 1 215 ? 96.209 40.235 79.174 1.00 17.00 215 ARG C O 1
ATOM 5261 N N . LEU C 1 216 ? 97.599 38.512 79.603 1.00 18.43 216 LEU C N 1
ATOM 5262 C CA . LEU C 1 216 ? 96.545 37.581 79.968 1.00 17.86 216 LEU C CA 1
ATOM 5263 C C . LEU C 1 216 ? 96.219 37.768 81.441 1.00 16.75 216 LEU C C 1
ATOM 5264 O O . LEU C 1 216 ? 96.999 38.361 82.191 1.00 16.76 216 LEU C O 1
ATOM 5269 N N . GLY C 1 217 ? 95.064 37.267 81.851 1.00 16.05 217 GLY C N 1
ATOM 5270 C CA . GLY C 1 217 ? 94.701 37.294 83.254 1.00 15.64 217 GLY C CA 1
ATOM 5271 C C . GLY C 1 217 ? 95.560 36.345 84.061 1.00 16.41 217 GLY C C 1
ATOM 5272 O O . GLY C 1 217 ? 96.177 35.426 83.527 1.00 17.71 217 GLY C O 1
ATOM 5273 N N . LYS C 1 218 ? 95.624 36.602 85.360 1.00 16.50 218 LYS C N 1
ATOM 5274 C CA . LYS C 1 218 ? 96.267 35.687 86.280 1.00 17.48 218 LYS C CA 1
ATOM 5275 C C . LYS C 1 218 ? 95.185 35.049 87.132 1.00 17.26 218 LYS C C 1
ATOM 5276 O O . LYS C 1 218 ? 94.144 35.658 87.348 1.00 15.88 218 LYS C O 1
ATOM 5282 N N . PRO C 1 219 ? 95.435 33.831 87.642 1.00 14.99 219 PRO C N 1
ATOM 5283 C CA . PRO C 1 219 ? 94.448 33.207 88.526 1.00 15.07 219 PRO C CA 1
ATOM 5284 C C . PRO C 1 219 ? 94.0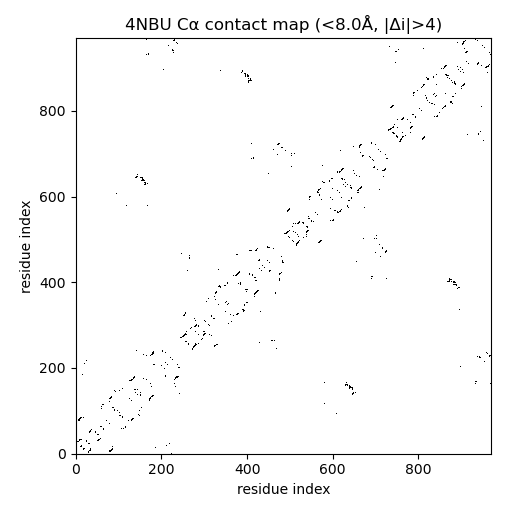30 34.125 89.675 1.00 14.76 219 PRO C C 1
ATOM 5285 O O . PRO C 1 219 ? 92.851 34.169 90.008 1.00 15.14 219 PRO C O 1
ATOM 5289 N N . GLU C 1 220 ? 94.971 34.874 90.242 1.00 15.83 220 GLU C N 1
ATOM 5290 C CA . GLU C 1 220 ? 94.618 35.799 91.313 1.00 16.58 220 GLU C CA 1
ATOM 5291 C C . GLU C 1 220 ? 93.623 36.870 90.900 1.00 15.07 220 GLU C C 1
ATOM 5292 O O . GLU C 1 220 ? 92.785 37.266 91.708 1.00 14.41 220 GLU C O 1
ATOM 5298 N N . ASP C 1 221 ? 93.669 37.317 89.643 1.00 13.80 221 ASP C N 1
ATOM 5299 C CA . ASP C 1 221 ? 92.712 38.327 89.191 1.00 13.51 221 ASP C CA 1
ATOM 5300 C C . ASP C 1 221 ? 91.297 37.770 89.249 1.00 12.10 221 ASP C C 1
ATOM 5301 O O . ASP C 1 221 ? 90.355 38.439 89.691 1.00 13.23 221 ASP C O 1
ATOM 5306 N N . ILE C 1 222 ? 91.131 36.540 88.784 1.00 11.65 222 ILE C N 1
ATOM 5307 C CA . ILE C 1 222 ? 89.798 35.963 88.743 1.00 12.33 222 ILE C CA 1
ATOM 5308 C C . ILE C 1 222 ? 89.347 35.606 90.163 1.00 13.79 222 ILE C C 1
ATOM 5309 O O . ILE C 1 222 ? 88.198 35.861 90.528 1.00 12.84 222 ILE C O 1
ATOM 5314 N N . ALA C 1 223 ? 90.261 35.058 90.963 1.00 12.58 223 ALA C N 1
ATOM 5315 C CA . ALA C 1 223 ? 89.976 34.757 92.361 1.00 14.79 223 ALA C CA 1
ATOM 5316 C C . ALA C 1 223 ? 89.503 36.014 93.105 1.00 14.93 223 ALA C C 1
ATOM 5317 O O . ALA C 1 223 ? 88.599 35.936 93.937 1.00 14.56 223 ALA C O 1
ATOM 5319 N N . ASN C 1 224 ? 90.084 37.171 92.778 1.00 13.06 224 ASN C N 1
ATOM 5320 C CA . ASN C 1 224 ? 89.677 38.419 93.412 1.00 13.39 224 ASN C CA 1
ATOM 5321 C C . ASN C 1 224 ? 88.248 38.808 93.078 1.00 11.96 224 ASN C C 1
ATOM 5322 O O . ASN C 1 224 ? 87.541 39.389 93.906 1.00 12.54 224 ASN C O 1
ATOM 5327 N N . ALA C 1 225 ? 87.810 38.501 91.860 1.00 10.86 225 ALA C N 1
ATOM 5328 C CA . ALA C 1 225 ? 86.425 38.757 91.496 1.00 10.84 225 ALA C CA 1
ATOM 5329 C C . ALA C 1 225 ? 85.480 37.786 92.202 1.00 11.32 225 ALA C C 1
ATOM 5330 O O . ALA C 1 225 ? 84.393 38.185 92.623 1.00 12.18 225 ALA C O 1
ATOM 5332 N N . TYR C 1 226 ? 85.904 36.532 92.354 1.00 11.04 226 TYR C N 1
ATOM 5333 C CA . TYR C 1 226 ? 85.112 35.572 93.125 1.00 12.05 226 TYR C CA 1
ATOM 5334 C C . TYR C 1 226 ? 84.940 36.092 94.552 1.00 12.73 226 TYR C C 1
ATOM 5335 O O . TYR C 1 226 ? 83.857 36.017 95.127 1.00 12.98 226 TYR C O 1
ATOM 5344 N N . LEU C 1 227 ? 86.017 36.633 95.122 1.00 12.30 227 LEU C N 1
ATOM 5345 C CA . LEU C 1 227 ? 85.967 37.142 96.483 1.00 12.48 227 LEU C CA 1
ATOM 5346 C C . LEU C 1 227 ? 84.991 38.307 96.608 1.00 12.92 227 LEU C C 1
ATOM 5347 O O . LEU C 1 227 ? 84.183 38.344 97.532 1.00 13.02 227 LEU C O 1
ATOM 5352 N N . PHE C 1 228 ? 85.046 39.240 95.664 1.00 11.47 228 PHE C N 1
ATOM 5353 C CA . PHE C 1 228 ? 84.100 40.347 95.675 1.00 11.10 228 PHE C CA 1
ATOM 5354 C C . PHE C 1 228 ? 82.660 39.840 95.682 1.00 11.04 228 PHE C C 1
ATOM 5355 O O . PHE C 1 228 ? 81.856 40.268 96.511 1.00 12.17 228 PHE C O 1
ATOM 5363 N N . LEU C 1 229 ? 82.350 38.924 94.767 1.00 10.64 229 LEU C N 1
ATOM 5364 C CA . LEU C 1 229 ? 80.993 38.415 94.613 1.00 11.56 229 LEU C CA 1
ATOM 5365 C C . LEU C 1 229 ? 80.538 37.491 95.741 1.00 11.84 229 LEU C C 1
ATOM 5366 O O . LEU C 1 229 ? 79.343 37.248 95.878 1.00 13.73 229 LEU C O 1
ATOM 5371 N N . ALA C 1 230 ? 81.480 36.981 96.538 1.00 11.42 230 ALA C N 1
ATOM 5372 C CA . ALA C 1 230 ? 81.164 36.105 97.658 1.00 13.33 230 ALA C CA 1
ATOM 5373 C C . ALA C 1 230 ? 80.993 36.869 98.972 1.00 12.19 230 ALA C C 1
ATOM 5374 O O . ALA C 1 230 ? 80.471 36.339 99.937 1.00 16.73 230 ALA C O 1
ATOM 5376 N N . SER C 1 231 ? 81.457 38.117 98.996 1.00 13.79 231 SER C N 1
ATOM 5377 C CA . SER C 1 231 ? 81.498 38.897 100.230 1.00 14.92 231 SER C CA 1
ATOM 5378 C C . SER C 1 231 ? 80.309 39.846 100.354 1.00 12.81 231 SER C C 1
ATOM 5379 O O . SER C 1 231 ? 79.564 40.044 99.398 1.00 13.41 231 SER C O 1
ATOM 5382 N N . HIS C 1 232 ? 80.163 40.477 101.514 1.00 15.11 232 HIS C N 1
ATOM 5383 C CA A HIS C 1 232 ? 79.091 41.445 101.732 0.53 14.51 232 HIS C CA 1
ATOM 5384 C CA B HIS C 1 232 ? 79.086 41.443 101.718 0.47 14.58 232 HIS C CA 1
ATOM 5385 C C . HIS C 1 232 ? 79.273 42.698 100.873 1.00 14.03 232 HIS C C 1
ATOM 5386 O O . HIS C 1 232 ? 78.336 43.473 100.693 1.00 15.50 232 HIS C O 1
ATOM 5399 N N . GLU C 1 233 ? 80.472 42.886 100.346 1.00 13.20 233 GLU C N 1
ATOM 5400 C CA . GLU C 1 233 ? 80.746 44.073 99.534 1.00 14.62 233 GLU C CA 1
ATOM 5401 C C . GLU C 1 233 ? 80.019 44.062 98.188 1.00 14.12 233 GLU C C 1
ATOM 5402 O O . GLU C 1 233 ? 80.028 45.067 97.478 1.00 14.23 233 GLU C O 1
ATOM 5408 N N . SER C 1 234 ? 79.378 42.941 97.852 1.00 11.88 234 SER C N 1
ATOM 5409 C CA . SER C 1 234 ? 78.584 42.815 96.624 1.00 10.96 234 SER C CA 1
ATOM 5410 C C . SER C 1 234 ? 77.134 42.435 96.929 1.00 11.14 234 SER C C 1
ATOM 5411 O O . SER C 1 234 ? 76.448 41.890 96.069 1.00 11.76 234 SER C O 1
ATOM 5414 N N . ASP C 1 235 ? 76.651 42.734 98.132 1.00 12.18 235 ASP C N 1
ATOM 5415 C CA . ASP C 1 235 ? 75.296 42.326 98.507 1.00 12.49 235 ASP C CA 1
ATOM 5416 C C . ASP C 1 235 ? 74.176 42.845 97.588 1.00 12.37 235 ASP C C 1
ATOM 5417 O O . ASP C 1 235 ? 73.144 42.180 97.477 1.00 13.30 235 ASP C O 1
ATOM 5422 N N . TYR C 1 236 ? 74.355 43.997 96.945 1.00 12.04 236 TYR C N 1
ATOM 5423 C CA . TYR C 1 236 ? 73.333 44.496 96.018 1.00 13.13 236 TYR C CA 1
ATOM 5424 C C . TYR C 1 236 ? 73.708 44.224 94.565 1.00 13.19 236 TYR C C 1
ATOM 5425 O O . TYR C 1 236 ? 73.077 44.746 93.656 1.00 13.32 236 TYR C O 1
ATOM 5434 N N . VAL C 1 237 ? 74.750 43.433 94.344 1.00 11.55 237 VAL C N 1
ATOM 5435 C CA . VAL C 1 237 ? 75.070 42.966 92.996 1.00 10.32 237 VAL C CA 1
ATOM 5436 C C . VAL C 1 237 ? 74.337 41.642 92.814 1.00 11.00 237 VAL C C 1
ATOM 5437 O O . VAL C 1 237 ? 74.556 40.699 93.577 1.00 11.25 237 VAL C O 1
ATOM 5441 N N . ASN C 1 238 ? 73.425 41.568 91.849 1.00 10.42 238 ASN C N 1
ATOM 5442 C CA . ASN C 1 238 ? 72.675 40.340 91.633 1.00 10.83 238 ASN C CA 1
ATOM 5443 C C . ASN C 1 238 ? 72.334 40.165 90.159 1.00 10.82 238 ASN C C 1
ATOM 5444 O O . ASN C 1 238 ? 71.955 41.128 89.478 1.00 11.42 238 ASN C O 1
ATOM 5449 N N . GLY C 1 239 ? 72.459 38.946 89.655 1.00 10.05 239 GLY C N 1
ATOM 5450 C CA . GLY C 1 239 ? 72.173 38.687 88.254 1.00 10.76 239 GLY C CA 1
ATOM 5451 C C . GLY C 1 239 ? 73.159 39.327 87.295 1.00 11.08 239 GLY C C 1
ATOM 5452 O O . GLY C 1 239 ? 72.837 39.488 86.115 1.00 13.07 239 GLY C O 1
ATOM 5453 N N . HIS C 1 240 ? 74.342 39.671 87.784 1.00 10.49 240 HIS C N 1
ATOM 5454 C CA . HIS C 1 240 ? 75.322 40.372 86.969 1.00 9.41 240 HIS C CA 1
ATOM 5455 C C . HIS C 1 240 ? 76.415 39.449 86.441 1.00 10.97 240 HIS C C 1
ATOM 5456 O O . HIS C 1 240 ? 76.836 38.503 87.126 1.00 11.87 240 HIS C O 1
ATOM 5463 N N . VAL C 1 241 ? 76.883 39.741 85.228 1.00 10.31 241 VAL C N 1
ATOM 5464 C CA . VAL C 1 241 ? 78.037 39.069 84.648 1.00 10.24 241 VAL C CA 1
ATOM 5465 C C . VAL C 1 241 ? 79.244 40.006 84.773 1.00 10.60 241 VAL C C 1
ATOM 5466 O O . VAL C 1 241 ? 79.355 41.003 84.053 1.00 10.86 241 VAL C O 1
ATOM 5470 N N . LEU C 1 242 ? 80.126 39.709 85.716 1.00 9.88 242 LEU C N 1
ATOM 5471 C CA . LEU C 1 242 ? 81.301 40.526 85.961 1.00 10.17 242 LEU C CA 1
ATOM 5472 C C . LEU C 1 242 ? 82.432 40.063 85.060 1.00 10.21 242 LEU C C 1
ATOM 5473 O O . LEU C 1 242 ? 82.965 38.971 85.230 1.00 10.97 242 LEU C O 1
ATOM 5478 N N . HIS C 1 243 ? 82.796 40.894 84.091 1.00 10.43 243 HIS C N 1
ATOM 5479 C CA . HIS C 1 243 ? 83.909 40.571 83.204 1.00 10.60 243 HIS C CA 1
ATOM 5480 C C . HIS C 1 243 ? 85.229 40.922 83.848 1.00 9.93 243 HIS C C 1
ATOM 5481 O O . HIS C 1 243 ? 85.394 42.023 84.373 1.00 11.02 243 HIS C O 1
ATOM 5488 N N . VAL C 1 244 ? 86.177 39.998 83.758 1.00 11.20 244 VAL C N 1
ATOM 5489 C CA . VAL C 1 244 ? 87.541 40.208 84.233 1.00 11.34 244 VAL C CA 1
ATOM 5490 C C . VAL C 1 244 ? 88.437 39.800 83.070 1.00 10.54 244 VAL C C 1
ATOM 5491 O O . VAL C 1 244 ? 88.975 38.682 83.033 1.00 11.66 244 VAL C O 1
ATOM 5495 N N . ASP C 1 245 ? 88.552 40.696 82.088 1.00 11.16 245 ASP C N 1
ATOM 5496 C CA . ASP C 1 245 ? 89.097 40.308 80.788 1.00 12.29 245 ASP C CA 1
ATOM 5497 C C . ASP C 1 245 ? 90.047 41.329 80.180 1.00 12.66 245 ASP C C 1
ATOM 5498 O O . ASP C 1 245 ? 90.401 41.234 79.007 1.00 12.99 245 ASP C O 1
ATOM 5503 N N . GLY C 1 246 ? 90.474 42.301 80.983 1.00 11.24 246 GLY C N 1
ATOM 5504 C CA . GLY C 1 246 ? 91.425 43.301 80.526 1.00 13.35 246 GLY C CA 1
ATOM 5505 C C . GLY C 1 246 ? 90.876 44.255 79.476 1.00 12.76 246 GLY C C 1
ATOM 5506 O O . GLY C 1 246 ? 91.621 45.039 78.893 1.00 16.40 246 GLY C O 1
ATOM 5507 N N . GLY C 1 247 ? 89.565 44.185 79.246 1.00 13.70 247 GLY C N 1
ATOM 5508 C CA . GLY C 1 247 ? 88.940 44.989 78.213 1.00 13.70 247 GLY C CA 1
ATOM 5509 C C . GLY C 1 247 ? 89.089 44.366 76.839 1.00 12.34 247 GLY C C 1
ATOM 5510 O O . GLY C 1 247 ? 89.121 45.069 75.842 1.00 15.88 247 GLY C O 1
ATOM 5511 N N . ILE C 1 248 ? 89.157 43.039 76.795 1.00 15.25 248 ILE C N 1
ATOM 5512 C CA . ILE C 1 248 ? 89.402 42.327 75.542 1.00 14.56 248 ILE C CA 1
ATOM 5513 C C . ILE C 1 248 ? 88.439 42.702 74.410 1.00 18.28 248 ILE C C 1
ATOM 5514 O O . ILE C 1 248 ? 87.249 42.935 74.636 1.00 24.26 248 ILE C O 1
ATOM 5519 N N . MET C 1 249 ? 88.980 42.776 73.201 1.00 14.49 249 MET C N 1
ATOM 5520 C CA . MET C 1 249 ? 88.213 43.058 71.996 1.00 16.47 249 MET C CA 1
ATOM 5521 C C . MET C 1 249 ? 87.961 41.739 71.305 1.00 20.90 249 MET C C 1
ATOM 5522 O O . MET C 1 249 ? 88.890 41.068 70.855 1.00 22.96 249 MET C O 1
ATOM 5527 N N . MET C 1 250 ? 86.689 41.368 71.253 1.00 21.62 250 MET C N 1
ATOM 5528 C CA . MET C 1 250 ? 86.290 40.038 70.841 1.00 25.67 250 MET C CA 1
ATOM 5529 C C . MET C 1 250 ? 84.923 40.117 70.173 1.00 27.68 250 MET C C 1
ATOM 5530 O O . MET C 1 250 ? 84.296 41.179 70.130 1.00 27.42 250 MET C O 1
ATOM 5536 N N . SER D 1 9 ? 54.080 48.222 48.042 1.00 39.34 9 SER D N 1
ATOM 5537 C CA . SER D 1 9 ? 55.216 49.008 48.512 1.00 25.97 9 SER D CA 1
ATOM 5538 C C . SER D 1 9 ? 55.185 49.176 50.029 1.00 24.07 9 SER D C 1
ATOM 5539 O O . SER D 1 9 ? 54.191 49.628 50.599 1.00 26.27 9 SER D O 1
ATOM 5542 N N . ARG D 1 10 ? 56.285 48.813 50.676 1.00 21.16 10 ARG D N 1
ATOM 5543 C CA . ARG D 1 10 ? 56.314 48.706 52.127 1.00 20.11 10 ARG D CA 1
ATOM 5544 C C . ARG D 1 10 ? 56.100 50.022 52.854 1.00 20.60 10 ARG D C 1
ATOM 5545 O O . ARG D 1 10 ? 55.685 50.023 54.010 1.00 22.78 10 ARG D O 1
ATOM 5553 N N . LEU D 1 11 ? 56.383 51.136 52.178 1.00 19.11 11 LEU D N 1
ATOM 5554 C CA . LEU D 1 11 ? 56.273 52.457 52.798 1.00 17.25 11 LEU D CA 1
ATOM 5555 C C . LEU D 1 11 ? 55.333 53.362 52.010 1.00 17.61 11 LEU D C 1
ATOM 5556 O O . LEU D 1 11 ? 55.483 54.583 52.020 1.00 18.97 11 LEU D O 1
ATOM 5561 N N . GLN D 1 12 ? 54.356 52.766 51.336 1.00 20.22 12 GLN D N 1
ATOM 5562 C CA . GLN D 1 12 ? 53.487 53.537 50.458 1.00 20.75 12 GLN D CA 1
ATOM 5563 C C . GLN D 1 12 ? 52.831 54.733 51.144 1.00 22.35 12 GLN D C 1
ATOM 5564 O O . GLN D 1 12 ? 52.148 54.582 52.162 1.00 25.30 12 GLN D O 1
ATOM 5570 N N . ASP D 1 13 ? 53.093 55.912 50.577 1.00 23.22 13 ASP D N 1
ATOM 5571 C CA . ASP D 1 13 ? 52.530 57.193 51.008 1.00 28.18 13 ASP D CA 1
ATOM 5572 C C . ASP D 1 13 ? 52.984 57.652 52.396 1.00 22.79 13 ASP D C 1
ATOM 5573 O O . ASP D 1 13 ? 52.481 58.642 52.928 1.00 28.42 13 ASP D O 1
ATOM 5578 N N . LYS D 1 14 ? 53.956 56.950 52.968 1.00 20.12 14 LYS D N 1
ATOM 5579 C CA . LYS D 1 14 ? 54.552 57.375 54.227 1.00 18.75 14 LYS D CA 1
ATOM 5580 C C . LYS D 1 14 ? 55.497 58.551 54.021 1.00 21.13 14 LYS D C 1
ATOM 5581 O O . LYS D 1 14 ? 56.321 58.546 53.104 1.00 25.64 14 LYS D O 1
ATOM 5587 N N . VAL D 1 15 ? 55.393 59.547 54.891 1.00 16.07 15 VAL D N 1
ATOM 5588 C CA . VAL D 1 15 ? 56.281 60.706 54.821 1.00 16.43 15 VAL D CA 1
ATOM 5589 C C . VAL D 1 15 ? 57.470 60.465 55.741 1.00 15.29 15 VAL D C 1
ATOM 5590 O O . VAL D 1 15 ? 57.298 60.265 56.949 1.00 16.30 15 VAL D O 1
ATOM 5594 N N . ALA D 1 16 ? 58.675 60.470 55.170 1.00 14.27 16 ALA D N 1
ATOM 5595 C CA . ALA D 1 16 ? 59.898 60.190 55.923 1.00 12.98 16 ALA D CA 1
ATOM 5596 C C . ALA D 1 16 ? 60.863 61.353 55.845 1.00 12.87 16 ALA D C 1
ATOM 5597 O O . ALA D 1 16 ? 61.212 61.809 54.754 1.00 16.19 16 ALA D O 1
ATOM 5599 N N . ILE D 1 17 ? 61.267 61.854 57.004 1.00 12.38 17 ILE D N 1
ATOM 5600 C CA . ILE D 1 17 ? 62.350 62.820 57.080 1.00 13.96 17 ILE D CA 1
ATOM 5601 C C . ILE D 1 17 ? 63.629 62.057 57.399 1.00 13.00 17 ILE D C 1
ATOM 5602 O O . ILE D 1 17 ? 63.692 61.342 58.404 1.00 12.64 17 ILE D O 1
ATOM 5607 N N . ILE D 1 18 ? 64.638 62.180 56.544 1.00 12.11 18 ILE D N 1
ATOM 5608 C CA . ILE D 1 18 ? 65.913 61.512 56.779 1.00 12.23 18 ILE D CA 1
ATOM 5609 C C . ILE D 1 18 ? 66.983 62.577 56.912 1.00 11.78 18 ILE D C 1
ATOM 5610 O O . ILE D 1 18 ? 67.340 63.262 55.945 1.00 12.85 18 ILE D O 1
ATOM 5615 N N . THR D 1 19 ? 67.473 62.774 58.122 1.00 11.25 19 THR D N 1
ATOM 5616 C CA . THR D 1 19 ? 68.510 63.786 58.303 1.00 11.45 19 THR D CA 1
ATOM 5617 C C . THR D 1 19 ? 69.841 63.258 57.804 1.00 11.28 19 THR D C 1
ATOM 5618 O O . THR D 1 19 ? 70.124 62.070 57.871 1.00 13.00 19 THR D O 1
ATOM 5622 N N . GLY D 1 20 ? 70.659 64.161 57.274 1.00 13.53 20 GLY D N 1
ATOM 5623 C CA . GLY D 1 20 ? 71.946 63.771 56.728 1.00 14.03 20 GLY D CA 1
ATOM 5624 C C . GLY D 1 20 ? 71.863 62.981 55.438 1.00 13.96 20 GLY D C 1
ATOM 5625 O O . GLY D 1 20 ? 72.813 62.291 55.075 1.00 14.54 20 GLY D O 1
ATOM 5626 N N . ALA D 1 21 ? 70.753 63.111 54.713 1.00 12.89 21 ALA D N 1
ATOM 5627 C CA . ALA D 1 21 ? 70.533 62.258 53.550 1.00 12.31 21 ALA D CA 1
ATOM 5628 C C . ALA D 1 21 ? 71.019 62.813 52.212 1.00 14.12 21 ALA D C 1
ATOM 5629 O O . ALA D 1 21 ? 70.647 62.292 51.154 1.00 15.39 21 ALA D O 1
ATOM 5631 N N . ALA D 1 22 ? 71.844 63.858 52.233 1.00 14.52 22 ALA D N 1
ATOM 5632 C CA . ALA D 1 22 ? 72.406 64.349 50.982 1.00 15.35 22 ALA D CA 1
ATOM 5633 C C . ALA D 1 22 ? 73.604 63.516 50.523 1.00 16.68 22 ALA D C 1
ATOM 5634 O O . ALA D 1 22 ? 74.042 63.637 49.383 1.00 19.19 22 ALA D O 1
ATOM 5636 N N . ASN D 1 23 ? 74.134 62.682 51.414 1.00 16.07 23 ASN D N 1
ATOM 5637 C CA . ASN D 1 23 ? 75.301 61.859 51.109 1.00 16.72 23 ASN D CA 1
ATOM 5638 C C . ASN D 1 23 ? 75.214 60.504 51.782 1.00 15.22 23 ASN D C 1
ATOM 5639 O O . ASN D 1 23 ? 74.416 60.308 52.699 1.00 15.90 23 ASN D O 1
ATOM 5644 N N . GLY D 1 24 ? 76.058 59.581 51.332 1.00 16.67 24 GLY D N 1
ATOM 5645 C CA . GLY D 1 24 ? 76.363 58.383 52.099 1.00 15.78 24 GLY D CA 1
ATOM 5646 C C . GLY D 1 24 ? 75.177 57.498 52.408 1.00 13.32 24 GLY D C 1
ATOM 5647 O O . GLY D 1 24 ? 74.326 57.241 51.547 1.00 15.65 24 GLY D O 1
ATOM 5648 N N . ILE D 1 25 ? 75.141 57.003 53.643 1.00 12.97 25 ILE D N 1
ATOM 5649 C CA . ILE D 1 25 ? 74.081 56.108 54.092 1.00 14.16 25 ILE D CA 1
ATOM 5650 C C . ILE D 1 25 ? 72.700 56.727 53.903 1.00 12.08 25 ILE D C 1
ATOM 5651 O O . ILE D 1 25 ? 71.787 56.086 53.384 1.00 13.40 25 ILE D O 1
ATOM 5656 N N . GLY D 1 26 ? 72.558 57.983 54.301 1.00 13.84 26 GLY D N 1
ATOM 5657 C CA . GLY D 1 26 ? 71.270 58.651 54.241 1.00 12.56 26 GLY D CA 1
ATOM 5658 C C . GLY D 1 26 ? 70.750 58.814 52.825 1.00 12.99 26 GLY D C 1
ATOM 5659 O O . GLY D 1 26 ? 69.555 58.642 52.574 1.00 13.20 26 GLY D O 1
ATOM 5660 N N . LEU D 1 27 ? 71.648 59.139 51.900 1.00 13.38 27 LEU D N 1
ATOM 5661 C CA . LEU D 1 27 ? 71.276 59.273 50.495 1.00 14.62 27 LEU D CA 1
ATOM 5662 C C . LEU D 1 27 ? 70.755 57.955 49.939 1.00 14.41 27 LEU D C 1
ATOM 5663 O O . LEU D 1 27 ? 69.734 57.917 49.245 1.00 15.84 27 LEU D O 1
ATOM 5668 N N . GLU D 1 28 ? 71.447 56.862 50.237 1.00 14.48 28 GLU D N 1
ATOM 5669 C CA . GLU D 1 28 ? 70.979 55.570 49.758 1.00 16.01 28 GLU D CA 1
ATOM 5670 C C . GLU D 1 28 ? 69.650 55.200 50.410 1.00 15.12 28 GLU D C 1
ATOM 5671 O O . GLU D 1 28 ? 68.781 54.637 49.769 1.00 14.67 28 GLU D O 1
ATOM 5677 N N . ALA D 1 29 ? 69.487 55.537 51.682 1.00 13.04 29 ALA D N 1
ATOM 5678 C CA . ALA D 1 29 ? 68.214 55.305 52.348 1.00 13.54 29 ALA D CA 1
ATOM 5679 C C . ALA D 1 29 ? 67.083 56.088 51.689 1.00 12.49 29 ALA D C 1
ATOM 5680 O O . ALA D 1 29 ? 65.980 55.582 51.546 1.00 13.21 29 ALA D O 1
ATOM 5682 N N . ALA D 1 30 ? 67.366 57.320 51.289 1.00 13.52 30 ALA D N 1
ATOM 5683 C CA . ALA D 1 30 ? 66.371 58.112 50.606 1.00 13.39 30 ALA D CA 1
ATOM 5684 C C . ALA D 1 30 ? 65.910 57.383 49.345 1.00 14.77 30 ALA D C 1
ATOM 5685 O O . ALA D 1 30 ? 64.711 57.249 49.094 1.00 14.83 30 ALA D O 1
ATOM 5687 N N . ARG D 1 31 ? 66.866 56.868 48.578 1.00 14.82 31 ARG D N 1
ATOM 5688 C CA . ARG D 1 31 ? 66.553 56.153 47.346 1.00 14.70 31 ARG D CA 1
ATOM 5689 C C . ARG D 1 31 ? 65.778 54.854 47.609 1.00 13.71 31 ARG D C 1
ATOM 5690 O O . ARG D 1 31 ? 64.800 54.556 46.930 1.00 15.41 31 ARG D O 1
ATOM 5698 N N . VAL D 1 32 ? 66.231 54.084 48.589 1.00 14.66 32 VAL D N 1
ATOM 5699 C CA . VAL D 1 32 ? 65.555 52.849 48.965 1.00 15.08 32 VAL D CA 1
ATOM 5700 C C . VAL D 1 32 ? 64.123 53.131 49.416 1.00 13.83 32 VAL D C 1
ATOM 5701 O O . VAL D 1 32 ? 63.191 52.415 49.021 1.00 16.05 32 VAL D O 1
ATOM 5705 N N . PHE D 1 33 ? 63.953 54.172 50.234 1.00 13.56 33 PHE D N 1
ATOM 5706 C CA . PHE D 1 33 ? 62.624 54.527 50.730 1.00 13.97 33 PHE D CA 1
ATOM 5707 C C . PHE D 1 33 ? 61.694 54.983 49.599 1.00 14.68 33 PHE D C 1
ATOM 5708 O O . PHE D 1 33 ? 60.512 54.639 49.584 1.00 16.40 33 PHE D O 1
ATOM 5716 N N . MET D 1 34 ? 62.230 55.741 48.644 1.00 14.99 34 MET D N 1
ATOM 5717 C CA . MET D 1 34 ? 61.454 56.157 47.475 1.00 15.16 34 MET D CA 1
ATOM 5718 C C . MET D 1 34 ? 60.984 54.952 46.666 1.00 16.80 34 MET D C 1
ATOM 5719 O O . MET D 1 34 ? 59.846 54.904 46.215 1.00 16.87 34 MET D O 1
ATOM 5724 N N . LYS D 1 35 ? 61.858 53.962 46.506 1.00 15.64 35 LYS D N 1
ATOM 5725 C CA . LYS D 1 35 ? 61.509 52.746 45.783 1.00 17.37 35 LYS D CA 1
ATOM 5726 C C . LYS D 1 35 ? 60.393 51.983 46.479 1.00 18.34 35 LYS D C 1
ATOM 5727 O O . LYS D 1 35 ? 59.631 51.267 45.831 1.00 19.52 35 LYS D O 1
ATOM 5733 N N . GLU D 1 36 ? 60.307 52.138 47.798 1.00 18.60 36 GLU D N 1
ATOM 5734 C CA . GLU D 1 36 ? 59.268 51.478 48.580 1.00 17.77 36 GLU D CA 1
ATOM 5735 C C . GLU D 1 36 ? 58.048 52.365 48.795 1.00 18.61 36 GLU D C 1
ATOM 5736 O O . GLU D 1 36 ? 57.187 52.063 49.617 1.00 20.22 36 GLU D O 1
ATOM 5742 N N . GLY D 1 37 ? 57.962 53.454 48.038 1.00 16.41 37 GLY D N 1
ATOM 5743 C CA . GLY D 1 37 ? 56.739 54.227 47.980 1.00 19.19 37 GLY D CA 1
ATOM 5744 C C . GLY D 1 37 ? 56.631 55.416 48.909 1.00 16.73 37 GLY D C 1
ATOM 5745 O O . GLY D 1 37 ? 55.595 56.083 48.912 1.00 18.72 37 GLY D O 1
ATOM 5746 N N . ALA D 1 38 ? 57.677 55.684 49.686 1.00 16.39 38 ALA D N 1
ATOM 5747 C CA . ALA D 1 38 ? 57.662 56.803 50.624 1.00 16.54 38 ALA D CA 1
ATOM 5748 C C . ALA D 1 38 ? 57.826 58.154 49.926 1.00 17.03 38 ALA D C 1
ATOM 5749 O O . ALA D 1 38 ? 58.424 58.251 48.849 1.00 17.79 38 ALA D O 1
ATOM 5751 N N . LYS D 1 39 ? 57.283 59.192 50.552 1.00 17.21 39 LYS D N 1
ATOM 5752 C CA . LYS D 1 39 ? 57.610 60.570 50.197 1.00 15.47 39 LYS D CA 1
ATOM 5753 C C . LYS D 1 39 ? 58.775 60.961 51.077 1.00 15.99 39 LYS D C 1
ATOM 5754 O O . LYS D 1 39 ? 58.637 61.007 52.305 1.00 17.34 39 LYS D O 1
ATOM 5760 N N . VAL D 1 40 ? 59.937 61.190 50.474 1.00 15.66 40 VAL D N 1
ATOM 5761 C CA . VAL D 1 40 ? 61.163 61.388 51.242 1.00 14.90 40 VAL D CA 1
ATOM 5762 C C . VAL D 1 40 ? 61.619 62.843 51.250 1.00 14.51 40 VAL D C 1
ATOM 5763 O O . VAL D 1 40 ? 61.711 63.482 50.204 1.00 16.08 40 VAL D O 1
ATOM 5767 N N . VAL D 1 41 ? 61.888 63.346 52.449 1.00 14.95 41 VAL D N 1
ATOM 5768 C CA . VAL D 1 41 ? 62.527 64.638 52.651 1.00 15.70 41 VAL D CA 1
ATOM 5769 C C . VAL D 1 41 ? 63.950 64.421 53.143 1.00 13.30 41 VAL D C 1
ATOM 5770 O O . VAL D 1 41 ? 64.173 63.893 54.244 1.00 14.12 41 VAL D O 1
ATOM 5774 N N . ILE D 1 42 ? 64.908 64.796 52.306 1.00 14.28 42 ILE D N 1
ATOM 5775 C CA . ILE D 1 42 ? 66.311 64.862 52.687 1.00 13.68 42 ILE D CA 1
ATOM 5776 C C . ILE D 1 42 ? 66.511 66.153 53.456 1.00 14.29 42 ILE D C 1
ATOM 5777 O O . ILE D 1 42 ? 66.250 67.244 52.934 1.00 15.42 42 ILE D O 1
ATOM 5782 N N . ALA D 1 43 ? 66.942 66.034 54.702 1.00 14.32 43 ALA D N 1
ATOM 5783 C CA . ALA D 1 43 ? 67.222 67.205 55.523 1.00 15.02 43 ALA D CA 1
ATOM 5784 C C . ALA D 1 43 ? 68.704 67.212 55.824 1.00 16.08 43 ALA D C 1
ATOM 5785 O O . ALA D 1 43 ? 69.193 66.367 56.558 1.00 15.34 43 ALA D O 1
ATOM 5787 N N . ASP D 1 44 ? 69.428 68.158 55.252 1.00 16.19 44 ASP D N 1
ATOM 5788 C CA . ASP D 1 44 ? 70.886 68.128 55.331 1.00 15.90 44 ASP D CA 1
ATOM 5789 C C . ASP D 1 44 ? 71.389 69.561 55.274 1.00 15.21 44 ASP D C 1
ATOM 5790 O O . ASP D 1 44 ? 70.711 70.445 54.742 1.00 16.25 44 ASP D O 1
ATOM 5795 N N . PHE D 1 45 ? 72.570 69.790 55.837 1.00 15.95 45 PHE D N 1
ATOM 5796 C CA . PHE D 1 45 ? 73.161 71.118 55.841 1.00 17.21 45 PHE D CA 1
ATOM 5797 C C . PHE D 1 45 ? 73.883 71.435 54.538 1.00 18.19 45 PHE D C 1
ATOM 5798 O O . PHE D 1 45 ? 74.084 72.599 54.204 1.00 20.10 45 PHE D O 1
ATOM 5806 N N . ASN D 1 46 ? 74.262 70.391 53.806 1.00 19.04 46 ASN D N 1
ATOM 5807 C CA . ASN D 1 46 ? 75.012 70.527 52.558 1.00 18.85 46 ASN D CA 1
ATOM 5808 C C . ASN D 1 46 ? 74.069 70.830 51.395 1.00 21.32 46 ASN D C 1
ATOM 5809 O O . ASN D 1 46 ? 73.469 69.925 50.822 1.00 21.64 46 ASN D O 1
ATOM 5814 N N . GLU D 1 47 ? 73.956 72.107 51.049 1.00 22.45 47 GLU D N 1
ATOM 5815 C CA . GLU D 1 47 ? 72.994 72.550 50.045 1.00 23.71 47 GLU D CA 1
ATOM 5816 C C . GLU D 1 47 ? 73.322 72.030 48.651 1.00 22.70 47 GLU D C 1
ATOM 5817 O O . GLU D 1 47 ? 72.426 71.602 47.922 1.00 23.29 47 GLU D O 1
ATOM 5823 N N . ALA D 1 48 ? 74.599 72.057 48.281 1.00 22.74 48 ALA D N 1
ATOM 5824 C CA . ALA D 1 48 ? 75.008 71.584 46.962 1.00 24.85 48 ALA D CA 1
ATOM 5825 C C . ALA D 1 48 ? 74.700 70.096 46.791 1.00 22.94 48 ALA D C 1
ATOM 5826 O O . ALA D 1 48 ? 74.153 69.682 45.779 1.00 25.29 48 ALA D O 1
ATOM 5828 N N . ALA D 1 49 ? 75.045 69.290 47.787 1.00 22.16 49 ALA D N 1
ATOM 5829 C CA . ALA D 1 49 ? 74.753 67.862 47.703 1.00 22.66 49 ALA D CA 1
ATOM 5830 C C . ALA D 1 49 ? 73.251 67.599 47.706 1.00 18.52 49 ALA D C 1
ATOM 5831 O O . ALA D 1 49 ? 72.771 66.699 47.020 1.00 21.76 49 ALA D O 1
ATOM 5833 N N . GLY D 1 50 ? 72.512 68.398 48.466 1.00 19.54 50 GLY D N 1
ATOM 5834 C CA . GLY D 1 50 ? 71.068 68.265 48.519 1.00 20.26 50 GLY D CA 1
ATOM 5835 C C . GLY D 1 50 ? 70.428 68.543 47.173 1.00 21.10 50 GLY D C 1
ATOM 5836 O O . GLY D 1 50 ? 69.555 67.802 46.722 1.00 21.67 50 GLY D O 1
ATOM 5837 N N . LYS D 1 51 ? 70.864 69.611 46.513 1.00 21.42 51 LYS D N 1
ATOM 5838 C CA . LYS D 1 51 ? 70.331 69.936 45.199 1.00 20.74 51 LYS D CA 1
ATOM 5839 C C . LYS D 1 51 ? 70.716 68.891 44.154 1.00 20.72 51 LYS D C 1
ATOM 5840 O O . LYS D 1 51 ? 69.940 68.601 43.243 1.00 22.51 51 LYS D O 1
ATOM 5846 N N . GLU D 1 52 ? 71.909 68.319 44.289 1.00 20.91 52 GLU D N 1
ATOM 5847 C CA . GLU D 1 52 ? 72.327 67.239 43.399 1.00 25.09 52 GLU D CA 1
ATOM 5848 C C . GLU D 1 52 ? 71.424 66.014 43.544 1.00 20.48 52 GLU D C 1
ATOM 5849 O O . GLU D 1 52 ? 71.061 65.378 42.551 1.00 23.01 52 GLU D O 1
ATOM 5855 N N . ALA D 1 53 ? 71.065 65.693 44.785 1.00 20.39 53 ALA D N 1
ATOM 5856 C CA . ALA D 1 53 ? 70.162 64.577 45.065 1.00 19.94 53 ALA D CA 1
ATOM 5857 C C . ALA D 1 53 ? 68.794 64.805 44.430 1.00 21.99 53 ALA D C 1
ATOM 5858 O O . ALA D 1 53 ? 68.198 63.885 43.869 1.00 21.68 53 ALA D O 1
ATOM 5860 N N . VAL D 1 54 ? 68.308 66.043 44.497 1.00 21.03 54 VAL D N 1
ATOM 5861 C CA . VAL D 1 54 ? 67.021 66.389 43.904 1.00 20.90 54 VAL D CA 1
ATOM 5862 C C . VAL D 1 54 ? 67.019 66.179 42.392 1.00 22.91 54 VAL D C 1
ATOM 5863 O O . VAL D 1 54 ? 66.059 65.650 41.832 1.00 23.58 54 VAL D O 1
ATOM 5867 N N . GLU D 1 55 ? 68.108 66.575 41.741 1.00 21.76 55 GLU D N 1
ATOM 5868 C CA . GLU D 1 55 ? 68.244 66.393 40.297 1.00 26.32 55 GLU D CA 1
ATOM 5869 C C . GLU D 1 55 ? 68.351 64.923 39.884 1.00 26.18 55 GLU D C 1
ATOM 5870 O O . GLU D 1 55 ? 67.823 64.523 38.847 1.00 27.45 55 GLU D O 1
ATOM 5876 N N . ALA D 1 56 ? 69.026 64.123 40.704 1.00 21.59 56 ALA D N 1
ATOM 5877 C CA . ALA D 1 56 ? 69.302 62.729 40.369 1.00 24.79 56 ALA D CA 1
ATOM 5878 C C . ALA D 1 56 ? 68.118 61.813 40.666 1.00 20.40 56 ALA D C 1
ATOM 5879 O O . ALA D 1 56 ? 67.985 60.739 40.075 1.00 23.93 56 ALA D O 1
ATOM 5881 N N . ASN D 1 57 ? 67.258 62.251 41.575 1.00 20.54 57 ASN D N 1
ATOM 5882 C CA . ASN D 1 57 ? 66.154 61.428 42.043 1.00 20.54 57 ASN D CA 1
ATOM 5883 C C . ASN D 1 57 ? 64.838 62.188 42.012 1.00 19.57 57 ASN D C 1
ATOM 5884 O O . ASN D 1 57 ? 64.372 62.659 43.049 1.00 19.92 57 ASN D O 1
ATOM 5889 N N . PRO D 1 58 ? 64.240 62.313 40.820 1.00 20.73 58 PRO D N 1
ATOM 5890 C CA . PRO D 1 58 ? 62.968 63.017 40.646 1.00 21.52 58 PRO D CA 1
ATOM 5891 C C . PRO D 1 58 ? 61.942 62.605 41.692 1.00 20.76 58 PRO D C 1
ATOM 5892 O O . PRO D 1 58 ? 61.664 61.418 41.840 1.00 21.10 58 PRO D O 1
ATOM 5896 N N . GLY D 1 59 ? 61.420 63.576 42.433 1.00 18.29 59 GLY D N 1
ATOM 5897 C CA . GLY D 1 59 ? 60.435 63.282 43.457 1.00 17.63 59 GLY D CA 1
ATOM 5898 C C . GLY D 1 59 ? 60.920 63.456 44.886 1.00 17.86 59 GLY D C 1
ATOM 5899 O O . GLY D 1 59 ? 60.104 63.631 45.790 1.00 19.95 59 GLY D O 1
ATOM 5900 N N . VAL D 1 60 ? 62.230 63.396 45.110 1.00 16.24 60 VAL D N 1
ATOM 5901 C CA . VAL D 1 60 ? 62.745 63.629 46.445 1.00 16.64 60 VAL D CA 1
ATOM 5902 C C . VAL D 1 60 ? 62.676 65.120 46.753 1.00 15.75 60 VAL D C 1
ATOM 5903 O O . VAL D 1 60 ? 62.750 65.949 45.850 1.00 18.74 60 VAL D O 1
ATOM 5907 N N . VAL D 1 61 ? 62.490 65.435 48.029 1.00 15.57 61 VAL D N 1
ATOM 5908 C CA . VAL D 1 61 ? 62.406 66.821 48.472 1.00 18.03 61 VAL D CA 1
ATOM 5909 C C . VAL D 1 61 ? 63.637 67.098 49.317 1.00 15.20 61 VAL D C 1
ATOM 5910 O O . VAL D 1 61 ? 64.026 66.267 50.116 1.00 15.73 61 VAL D O 1
ATOM 5914 N N . PHE D 1 62 ? 64.275 68.241 49.101 1.00 16.32 62 PHE D N 1
ATOM 5915 C CA . PHE D 1 62 ? 65.384 68.676 49.939 1.00 16.78 62 PHE D CA 1
ATOM 5916 C C . PHE D 1 62 ? 65.027 69.945 50.701 1.00 17.99 62 PHE D C 1
ATOM 5917 O O . PHE D 1 62 ? 64.578 70.943 50.118 1.00 19.61 62 PHE D O 1
ATOM 5925 N N . ILE D 1 63 ? 65.231 69.888 52.011 1.00 17.06 63 ILE D N 1
ATOM 5926 C CA . ILE D 1 63 ? 65.108 71.066 52.861 1.00 17.67 63 ILE D CA 1
ATOM 5927 C C . ILE D 1 63 ? 66.387 71.190 53.677 1.00 16.26 63 ILE D C 1
ATOM 5928 O O . ILE D 1 63 ? 66.800 70.249 54.362 1.00 16.32 63 ILE D O 1
ATOM 5933 N N . ARG D 1 64 ? 67.030 72.345 53.586 1.00 17.25 64 ARG D N 1
ATOM 5934 C CA . ARG D 1 64 ? 68.269 72.551 54.304 1.00 18.36 64 ARG D CA 1
ATOM 5935 C C . ARG D 1 64 ? 67.977 72.648 55.800 1.00 16.76 64 ARG D C 1
ATOM 5936 O O . ARG D 1 64 ? 67.011 73.295 56.215 1.00 20.94 64 ARG D O 1
ATOM 5944 N N . VAL D 1 65 ? 68.801 71.984 56.602 1.00 15.74 65 VAL D N 1
ATOM 5945 C CA . VAL D 1 65 ? 68.688 72.069 58.048 1.00 17.65 65 VAL D CA 1
ATOM 5946 C C . VAL D 1 65 ? 70.069 71.925 58.651 1.00 16.94 65 VAL D C 1
ATOM 5947 O O . VAL D 1 65 ? 70.940 71.278 58.070 1.00 17.32 65 VAL D O 1
ATOM 5951 N N . ASP D 1 66 ? 70.272 72.568 59.799 1.00 15.97 66 ASP D N 1
ATOM 5952 C CA . ASP D 1 66 ? 71.377 72.254 60.691 1.00 15.79 66 ASP D CA 1
ATOM 5953 C C . ASP D 1 66 ? 70.718 71.628 61.914 1.00 14.62 66 ASP D C 1
ATOM 5954 O O . ASP D 1 66 ? 70.034 72.323 62.666 1.00 16.83 66 ASP D O 1
ATOM 5959 N N . VAL D 1 67 ? 70.891 70.321 62.098 1.00 14.28 67 VAL D N 1
ATOM 5960 C CA . VAL D 1 67 ? 70.199 69.630 63.186 1.00 14.49 67 VAL D CA 1
ATOM 5961 C C . VAL D 1 67 ? 70.605 70.102 64.581 1.00 14.42 67 VAL D C 1
ATOM 5962 O O . VAL D 1 67 ? 69.886 69.866 65.550 1.00 15.77 67 VAL D O 1
ATOM 5966 N N . SER D 1 68 ? 71.750 70.773 64.680 1.00 14.99 68 SER D N 1
ATOM 5967 C CA . SER D 1 68 ? 72.235 71.262 65.968 1.00 17.15 68 SER D CA 1
ATOM 5968 C C . SER D 1 68 ? 71.572 72.590 66.323 1.00 19.20 68 SER D C 1
ATOM 5969 O O . SER D 1 68 ? 71.714 73.083 67.441 1.00 23.30 68 SER D O 1
ATOM 5972 N N . ASP D 1 69 ? 70.864 73.176 65.359 1.00 18.92 69 ASP D N 1
ATOM 5973 C CA . ASP D 1 69 ? 70.224 74.476 65.530 1.00 20.30 69 ASP D CA 1
ATOM 5974 C C . ASP D 1 69 ? 68.726 74.251 65.666 1.00 22.63 69 ASP D C 1
ATOM 5975 O O . ASP D 1 69 ? 68.060 73.901 64.696 1.00 18.58 69 ASP D O 1
ATOM 5980 N N . ARG D 1 70 ? 68.201 74.464 66.866 1.00 19.77 70 ARG D N 1
ATOM 5981 C CA . ARG D 1 70 ? 66.805 74.156 67.165 1.00 20.82 70 ARG D CA 1
ATOM 5982 C C . ARG D 1 70 ? 65.820 74.912 66.285 1.00 20.76 70 ARG D C 1
ATOM 5983 O O . ARG D 1 70 ? 64.805 74.363 65.852 1.00 21.57 70 ARG D O 1
ATOM 5991 N N . GLU D 1 71 ? 66.114 76.177 66.015 1.00 20.39 71 GLU D N 1
ATOM 5992 C CA . GLU D 1 71 ? 65.237 76.972 65.167 1.00 22.09 71 GLU D CA 1
ATOM 5993 C C . GLU D 1 71 ? 65.226 76.441 63.740 1.00 19.26 71 GLU D C 1
ATOM 5994 O O . GLU D 1 71 ? 64.175 76.392 63.092 1.00 20.93 71 GLU D O 1
ATOM 6000 N N . SER D 1 72 ? 66.395 76.039 63.255 1.00 19.00 72 SER D N 1
ATOM 6001 C CA . SER D 1 72 ? 66.495 75.421 61.937 1.00 19.21 72 SER D CA 1
ATOM 6002 C C . SER D 1 72 ? 65.644 74.149 61.858 1.00 18.35 72 SER D C 1
ATOM 6003 O O . SER D 1 72 ? 64.934 73.918 60.873 1.00 19.51 72 SER D O 1
ATOM 6006 N N . VAL D 1 73 ? 65.713 73.337 62.908 1.00 16.78 73 VAL D N 1
ATOM 6007 C CA . VAL D 1 73 ? 64.949 72.102 62.977 1.00 16.64 73 VAL D CA 1
ATOM 6008 C C . VAL D 1 73 ? 63.451 72.379 63.007 1.00 19.48 73 VAL D C 1
ATOM 6009 O O . VAL D 1 73 ? 62.674 71.702 62.330 1.00 19.15 73 VAL D O 1
ATOM 6013 N N . HIS D 1 74 ? 63.035 73.380 63.774 1.00 19.90 74 HIS D N 1
ATOM 6014 C CA . HIS D 1 74 ? 61.611 73.680 63.828 1.00 22.00 74 HIS D CA 1
ATOM 6015 C C . HIS D 1 74 ? 61.064 74.176 62.491 1.00 21.97 74 HIS D C 1
ATOM 6016 O O . HIS D 1 74 ? 59.963 73.803 62.091 1.00 23.45 74 HIS D O 1
ATOM 6023 N N . ARG D 1 75 ? 61.851 74.975 61.779 1.00 20.26 75 ARG D N 1
ATOM 6024 C CA . ARG D 1 75 ? 61.465 75.397 60.438 1.00 23.02 75 ARG D CA 1
ATOM 6025 C C . ARG D 1 75 ? 61.343 74.201 59.491 1.00 22.11 75 ARG D C 1
ATOM 6026 O O . ARG D 1 75 ? 60.403 74.127 58.699 1.00 22.40 75 ARG D O 1
ATOM 6034 N N . LEU D 1 76 ? 62.290 73.270 59.580 1.00 19.81 76 LEU D N 1
ATOM 6035 C CA . LEU D 1 76 ? 62.244 72.048 58.774 1.00 19.12 76 LEU D CA 1
ATOM 6036 C C . LEU D 1 76 ? 60.927 71.303 58.970 1.00 19.95 76 LEU D C 1
ATOM 6037 O O . LEU D 1 76 ? 60.221 70.966 58.013 1.00 19.83 76 LEU D O 1
ATOM 6042 N N . VAL D 1 77 ? 60.593 71.058 60.228 1.00 19.03 77 VAL D N 1
ATOM 6043 C CA . VAL D 1 77 ? 59.436 70.236 60.549 1.00 20.37 77 VAL D CA 1
ATOM 6044 C C . VAL D 1 77 ? 58.126 70.955 60.223 1.00 21.90 77 VAL D C 1
ATOM 6045 O O . VAL D 1 77 ? 57.169 70.338 59.744 1.00 23.37 77 VAL D O 1
ATOM 6049 N N . GLU D 1 78 ? 58.092 72.265 60.444 1.00 22.63 78 GLU D N 1
ATOM 6050 C CA . GLU D 1 78 ? 56.943 73.066 60.054 1.00 25.15 78 GLU D CA 1
ATOM 6051 C C . GLU D 1 78 ? 56.737 72.964 58.548 1.00 25.01 78 GLU D C 1
ATOM 6052 O O . GLU D 1 78 ? 55.610 72.816 58.070 1.00 26.15 78 GLU D O 1
ATOM 6058 N N . ASN D 1 79 ? 57.835 73.048 57.806 1.00 22.84 79 ASN D N 1
ATOM 6059 C CA . ASN D 1 79 ? 57.786 73.005 56.347 1.00 24.65 79 ASN D CA 1
ATOM 6060 C C . ASN D 1 79 ? 57.246 71.662 55.854 1.00 21.57 79 ASN D C 1
ATOM 6061 O O . ASN D 1 79 ? 56.394 71.612 54.965 1.00 22.73 79 ASN D O 1
ATOM 6066 N N . VAL D 1 80 ? 57.740 70.572 56.431 1.00 19.54 80 VAL D N 1
ATOM 6067 C CA . VAL D 1 80 ? 57.282 69.245 56.036 1.00 19.30 80 VAL D CA 1
ATOM 6068 C C . VAL D 1 80 ? 55.806 69.045 56.384 1.00 22.20 80 VAL D C 1
ATOM 6069 O O . VAL D 1 80 ? 55.032 68.546 55.575 1.00 21.42 80 VAL D O 1
ATOM 6073 N N . ALA D 1 81 ? 55.421 69.454 57.587 1.00 25.13 81 ALA D N 1
ATOM 6074 C CA . ALA D 1 81 ? 54.039 69.322 58.037 1.00 27.69 81 ALA D CA 1
ATOM 6075 C C . ALA D 1 81 ? 53.068 70.153 57.200 1.00 28.02 81 ALA D C 1
ATOM 6076 O O . ALA D 1 81 ? 51.986 69.683 56.843 1.00 31.26 81 ALA D O 1
ATOM 6078 N N . GLU D 1 82 ? 53.453 71.387 56.888 1.00 25.68 82 GLU D N 1
ATOM 6079 C CA . GLU D 1 82 ? 52.615 72.264 56.078 1.00 33.01 82 GLU D CA 1
ATOM 6080 C C . GLU D 1 82 ? 52.442 71.676 54.687 1.00 29.01 82 GLU D C 1
ATOM 6081 O O . GLU D 1 82 ? 51.380 71.791 54.080 1.00 34.40 82 GLU D O 1
ATOM 6087 N N . ARG D 1 83 ? 53.490 71.026 54.196 1.00 27.41 83 ARG D N 1
ATOM 6088 C CA . ARG D 1 83 ? 53.485 70.486 52.845 1.00 26.39 83 ARG D CA 1
ATOM 6089 C C . ARG D 1 83 ? 52.742 69.156 52.715 1.00 23.68 83 ARG D C 1
ATOM 6090 O O . ARG D 1 83 ? 51.963 68.958 51.780 1.00 24.45 83 ARG D O 1
ATOM 6098 N N . PHE D 1 84 ? 52.976 68.244 53.654 1.00 22.77 84 PHE D N 1
ATOM 6099 C CA . PHE D 1 84 ? 52.458 66.882 53.516 1.00 22.52 84 PHE D CA 1
ATOM 6100 C C . PHE D 1 84 ? 51.411 66.494 54.557 1.00 24.16 84 PHE D C 1
ATOM 6101 O O . PHE D 1 84 ? 50.809 65.424 54.466 1.00 27.16 84 PHE D O 1
ATOM 6109 N N . GLY D 1 85 ? 51.214 67.347 55.557 1.00 26.37 85 GLY D N 1
ATOM 6110 C CA . GLY D 1 85 ? 50.168 67.129 56.541 1.00 28.65 85 GLY D CA 1
ATOM 6111 C C . GLY D 1 85 ? 50.468 66.097 57.614 1.00 25.28 85 GLY D C 1
ATOM 6112 O O . GLY D 1 85 ? 49.694 65.947 58.557 1.00 32.59 85 GLY D O 1
ATOM 6113 N N . LYS D 1 86 ? 51.585 65.386 57.485 1.00 20.95 86 LYS D N 1
ATOM 6114 C CA . LYS D 1 86 ? 51.925 64.333 58.429 1.00 22.07 86 LYS D CA 1
ATOM 6115 C C . LYS D 1 86 ? 53.404 64.011 58.354 1.00 21.06 86 LYS D C 1
ATOM 6116 O O . LYS D 1 86 ? 54.070 64.305 57.358 1.00 20.59 86 LYS D O 1
ATOM 6122 N N . ILE D 1 87 ? 53.917 63.411 59.419 1.00 17.34 87 ILE D N 1
ATOM 6123 C CA . ILE D 1 87 ? 55.276 62.905 59.421 1.00 17.92 87 ILE D CA 1
ATOM 6124 C C . ILE D 1 87 ? 55.224 61.504 60.003 1.00 17.49 87 ILE D C 1
ATOM 6125 O O . ILE D 1 87 ? 54.940 61.318 61.189 1.00 19.16 87 ILE D O 1
ATOM 6130 N N . ASP D 1 88 ? 55.502 60.511 59.171 1.00 16.16 88 ASP D N 1
ATOM 6131 C CA . ASP D 1 88 ? 55.377 59.127 59.599 1.00 14.61 88 ASP D CA 1
ATOM 6132 C C . ASP D 1 88 ? 56.660 58.522 60.146 1.00 14.12 88 ASP D C 1
ATOM 6133 O O . ASP D 1 88 ? 56.624 57.657 61.033 1.00 13.96 88 ASP D O 1
ATOM 6138 N N . ILE D 1 89 ? 57.791 58.964 59.607 1.00 12.30 89 ILE D N 1
ATOM 6139 C CA . ILE D 1 89 ? 59.084 58.367 59.888 1.00 13.42 89 ILE D CA 1
ATOM 6140 C C . ILE D 1 89 ? 60.123 59.471 60.046 1.00 11.83 89 ILE D C 1
ATOM 6141 O O . ILE D 1 89 ? 60.194 60.378 59.218 1.00 12.64 89 ILE D O 1
ATOM 6146 N N . LEU D 1 90 ? 60.910 59.398 61.113 1.00 11.75 90 LEU D N 1
ATOM 6147 C CA . LEU D 1 90 ? 62.084 60.253 61.282 1.00 12.12 90 LEU D CA 1
ATOM 6148 C C . LEU D 1 90 ? 63.303 59.362 61.419 1.00 11.34 90 LEU D C 1
ATOM 6149 O O . LEU D 1 90 ? 63.346 58.483 62.292 1.00 11.23 90 LEU D O 1
ATOM 6154 N N . ILE D 1 91 ? 64.292 59.574 60.562 1.00 11.08 91 ILE D N 1
ATOM 6155 C CA . ILE D 1 91 ? 65.574 58.901 60.705 1.00 11.84 91 ILE D CA 1
ATOM 6156 C C . ILE D 1 91 ? 66.626 59.929 61.068 1.00 10.41 91 ILE D C 1
ATOM 6157 O O . ILE D 1 91 ? 66.930 60.835 60.277 1.00 11.73 91 ILE D O 1
ATOM 6162 N N . ASN D 1 92 ? 67.129 59.831 62.293 1.00 10.43 92 ASN D N 1
ATOM 6163 C CA . ASN D 1 92 ? 68.162 60.720 62.791 1.00 10.37 92 ASN D CA 1
ATOM 6164 C C . ASN D 1 92 ? 69.520 60.180 62.390 1.00 10.84 92 ASN D C 1
ATOM 6165 O O . ASN D 1 92 ? 70.203 59.507 63.176 1.00 12.40 92 ASN D O 1
ATOM 6170 N N . ASN D 1 93 ? 69.897 60.467 61.153 1.00 11.40 93 ASN D N 1
ATOM 6171 C CA . ASN D 1 93 ? 71.073 59.890 60.520 1.00 10.60 93 ASN D CA 1
ATOM 6172 C C . ASN D 1 93 ? 72.238 60.891 60.394 1.00 10.82 93 ASN D C 1
ATOM 6173 O O . ASN D 1 93 ? 73.390 60.480 60.242 1.00 12.10 93 ASN D O 1
ATOM 6178 N N . ALA D 1 94 ? 71.957 62.194 60.450 1.00 11.54 94 ALA D N 1
ATOM 6179 C CA . ALA D 1 94 ? 73.040 63.182 60.381 1.00 11.64 94 ALA D CA 1
ATOM 6180 C C . ALA D 1 94 ? 74.074 62.951 61.477 1.00 11.45 94 ALA D C 1
ATOM 6181 O O . ALA D 1 94 ? 73.722 62.707 62.621 1.00 13.32 94 ALA D O 1
ATOM 6183 N N . GLY D 1 95 ? 75.350 63.057 61.121 1.00 11.79 95 GLY D N 1
ATOM 6184 C CA . GLY D 1 95 ? 76.405 62.910 62.111 1.00 12.74 95 GLY D CA 1
ATOM 6185 C C . GLY D 1 95 ? 77.731 63.388 61.563 1.00 14.10 95 GLY D C 1
ATOM 6186 O O . GLY D 1 95 ? 77.941 63.457 60.354 1.00 15.32 95 GLY D O 1
ATOM 6187 N N . ILE D 1 96 ? 78.625 63.738 62.485 1.00 12.49 96 ILE D N 1
ATOM 6188 C CA . ILE D 1 96 ? 79.993 64.150 62.168 1.00 12.39 96 ILE D CA 1
ATOM 6189 C C . ILE D 1 96 ? 80.978 63.452 63.101 1.00 11.43 96 ILE D C 1
ATOM 6190 O O . ILE D 1 96 ? 80.602 62.954 64.161 1.00 12.68 96 ILE D O 1
ATOM 6195 N N . THR D 1 97 ? 82.240 63.417 62.685 1.00 13.18 97 THR D N 1
ATOM 6196 C CA . THR D 1 97 ? 83.323 63.009 63.570 1.00 13.33 97 THR D CA 1
ATOM 6197 C C . THR D 1 97 ? 84.341 64.137 63.669 1.00 12.77 97 THR D C 1
ATOM 6198 O O . THR D 1 97 ? 84.589 64.842 62.695 1.00 15.29 97 THR D O 1
ATOM 6202 N N . ARG D 1 98 ? 84.919 64.306 64.855 1.00 13.21 98 ARG D N 1
ATOM 6203 C CA . ARG D 1 98 ? 86.045 65.201 65.077 1.00 14.46 98 ARG D CA 1
ATOM 6204 C C . ARG D 1 98 ? 87.000 64.466 66.013 1.00 12.30 98 ARG D C 1
ATOM 6205 O O . ARG D 1 98 ? 87.047 64.720 67.228 1.00 13.51 98 ARG D O 1
ATOM 6213 N N . ASP D 1 99 ? 87.786 63.560 65.439 1.00 13.33 99 ASP D N 1
ATOM 6214 C CA . ASP D 1 99 ? 88.542 62.596 66.246 1.00 13.08 99 ASP D CA 1
ATOM 6215 C C . ASP D 1 99 ? 89.774 63.225 66.884 1.00 14.42 99 ASP D C 1
ATOM 6216 O O . ASP D 1 99 ? 90.386 64.149 66.335 1.00 15.88 99 ASP D O 1
ATOM 6221 N N . SER D 1 100 ? 90.140 62.707 68.051 1.00 13.69 100 SER D N 1
ATOM 6222 C CA . SER D 1 100 ? 91.361 63.098 68.752 1.00 13.79 100 SER D CA 1
ATOM 6223 C C . SER D 1 100 ? 91.545 62.147 69.921 1.00 14.26 100 SER D C 1
ATOM 6224 O O . SER D 1 100 ? 90.573 61.703 70.512 1.00 13.09 100 SER D O 1
ATOM 6227 N N . MET D 1 101 ? 92.789 61.861 70.266 1.00 15.03 101 MET D N 1
ATOM 6228 C CA . MET D 1 101 ? 93.052 61.163 71.516 1.00 15.15 101 MET D CA 1
ATOM 6229 C C . MET D 1 101 ? 92.548 62.030 72.666 1.00 15.82 101 MET D C 1
ATOM 6230 O O . MET D 1 101 ? 92.554 63.262 72.564 1.00 15.59 101 MET D O 1
ATOM 6235 N N . LEU D 1 102 ? 92.109 61.399 73.752 1.00 15.01 102 LEU D N 1
ATOM 6236 C CA . LEU D 1 102 ? 91.647 62.142 74.917 1.00 14.15 102 LEU D CA 1
ATOM 6237 C C . LEU D 1 102 ? 92.657 63.189 75.354 1.00 15.43 102 LEU D C 1
ATOM 6238 O O . LEU D 1 102 ? 92.283 64.315 75.670 1.00 16.08 102 LEU D O 1
ATOM 6243 N N . SER D 1 103 ? 93.936 62.817 75.357 1.00 14.94 103 SER D N 1
ATOM 6244 C CA . SER D 1 103 ? 94.987 63.705 75.855 1.00 17.27 103 SER D CA 1
ATOM 6245 C C . SER D 1 103 ? 95.087 65.019 75.081 1.00 17.81 103 SER D C 1
ATOM 6246 O O . SER D 1 103 ? 95.619 66.008 75.593 1.00 20.27 103 SER D O 1
ATOM 6249 N N . LYS D 1 104 ? 94.567 65.023 73.853 1.00 16.99 104 LYS D N 1
ATOM 6250 C CA . LYS D 1 104 ? 94.671 66.176 72.961 1.00 18.56 104 LYS D CA 1
ATOM 6251 C C . LYS D 1 104 ? 93.333 66.797 72.570 1.00 17.70 104 LYS D C 1
ATOM 6252 O O . LYS D 1 104 ? 93.305 67.837 71.913 1.00 18.46 104 LYS D O 1
ATOM 6258 N N . MET D 1 105 ? 92.225 66.169 72.935 1.00 14.87 105 MET D N 1
ATOM 6259 C CA . MET D 1 105 ? 90.924 66.627 72.457 1.00 12.88 105 MET D CA 1
ATOM 6260 C C . MET D 1 105 ? 90.552 67.989 73.039 1.00 15.42 105 MET D C 1
ATOM 6261 O O . MET D 1 105 ? 90.663 68.207 74.240 1.00 16.94 105 MET D O 1
ATOM 6266 N N . THR D 1 106 ? 90.106 68.909 72.190 1.00 14.05 106 THR D N 1
ATOM 6267 C CA . THR D 1 106 ? 89.716 70.231 72.669 1.00 14.45 106 THR D CA 1
ATOM 6268 C C . THR D 1 106 ? 88.244 70.213 73.072 1.00 13.88 106 THR D C 1
ATOM 6269 O O . THR D 1 106 ? 87.477 69.350 72.644 1.00 13.93 106 THR D O 1
ATOM 6273 N N . VAL D 1 107 ? 87.855 71.188 73.883 1.00 15.22 107 VAL D N 1
ATOM 6274 C CA . VAL D 1 107 ? 86.468 71.326 74.283 1.00 16.83 107 VAL D CA 1
ATOM 6275 C C . VAL D 1 107 ? 85.598 71.533 73.045 1.00 15.16 107 VAL D C 1
ATOM 6276 O O . VAL D 1 107 ? 84.504 70.987 72.946 1.00 15.44 107 VAL D O 1
ATOM 6280 N N . ASP D 1 108 ? 86.104 72.301 72.087 1.00 17.01 108 ASP D N 1
ATOM 6281 C CA . ASP D 1 108 ? 85.353 72.543 70.863 1.00 16.96 108 ASP D CA 1
ATOM 6282 C C . ASP D 1 108 ? 85.121 71.264 70.072 1.00 15.44 108 ASP D C 1
ATOM 6283 O O . ASP D 1 108 ? 84.012 71.040 69.578 1.00 15.14 108 ASP D O 1
ATOM 6288 N N . GLN D 1 109 ? 86.149 70.419 69.962 1.00 13.74 109 GLN D N 1
ATOM 6289 C CA . GLN D 1 109 ? 85.982 69.128 69.295 1.00 13.56 109 GLN D CA 1
ATOM 6290 C C . GLN D 1 109 ? 84.929 68.282 69.992 1.00 12.85 109 GLN D C 1
ATOM 6291 O O . GLN D 1 109 ? 84.135 67.612 69.337 1.00 12.54 109 GLN D O 1
ATOM 6297 N N . PHE D 1 110 ? 84.957 68.272 71.323 1.00 13.21 110 PHE D N 1
ATOM 6298 C CA . PHE D 1 110 ? 84.008 67.479 72.082 1.00 12.50 110 PHE D CA 1
ATOM 6299 C C . PHE D 1 110 ? 82.597 68.023 71.882 1.00 9.83 110 PHE D C 1
ATOM 6300 O O . PHE D 1 110 ? 81.676 67.282 71.522 1.00 11.38 110 PHE D O 1
ATOM 6308 N N . GLN D 1 111 ? 82.445 69.327 72.095 1.00 12.81 111 GLN D N 1
ATOM 6309 C CA . GLN D 1 111 ? 81.133 69.955 72.066 1.00 13.77 111 GLN D CA 1
ATOM 6310 C C . GLN D 1 111 ? 80.474 69.936 70.685 1.00 14.32 111 GLN D C 1
ATOM 6311 O O . GLN D 1 111 ? 79.259 69.748 70.592 1.00 13.95 111 GLN D O 1
ATOM 6317 N N . GLN D 1 112 ? 81.251 70.131 69.621 1.00 13.56 112 GLN D N 1
ATOM 6318 C CA . GLN D 1 112 ? 80.651 70.127 68.284 1.00 14.01 112 GLN D CA 1
ATOM 6319 C C . GLN D 1 112 ? 80.004 68.782 67.975 1.00 13.35 112 GLN D C 1
ATOM 6320 O O . GLN D 1 112 ? 78.897 68.708 67.425 1.00 14.44 112 GLN D O 1
ATOM 6326 N N . VAL D 1 113 ? 80.687 67.708 68.346 1.00 11.49 113 VAL D N 1
ATOM 6327 C CA . VAL D 1 113 ? 80.189 66.380 68.063 1.00 11.73 113 VAL D CA 1
ATOM 6328 C C . VAL D 1 113 ? 78.966 66.072 68.929 1.00 12.38 113 VAL D C 1
ATOM 6329 O O . VAL D 1 113 ? 78.001 65.483 68.455 1.00 11.59 113 VAL D O 1
ATOM 6333 N N . ILE D 1 114 ? 78.978 66.493 70.186 1.00 11.79 114 ILE D N 1
ATOM 6334 C CA . ILE D 1 114 ? 77.787 66.370 71.022 1.00 11.91 114 ILE D CA 1
ATOM 6335 C C . ILE D 1 114 ? 76.599 67.142 70.423 1.00 11.44 114 ILE D C 1
ATOM 6336 O O . ILE D 1 114 ? 75.482 66.614 70.354 1.00 11.92 114 ILE D O 1
ATOM 6341 N N . ASN D 1 115 ? 76.858 68.361 69.965 1.00 12.63 115 ASN D N 1
ATOM 6342 C CA . ASN D 1 115 ? 75.809 69.227 69.444 1.00 13.39 115 ASN D CA 1
ATOM 6343 C C . ASN D 1 115 ? 75.084 68.584 68.264 1.00 14.30 115 ASN D C 1
ATOM 6344 O O . ASN D 1 115 ? 73.857 68.588 68.200 1.00 14.02 115 ASN D O 1
ATOM 6349 N N . VAL D 1 116 ? 75.847 68.022 67.333 1.00 11.57 116 VAL D N 1
ATOM 6350 C CA . VAL D 1 116 ? 75.249 67.440 66.135 1.00 13.18 116 VAL D CA 1
ATOM 6351 C C . VAL D 1 116 ? 74.706 66.043 66.404 1.00 11.87 116 VAL D C 1
ATOM 6352 O O . VAL D 1 116 ? 73.555 65.721 66.069 1.00 12.60 116 VAL D O 1
ATOM 6356 N N . ASN D 1 117 ? 75.543 65.200 67.001 1.00 11.57 117 ASN D N 1
ATOM 6357 C CA . ASN D 1 117 ? 75.253 63.780 67.077 1.00 11.51 117 ASN D CA 1
ATOM 6358 C C . ASN D 1 117 ? 74.356 63.375 68.234 1.00 10.27 117 ASN D C 1
ATOM 6359 O O . ASN D 1 117 ? 73.798 62.276 68.220 1.00 13.38 117 ASN D O 1
ATOM 6364 N N . LEU D 1 118 ? 74.253 64.228 69.250 1.00 10.96 118 LEU D N 1
ATOM 6365 C CA . LEU D 1 118 ? 73.420 63.912 70.404 1.00 10.84 118 LEU D CA 1
ATOM 6366 C C . LEU D 1 118 ? 72.281 64.914 70.536 1.00 11.04 118 LEU D C 1
ATOM 6367 O O . LEU D 1 118 ? 71.100 64.564 70.402 1.00 12.79 118 LEU D O 1
ATOM 6372 N N . THR D 1 119 ? 72.622 66.170 70.756 1.00 11.87 119 THR D N 1
ATOM 6373 C CA . THR D 1 119 ? 71.592 67.181 70.937 1.00 12.78 119 THR D CA 1
ATOM 6374 C C . THR D 1 119 ? 70.722 67.335 69.690 1.00 14.27 119 THR D C 1
ATOM 6375 O O . THR D 1 119 ? 69.515 67.543 69.796 1.00 14.09 119 THR D O 1
ATOM 6379 N N . GLY D 1 120 ? 71.332 67.211 68.516 1.00 12.75 120 GLY D N 1
ATOM 6380 C CA . GLY D 1 120 ? 70.593 67.296 67.261 1.00 13.08 120 GLY D CA 1
ATOM 6381 C C . GLY D 1 120 ? 69.505 66.232 67.162 1.00 14.07 120 GLY D C 1
ATOM 6382 O O . GLY D 1 120 ? 68.411 66.480 66.642 1.00 14.34 120 GLY D O 1
ATOM 6383 N N . VAL D 1 121 ? 69.794 65.037 67.668 1.00 12.15 121 VAL D N 1
ATOM 6384 C CA . VAL D 1 121 ? 68.809 63.958 67.687 1.00 11.89 121 VAL D CA 1
ATOM 6385 C C . VAL D 1 121 ? 67.652 64.312 68.627 1.00 13.52 121 VAL D C 1
ATOM 6386 O O . VAL D 1 121 ? 66.481 64.071 68.324 1.00 12.79 121 VAL D O 1
ATOM 6390 N N . PHE D 1 122 ? 67.983 64.882 69.779 1.00 11.98 122 PHE D N 1
ATOM 6391 C CA . PHE D 1 122 ? 66.972 65.432 70.677 1.00 12.40 122 PHE D CA 1
ATOM 6392 C C . PHE D 1 122 ? 66.105 66.494 69.986 1.00 13.18 122 PHE D C 1
ATOM 6393 O O . PHE D 1 122 ? 64.876 66.430 70.059 1.00 13.57 122 PHE D O 1
ATOM 6401 N N . HIS D 1 123 ? 66.726 67.457 69.305 1.00 13.08 123 HIS D N 1
ATOM 6402 C CA . HIS D 1 123 ? 65.951 68.509 68.652 1.00 13.59 123 HIS D CA 1
ATOM 6403 C C . HIS D 1 123 ? 64.965 67.947 67.627 1.00 13.18 123 HIS D C 1
ATOM 6404 O O . HIS D 1 123 ? 63.786 68.306 67.625 1.00 14.96 123 HIS D O 1
ATOM 6411 N N . CYS D 1 124 ? 65.465 67.092 66.746 1.00 12.40 124 CYS D N 1
ATOM 6412 C CA . CYS D 1 124 ? 64.636 66.586 65.661 1.00 13.07 124 CYS D CA 1
ATOM 6413 C C . CYS D 1 124 ? 63.479 65.747 66.185 1.00 12.92 124 CYS D C 1
ATOM 6414 O O . CYS D 1 124 ? 62.346 65.858 65.706 1.00 14.31 124 CYS D O 1
ATOM 6417 N N . THR D 1 125 ? 63.764 64.913 67.177 1.00 12.81 125 THR D N 1
ATOM 6418 C CA . THR D 1 125 ? 62.741 64.027 67.710 1.00 12.90 125 THR D CA 1
ATOM 6419 C C . THR D 1 125 ? 61.673 64.824 68.450 1.00 15.15 125 THR D C 1
ATOM 6420 O O . THR D 1 125 ? 60.476 64.585 68.278 1.00 14.90 125 THR D O 1
ATOM 6424 N N . GLN D 1 126 ? 62.098 65.801 69.241 1.00 13.67 126 GLN D N 1
ATOM 6425 C CA . GLN D 1 126 ? 61.137 66.627 69.943 1.00 15.05 126 GLN D CA 1
ATOM 6426 C C . GLN D 1 126 ? 60.239 67.379 68.962 1.00 17.98 126 GLN D C 1
ATOM 6427 O O . GLN D 1 126 ? 59.045 67.552 69.206 1.00 16.93 126 GLN D O 1
ATOM 6433 N N . ALA D 1 127 ? 60.811 67.809 67.840 1.00 15.51 127 ALA D N 1
ATOM 6434 C CA . ALA D 1 127 ? 60.058 68.591 66.870 1.00 16.17 127 ALA D CA 1
ATOM 6435 C C . ALA D 1 127 ? 59.016 67.758 66.115 1.00 15.77 127 ALA D C 1
ATOM 6436 O O . ALA D 1 127 ? 57.933 68.251 65.829 1.00 16.23 127 ALA D O 1
ATOM 6438 N N . VAL D 1 128 ? 59.337 66.507 65.791 1.00 14.82 128 VAL D N 1
ATOM 6439 C CA . VAL D 1 128 ? 58.377 65.664 65.078 1.00 15.32 128 VAL D CA 1
ATOM 6440 C C . VAL D 1 128 ? 57.324 65.060 66.004 1.00 15.91 128 VAL D C 1
ATOM 6441 O O . VAL D 1 128 ? 56.224 64.737 65.567 1.00 16.37 128 VAL D O 1
ATOM 6445 N N . LEU D 1 129 ? 57.661 64.928 67.283 1.00 15.80 129 LEU D N 1
ATOM 6446 C CA . LEU D 1 129 ? 56.793 64.240 68.240 1.00 17.18 129 LEU D CA 1
ATOM 6447 C C . LEU D 1 129 ? 55.314 64.667 68.244 1.00 17.59 129 LEU D C 1
ATOM 6448 O O . LEU D 1 129 ? 54.436 63.808 68.196 1.00 18.42 129 LEU D O 1
ATOM 6453 N N . PRO D 1 130 ? 55.022 65.984 68.300 1.00 17.41 130 PRO D N 1
ATOM 6454 C CA . PRO D 1 130 ? 53.606 66.364 68.345 1.00 19.82 130 PRO D CA 1
ATOM 6455 C C . PRO D 1 130 ? 52.808 65.834 67.156 1.00 20.22 130 PRO D C 1
ATOM 6456 O O . PRO D 1 130 ? 51.634 65.496 67.301 1.00 20.19 130 PRO D O 1
ATOM 6460 N N . TYR D 1 131 ? 53.448 65.762 65.996 1.00 17.35 131 TYR D N 1
ATOM 6461 C CA . TYR D 1 131 ? 52.779 65.286 64.795 1.00 19.48 131 TYR D CA 1
ATOM 6462 C C . TYR D 1 131 ? 52.497 63.797 64.899 1.00 18.49 131 TYR D C 1
ATOM 6463 O O . TYR D 1 131 ? 51.390 63.343 64.602 1.00 19.88 131 TYR D O 1
ATOM 6472 N N . MET D 1 132 ? 53.491 63.038 65.339 1.00 17.19 132 MET D N 1
ATOM 6473 C CA . MET D 1 132 ? 53.308 61.604 65.491 1.00 18.68 132 MET D CA 1
ATOM 6474 C C . MET D 1 132 ? 52.303 61.279 66.588 1.00 18.77 132 MET D C 1
ATOM 6475 O O . MET D 1 132 ? 51.488 60.369 66.436 1.00 20.34 132 MET D O 1
ATOM 6480 N N . ALA D 1 133 ? 52.347 62.028 67.687 1.00 18.29 133 ALA D N 1
ATOM 6481 C CA . ALA D 1 133 ? 51.405 61.815 68.783 1.00 21.49 133 ALA D CA 1
ATOM 6482 C C . ALA D 1 133 ? 49.969 62.087 68.352 1.00 24.15 133 ALA D C 1
ATOM 6483 O O . ALA D 1 133 ? 49.048 61.364 68.736 1.00 26.93 133 ALA D O 1
ATOM 6485 N N . GLU D 1 134 ? 49.777 63.124 67.543 1.00 22.27 134 GLU D N 1
ATOM 6486 C CA . GLU D 1 134 ? 48.439 63.473 67.087 1.00 25.93 134 GLU D CA 1
ATOM 6487 C C . GLU D 1 134 ? 47.867 62.394 66.168 1.00 24.38 134 GLU D C 1
ATOM 6488 O O . GLU D 1 134 ? 46.662 62.136 66.182 1.00 27.83 134 GLU D O 1
ATOM 6494 N N . GLN D 1 135 ? 48.729 61.760 65.377 1.00 23.65 135 GLN D N 1
ATOM 6495 C CA . GLN D 1 135 ? 48.290 60.706 64.467 1.00 24.71 135 GLN D CA 1
ATOM 6496 C C . GLN D 1 135 ? 48.213 59.337 65.146 1.00 24.64 135 GLN D C 1
ATOM 6497 O O . GLN D 1 135 ? 47.585 58.415 64.626 1.00 26.34 135 GLN D O 1
ATOM 6503 N N . GLY D 1 136 ? 48.843 59.215 66.309 1.00 23.13 136 GLY D N 1
ATOM 6504 C CA . GLY D 1 136 ? 48.850 57.966 67.048 1.00 24.09 136 GLY D CA 1
ATOM 6505 C C . GLY D 1 136 ? 49.699 56.902 66.382 1.00 22.96 136 GLY D C 1
ATOM 6506 O O . GLY D 1 136 ? 49.495 55.705 66.593 1.00 23.24 136 GLY D O 1
ATOM 6507 N N . LYS D 1 137 ? 50.663 57.337 65.581 1.00 22.65 137 LYS D N 1
ATOM 6508 C CA . LYS D 1 137 ? 51.572 56.412 64.917 1.00 20.00 137 LYS D CA 1
ATOM 6509 C C . LYS D 1 137 ? 52.827 57.146 64.481 1.00 19.34 137 LYS D C 1
ATOM 6510 O O . LYS D 1 137 ? 52.794 58.337 64.181 1.00 20.88 137 LYS D O 1
ATOM 6516 N N . GLY D 1 138 ? 53.941 56.431 64.456 1.00 16.21 138 GLY D N 1
ATOM 6517 C CA . GLY D 1 138 ? 55.196 57.004 64.022 1.00 15.35 138 GLY D CA 1
ATOM 6518 C C . GLY D 1 138 ? 56.326 56.013 64.196 1.00 14.44 138 GLY D C 1
ATOM 6519 O O . GLY D 1 138 ? 56.230 55.084 65.002 1.00 16.27 138 GLY D O 1
ATOM 6520 N N . LYS D 1 139 ? 57.401 56.213 63.443 1.00 13.32 139 LYS D N 1
ATOM 6521 C CA . LYS D 1 139 ? 58.613 55.409 63.576 1.00 13.67 139 LYS D CA 1
ATOM 6522 C C . LYS D 1 139 ? 59.768 56.374 63.710 1.00 12.65 139 LYS D C 1
ATOM 6523 O O . LYS D 1 139 ? 59.911 57.304 62.903 1.00 13.21 139 LYS D O 1
ATOM 6529 N N . ILE D 1 140 ? 60.572 56.181 64.746 1.00 12.26 140 ILE D N 1
ATOM 6530 C CA . ILE D 1 140 ? 61.790 56.951 64.951 1.00 11.81 140 ILE D CA 1
ATOM 6531 C C . ILE D 1 140 ? 62.949 55.970 64.883 1.00 11.43 140 ILE D C 1
ATOM 6532 O O . ILE D 1 140 ? 62.925 54.917 65.540 1.00 11.85 140 ILE D O 1
ATOM 6537 N N . ILE D 1 141 ? 63.940 56.287 64.059 1.00 11.04 141 ILE D N 1
ATOM 6538 C CA . ILE D 1 141 ? 65.114 55.443 63.888 1.00 10.61 141 ILE D CA 1
ATOM 6539 C C . ILE D 1 141 ? 66.337 56.309 64.118 1.00 9.77 141 ILE D C 1
ATOM 6540 O O . ILE D 1 141 ? 66.552 57.285 63.404 1.00 11.35 141 ILE D O 1
ATOM 6545 N N . ASN D 1 142 ? 67.122 55.961 65.133 1.00 9.67 142 ASN D N 1
ATOM 6546 C CA . ASN D 1 142 ? 68.295 56.740 65.492 1.00 8.80 142 ASN D CA 1
ATOM 6547 C C . ASN D 1 142 ? 69.577 56.032 65.103 1.00 10.55 142 ASN D C 1
ATOM 6548 O O . ASN D 1 142 ? 69.750 54.855 65.387 1.00 13.55 142 ASN D O 1
ATOM 6553 N N . THR D 1 143 ? 70.505 56.743 64.493 1.00 10.96 143 THR D N 1
ATOM 6554 C CA . THR D 1 143 ? 71.741 56.120 64.073 1.00 10.80 143 THR D CA 1
ATOM 6555 C C . THR D 1 143 ? 72.797 56.245 65.160 1.00 11.04 143 THR D C 1
ATOM 6556 O O . THR D 1 143 ? 73.259 57.351 65.480 1.00 11.37 143 THR D O 1
ATOM 6560 N N . SER D 1 144 ? 73.153 55.109 65.750 1.00 10.56 144 SER D N 1
ATOM 6561 C CA . SER D 1 144 ? 74.262 55.027 66.682 1.00 9.88 144 SER D CA 1
ATOM 6562 C C . SER D 1 144 ? 75.520 54.571 65.924 1.00 10.26 144 SER D C 1
ATOM 6563 O O . SER D 1 144 ? 75.731 55.008 64.790 1.00 11.98 144 SER D O 1
ATOM 6566 N N . SER D 1 145 ? 76.354 53.730 66.538 1.00 10.34 145 SER D N 1
ATOM 6567 C CA . SER D 1 145 ? 77.581 53.241 65.921 1.00 10.17 145 SER D CA 1
ATOM 6568 C C . SER D 1 145 ? 78.150 52.160 66.812 1.00 10.55 145 SER D C 1
ATOM 6569 O O . SER D 1 145 ? 77.958 52.203 68.036 1.00 11.66 145 SER D O 1
ATOM 6572 N N . VAL D 1 146 ? 78.897 51.231 66.217 1.00 10.36 146 VAL D N 1
ATOM 6573 C CA . VAL D 1 146 ? 79.706 50.305 66.998 1.00 11.70 146 VAL D CA 1
ATOM 6574 C C . VAL D 1 146 ? 80.663 51.052 67.935 1.00 11.41 146 VAL D C 1
ATOM 6575 O O . VAL D 1 146 ? 81.047 50.530 68.979 1.00 11.94 146 VAL D O 1
ATOM 6579 N N . THR D 1 147 ? 81.055 52.272 67.591 1.00 11.27 147 THR D N 1
ATOM 6580 C CA . THR D 1 147 ? 81.890 53.055 68.499 1.00 11.43 147 THR D CA 1
ATOM 6581 C C . THR D 1 147 ? 81.133 53.421 69.777 1.00 12.52 147 THR D C 1
ATOM 6582 O O . THR D 1 147 ? 81.715 53.467 70.868 1.00 12.32 147 THR D O 1
ATOM 6586 N N . GLY D 1 148 ? 79.832 53.655 69.651 1.00 12.31 148 GLY D N 1
ATOM 6587 C CA . GLY D 1 148 ? 78.980 53.911 70.799 1.00 12.28 148 GLY D CA 1
ATOM 6588 C C . GLY D 1 148 ? 78.829 52.699 71.704 1.00 13.12 148 GLY D C 1
ATOM 6589 O O . GLY D 1 148 ? 78.819 52.844 72.924 1.00 13.93 148 GLY D O 1
ATOM 6590 N N . THR D 1 149 ? 78.706 51.515 71.111 1.00 11.25 149 THR D N 1
ATOM 6591 C CA . THR D 1 149 ? 78.473 50.300 71.883 1.00 11.80 149 THR D CA 1
ATOM 6592 C C . THR D 1 149 ? 79.762 49.725 72.454 1.00 12.34 149 THR D C 1
ATOM 6593 O O . THR D 1 149 ? 79.742 49.097 73.509 1.00 13.82 149 THR D O 1
ATOM 6597 N N . TYR D 1 150 ? 80.891 49.953 71.788 1.00 11.85 150 TYR D N 1
ATOM 6598 C CA . TYR D 1 150 ? 82.119 49.251 72.141 1.00 12.93 150 TYR D CA 1
ATOM 6599 C C . TYR D 1 150 ? 83.296 50.167 72.485 1.00 11.41 150 TYR D C 1
ATOM 6600 O O . TYR D 1 150 ? 84.329 49.698 72.971 1.00 12.85 150 TYR D O 1
ATOM 6609 N N . GLY D 1 151 ? 83.142 51.459 72.225 1.00 11.22 151 GLY D N 1
ATOM 6610 C CA . GLY D 1 151 ? 84.253 52.394 72.343 1.00 12.11 151 GLY D CA 1
ATOM 6611 C C . GLY D 1 151 ? 85.212 52.279 71.161 1.00 11.27 151 GLY D C 1
ATOM 6612 O O . GLY D 1 151 ? 85.248 51.269 70.458 1.00 12.37 151 GLY D O 1
ATOM 6613 N N . ASN D 1 152 ? 86.003 53.318 70.920 1.00 11.65 152 ASN D N 1
ATOM 6614 C CA . ASN D 1 152 ? 86.999 53.253 69.852 1.00 11.03 152 ASN D CA 1
ATOM 6615 C C . ASN D 1 152 ? 88.053 54.313 70.100 1.00 11.61 152 ASN D C 1
ATOM 6616 O O . ASN D 1 152 ? 87.708 55.453 70.366 1.00 11.97 152 ASN D O 1
ATOM 6621 N N . VAL D 1 153 ? 89.320 53.926 70.035 1.00 12.35 153 VAL D N 1
ATOM 6622 C CA . VAL D 1 153 ? 90.432 54.854 70.254 1.00 11.44 153 VAL D CA 1
ATOM 6623 C C . VAL D 1 153 ? 90.293 56.084 69.364 1.00 13.46 153 VAL D C 1
ATOM 6624 O O . VAL D 1 153 ? 89.994 55.973 68.161 1.00 14.48 153 VAL D O 1
ATOM 6628 N N . GLY D 1 154 ? 90.491 57.255 69.965 1.00 12.53 154 GLY D N 1
ATOM 6629 C CA . GLY D 1 154 ? 90.446 58.508 69.234 1.00 13.26 154 GLY D CA 1
ATOM 6630 C C . GLY D 1 154 ? 89.060 59.106 69.119 1.00 12.38 154 GLY D C 1
ATOM 6631 O O . GLY D 1 154 ? 88.893 60.144 68.476 1.00 12.71 154 GLY D O 1
ATOM 6632 N N . GLN D 1 155 ? 88.055 58.463 69.709 1.00 11.66 155 GLN D N 1
ATOM 6633 C CA . GLN D 1 155 ? 86.679 58.894 69.506 1.00 10.40 155 GLN D CA 1
ATOM 6634 C C . GLN D 1 155 ? 85.888 59.156 70.787 1.00 10.78 155 GLN D C 1
ATOM 6635 O O . GLN D 1 155 ? 84.698 58.857 70.850 1.00 12.09 155 GLN D O 1
ATOM 6641 N N . THR D 1 156 ? 86.530 59.738 71.797 1.00 10.46 156 THR D N 1
ATOM 6642 C CA . THR D 1 156 ? 85.840 60.043 73.051 1.00 10.85 156 THR D CA 1
ATOM 6643 C C . THR D 1 156 ? 84.496 60.720 72.818 1.00 10.20 156 THR D C 1
ATOM 6644 O O . THR D 1 156 ? 83.470 60.324 73.374 1.00 10.40 156 THR D O 1
ATOM 6648 N N . ASN D 1 157 ? 84.513 61.745 71.970 1.00 10.54 157 ASN D N 1
ATOM 6649 C CA . ASN D 1 157 ? 83.319 62.543 71.722 1.00 10.91 157 ASN D CA 1
ATOM 6650 C C . ASN D 1 157 ? 82.232 61.806 70.943 1.00 10.42 157 ASN D C 1
ATOM 6651 O O . ASN D 1 157 ? 81.064 61.849 71.310 1.00 10.52 157 ASN D O 1
ATOM 6656 N N . TYR D 1 158 ? 82.634 61.129 69.878 1.00 10.94 158 TYR D N 1
ATOM 6657 C CA . TYR D 1 158 ? 81.711 60.398 69.031 1.00 10.57 158 TYR D CA 1
ATOM 6658 C C . TYR D 1 158 ? 81.118 59.227 69.816 1.00 10.13 158 TYR D C 1
ATOM 6659 O O . TYR D 1 158 ? 79.923 58.952 69.707 1.00 10.81 158 TYR D O 1
ATOM 6668 N N . ALA D 1 159 ? 81.941 58.556 70.626 1.00 9.76 159 ALA D N 1
ATOM 6669 C CA . ALA D 1 159 ? 81.447 57.458 71.447 1.00 9.33 159 ALA D CA 1
ATOM 6670 C C . ALA D 1 159 ? 80.448 57.979 72.479 1.00 8.99 159 ALA D C 1
ATOM 6671 O O . ALA D 1 159 ? 79.407 57.350 72.719 1.00 10.01 159 ALA D O 1
ATOM 6673 N N . ALA D 1 160 ? 80.752 59.121 73.095 1.00 9.49 160 ALA D N 1
ATOM 6674 C CA . ALA D 1 160 ? 79.816 59.718 74.038 1.00 10.29 160 ALA D CA 1
ATOM 6675 C C . ALA D 1 160 ? 78.476 59.973 73.372 1.00 9.56 160 ALA D C 1
ATOM 6676 O O . ALA D 1 160 ? 77.426 59.607 73.905 1.00 10.36 160 ALA D O 1
ATOM 6678 N N . ALA D 1 161 ? 78.513 60.613 72.204 1.00 10.11 161 ALA D N 1
ATOM 6679 C CA . ALA D 1 161 ? 77.274 60.958 71.513 1.00 9.73 161 ALA D CA 1
ATOM 6680 C C . ALA D 1 161 ? 76.499 59.737 71.050 1.00 9.96 161 ALA D C 1
ATOM 6681 O O . ALA D 1 161 ? 75.291 59.646 71.272 1.00 10.59 161 ALA D O 1
ATOM 6683 N N . LYS D 1 162 ? 77.193 58.799 70.413 1.00 9.45 162 LYS D N 1
ATOM 6684 C CA . LYS D 1 162 ? 76.526 57.638 69.838 1.00 9.32 162 LYS D CA 1
ATOM 6685 C C . LYS D 1 162 ? 75.999 56.691 70.925 1.00 10.19 162 LYS D C 1
ATOM 6686 O O . LYS D 1 162 ? 74.941 56.090 70.764 1.00 10.51 162 LYS D O 1
ATOM 6692 N N . ALA D 1 163 ? 76.709 56.564 72.045 1.00 9.61 163 ALA D N 1
ATOM 6693 C CA . ALA D 1 163 ? 76.160 55.811 73.165 1.00 9.09 163 ALA D CA 1
ATOM 6694 C C . ALA D 1 163 ? 74.983 56.565 73.767 1.00 8.94 163 ALA D C 1
ATOM 6695 O O . ALA D 1 163 ? 73.972 55.960 74.104 1.00 9.54 163 ALA D O 1
ATOM 6697 N N . GLY D 1 164 ? 75.093 57.884 73.877 1.00 9.41 164 GLY D N 1
ATOM 6698 C CA . GLY D 1 164 ? 73.994 58.683 74.394 1.00 9.38 164 GLY D CA 1
ATOM 6699 C C . GLY D 1 164 ? 72.722 58.521 73.579 1.00 10.03 164 GLY D C 1
ATOM 6700 O O . GLY D 1 164 ? 71.620 58.516 74.131 1.00 10.21 164 GLY D O 1
ATOM 6701 N N . VAL D 1 165 ? 72.876 58.396 72.263 1.00 9.64 165 VAL D N 1
ATOM 6702 C CA . VAL D 1 165 ? 71.748 58.156 71.366 1.00 11.19 165 VAL D CA 1
ATOM 6703 C C . VAL D 1 165 ? 71.000 56.871 71.759 1.00 10.91 165 VAL D C 1
ATOM 6704 O O . VAL D 1 165 ? 69.778 56.822 71.702 1.00 11.38 165 VAL D O 1
ATOM 6708 N N . ILE D 1 166 ? 71.731 55.857 72.199 1.00 8.98 166 ILE D N 1
ATOM 6709 C CA . ILE D 1 166 ? 71.106 54.617 72.629 1.00 10.38 166 ILE D CA 1
ATOM 6710 C C . ILE D 1 166 ? 70.316 54.835 73.922 1.00 9.71 166 ILE D C 1
ATOM 6711 O O . ILE D 1 166 ? 69.193 54.353 74.057 1.00 10.18 166 ILE D O 1
ATOM 6716 N N . GLY D 1 167 ? 70.882 55.581 74.869 1.00 10.53 167 GLY D N 1
ATOM 6717 C CA . GLY D 1 167 ? 70.138 55.914 76.069 1.00 11.55 167 GLY D CA 1
ATOM 6718 C C . GLY D 1 167 ? 68.821 56.621 75.777 1.00 9.91 167 GLY D C 1
ATOM 6719 O O . GLY D 1 167 ? 67.787 56.316 76.378 1.00 10.63 167 GLY D O 1
ATOM 6720 N N . MET D 1 168 ? 68.858 57.587 74.863 1.00 10.34 168 MET D N 1
ATOM 6721 C CA . MET D 1 168 ? 67.619 58.266 74.489 1.00 10.04 168 MET D CA 1
ATOM 6722 C C . MET D 1 168 ? 66.649 57.334 73.770 1.00 10.66 168 MET D C 1
ATOM 6723 O O . MET D 1 168 ? 65.452 57.369 74.038 1.00 11.74 168 MET D O 1
ATOM 6728 N N . THR D 1 169 ? 67.178 56.490 72.889 1.00 10.09 169 THR D N 1
ATOM 6729 C CA . THR D 1 169 ? 66.352 55.532 72.154 1.00 10.71 169 THR D CA 1
ATOM 6730 C C . THR D 1 169 ? 65.546 54.652 73.104 1.00 11.92 169 THR D C 1
ATOM 6731 O O . THR D 1 169 ? 64.334 54.474 72.942 1.00 12.20 169 THR D O 1
ATOM 6735 N N . LYS D 1 170 ? 66.216 54.122 74.123 1.00 10.43 170 LYS D N 1
ATOM 6736 C CA . LYS D 1 170 ? 65.556 53.235 75.072 1.00 10.76 170 LYS D CA 1
ATOM 6737 C C . LYS D 1 170 ? 64.530 53.974 75.920 1.00 11.90 170 LYS D C 1
ATOM 6738 O O . LYS D 1 170 ? 63.468 53.449 76.243 1.00 13.28 170 LYS D O 1
ATOM 6744 N N . THR D 1 171 ? 64.871 55.201 76.306 1.00 11.15 171 THR D N 1
ATOM 6745 C CA . THR D 1 171 ? 63.953 56.038 77.055 1.00 12.72 171 THR D CA 1
ATOM 6746 C C . THR D 1 171 ? 62.703 56.342 76.243 1.00 11.51 171 THR D C 1
ATOM 6747 O O . THR D 1 171 ? 61.584 56.216 76.738 1.00 12.67 171 THR D O 1
ATOM 6751 N N . TRP D 1 172 ? 62.906 56.739 74.992 1.00 11.49 172 TRP D N 1
ATOM 6752 C CA . TRP D 1 172 ? 61.790 57.075 74.109 1.00 12.88 172 TRP D CA 1
ATOM 6753 C C . TRP D 1 172 ? 60.915 55.880 73.758 1.00 14.28 172 TRP D C 1
ATOM 6754 O O . TRP D 1 172 ? 59.704 56.020 73.634 1.00 14.23 172 TRP D O 1
ATOM 6765 N N . ALA D 1 173 ? 61.516 54.703 73.610 1.00 12.49 173 ALA D N 1
ATOM 6766 C CA . ALA D 1 173 ? 60.720 53.512 73.359 1.00 12.60 173 ALA D CA 1
ATOM 6767 C C . ALA D 1 173 ? 59.744 53.315 74.515 1.00 16.48 173 ALA D C 1
ATOM 6768 O O . ALA D 1 173 ? 58.574 52.996 74.298 1.00 19.07 173 ALA D O 1
ATOM 6770 N N . LYS D 1 174 ? 60.211 53.521 75.746 1.00 13.25 174 LYS D N 1
ATOM 6771 C CA . LYS D 1 174 ? 59.330 53.406 76.901 1.00 14.14 174 LYS D CA 1
ATOM 6772 C C . LYS D 1 174 ? 58.278 54.513 76.979 1.00 13.01 174 LYS D C 1
ATOM 6773 O O . LYS D 1 174 ? 57.117 54.254 77.279 1.00 17.13 174 LYS D O 1
ATOM 6779 N N . GLU D 1 175 ? 58.693 55.751 76.715 1.00 13.49 175 GLU D N 1
ATOM 6780 C CA . GLU D 1 175 ? 57.789 56.893 76.859 1.00 16.17 175 GLU D CA 1
ATOM 6781 C C . GLU D 1 175 ? 56.716 56.975 75.782 1.00 14.43 175 GLU D C 1
ATOM 6782 O O . GLU D 1 175 ? 55.586 57.384 76.047 1.00 17.95 175 GLU D O 1
ATOM 6788 N N . LEU D 1 176 ? 57.087 56.603 74.564 1.00 14.66 176 LEU D N 1
ATOM 6789 C CA . LEU D 1 176 ? 56.256 56.889 73.392 1.00 17.76 176 LEU D CA 1
ATOM 6790 C C . LEU D 1 176 ? 55.450 55.695 72.911 1.00 21.03 176 LEU D C 1
ATOM 6791 O O . LEU D 1 176 ? 54.633 55.822 72.003 1.00 19.16 176 LEU D O 1
ATOM 6796 N N . ALA D 1 177 ? 55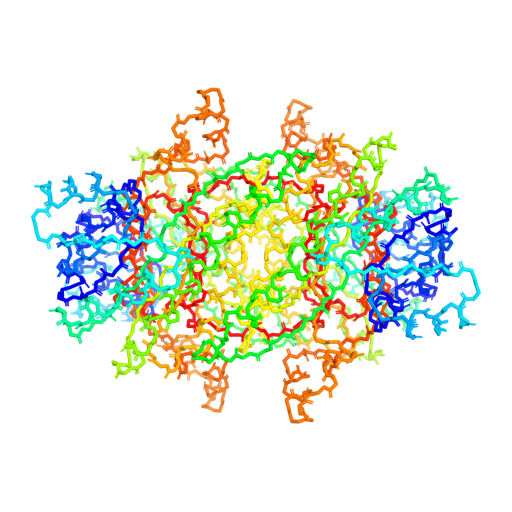.672 54.534 73.515 1.00 19.54 177 ALA D N 1
ATOM 6797 C CA . ALA D 1 177 ? 54.974 53.328 73.089 1.00 23.23 177 ALA D CA 1
ATOM 6798 C C . ALA D 1 177 ? 53.459 53.518 73.142 1.00 22.87 177 ALA D C 1
ATOM 6799 O O . ALA D 1 177 ? 52.748 53.152 72.205 1.00 25.94 177 ALA D O 1
ATOM 6801 N N . ARG D 1 178 ? 52.980 54.134 74.218 1.00 22.85 178 ARG D N 1
ATOM 6802 C CA . ARG D 1 178 ? 51.552 54.384 74.406 1.00 29.93 178 ARG D CA 1
ATOM 6803 C C . ARG D 1 178 ? 50.971 55.334 73.355 1.00 26.99 178 ARG D C 1
ATOM 6804 O O . ARG D 1 178 ? 49.749 55.476 73.250 1.00 29.46 178 ARG D O 1
ATOM 6812 N N . LYS D 1 179 ? 51.845 55.984 72.589 1.00 25.50 179 LYS D N 1
ATOM 6813 C CA . LYS D 1 179 ? 51.423 56.895 71.524 1.00 26.62 179 LYS D CA 1
ATOM 6814 C C . LYS D 1 179 ? 51.423 56.215 70.156 1.00 24.85 179 LYS D C 1
ATOM 6815 O O . LYS D 1 179 ? 51.192 56.867 69.137 1.00 23.31 179 LYS D O 1
ATOM 6821 N N . GLY D 1 180 ? 51.688 54.912 70.127 1.00 25.25 180 GLY D N 1
ATOM 6822 C CA . GLY D 1 180 ? 51.745 54.174 68.874 1.00 24.08 180 GLY D CA 1
ATOM 6823 C C . GLY D 1 180 ? 53.037 54.377 68.095 1.00 21.38 180 GLY D C 1
ATOM 6824 O O . GLY D 1 180 ? 53.105 54.113 66.894 1.00 20.86 180 GLY D O 1
ATOM 6825 N N . ILE D 1 181 ? 54.070 54.844 68.783 1.00 17.50 181 ILE D N 1
ATOM 6826 C CA . ILE D 1 181 ? 55.344 55.150 68.149 1.00 18.49 181 ILE D CA 1
ATOM 6827 C C . ILE D 1 181 ? 56.398 54.100 68.506 1.00 18.95 181 ILE D C 1
ATOM 6828 O O . ILE D 1 181 ? 56.553 53.749 69.675 1.00 24.53 181 ILE D O 1
ATOM 6833 N N . ASN D 1 182 ? 57.094 53.577 67.499 1.00 13.75 182 ASN D N 1
ATOM 6834 C CA . ASN D 1 182 ? 58.241 52.696 67.707 1.00 12.93 182 ASN D CA 1
ATOM 6835 C C . ASN D 1 182 ? 59.506 53.536 67.661 1.00 12.10 182 ASN D C 1
ATOM 6836 O O . ASN D 1 182 ? 59.619 54.446 66.841 1.00 14.03 182 ASN D O 1
ATOM 6841 N N . VAL D 1 183 ? 60.457 53.219 68.532 1.00 12.64 183 VAL D N 1
ATOM 6842 C CA . VAL D 1 183 ? 61.749 53.907 68.560 1.00 12.71 183 VAL D CA 1
ATOM 6843 C C . VAL D 1 183 ? 62.853 52.865 68.648 1.00 10.36 183 VAL D C 1
ATOM 6844 O O . VAL D 1 183 ? 62.888 52.046 69.576 1.00 11.52 183 VAL D O 1
ATOM 6848 N N . ASN D 1 184 ? 63.753 52.873 67.670 1.00 10.40 184 ASN D N 1
ATOM 6849 C CA . ASN D 1 184 ? 64.836 51.905 67.598 1.00 9.49 184 ASN D CA 1
ATOM 6850 C C . ASN D 1 184 ? 66.091 52.607 67.129 1.00 10.34 184 ASN D C 1
ATOM 6851 O O . ASN D 1 184 ? 66.035 53.748 66.641 1.00 10.92 184 ASN D O 1
ATOM 6856 N N . ALA D 1 185 ? 67.216 51.911 67.266 1.00 11.62 185 ALA D N 1
ATOM 6857 C CA . ALA D 1 185 ? 68.492 52.439 66.788 1.00 11.68 185 ALA D CA 1
ATOM 6858 C C . ALA D 1 185 ? 69.178 51.430 65.878 1.00 12.06 185 ALA D C 1
ATOM 6859 O O . ALA D 1 185 ? 68.900 50.229 65.927 1.00 11.83 185 ALA D O 1
ATOM 6861 N N . VAL D 1 186 ? 70.073 51.935 65.036 1.00 11.96 186 VAL D N 1
ATOM 6862 C CA . VAL D 1 186 ? 70.929 51.093 64.226 1.00 12.60 186 VAL D CA 1
ATOM 6863 C C . VAL D 1 186 ? 72.363 51.406 64.636 1.00 11.41 186 VAL D C 1
ATOM 6864 O O . VAL D 1 186 ? 72.724 52.571 64.776 1.00 13.00 186 VAL D O 1
ATOM 6868 N N . ALA D 1 187 ? 73.169 50.373 64.854 1.00 10.73 187 ALA D N 1
ATOM 6869 C CA . ALA D 1 187 ? 74.598 50.542 65.070 1.00 12.23 187 ALA D CA 1
ATOM 6870 C C . ALA D 1 187 ? 75.336 50.001 63.841 1.00 12.21 187 ALA D C 1
ATOM 6871 O O . ALA D 1 187 ? 75.600 48.801 63.733 1.00 12.04 187 ALA D O 1
ATOM 6873 N N . PRO D 1 188 ? 75.628 50.882 62.874 1.00 11.21 188 PRO D N 1
ATOM 6874 C CA . PRO D 1 188 ? 76.458 50.418 61.770 1.00 13.68 188 PRO D CA 1
ATOM 6875 C C . PRO D 1 188 ? 77.870 50.110 62.228 1.00 12.11 188 PRO D C 1
ATOM 6876 O O . PRO D 1 188 ? 78.409 50.768 63.122 1.00 12.17 188 PRO D O 1
ATOM 6880 N N . GLY D 1 189 ? 78.463 49.104 61.593 1.00 13.00 189 GLY D N 1
ATOM 6881 C CA . GLY D 1 189 ? 79.895 48.930 61.660 1.00 13.96 189 GLY D CA 1
ATOM 6882 C C . GLY D 1 189 ? 80.532 49.874 60.666 1.00 15.63 189 GLY D C 1
ATOM 6883 O O . GLY D 1 189 ? 79.869 50.769 60.123 1.00 17.26 189 GLY D O 1
ATOM 6884 N N . PHE D 1 190 ? 81.810 49.675 60.405 1.00 15.04 190 PHE D N 1
ATOM 6885 C CA . PHE D 1 190 ? 82.509 50.544 59.471 1.00 16.55 190 PHE D CA 1
ATOM 6886 C C . PHE D 1 190 ? 81.952 50.352 58.067 1.00 17.87 190 PHE D C 1
ATOM 6887 O O . PHE D 1 190 ? 81.848 49.225 57.579 1.00 17.67 190 PHE D O 1
ATOM 6895 N N . THR D 1 191 ? 81.559 51.466 57.455 1.00 17.00 191 THR D N 1
ATOM 6896 C CA . THR D 1 191 ? 80.793 51.477 56.210 1.00 17.77 191 THR D CA 1
ATOM 6897 C C . THR D 1 191 ? 81.428 52.427 55.211 1.00 21.23 191 THR D C 1
ATOM 6898 O O . THR D 1 191 ? 81.898 53.496 55.583 1.00 21.47 191 THR D O 1
ATOM 6902 N N . GLU D 1 192 ? 81.440 52.036 53.940 1.00 19.27 192 GLU D N 1
ATOM 6903 C CA . GLU D 1 192 ? 82.110 52.800 52.896 1.00 23.17 192 GLU D CA 1
ATOM 6904 C C . GLU D 1 192 ? 81.373 54.084 52.510 1.00 24.37 192 GLU D C 1
ATOM 6905 O O . GLU D 1 192 ? 80.544 54.090 51.596 1.00 31.31 192 GLU D O 1
ATOM 6911 N N . THR D 1 193 ? 81.697 55.170 53.211 1.00 22.95 193 THR D N 1
ATOM 6912 C CA . THR D 1 193 ? 81.154 56.498 52.938 1.00 23.37 193 THR D CA 1
ATOM 6913 C C . THR D 1 193 ? 82.270 57.508 53.111 1.00 29.21 193 THR D C 1
ATOM 6914 O O . THR D 1 193 ? 83.410 57.142 53.396 1.00 30.23 193 THR D O 1
ATOM 6918 N N . ALA D 1 194 ? 81.932 58.784 52.959 1.00 26.10 194 ALA D N 1
ATOM 6919 C CA . ALA D 1 194 ? 82.900 59.858 53.146 1.00 28.52 194 ALA D CA 1
ATOM 6920 C C . ALA D 1 194 ? 83.465 59.882 54.565 1.00 31.17 194 ALA D C 1
ATOM 6921 O O . ALA D 1 194 ? 84.563 60.389 54.787 1.00 37.29 194 ALA D O 1
ATOM 6923 N N . MET D 1 195 ? 82.722 59.329 55.520 1.00 31.34 195 MET D N 1
ATOM 6924 C CA . MET D 1 195 ? 83.161 59.338 56.914 1.00 33.28 195 MET D CA 1
ATOM 6925 C C . MET D 1 195 ? 84.401 58.464 57.132 1.00 40.05 195 MET D C 1
ATOM 6926 O O . MET D 1 195 ? 85.167 58.676 58.073 1.00 41.67 195 MET D O 1
ATOM 6931 N N . VAL D 1 196 ? 84.602 57.493 56.248 1.00 42.79 196 VAL D N 1
ATOM 6932 C CA . VAL D 1 196 ? 85.744 56.587 56.337 1.00 46.39 196 VAL D CA 1
ATOM 6933 C C . VAL D 1 196 ? 86.811 56.953 55.293 1.00 49.56 196 VAL D C 1
ATOM 6934 O O . VAL D 1 196 ? 87.960 56.513 55.372 1.00 48.84 196 VAL D O 1
ATOM 6938 N N . ALA D 1 197 ? 86.433 57.802 54.342 1.00 52.22 197 ALA D N 1
ATOM 6939 C CA . ALA D 1 197 ? 87.295 58.149 53.208 1.00 52.37 197 ALA D CA 1
ATOM 6940 C C . ALA D 1 197 ? 88.670 58.725 53.574 1.00 53.46 197 ALA D C 1
ATOM 6941 O O . ALA D 1 197 ? 89.608 58.647 52.779 1.00 50.08 197 ALA D O 1
ATOM 6943 N N . GLU D 1 198 ? 88.791 59.296 54.769 1.00 58.08 198 GLU D N 1
ATOM 6944 C CA . GLU D 1 198 ? 90.033 59.957 55.169 1.00 61.89 198 GLU D CA 1
ATOM 6945 C C . GLU D 1 198 ? 90.997 59.062 55.949 1.00 61.49 198 GLU D C 1
ATOM 6946 O O . GLU D 1 198 ? 92.122 59.468 56.240 1.00 65.98 198 GLU D O 1
ATOM 6952 N N . VAL D 1 199 ? 90.566 57.851 56.287 1.00 54.50 199 VAL D N 1
ATOM 6953 C CA . VAL D 1 199 ? 91.447 56.924 56.991 1.00 53.35 199 VAL D CA 1
ATOM 6954 C C . VAL D 1 199 ? 92.455 56.304 56.015 1.00 55.97 199 VAL D C 1
ATOM 6955 O O . VAL D 1 199 ? 92.134 56.068 54.847 1.00 54.55 199 VAL D O 1
ATOM 6959 N N . PRO D 1 200 ? 93.695 56.078 56.482 1.00 55.93 200 PRO D N 1
ATOM 6960 C CA . PRO D 1 200 ? 94.735 55.467 55.645 1.00 56.02 200 PRO D CA 1
ATOM 6961 C C . PRO D 1 200 ? 94.351 54.054 55.213 1.00 58.47 200 PRO D C 1
ATOM 6962 O O . PRO D 1 200 ? 93.606 53.377 55.925 1.00 53.60 200 PRO D O 1
ATOM 6966 N N . GLU D 1 201 ? 94.854 53.620 54.060 1.00 63.12 201 GLU D N 1
ATOM 6967 C CA . GLU D 1 201 ? 94.489 52.319 53.505 1.00 63.12 201 GLU D CA 1
ATOM 6968 C C . GLU D 1 201 ? 94.927 51.171 54.412 1.00 62.41 201 GLU D C 1
ATOM 6969 O O . GLU D 1 201 ? 94.258 50.138 54.489 1.00 56.14 201 GLU D O 1
ATOM 6975 N N . LYS D 1 202 ? 96.053 51.362 55.093 1.00 63.05 202 LYS D N 1
ATOM 6976 C CA . LYS D 1 202 ? 96.549 50.393 56.063 1.00 61.38 202 LYS D CA 1
ATOM 6977 C C . LYS D 1 202 ? 95.531 50.218 57.184 1.00 56.69 202 LYS D C 1
ATOM 6978 O O . LYS D 1 202 ? 95.324 49.111 57.687 1.00 56.36 202 LYS D O 1
ATOM 6984 N N . VAL D 1 203 ? 94.894 51.321 57.566 1.00 49.60 203 VAL D N 1
ATOM 6985 C CA . VAL D 1 203 ? 93.871 51.299 58.603 1.00 51.04 203 VAL D CA 1
ATOM 6986 C C . VAL D 1 203 ? 92.594 50.630 58.089 1.00 49.66 203 VAL D C 1
ATOM 6987 O O . VAL D 1 203 ? 91.910 49.930 58.837 1.00 49.32 203 VAL D O 1
ATOM 6991 N N . ILE D 1 204 ? 92.283 50.844 56.812 1.00 48.33 204 ILE D N 1
ATOM 6992 C CA . ILE D 1 204 ? 91.145 50.180 56.182 1.00 46.60 204 ILE D CA 1
ATOM 6993 C C . ILE D 1 204 ? 91.279 48.666 56.290 1.00 46.23 204 ILE D C 1
ATOM 6994 O O . ILE D 1 204 ? 90.321 47.972 56.626 1.00 38.76 204 ILE D O 1
ATOM 6999 N N . GLU D 1 205 ? 92.476 48.156 56.021 1.00 45.14 205 GLU D N 1
ATOM 7000 C CA . GLU D 1 205 ? 92.719 46.724 56.139 1.00 49.31 205 GLU D CA 1
ATOM 7001 C C . GLU D 1 205 ? 92.629 46.252 57.589 1.00 49.99 205 GLU D C 1
ATOM 7002 O O . GLU D 1 205 ? 92.227 45.120 57.855 1.00 48.25 205 GLU D O 1
ATOM 7008 N N . LYS D 1 206 ? 92.991 47.126 58.523 1.00 46.90 206 LYS D N 1
ATOM 7009 C CA . LYS D 1 206 ? 92.882 46.805 59.940 1.00 48.35 206 LYS D CA 1
ATOM 7010 C C . LYS D 1 206 ? 91.417 46.722 60.350 1.00 44.81 206 LYS D C 1
ATOM 7011 O O . LYS D 1 206 ? 91.025 45.829 61.103 1.00 42.54 206 LYS D O 1
ATOM 7017 N N . MET D 1 207 ? 90.614 47.660 59.852 1.00 42.57 207 MET D N 1
ATOM 7018 C CA . MET D 1 207 ? 89.175 47.649 60.098 1.00 38.53 207 MET D CA 1
ATOM 7019 C C . MET D 1 207 ? 88.554 46.373 59.550 1.00 33.45 207 MET D C 1
ATOM 7020 O O . MET D 1 207 ? 87.774 45.713 60.235 1.00 30.99 207 MET D O 1
ATOM 7025 N N . LYS D 1 208 ? 88.907 46.033 58.313 1.00 30.54 208 LYS D N 1
ATOM 7026 C CA . LYS D 1 208 ? 88.403 44.822 57.676 1.00 30.04 208 LYS D CA 1
ATOM 7027 C C . LYS D 1 208 ? 88.830 43.576 58.440 1.00 31.07 208 LYS D C 1
ATOM 7028 O O . LYS D 1 208 ? 88.075 42.608 58.530 1.00 27.96 208 LYS D O 1
ATOM 7034 N N . ALA D 1 209 ? 90.043 43.609 58.984 1.00 31.64 209 ALA D N 1
ATOM 7035 C CA . ALA D 1 209 ? 90.588 42.473 59.718 1.00 30.99 209 ALA D CA 1
ATOM 7036 C C . ALA D 1 209 ? 89.743 42.146 60.944 1.00 27.48 209 ALA D C 1
ATOM 7037 O O . ALA D 1 209 ? 89.680 40.993 61.372 1.00 33.63 209 ALA D O 1
ATOM 7039 N N . GLN D 1 210 ? 89.089 43.161 61.498 1.00 23.91 210 GLN D N 1
ATOM 7040 C CA . GLN D 1 210 ? 88.231 42.975 62.666 1.00 24.43 210 GLN D CA 1
ATOM 7041 C C . GLN D 1 210 ? 86.862 42.408 62.298 1.00 22.27 210 GLN D C 1
ATOM 7042 O O . GLN D 1 210 ? 86.086 42.035 63.174 1.00 19.14 210 GLN D O 1
ATOM 7048 N N . VAL D 1 211 ? 86.552 42.371 61.006 1.00 19.59 211 VAL D N 1
ATOM 7049 C CA . VAL D 1 211 ? 85.244 41.919 60.550 1.00 18.09 211 VAL D CA 1
ATOM 7050 C C . VAL D 1 211 ? 85.383 40.519 59.974 1.00 21.25 211 VAL D C 1
ATOM 7051 O O . VAL D 1 211 ? 86.067 40.321 58.974 1.00 20.72 211 VAL D O 1
ATOM 7055 N N . PRO D 1 212 ? 84.749 39.528 60.613 1.00 19.24 212 PRO D N 1
ATOM 7056 C CA . PRO D 1 212 ? 84.915 38.163 60.101 1.00 20.92 212 PRO D CA 1
ATOM 7057 C C . PRO D 1 212 ? 84.439 38.001 58.651 1.00 20.06 212 PRO D C 1
ATOM 7058 O O . PRO D 1 212 ? 84.979 37.164 57.927 1.00 21.02 212 PRO D O 1
ATOM 7062 N N . MET D 1 213 ? 83.467 38.804 58.232 1.00 19.13 213 MET D N 1
ATOM 7063 C CA . MET D 1 213 ? 83.025 38.775 56.838 1.00 20.12 213 MET D CA 1
ATOM 7064 C C . MET D 1 213 ? 84.065 39.328 55.858 1.00 23.05 213 MET D C 1
ATOM 7065 O O . MET D 1 213 ? 83.958 39.109 54.655 1.00 23.80 213 MET D O 1
ATOM 7070 N N . GLY D 1 214 ? 85.062 40.044 56.370 1.00 20.43 214 GLY D N 1
ATOM 7071 C CA . GLY D 1 214 ? 86.187 40.477 55.555 1.00 23.05 214 GLY D CA 1
ATOM 7072 C C . GLY D 1 214 ? 85.893 41.620 54.601 1.00 22.09 214 GLY D C 1
ATOM 7073 O O . GLY D 1 214 ? 86.616 41.817 53.622 1.00 25.70 214 GLY D O 1
ATOM 7074 N N . ARG D 1 215 ? 84.837 42.374 54.884 1.00 20.40 215 ARG D N 1
ATOM 7075 C CA . ARG D 1 215 ? 84.504 43.541 54.077 1.00 20.39 215 ARG D CA 1
ATOM 7076 C C . ARG D 1 215 ? 83.848 44.595 54.949 1.00 18.91 215 ARG D C 1
ATOM 7077 O O . ARG D 1 215 ? 83.355 44.296 56.037 1.00 17.65 215 ARG D O 1
ATOM 7085 N N . LEU D 1 216 ? 83.851 45.833 54.469 1.00 19.24 216 LEU D N 1
ATOM 7086 C CA . LEU D 1 216 ? 83.147 46.905 55.146 1.00 18.03 216 LEU D CA 1
ATOM 7087 C C . LEU D 1 216 ? 81.684 46.920 54.726 1.00 16.73 216 LEU D C 1
ATOM 7088 O O . LEU D 1 216 ? 81.300 46.277 53.740 1.00 17.12 216 LEU D O 1
ATOM 7093 N N . GLY D 1 217 ? 80.875 47.662 55.471 1.00 15.51 217 GLY D N 1
ATOM 7094 C CA . GLY D 1 217 ? 79.469 47.834 55.143 1.00 14.67 217 GLY D CA 1
ATOM 7095 C C . GLY D 1 217 ? 79.288 48.703 53.913 1.00 15.32 217 GLY D C 1
ATOM 7096 O O . GLY D 1 217 ? 80.160 49.499 53.560 1.00 16.52 217 GLY D O 1
ATOM 7097 N N . LYS D 1 218 ? 78.149 48.537 53.253 1.00 16.37 218 LYS D N 1
ATOM 7098 C CA . LYS D 1 218 ? 77.773 49.401 52.151 1.00 15.68 218 LYS D CA 1
ATOM 7099 C C . LYS D 1 218 ? 76.653 50.309 52.637 1.00 14.72 218 LYS D C 1
ATOM 7100 O O . LYS D 1 218 ? 75.876 49.930 53.488 1.00 13.60 218 LYS D O 1
ATOM 7106 N N . PRO D 1 219 ? 76.551 51.516 52.069 1.00 15.49 219 PRO D N 1
ATOM 7107 C CA . PRO D 1 219 ? 75.405 52.364 52.407 1.00 15.51 219 PRO D CA 1
ATOM 7108 C C . PRO D 1 219 ? 74.075 51.610 52.285 1.00 14.78 219 PRO D C 1
ATOM 7109 O O . PRO D 1 219 ? 73.217 51.763 53.149 1.00 15.69 219 PRO D O 1
ATOM 7113 N N . GLU D 1 220 ? 73.922 50.799 51.237 1.00 16.63 220 GLU D N 1
ATOM 7114 C CA . GLU D 1 220 ? 72.698 50.014 51.063 1.00 16.73 220 GLU D CA 1
ATOM 7115 C C . GLU D 1 220 ? 72.423 49.057 52.208 1.00 15.51 220 GLU D C 1
ATOM 7116 O O . GLU D 1 220 ? 71.262 48.829 52.557 1.00 14.54 220 GLU D O 1
ATOM 7122 N N . ASP D 1 221 ? 73.473 48.492 52.805 1.00 14.72 221 ASP D N 1
ATOM 7123 C CA . ASP D 1 221 ? 73.268 47.573 53.925 1.00 14.02 221 ASP D CA 1
ATOM 7124 C C . ASP D 1 221 ? 72.594 48.314 55.069 1.00 11.99 221 ASP D C 1
ATOM 7125 O O . ASP D 1 221 ? 71.669 47.807 55.705 1.00 13.25 221 ASP D O 1
ATOM 7130 N N . ILE D 1 222 ? 73.079 49.513 55.360 1.00 11.79 222 ILE D N 1
ATOM 7131 C CA . ILE D 1 222 ? 72.519 50.267 56.466 1.00 12.58 222 ILE D CA 1
ATOM 7132 C C . ILE D 1 222 ? 71.126 50.780 56.104 1.00 13.18 222 ILE D C 1
ATOM 7133 O O . ILE D 1 222 ? 70.214 50.708 56.934 1.00 12.83 222 ILE D O 1
ATOM 7138 N N . ALA D 1 223 ? 70.958 51.252 54.869 1.00 13.81 223 ALA D N 1
ATOM 7139 C CA . ALA D 1 223 ? 69.656 51.685 54.384 1.00 14.95 223 ALA D CA 1
ATOM 7140 C C . ALA D 1 223 ? 68.622 50.568 54.512 1.00 13.71 223 ALA D C 1
ATOM 7141 O O . ALA D 1 223 ? 67.475 50.824 54.865 1.00 13.98 223 ALA D O 1
ATOM 7143 N N . ASN D 1 224 ? 69.042 49.334 54.259 1.00 12.76 224 ASN D N 1
ATOM 7144 C CA . ASN D 1 224 ? 68.140 48.193 54.389 1.00 14.17 224 ASN D CA 1
ATOM 7145 C C . ASN D 1 224 ? 67.664 47.981 55.824 1.00 13.57 224 ASN D C 1
ATOM 7146 O O . ASN D 1 224 ? 66.526 47.567 56.052 1.00 13.85 224 ASN D O 1
ATOM 7151 N N . ALA D 1 225 ? 68.533 48.259 56.790 1.00 12.07 225 ALA D N 1
ATOM 7152 C CA . ALA D 1 225 ? 68.151 48.164 58.188 1.00 12.49 225 ALA D CA 1
ATOM 7153 C C . ALA D 1 225 ? 67.200 49.297 58.564 1.00 12.42 225 ALA D C 1
ATOM 7154 O O . ALA D 1 225 ? 66.244 49.080 59.303 1.00 12.97 225 ALA D O 1
ATOM 7156 N N . TYR D 1 226 ? 67.434 50.497 58.026 1.00 11.68 226 TYR D N 1
ATOM 7157 C CA . TYR D 1 226 ? 66.490 51.590 58.243 1.00 11.86 226 TYR D CA 1
ATOM 7158 C C . TYR D 1 226 ? 65.110 51.205 57.698 1.00 13.59 226 TYR D C 1
ATOM 7159 O O . TYR D 1 226 ? 64.085 51.476 58.322 1.00 13.38 226 TYR D O 1
ATOM 7168 N N . LEU D 1 227 ? 65.093 50.603 56.514 1.00 12.51 227 LEU D N 1
ATOM 7169 C CA . LEU D 1 227 ? 63.835 50.181 55.903 1.00 13.46 227 LEU D CA 1
ATOM 7170 C C . LEU D 1 227 ? 63.087 49.184 56.778 1.00 13.37 227 LEU D C 1
ATOM 7171 O O . LEU D 1 227 ? 61.882 49.323 56.990 1.00 13.82 227 LEU D O 1
ATOM 7176 N N . PHE D 1 228 ? 63.801 48.185 57.281 1.00 12.46 228 PHE D N 1
ATOM 7177 C CA . PHE D 1 228 ? 63.180 47.215 58.182 1.00 13.26 228 PHE D CA 1
ATOM 7178 C C . PHE D 1 228 ? 62.523 47.921 59.369 1.00 11.74 228 PHE D C 1
ATOM 7179 O O . PHE D 1 228 ? 61.340 47.694 59.659 1.00 13.55 228 PHE D O 1
ATOM 7187 N N . LEU D 1 229 ? 63.279 48.803 60.020 1.00 11.94 229 LEU D N 1
ATOM 7188 C CA . LEU D 1 229 ? 62.810 49.474 61.225 1.00 11.88 229 LEU D CA 1
ATOM 7189 C C . LEU D 1 229 ? 61.748 50.535 60.970 1.00 13.12 229 LEU D C 1
ATOM 7190 O O . LEU D 1 229 ? 61.094 50.980 61.914 1.00 15.70 229 LEU D O 1
ATOM 7195 N N . ALA D 1 230 ? 61.579 50.943 59.713 1.00 13.34 230 ALA D N 1
ATOM 7196 C CA . ALA D 1 230 ? 60.563 51.935 59.370 1.00 13.23 230 ALA D CA 1
ATOM 7197 C C . ALA D 1 230 ? 59.251 51.306 58.902 1.00 13.62 230 ALA D C 1
ATOM 7198 O O . ALA D 1 230 ? 58.228 51.985 58.816 1.00 18.03 230 ALA D O 1
ATOM 7200 N N . SER D 1 231 ? 59.299 50.020 58.565 1.00 15.35 231 SER D N 1
ATOM 7201 C CA . SER D 1 231 ? 58.168 49.308 57.991 1.00 16.60 231 SER D CA 1
ATOM 7202 C C . SER D 1 231 ? 57.349 48.566 59.046 1.00 13.77 231 SER D C 1
ATOM 7203 O O . SER D 1 231 ? 57.764 48.427 60.195 1.00 14.25 231 SER D O 1
ATOM 7206 N N . HIS D 1 232 ? 56.193 48.063 58.633 1.00 17.24 232 HIS D N 1
ATOM 7207 C CA A HIS D 1 232 ? 55.321 47.310 59.527 0.52 17.42 232 HIS D CA 1
ATOM 7208 C CA B HIS D 1 232 ? 55.321 47.319 59.531 0.48 17.47 232 HIS D CA 1
ATOM 7209 C C . HIS D 1 232 ? 55.951 45.986 59.917 1.00 19.41 232 HIS D C 1
ATOM 7210 O O . HIS D 1 232 ? 55.538 45.357 60.889 1.00 17.65 232 HIS D O 1
ATOM 7223 N N . GLU D 1 233 ? 56.960 45.567 59.162 1.00 15.57 233 GLU D N 1
ATOM 7224 C CA . GLU D 1 233 ? 57.623 44.293 59.442 1.00 17.46 233 GLU D CA 1
ATOM 7225 C C . GLU D 1 233 ? 58.444 44.304 60.733 1.00 15.44 233 GLU D C 1
ATOM 7226 O O . GLU D 1 233 ? 58.938 43.258 61.169 1.00 16.00 233 GLU D O 1
ATOM 7232 N N . SER D 1 234 ? 58.579 45.476 61.347 1.00 13.10 234 SER D N 1
ATOM 7233 C CA . SER D 1 234 ? 59.257 45.605 62.635 1.00 12.88 234 SER D CA 1
ATOM 7234 C C . SER D 1 234 ? 58.350 46.220 63.701 1.00 12.38 234 SER D C 1
ATOM 7235 O O . SER D 1 234 ? 58.840 46.787 64.670 1.00 12.71 234 SER D O 1
ATOM 7238 N N . ASP D 1 235 ? 57.037 46.087 63.541 1.00 13.69 235 ASP D N 1
ATOM 7239 C CA . ASP D 1 235 ? 56.103 46.714 64.482 1.00 14.31 235 ASP D CA 1
ATOM 7240 C C . ASP D 1 235 ? 56.272 46.280 65.946 1.00 14.29 235 ASP D C 1
ATOM 7241 O O . ASP D 1 235 ? 55.935 47.048 66.839 1.00 16.01 235 ASP D O 1
ATOM 7246 N N . TYR D 1 236 ? 56.786 45.073 66.197 1.00 13.37 236 TYR D N 1
ATOM 7247 C CA . TYR D 1 236 ? 57.015 44.635 67.579 1.00 12.98 236 TYR D CA 1
ATOM 7248 C C . TYR D 1 236 ? 58.488 44.709 67.957 1.00 12.22 236 TYR D C 1
ATOM 7249 O O . TYR D 1 236 ? 58.891 44.193 69.001 1.00 13.31 236 TYR D O 1
ATOM 7258 N N . VAL D 1 237 ? 59.299 45.347 67.121 1.00 12.25 237 VAL D N 1
ATOM 7259 C CA . VAL D 1 237 ? 60.673 45.670 67.503 1.00 11.95 237 VAL D CA 1
ATOM 7260 C C . VAL D 1 237 ? 60.652 47.065 68.111 1.00 11.21 237 VAL D C 1
ATOM 7261 O O . VAL D 1 237 ? 60.234 48.021 67.457 1.00 11.80 237 VAL D O 1
ATOM 7265 N N . ASN D 1 238 ? 61.051 47.184 69.375 1.00 10.90 238 ASN D N 1
ATOM 7266 C CA . ASN D 1 238 ? 61.018 48.488 70.032 1.00 11.57 238 ASN D CA 1
ATOM 7267 C C . ASN D 1 238 ? 62.130 48.571 71.062 1.00 9.95 238 ASN D C 1
ATOM 7268 O O . ASN D 1 238 ? 62.395 47.594 71.775 1.00 11.75 238 ASN D O 1
ATOM 7273 N N . GLY D 1 239 ? 62.815 49.707 71.094 1.00 10.14 239 GLY D N 1
ATOM 7274 C CA . GLY D 1 239 ? 63.893 49.911 72.049 1.00 11.67 239 GLY D CA 1
ATOM 7275 C C . GLY D 1 239 ? 65.119 49.081 71.738 1.00 12.47 239 GLY D C 1
ATOM 7276 O O . GLY D 1 239 ? 65.946 48.853 72.617 1.00 13.94 239 GLY D O 1
ATOM 7277 N N . HIS D 1 240 ? 65.258 48.641 70.494 1.00 11.14 240 HIS D N 1
ATOM 7278 C CA . HIS D 1 240 ? 66.327 47.722 70.116 1.00 10.66 240 HIS D CA 1
ATOM 7279 C C . HIS D 1 240 ? 67.448 48.438 69.363 1.00 10.73 240 HIS D C 1
ATOM 7280 O O . HIS D 1 240 ? 67.198 49.356 68.575 1.00 12.12 240 HIS D O 1
ATOM 7287 N N . VAL D 1 241 ? 68.679 47.993 69.598 1.00 11.37 241 VAL D N 1
ATOM 7288 C CA . VAL D 1 241 ? 69.830 48.460 68.835 1.00 11.59 241 VAL D CA 1
ATOM 7289 C C . VAL D 1 241 ? 70.187 47.374 67.814 1.00 9.94 241 VAL D C 1
ATOM 7290 O O . VAL D 1 241 ? 70.721 46.318 68.165 1.00 11.24 241 VAL D O 1
ATOM 7294 N N . LEU D 1 242 ? 69.864 47.633 66.552 1.00 10.91 242 LEU D N 1
ATOM 7295 C CA . LEU D 1 242 ? 70.112 46.687 65.475 1.00 10.40 242 LEU D CA 1
ATOM 7296 C C . LEU D 1 242 ? 71.510 46.909 64.917 1.00 9.76 242 LEU D C 1
ATOM 7297 O O . LEU D 1 242 ? 71.785 47.941 64.303 1.00 11.16 242 LEU D O 1
ATOM 7302 N N . HIS D 1 243 ? 72.406 45.956 65.147 1.00 11.36 243 HIS D N 1
ATOM 7303 C CA . HIS D 1 243 ? 73.770 46.061 64.630 1.00 11.56 243 HIS D CA 1
ATOM 7304 C C . HIS D 1 243 ? 73.829 45.589 63.191 1.00 10.93 243 HIS D C 1
ATOM 7305 O O . HIS D 1 243 ? 73.289 44.531 62.845 1.00 12.10 243 HIS D O 1
ATOM 7312 N N . VAL D 1 244 ? 74.505 46.373 62.357 1.00 11.38 244 VAL D N 1
ATOM 7313 C CA . VAL D 1 244 ? 74.747 46.015 60.953 1.00 11.25 244 VAL D CA 1
ATOM 7314 C C . VAL D 1 244 ? 76.242 46.203 60.749 1.00 10.19 244 VAL D C 1
ATOM 7315 O O . VAL D 1 244 ? 76.701 47.231 60.230 1.00 11.36 244 VAL D O 1
ATOM 7319 N N . ASP D 1 245 ? 77.012 45.230 61.233 1.00 11.72 245 ASP D N 1
ATOM 7320 C CA . ASP D 1 245 ? 78.439 45.437 61.421 1.00 11.79 245 ASP D CA 1
ATOM 7321 C C . ASP D 1 245 ? 79.295 44.247 60.994 1.00 11.42 245 ASP D C 1
ATOM 7322 O O . ASP D 1 245 ? 80.484 44.201 61.273 1.00 12.36 245 ASP D O 1
ATOM 7327 N N . GLY D 1 246 ? 78.678 43.283 60.313 1.00 11.28 246 GLY D N 1
ATOM 7328 C CA . GLY D 1 246 ? 79.405 42.131 59.817 1.00 12.84 246 GLY D CA 1
ATOM 7329 C C . GLY D 1 246 ? 79.930 41.213 60.910 1.00 12.54 246 GLY D C 1
ATOM 7330 O O . GLY D 1 246 ? 80.789 40.375 60.638 1.00 15.22 246 GLY D O 1
ATOM 7331 N N . GLY D 1 247 ? 79.430 41.382 62.132 1.00 12.07 247 GLY D N 1
ATOM 7332 C CA . GLY D 1 247 ? 79.916 40.618 63.269 1.00 13.40 247 GLY D CA 1
ATOM 7333 C C . GLY D 1 247 ? 81.253 41.112 63.795 1.00 13.09 247 GLY D C 1
ATOM 7334 O O . GLY D 1 247 ? 82.065 40.330 64.285 1.00 14.82 247 GLY D O 1
ATOM 7335 N N . ILE D 1 248 ? 81.476 42.419 63.693 1.00 15.37 248 ILE D N 1
ATOM 7336 C CA . ILE D 1 248 ? 82.776 43.011 64.021 1.00 14.21 248 ILE D CA 1
ATOM 7337 C C . ILE D 1 248 ? 83.256 42.698 65.437 1.00 15.06 248 ILE D C 1
ATOM 7338 O O . ILE D 1 248 ? 82.474 42.683 66.385 1.00 21.89 248 ILE D O 1
ATOM 7343 N N . MET D 1 249 ? 84.546 42.414 65.547 1.00 16.23 249 MET D N 1
ATOM 7344 C CA . MET D 1 249 ? 85.186 42.140 66.825 1.00 17.09 249 MET D CA 1
ATOM 7345 C C . MET D 1 249 ? 85.794 43.434 67.318 1.00 23.43 249 MET D C 1
ATOM 7346 O O . MET D 1 249 ? 86.719 43.973 66.707 1.00 23.97 249 MET D O 1
ATOM 7351 N N . MET D 1 250 ? 85.261 43.925 68.427 1.00 22.08 250 MET D N 1
ATOM 7352 C CA . MET D 1 250 ? 85.565 45.263 68.890 1.00 23.94 250 MET D CA 1
ATOM 7353 C C . MET D 1 250 ? 85.464 45.316 70.415 1.00 29.92 250 MET D C 1
ATOM 7354 O O . MET D 1 250 ? 85.809 46.308 71.053 1.00 22.52 250 MET D O 1
#

Radius of gyration: 27.41 Å; Cα contacts (8 Å, |Δi|>4): 2554; chains: 4; bounding box: 58×67×70 Å

B-factor: mean 21.94, std 12.16, range [7.9, 98.4]

Solvent-accessible surface area: 33639 Å² total; per-residue (Å²): 101,55,2,96,69,43,0,0,0,0,2,16,0,3,72,27,28,0,48,45,0,2,112,9,0,47,152,21,19,10,67,2,0,0,0,14,142,50,82,71,13,0,113,116,4,47,143,74,17,110,65,7,25,20,19,154,2,65,11,41,63,98,100,12,0,61,153,2,3,80,54,0,16,143,136,54,66,58,0,13,2,1,0,4,18,21,25,35,38,96,76,21,72,0,72,162,4,66,30,89,43,0,77,57,0,4,62,26,1,0,8,1,6,0,10,2,1,24,6,1,10,83,56,1,40,152,63,38,102,2,18,2,0,0,10,1,10,2,2,2,30,75,0,38,74,9,16,0,0,19,0,0,0,8,6,0,0,18,0,0,0,53,0,0,3,31,17,6,4,205,99,37,2,9,0,1,0,0,0,11,6,38,7,102,29,82,92,20,64,164,46,84,143,177,61,29,92,146,21,60,73,40,4,32,53,46,57,7,0,81,33,83,8,0,0,22,0,0,2,4,1,6,2,102,30,1,39,1,0,3,18,17,19,0,24,2,7,0,16,12,45,25,162,75,71,29,2,97,67,71,0,0,0,0,2,14,0,4,73,27,27,0,49,45,0,1,84,16,0,45,89,2,19,11,82,2,0,0,0,17,119,68,91,62,12,0,144,118,5,56,153,74,13,111,69,8,27,38,17,107,3,44,11,37,60,95,129,11,0,50,158,2,4,109,50,0,20,155,122,55,64,62,0,6,1,1,0,5,18,20,24,38,38,87,79,17,57,0,78,154,6,70,53,114,50,0,44,77,0,0,51,21,1,0,9,1,6,0,9,2,0,19,4,0,9,82,61,0,35,151,39,41,88,8,20,1,1,0,9,2,10,2,2,3,22,72,0,37,62,10,15,0,0,18,0,0,0,8,5,0,0,19,0,0,0,54,0,0,2,22,1,8,10,148,87,41,4,12,0,1,0,0,0,11,6,38,7,98,29,78,88,21,79,152,54,97,136,177,54,30,86,144,25,67,74,40,4,31,53,46,60,9,0,82,32,88,9,0,0,17,0,0,2,4,1,6,1,105,13,1,51,1,1,4,18,17,19,0,23,1,6,0,15,12,45,25,88,28,2,110,75,56,0,0,0,0,2,14,0,3,68,26,26,0,50,44,0,1,90,18,0,46,133,20,28,11,72,3,0,1,0,16,119,67,77,68,11,0,127,121,5,50,144,71,14,118,70,9,25,33,16,113,2,43,10,37,61,130,113,13,1,98,141,2,4,87,48,0,17,151,122,57,62,61,0,14,2,0,0,4,19,19,24,42,37,95,80,19,81,0,73,156,8,72,57,87,46,0,55,54,0,0,52,26,1,0,6,1,7,0,10,2,1,22,23,0,10,81,67,1,35,153,66,40,113,3,18,2,0,0,10,2,10,1,2,3,23,75,0,37,76,10,17,0,0,18,0,0,0,8,6,0,0,20,0,0,0,49,0,0,3,30,6,8,10,177,73,38,4,11,0,1,0,0,0,11,5,35,7,100,30,80,88,20,71,158,47,83,153,160,59,30,96,130,13,61,77,57,4,27,52,46,66,7,0,80,32,74,7,0,0,17,0,0,2,4,1,6,2,107,13,1,52,1,0,4,11,17,20,0,23,1,7,0,14,11,60,19,97,54,2,98,94,51,5,0,0,0,2,15,0,3,70,28,28,0,49,35,0,1,88,12,0,49,141,33,20,11,71,1,0,0,0,18,116,66,74,70,10,0,120,121,4,50,139,72,15,117,50,9,12,36,23,115,3,45,12,38,63,89,102,13,0,49,143,3,4,86,63,0,13,148,144,49,56,69,2,12,2,1,0,5,19,19,26,37,35,97,80,19,67,0,76,160,4,71,60,103,53,0,46,70,0,0,51,22,0,0,7,1,7,0,9,1,0,18,7,0,9,79,72,0,35,132,75,40,94,6,19,1,1,0,10,2,10,1,1,3,24,72,0,39,61,10,16,0,0,19,0,0,0,8,6,0,0,19,0,0,0,53,0,0,3,24,4,8,10,157,95,41,3,11,0,1,0,0,0,11,6,35,8,98,30,83,89,19,78,166,47,86,115,171,37,29,94,113,12,58,77,53,4,20,24,25,81,8,0,92,34,78,14,0,0,17,1,0,2,3,1,6,2,116,29,1,39,1,1,3,17,17,21,0,23,1,6,0,15,12,60,21

Foldseek 3Di:
DLQAAAEEEEEPCLWFLNVLLQVVNVVVHYQYEYEYQPVVSQVVSCVVRPRHHYDYAQLLDLVRLLVVLVVSCVVSVAHAEYELDDFDADFAAPVPDDPVRLVVRCSRLAVSLVSNCVNRVVRLLVVLAHEYEYEAAPCLVPNDGRGPRNVVSRVNSLVVQLVCLVVCVRSHYAGEYEHEAAEPTPNCVPPDPVVLQVSLVQAPVSHHHYSNLVSVVVSCRSGPVCSVPHSYYHYSHNNGDD/DEQQQAAAEEEEEPCLWFLNVLLQQVNVVNHYQYEYEYQDPVSQVVSCVVRPRHHYDYAQLLDLVRLLVVLVVSCVVRVAHAEYELDDFDADFAAPVPDDPCRQVVRLSRLAVSLVSNCVNRVVRLLVVLAHEYEYEAAVCLVPNDGRGPRNNVSRVNSLVVQLVCLVVCVRSHYAGEYEHEAAEPTPRNVPDPVVCVQVQLVQAPVSDHHYSNQVSVVSVCRSGPVCSVPHSYYHYSHNNGDD/DFQAAAEEEEEPCLWFLNVLLQVVNVVVHYQYEYEYQDPVSQVVSCVVDPRHHYDYAQLLDLVRLLVVLVVSCVVRVAHAEYELPDFDALFAAPVPDDPCRQVVRCSRLAVSLVSNCVNRVVRLLVVLHHEYEYEAAVCLVPNDGRGPRNVVSRVNSLVVQLVCLVVCVRSHYAGEYEHEAAEPTVNCVPPDPVVLQVSLVQAPVSDHHYSNQVSVVSSCRSGPVCSVPHSYYHYHHNNGDD/DQQAAAEEEEEPCLWFLNVLLQVVNVVVHYQYEYEYQDPVSQVVSCVVDPRHHYDYAQLLDLVRLLVVLVVSCVVSVAHAEYELDDFDADFAAPVPDDPCRQVVRCSRLAVSLVSNCVNRVVRLLVVLHHEYEYEAAVCLVPNDGRGPRNVVRRVNSLVVQLVCLVVCVRSHYAGEYEHEAAEPTPNCVPDDVVVVQVSLVQAPVSHHHYSVLVSVVSSCRSGPVCSVPHSYYHYSHNNGDD

CATH classification: 3.40.50.720

Secondary structure (DSSP, 8-state):
-TTTT-EEEEETTTSHHHHHHHHHHHHTT-EEEEEES-HHHHHHHHHHSTT-EEEE--TT-HHHHHHHHHHHHHHHS---EEEE-------B-GGG--HHHHHHHHIIIIIHHHHHHHHHHHHHHHHT-EEEEEE--HHHHH--TTBHHHHHHHHHHHHHHHHHHHHHGGGTEEEEEEEE-SBSSHHHHTS-HHHHHHHHHT-TTSS-B-HHHHHHHHHHHHSGGGTT--S-EEEESTT---/---TTTT-EEEEETTTSHHHHHHHHHHHHTT-EEEEEES-HHHHHHHHHHSTT-EEEE--TT-HHHHHHHHHHHHHHHS---EEEE-------B-GGG--HHHHHHHHIIIIIHHHHHHHHHHHHHHHHT-EEEEEE--HHHHH--TTBHHHHHHHHHHHHHHHHHHHHHGGGTEEEEEEEE-SBSSHHHHTS-HHHHHHHHHT-TTSS-B-HHHHHHHHHHHHSGGGTT--S-EEEESTT---/-TTTT-EEEEETTTSHHHHHHHHHHHHTT-EEEEEES-HHHHHHHHHHSTT-EEEE--TT-HHHHHHHHHHHHHHHS---EEEE-------B-GGG--HHHHHHHHIIIIIHHHHHHHHHHHHHHHHT-EEEEEE--HHHHH--TTBHHHHHHHHHHHHHHHHHHHHHGGGTEEEEEEEE-SBSSHHHHTS-HHHHHHHHHT-TT-S-B-HHHHHHHHHHHHSGGGTT--S-EEEESTT---/-TTTT-EEEEETTTSHHHHHHHHHHHHTT-EEEEEES-HHHHHHHHHHSTT-EEEE--TT-HHHHHHHHHHHHHHHS---EEEE-------B-GGG--HHHHHHHHIIIIIHHHHHHHHHHHHHHHHT-EEEEEE--HHHHH--TTBHHHHHHHHHHHHHHHHHHHHHGGGTEEEEEEEE-SBSSTTTTTS-HHHHHHHHHT-TT-S-B-HHHHHHHHHHHHSGGGTT--S-EEEESTT---

Nearest PDB structures (foldseek):
  4nbu-assembly1_D  TM=1.003E+00  e=5.269E-51  Bacillus sp. SG-1
  4nbv-assembly1_A  TM=9.776E-01  e=2.596E-35  Cupriavidus taiwanensis
  4jro-assembly1_C  TM=9.542E-01  e=2.955E-33  Listeria monocytogenes EGD-e
  3osu-assembly1_A  TM=9.634E-01  e=9.160E-29  Staphylococcus aureus subsp. aureus Mu50
  5vml-assembly1_A  TM=9.507E-01  e=3.598E-29  Burkholderia pseudomallei 1710b

Sequence (970 aa):
SRLQDKVAIITGAANGIGLEAARVFMKEGAKVVIADFNEAAGKEAVEANPGVVFIRVDVSDRESVHRLVENVAERFGKIDILIINNAGITRDSMLSKMTVDQFQQVINNVNLTGVFHCTQQAVLPYMAEQGKGKIIINTSSVTGTYGNVGQTNYAAAKAGVIGMTKTWAKELARKGINVNAVAPGFTETAMVAEVPEKVIEKMKAQVPMGRLGKPEDIANAYLFLASHHESDYVNGHVLHVDGGIMMHMSRLQDKVAIITGAANGIGLEAARRVFMKEGAKVVIADFNEAAGKEAVEANPGVVFIRVDVSDRESVHRLVENVAERFGKIDILINNAGITRDSMLSKMTVDDQFQQVINVNLTGVFHCTQQAVLPYMAEQGKGKIINTSSVTGTYGNVGQTNYAAAKAGVIGMTKTWAKELARKGINVNAVAPGFTETAMVAEVPEKVIEKMKAQVPMGRLGKPEDIANAYLFLASHHESDYVNGHVLHVDGGIMMSRLQDKVAIITGAANGIGLEAARVFMKEGAKVVIADFNEAAGKEAVEANPGVVFIRVDVSDRESVHRLVENVAERFGKIDILINNAGITRDSMLSKMTVDQFQQVINVNLTGVFHCTQAVLPYMAEQGKGKIIINTSSVTGTYGNVGQTNYAAAKAGVIGMTKTWAKELARKGINVNAVAPGFTETAMVAEVPEKVIEKMKAQVPMGRLGKPEDIANAYLFLASHHESDYVNGHVLHVDGGIMMSRLQDKVAIITGAANGIGLEAARVFMKEGAKVVIADFNEAAGKEAVEANPGVVFIRVDVSDRESVHRLVENVAERFGKIDILINNAGITRDSMLSKMTVDQFQQVINVNLTGVFHCTQAVLPYMAEQGKGKIINTSSVTGTYGNVGQTNYAAAKAGVIGMTKTWAKELARKGINVNAVAPGFTETAMVAEVPEKVIEKMKAQVPMGRLGKPEDIANAYLFLASHHESDYVNGHVLHVDGGIMM